Protein AF-0000000084402668 (afdb_homodimer)

Structure (mmCIF, N/CA/C/O backbone):
data_AF-0000000084402668-model_v1
#
loop_
_entity.id
_entity.type
_entity.pdbx_description
1 polymer 'Flavin-containing monooxygenase'
#
loop_
_atom_site.group_PDB
_atom_site.id
_atom_site.type_symbol
_atom_site.label_atom_id
_atom_site.label_alt_id
_atom_site.label_comp_id
_atom_site.label_asym_id
_atom_site.label_entity_id
_atom_site.label_seq_id
_atom_site.pdbx_PDB_ins_code
_atom_site.Cartn_x
_atom_site.Cartn_y
_atom_site.Cartn_z
_atom_site.occupancy
_atom_site.B_iso_or_equiv
_atom_site.auth_seq_id
_atom_site.auth_comp_id
_atom_site.auth_asym_id
_atom_site.auth_atom_id
_atom_site.pdbx_PDB_model_num
ATOM 1 N N . MET A 1 1 ? -3.324 23.438 1.253 1 20.19 1 MET A N 1
ATOM 2 C CA . MET A 1 1 ? -4.113 23.047 0.088 1 20.19 1 MET A CA 1
ATOM 3 C C . MET A 1 1 ? -3.924 24.031 -1.056 1 20.19 1 MET A C 1
ATOM 5 O O . MET A 1 1 ? -4.457 25.141 -1.017 1 20.19 1 MET A O 1
ATOM 9 N N . SER A 1 2 ? -2.857 23.906 -1.726 1 23.25 2 SER A N 1
ATOM 10 C CA . SER A 1 2 ? -2.533 24.922 -2.723 1 23.25 2 SER A CA 1
ATOM 11 C C . SER A 1 2 ? -3.557 24.922 -3.855 1 23.25 2 SER A C 1
ATOM 13 O O . SER A 1 2 ? -3.943 23.875 -4.355 1 23.25 2 SER A O 1
ATOM 15 N N . PRO A 1 3 ? -4.211 26.016 -4.164 1 27.64 3 PRO A N 1
ATOM 16 C CA . PRO A 1 3 ? -5.242 26.234 -5.18 1 27.64 3 PRO A CA 1
ATOM 17 C C . PRO A 1 3 ? -4.777 25.844 -6.586 1 27.64 3 PRO A C 1
ATOM 19 O O . PRO A 1 3 ? -3.578 25.859 -6.871 1 27.64 3 PRO A O 1
ATOM 22 N N . ILE A 1 4 ? -5.523 25.031 -7.23 1 28.19 4 ILE A N 1
ATOM 23 C CA . ILE A 1 4 ? -5.395 24.516 -8.594 1 28.19 4 ILE A CA 1
ATOM 24 C C . ILE A 1 4 ? -5.312 25.688 -9.57 1 28.19 4 ILE A C 1
ATOM 26 O O . ILE A 1 4 ? -6.062 26.656 -9.453 1 28.19 4 ILE A O 1
ATOM 30 N N . ALA A 1 5 ? -4.32 25.766 -10.391 1 30.31 5 ALA A N 1
ATOM 31 C CA . ALA A 1 5 ? -4.199 26.734 -11.477 1 30.31 5 ALA A CA 1
ATOM 32 C C . ALA A 1 5 ? -5.371 26.625 -12.445 1 30.31 5 ALA A C 1
ATOM 34 O O . ALA A 1 5 ? -5.723 25.531 -12.875 1 30.31 5 ALA A O 1
ATOM 35 N N . LEU A 1 6 ? -6.227 27.594 -12.617 1 29.48 6 LEU A N 1
ATOM 36 C CA . LEU A 1 6 ? -7.414 27.781 -13.445 1 29.48 6 LEU A CA 1
ATOM 37 C C . LEU A 1 6 ? -7.047 27.781 -14.93 1 29.48 6 LEU A C 1
ATOM 39 O O . LEU A 1 6 ? -6.195 28.562 -15.352 1 29.48 6 LEU A O 1
ATOM 43 N N . ASP A 1 7 ? -7.305 26.641 -15.625 1 26.95 7 ASP A N 1
ATOM 44 C CA . ASP A 1 7 ? -7.105 26.625 -17.062 1 26.95 7 ASP A CA 1
ATOM 45 C C . ASP A 1 7 ? -8.156 27.484 -17.781 1 26.95 7 ASP A C 1
ATOM 47 O O . ASP A 1 7 ? -9.344 27.406 -17.453 1 26.95 7 ASP A O 1
ATOM 51 N N . SER A 1 8 ? -7.879 28.5 -18.641 1 25.27 8 SER A N 1
ATOM 52 C CA . SER A 1 8 ? -8.625 29.484 -19.406 1 25.27 8 SER A CA 1
ATOM 53 C C . SER A 1 8 ? -9.508 28.828 -20.469 1 25.27 8 SER A C 1
ATOM 55 O O . SER A 1 8 ? -10.289 29.5 -21.141 1 25.27 8 SER A O 1
ATOM 57 N N . LYS A 1 9 ? -9.25 27.672 -21.078 1 28.03 9 LYS A N 1
ATOM 58 C CA . LYS A 1 9 ? -9.883 27.453 -22.375 1 28.03 9 LYS A CA 1
ATOM 59 C C . LYS A 1 9 ? -11.367 27.156 -22.219 1 28.03 9 LYS A C 1
ATOM 61 O O . LYS A 1 9 ? -12.055 26.875 -23.203 1 28.03 9 LYS A O 1
ATOM 66 N N . ILE A 1 10 ? -11.922 26.375 -21.344 1 27.86 10 ILE A N 1
ATOM 67 C CA . ILE A 1 10 ? -13.281 25.922 -21.609 1 27.86 10 ILE A CA 1
ATOM 68 C C . ILE A 1 10 ? -14.258 27.094 -21.469 1 27.86 10 ILE A C 1
ATOM 70 O O . ILE A 1 10 ? -14.383 27.672 -20.391 1 27.86 10 ILE A O 1
ATOM 74 N N . ASN A 1 11 ? -14.703 27.719 -22.594 1 25.97 11 ASN A N 1
ATOM 75 C CA . ASN A 1 11 ? -15.68 28.781 -22.812 1 25.97 11 ASN A CA 1
ATOM 76 C C . ASN A 1 11 ? -17.047 28.422 -22.25 1 25.97 11 ASN A C 1
ATOM 78 O O . ASN A 1 11 ? -18.047 29.031 -22.609 1 25.97 11 ASN A O 1
ATOM 82 N N . SER A 1 12 ? -17.5 27.109 -22.219 1 26.56 12 SER A N 1
ATOM 83 C CA . SER A 1 12 ? -18.906 27.078 -21.859 1 26.56 12 SER A CA 1
ATOM 84 C C . SER A 1 12 ? -19.172 27.875 -20.578 1 26.56 12 SER A C 1
ATOM 86 O O . SER A 1 12 ? -18.25 28.094 -19.781 1 26.56 12 SER A O 1
ATOM 88 N N . THR A 1 13 ? -20.484 28.469 -20.5 1 25.89 13 THR A N 1
ATOM 89 C CA . THR A 1 13 ? -20.891 29.359 -19.422 1 25.89 13 THR A CA 1
ATOM 90 C C . THR A 1 13 ? -20.547 28.75 -18.062 1 25.89 13 THR A C 1
ATOM 92 O O . THR A 1 13 ? -21.188 27.797 -17.625 1 25.89 13 THR A O 1
ATOM 95 N N . PRO A 1 14 ? -19.328 28.375 -17.953 1 26.61 14 PRO A N 1
ATOM 96 C CA . PRO A 1 14 ? -18.844 27.844 -16.672 1 26.61 14 PRO A CA 1
ATOM 97 C C . PRO A 1 14 ? -19.328 28.672 -15.477 1 26.61 14 PRO A C 1
ATOM 99 O O . PRO A 1 14 ? -19.312 29.891 -15.523 1 26.61 14 PRO A O 1
ATOM 102 N N . ALA A 1 15 ? -20.422 28.266 -14.82 1 26.45 15 ALA A N 1
ATOM 103 C CA . ALA A 1 15 ? -20.594 28.875 -13.5 1 26.45 15 ALA A CA 1
ATOM 104 C C . ALA A 1 15 ? -19.234 29.188 -12.867 1 26.45 15 ALA A C 1
ATOM 106 O O . ALA A 1 15 ? -18.391 28.312 -12.727 1 26.45 15 ALA A O 1
ATOM 107 N N . ASN A 1 16 ? -18.641 30.312 -13.25 1 28.14 16 ASN A N 1
ATOM 108 C CA . ASN A 1 16 ? -17.453 31.109 -12.922 1 28.14 16 ASN A CA 1
ATOM 109 C C . ASN A 1 16 ? -17.047 30.922 -11.461 1 28.14 16 ASN A C 1
ATOM 111 O O . ASN A 1 16 ? -17.484 31.672 -10.586 1 28.14 16 ASN A O 1
ATOM 115 N N . LEU A 1 17 ? -17.062 29.734 -11.07 1 26.81 17 LEU A N 1
ATOM 116 C CA . LEU A 1 17 ? -16.453 29.703 -9.742 1 26.81 17 LEU A CA 1
ATOM 117 C C . LEU A 1 17 ? -15.039 30.281 -9.773 1 26.81 17 LEU A C 1
ATOM 119 O O . LEU A 1 17 ? -14.062 29.531 -9.883 1 26.81 17 LEU A O 1
ATOM 123 N N . LYS A 1 18 ? -14.719 30.984 -10.688 1 32.12 18 LYS A N 1
ATOM 124 C CA . LYS A 1 18 ? -13.523 31.797 -10.461 1 32.12 18 LYS A CA 1
ATOM 125 C C . LYS A 1 18 ? -13.477 32.312 -9.023 1 32.12 18 LYS A C 1
ATOM 127 O O . LYS A 1 18 ? -14.352 33.094 -8.602 1 32.12 18 LYS A O 1
ATOM 132 N N . ALA A 1 19 ? -12.906 31.5 -8.234 1 35.88 19 ALA A N 1
ATOM 133 C CA . ALA A 1 19 ? -12.664 32 -6.883 1 35.88 19 ALA A CA 1
ATOM 134 C C . ALA A 1 19 ? -12.359 33.5 -6.898 1 35.88 19 ALA A C 1
ATOM 136 O O . ALA A 1 19 ? -11.359 33.938 -7.465 1 35.88 19 ALA A O 1
ATOM 137 N N . LYS A 1 20 ? -13.258 34.25 -6.832 1 41.31 20 LYS A N 1
ATOM 138 C CA . LYS A 1 20 ? -13.172 35.719 -6.699 1 41.31 20 LYS A CA 1
ATOM 139 C C . LYS A 1 20 ? -12.109 36.125 -5.68 1 41.31 20 LYS A C 1
ATOM 141 O O . LYS A 1 20 ? -12.18 35.719 -4.512 1 41.31 20 LYS A O 1
ATOM 146 N N . VAL A 1 21 ? -10.898 36.344 -6.293 1 42.22 21 VAL A N 1
ATOM 147 C CA . VAL A 1 21 ? -9.945 37.062 -5.445 1 42.22 21 VAL A CA 1
ATOM 148 C C . VAL A 1 21 ? -10.672 38.156 -4.672 1 42.22 21 VAL A C 1
ATOM 150 O O . VAL A 1 21 ? -11.375 39 -5.262 1 42.22 21 VAL A O 1
ATOM 153 N N . VAL A 1 22 ? -11.023 37.875 -3.521 1 45.41 22 VAL A N 1
ATOM 154 C CA . VAL A 1 22 ? -11.641 38.938 -2.744 1 45.41 22 VAL A CA 1
ATOM 155 C C . VAL A 1 22 ? -10.602 40 -2.408 1 45.41 22 VAL A C 1
ATOM 157 O O . VAL A 1 22 ? -9.438 39.688 -2.135 1 45.41 22 VAL A O 1
ATOM 160 N N . GLU A 1 23 ? -10.891 41.188 -2.834 1 41.41 23 GLU A N 1
ATOM 161 C CA . GLU A 1 23 ? -10.078 42.344 -2.424 1 41.41 23 GLU A CA 1
ATOM 162 C C . GLU A 1 23 ? -10.148 42.531 -0.913 1 41.41 23 GLU A C 1
ATOM 164 O O . GLU A 1 23 ? -11.234 42.625 -0.343 1 41.41 23 GLU A O 1
ATOM 169 N N . GLY A 1 24 ? -9.32 41.938 -0.236 1 43.5 24 GLY A N 1
ATOM 170 C CA . GLY A 1 24 ? -9.336 42.156 1.198 1 43.5 24 GLY A CA 1
ATOM 171 C C . GLY A 1 24 ? -8.633 43.438 1.6 1 43.5 24 GLY A C 1
ATOM 172 O O . GLY A 1 24 ? -7.578 43.781 1.055 1 43.5 24 GLY A O 1
ATOM 173 N N . HIS A 1 25 ? -9.328 44.438 2.24 1 38.72 25 HIS A N 1
ATOM 174 C CA . HIS A 1 25 ? -8.711 45.625 2.844 1 38.72 25 HIS A CA 1
ATOM 175 C C . HIS A 1 25 ? -7.727 45.219 3.939 1 38.72 25 HIS A C 1
ATOM 177 O O . HIS A 1 25 ? -8.094 44.531 4.887 1 38.72 25 HIS A O 1
ATOM 183 N N . VAL A 1 26 ? -6.598 45 3.566 1 41.78 26 VAL A N 1
ATOM 184 C CA . VAL A 1 26 ? -5.613 44.781 4.621 1 41.78 26 VAL A CA 1
ATOM 185 C C . VAL A 1 26 ? -5.211 46.125 5.25 1 41.78 26 VAL A C 1
ATOM 187 O O . VAL A 1 26 ? -4.738 47 4.555 1 41.78 26 VAL A O 1
ATOM 190 N N . GLU A 1 27 ? -5.699 46.438 6.461 1 36 27 GLU A N 1
ATOM 191 C CA . GLU A 1 27 ? -5.176 47.594 7.203 1 36 27 GLU A CA 1
ATOM 192 C C . GLU A 1 27 ? -3.713 47.375 7.586 1 36 27 GLU A C 1
ATOM 194 O O . GLU A 1 27 ? -3.379 46.406 8.266 1 36 27 GLU A O 1
ATOM 199 N N . VAL A 1 28 ? -2.82 48 6.902 1 37.91 28 VAL A N 1
ATOM 200 C CA . VAL A 1 28 ? -1.385 48 7.168 1 37.91 28 VAL A CA 1
ATOM 201 C C . VAL A 1 28 ? -1.104 48.688 8.5 1 37.91 28 VAL A C 1
ATOM 203 O O . VAL A 1 28 ? -1.37 49.875 8.648 1 37.91 28 VAL A O 1
ATOM 206 N N . GLU A 1 29 ? -1.148 48.062 9.617 1 38.22 29 GLU A N 1
ATOM 207 C CA . GLU A 1 29 ? -0.764 48.719 10.867 1 38.22 29 GLU A CA 1
ATOM 208 C C . GLU A 1 29 ? 0.702 49.156 10.836 1 38.22 29 GLU A C 1
ATOM 210 O O . GLU A 1 29 ? 1.565 48.375 10.398 1 38.22 29 GLU A O 1
ATOM 215 N N . LYS A 1 30 ? 1.146 50.375 11.102 1 38.19 30 LYS A N 1
ATOM 216 C CA . LYS A 1 30 ? 2.434 51.062 11.094 1 38.19 30 LYS A CA 1
ATOM 217 C C . LYS A 1 30 ? 3.402 50.438 12.086 1 38.19 30 LYS A C 1
ATOM 219 O O . LYS A 1 30 ? 4.586 50.781 12.109 1 38.19 30 LYS A O 1
ATOM 224 N N . GLN A 1 31 ? 3.143 50.281 13.461 1 39.34 31 GLN A N 1
ATOM 225 C CA . GLN A 1 31 ? 4.156 50.031 14.477 1 39.34 31 GLN A CA 1
ATOM 226 C C . GLN A 1 31 ? 4.578 48.562 14.484 1 39.34 31 GLN A C 1
ATOM 228 O O . GLN A 1 31 ? 3.791 47.656 14.125 1 39.34 31 GLN A O 1
ATOM 233 N N . PRO A 1 32 ? 5.984 48.281 14.867 1 42.41 32 PRO A N 1
ATOM 234 C CA . PRO A 1 32 ? 6.656 46.969 14.883 1 42.41 32 PRO A CA 1
ATOM 235 C C . PRO A 1 32 ? 5.895 45.938 15.703 1 42.41 32 PRO A C 1
ATOM 237 O O . PRO A 1 32 ? 6.176 45.75 16.891 1 42.41 32 PRO A O 1
ATOM 240 N N . LYS A 1 33 ? 4.684 45.875 15.898 1 49.72 33 LYS A N 1
ATOM 241 C CA . LYS A 1 33 ? 3.895 44.906 16.641 1 49.72 33 LYS A CA 1
ATOM 242 C C . LYS A 1 33 ? 4.195 43.469 16.172 1 49.72 33 LYS A C 1
ATOM 244 O O . LYS A 1 33 ? 4.672 43.281 15.047 1 49.72 33 LYS A O 1
ATOM 249 N N . LEU A 1 34 ? 4.16 42.562 17.172 1 59.16 34 LEU A N 1
ATOM 250 C CA . LEU A 1 34 ? 4.207 41.125 16.844 1 59.16 34 LEU A CA 1
ATOM 251 C C . LEU A 1 34 ? 3.381 40.844 15.602 1 59.16 34 LEU A C 1
ATOM 253 O O . LEU A 1 34 ? 2.33 41.438 15.391 1 59.16 34 LEU A O 1
ATOM 257 N N . PRO A 1 35 ? 4.121 40.094 14.586 1 72.88 35 PRO A N 1
ATOM 258 C CA . PRO A 1 35 ? 3.445 39.781 13.32 1 72.88 35 PRO A CA 1
ATOM 259 C C . PRO A 1 35 ? 2.01 39.281 13.523 1 72.88 35 PRO A C 1
ATOM 261 O O . PRO A 1 35 ? 1.152 39.531 12.664 1 72.88 35 PRO A O 1
ATOM 264 N N . LEU A 1 36 ? 1.834 38.625 14.773 1 85.31 36 LEU A N 1
ATOM 265 C CA . LEU A 1 36 ? 0.529 38.094 15.102 1 85.31 36 LEU A CA 1
ATOM 266 C C . LEU A 1 36 ? 0.266 38.156 16.609 1 85.31 36 LEU A C 1
ATOM 268 O O . LEU A 1 36 ? 1.148 37.875 17.406 1 85.31 36 LEU A O 1
ATOM 272 N N . ALA A 1 37 ? -0.89 38.625 16.938 1 89.62 37 ALA A N 1
ATOM 273 C CA . ALA A 1 37 ? -1.237 38.688 18.344 1 89.62 37 ALA A CA 1
ATOM 274 C C . ALA A 1 37 ? -1.243 37.312 19 1 89.62 37 ALA A C 1
ATOM 276 O O . ALA A 1 37 ? -1.625 36.312 18.359 1 89.62 37 ALA A O 1
ATOM 277 N N . ASP A 1 38 ? -0.835 37.281 20.25 1 91.69 38 ASP A N 1
ATOM 278 C CA . ASP A 1 38 ? -0.771 36.031 20.984 1 91.69 38 ASP A CA 1
ATOM 279 C C . ASP A 1 38 ? -2.145 35.375 21.062 1 91.69 38 ASP A C 1
ATOM 281 O O . ASP A 1 38 ? -2.244 34.125 21.172 1 91.69 38 ASP A O 1
ATOM 285 N N . ASN A 1 39 ? -3.15 36.125 21.047 1 93.81 39 ASN A N 1
ATOM 286 C CA . ASN A 1 39 ? -4.492 35.562 21.203 1 93.81 39 ASN A CA 1
ATOM 287 C C . ASN A 1 39 ? -5.23 35.5 19.875 1 93.81 39 ASN A C 1
ATOM 289 O O . ASN A 1 39 ? -6.449 35.312 19.844 1 93.81 39 ASN A O 1
ATOM 293 N N . TYR A 1 40 ? -4.527 35.75 18.781 1 94.06 40 TYR A N 1
ATOM 294 C CA . TYR A 1 40 ? -5.152 35.594 17.469 1 94.06 40 TYR A CA 1
ATOM 295 C C . TYR A 1 40 ? -5.641 34.156 17.297 1 94.06 40 TYR A C 1
ATOM 297 O O . TYR A 1 40 ? -4.836 33.219 17.219 1 94.06 40 TYR A O 1
ATOM 305 N N . MET A 1 41 ? -6.984 33.938 17.203 1 95.31 41 MET A N 1
ATOM 306 C CA . MET A 1 41 ? -7.652 32.656 17.047 1 95.31 41 MET A CA 1
ATOM 307 C C . MET A 1 41 ? -7.215 31.672 18.125 1 95.31 41 MET A C 1
ATOM 309 O O . MET A 1 41 ? -7.066 30.484 17.875 1 95.31 41 MET A O 1
ATOM 313 N N . TYR A 1 42 ? -6.91 32.188 19.297 1 96.56 42 TYR A N 1
ATOM 314 C CA . TYR A 1 42 ? -6.367 31.375 20.391 1 96.56 42 TYR A CA 1
ATOM 315 C C . TYR A 1 42 ? -6.938 31.812 21.734 1 96.56 42 TYR A C 1
ATOM 317 O O . TYR A 1 42 ? -6.508 32.812 22.297 1 96.56 42 TYR A O 1
ATOM 325 N N . ASP A 1 43 ? -7.797 30.969 22.344 1 96.25 43 ASP A N 1
ATOM 326 C CA . ASP A 1 43 ? -8.508 31.359 23.547 1 96.25 43 ASP A CA 1
ATOM 327 C C . ASP A 1 43 ? -7.992 30.594 24.766 1 96.25 43 ASP A C 1
ATOM 329 O O . ASP A 1 43 ? -8.43 30.844 25.891 1 96.25 43 ASP A O 1
ATOM 333 N N . PHE A 1 44 ? -7.051 29.703 24.609 1 96.19 44 PHE A N 1
ATOM 334 C CA . PHE A 1 44 ? -6.566 28.859 25.703 1 96.19 44 PHE A CA 1
ATOM 335 C C . PHE A 1 44 ? -5.926 29.703 26.797 1 96.19 44 PHE A C 1
ATOM 337 O O . PHE A 1 44 ? -5.141 30.625 26.5 1 96.19 44 PHE A O 1
ATOM 344 N N . GLN A 1 45 ? -6.234 29.344 28.109 1 89.5 45 GLN A N 1
ATOM 345 C CA . GLN A 1 45 ? -5.734 30.219 29.172 1 89.5 45 GLN A CA 1
ATOM 346 C C . GLN A 1 45 ? -5.211 29.391 30.344 1 89.5 45 GLN A C 1
ATOM 348 O O . GLN A 1 45 ? -4.918 29.938 31.406 1 89.5 45 GLN A O 1
ATOM 353 N N . TYR A 1 46 ? -4.969 28.109 30.25 1 92.69 46 TYR A N 1
ATOM 354 C CA . TYR A 1 46 ? -4.586 27.25 31.375 1 92.69 46 TYR A CA 1
ATOM 355 C C . TYR A 1 46 ? -3.102 26.922 31.312 1 92.69 46 TYR A C 1
ATOM 357 O O . TYR A 1 46 ? -2.701 25.797 31.625 1 92.69 46 TYR A O 1
ATOM 365 N N . ASN A 1 47 ? -2.316 27.797 30.906 1 90.69 47 ASN A N 1
ATOM 366 C CA . ASN A 1 47 ? -0.88 27.547 30.859 1 90.69 47 ASN A CA 1
ATOM 367 C C . ASN A 1 47 ? -0.299 27.359 32.25 1 90.69 47 ASN A C 1
ATOM 369 O O . ASN A 1 47 ? -0.674 28.062 33.188 1 90.69 47 ASN A O 1
ATOM 373 N N . HIS A 1 48 ? 0.491 26.375 32.375 1 94.12 48 HIS A N 1
ATOM 374 C CA . HIS A 1 48 ? 1.206 26.062 33.625 1 94.12 48 HIS A CA 1
ATOM 375 C C . HIS A 1 48 ? 2.59 25.484 33.312 1 94.12 48 HIS A C 1
ATOM 377 O O . HIS A 1 48 ? 2.807 24.891 32.25 1 94.12 48 HIS A O 1
ATOM 383 N N . GLU A 1 49 ? 3.484 25.688 34.188 1 95.31 49 GLU A N 1
ATOM 384 C CA . GLU A 1 49 ? 4.84 25.172 34.031 1 95.31 49 GLU A CA 1
ATOM 385 C C . GLU A 1 49 ? 4.848 23.656 33.938 1 95.31 49 GLU A C 1
ATOM 387 O O . GLU A 1 49 ? 3.998 22.984 34.531 1 95.31 49 GLU A O 1
ATOM 392 N N . LEU A 1 50 ? 5.82 23.141 33.219 1 97.69 50 LEU A N 1
ATOM 393 C CA . LEU A 1 50 ? 6 21.703 33.094 1 97.69 50 LEU A CA 1
ATOM 394 C C . LEU A 1 50 ? 6.344 21.078 34.438 1 97.69 50 LEU A C 1
ATOM 396 O O . LEU A 1 50 ? 6.922 21.75 35.312 1 97.69 50 LEU A O 1
ATOM 400 N N . PRO A 1 51 ? 5.949 19.875 34.625 1 97.75 51 PRO A N 1
ATOM 401 C CA . PRO A 1 51 ? 6.301 19.219 35.875 1 97.75 51 PRO A CA 1
ATOM 402 C C . PRO A 1 51 ? 7.754 18.75 35.906 1 97.75 51 PRO A C 1
ATOM 404 O O . PRO A 1 51 ? 8.016 17.547 35.906 1 97.75 51 PRO A O 1
ATOM 407 N N . THR A 1 52 ? 8.617 19.656 36.094 1 97.62 52 THR A N 1
ATOM 408 C CA . THR A 1 52 ? 10.047 19.375 36.094 1 97.62 52 THR A CA 1
ATOM 409 C C . THR A 1 52 ? 10.453 18.672 37.375 1 97.62 52 THR A C 1
ATOM 411 O O . THR A 1 52 ? 9.711 18.703 38.375 1 97.62 52 THR A O 1
ATOM 414 N N . ILE A 1 53 ? 11.609 18.062 37.344 1 96.44 53 ILE A N 1
ATOM 415 C CA . ILE A 1 53 ? 12.164 17.359 38.5 1 96.44 53 ILE A CA 1
ATOM 416 C C . ILE A 1 53 ? 12.273 18.328 39.688 1 96.44 53 ILE A C 1
ATOM 418 O O . ILE A 1 53 ? 11.969 17.969 40.812 1 96.44 53 ILE A O 1
ATOM 422 N N . LYS A 1 54 ? 12.695 19.531 39.406 1 95.75 54 LYS A N 1
ATOM 423 C CA . LYS A 1 54 ? 12.812 20.547 40.438 1 95.75 54 LYS A CA 1
ATOM 424 C C . LYS A 1 54 ? 11.453 20.875 41.031 1 95.75 54 LYS A C 1
ATOM 426 O O . LYS A 1 54 ? 11.32 20.938 42.25 1 95.75 54 LYS A O 1
ATOM 431 N N . SER A 1 55 ? 10.445 21.078 40.219 1 95.75 55 SER A N 1
ATOM 432 C CA . SER A 1 55 ? 9.117 21.453 40.688 1 95.75 55 SER A CA 1
ATOM 433 C C . SER A 1 55 ? 8.461 20.312 41.469 1 95.75 55 SER A C 1
ATOM 435 O O . SER A 1 55 ? 7.691 20.531 42.375 1 95.75 55 SER A O 1
ATOM 437 N N . LEU A 1 56 ? 8.781 19.062 41.094 1 95.75 56 LEU A N 1
ATOM 438 C CA . LEU A 1 56 ? 8.18 17.891 41.688 1 95.75 56 LEU A CA 1
ATOM 439 C C . LEU A 1 56 ? 8.945 17.484 42.938 1 95.75 56 LEU A C 1
ATOM 441 O O . LEU A 1 56 ? 8.422 16.766 43.812 1 95.75 56 LEU A O 1
ATOM 445 N N . GLY A 1 57 ? 10.219 17.781 43 1 93.44 57 GLY A N 1
ATOM 446 C CA . GLY A 1 57 ? 11.07 17.484 44.156 1 93.44 57 GLY A CA 1
ATOM 447 C C . GLY A 1 57 ? 11.742 16.125 44.062 1 93.44 57 GLY A C 1
ATOM 448 O O . GLY A 1 57 ? 12.453 15.719 44.969 1 93.44 57 GLY A O 1
ATOM 449 N N . GLN A 1 58 ? 11.477 15.398 42.969 1 92.56 58 GLN A N 1
ATOM 450 C CA . GLN A 1 58 ? 12.094 14.086 42.812 1 92.56 58 GLN A CA 1
ATOM 451 C C . GLN A 1 58 ? 12.188 13.68 41.344 1 92.56 58 GLN A C 1
ATOM 453 O O . GLN A 1 58 ? 11.344 14.062 40.562 1 92.56 58 GLN A O 1
ATOM 458 N N . ASP A 1 59 ? 13.273 12.867 41.094 1 93.44 59 ASP A N 1
ATOM 459 C CA . ASP A 1 59 ? 13.453 12.25 39.781 1 93.44 59 ASP A CA 1
ATOM 460 C C . ASP A 1 59 ? 13.031 10.781 39.812 1 93.44 59 ASP A C 1
ATOM 462 O O . ASP A 1 59 ? 12.844 10.195 40.875 1 93.44 59 ASP A O 1
ATOM 466 N N . ILE A 1 60 ? 12.781 10.25 38.688 1 95 60 ILE A N 1
ATOM 467 C CA . ILE A 1 60 ? 12.492 8.828 38.594 1 95 60 ILE A CA 1
ATOM 468 C C . ILE A 1 60 ? 13.773 8.023 38.781 1 95 60 ILE A C 1
ATOM 470 O O . ILE A 1 60 ? 14.797 8.312 38.188 1 95 60 ILE A O 1
ATOM 474 N N . ALA A 1 61 ? 13.648 7.039 39.594 1 90.75 61 ALA A N 1
ATOM 475 C CA . ALA A 1 61 ? 14.812 6.211 39.906 1 90.75 61 ALA A CA 1
ATOM 476 C C . ALA A 1 61 ? 15.297 5.48 38.656 1 90.75 61 ALA A C 1
ATOM 478 O O . ALA A 1 61 ? 14.484 5.039 37.812 1 90.75 61 ALA A O 1
ATOM 479 N N . GLN A 1 62 ? 16.625 5.328 38.5 1 87.5 62 GLN A N 1
ATOM 480 C CA . GLN A 1 62 ? 17.219 4.75 37.312 1 87.5 62 GLN A CA 1
ATOM 481 C C . GLN A 1 62 ? 16.984 3.244 37.25 1 87.5 62 GLN A C 1
ATOM 483 O O . GLN A 1 62 ? 16.938 2.662 36.156 1 87.5 62 GLN A O 1
ATOM 488 N N . ASP A 1 63 ? 16.797 2.578 38.312 1 90.69 63 ASP A N 1
ATOM 489 C CA . ASP A 1 63 ? 16.75 1.118 38.344 1 90.69 63 ASP A CA 1
ATOM 490 C C . ASP A 1 63 ? 15.305 0.622 38.406 1 90.69 63 ASP A C 1
ATOM 492 O O . ASP A 1 63 ? 15.062 -0.563 38.656 1 90.69 63 ASP A O 1
ATOM 496 N N . ILE A 1 64 ? 14.43 1.472 38.062 1 93.38 64 ILE A N 1
ATOM 497 C CA . ILE A 1 64 ? 13.047 1.016 38.156 1 93.38 64 ILE A CA 1
ATOM 498 C C . ILE A 1 64 ? 12.703 0.168 36.938 1 93.38 64 ILE A C 1
ATOM 500 O O . ILE A 1 64 ? 13.32 0.317 35.875 1 93.38 64 ILE A O 1
ATOM 504 N N . ASP A 1 65 ? 11.75 -0.751 37.125 1 97.12 65 ASP A N 1
ATOM 505 C CA . ASP A 1 65 ? 11.133 -1.472 36 1 97.12 65 ASP A CA 1
ATOM 506 C C . ASP A 1 65 ? 9.859 -0.773 35.531 1 97.12 65 ASP A C 1
ATOM 508 O O . ASP A 1 65 ? 8.805 -0.912 36.156 1 97.12 65 ASP A O 1
ATOM 512 N N . PRO A 1 66 ? 9.961 -0.023 34.469 1 97.69 66 PRO A N 1
ATOM 513 C CA . PRO A 1 66 ? 8.812 0.775 34.031 1 97.69 66 PRO A CA 1
ATOM 514 C C . PRO A 1 66 ? 7.555 -0.063 33.812 1 97.69 66 PRO A C 1
ATOM 516 O O . PRO A 1 66 ? 6.441 0.414 34.062 1 97.69 66 PRO A O 1
ATOM 519 N N . ILE A 1 67 ? 7.66 -1.275 33.375 1 98.25 67 ILE A N 1
ATOM 520 C CA . ILE A 1 67 ? 6.512 -2.137 33.125 1 98.25 67 ILE A CA 1
ATOM 521 C C . ILE A 1 67 ? 5.836 -2.498 34.438 1 98.25 67 ILE A C 1
ATOM 523 O O . ILE A 1 67 ? 4.609 -2.424 34.562 1 98.25 67 ILE A O 1
ATOM 527 N N . GLN A 1 68 ? 6.602 -2.871 35.406 1 97.88 68 GLN A N 1
ATOM 528 C CA . GLN A 1 68 ? 6.055 -3.234 36.688 1 97.88 68 GLN A CA 1
ATOM 529 C C . GLN A 1 68 ? 5.375 -2.039 37.344 1 97.88 68 GLN A C 1
ATOM 531 O O . GLN A 1 68 ? 4.297 -2.178 37.938 1 97.88 68 GLN A O 1
ATOM 536 N N . GLU A 1 69 ? 6.07 -0.926 37.312 1 97.88 69 GLU A N 1
ATOM 537 C CA . GLU A 1 69 ? 5.484 0.281 37.875 1 97.88 69 GLU A CA 1
ATOM 538 C C . GLU A 1 69 ? 4.176 0.646 37.188 1 97.88 69 GLU A C 1
ATOM 540 O O . GLU A 1 69 ? 3.217 1.068 37.844 1 97.88 69 GLU A O 1
ATOM 545 N N . ALA A 1 70 ? 4.184 0.496 35.844 1 98.69 70 ALA A N 1
ATOM 546 C CA . ALA A 1 70 ? 2.98 0.775 35.062 1 98.69 70 ALA A CA 1
ATOM 547 C C . ALA A 1 70 ? 1.851 -0.18 35.438 1 98.69 70 ALA A C 1
ATOM 549 O O . ALA A 1 70 ? 0.687 0.222 35.531 1 98.69 70 ALA A O 1
ATOM 550 N N . GLU A 1 71 ? 2.156 -1.438 35.656 1 98.5 71 GLU A N 1
ATOM 551 C CA . GLU A 1 71 ? 1.152 -2.426 36.062 1 98.5 71 GLU A CA 1
ATOM 552 C C . GLU A 1 71 ? 0.471 -2.043 37.375 1 98.5 71 GLU A C 1
ATOM 554 O O . GLU A 1 71 ? -0.753 -2.133 37.469 1 98.5 71 GLU A O 1
ATOM 559 N N . LYS A 1 72 ? 1.261 -1.635 38.281 1 98 72 LYS A N 1
ATOM 560 C CA . LYS A 1 72 ? 0.716 -1.215 39.562 1 98 72 LYS A CA 1
ATOM 561 C C . LYS A 1 72 ? -0.205 -0.009 39.406 1 98 72 LYS A C 1
ATOM 563 O O . LYS A 1 72 ? -1.297 0.025 39.969 1 98 72 LYS A O 1
ATOM 568 N N . PHE A 1 73 ? 0.284 0.922 38.688 1 98.5 73 PHE A N 1
ATOM 569 C CA . PHE A 1 73 ? -0.497 2.135 38.5 1 98.5 73 PHE A CA 1
ATOM 570 C C . PHE A 1 73 ? -1.8 1.821 37.75 1 98.5 73 PHE A C 1
ATOM 572 O O . PHE A 1 73 ? -2.861 2.322 38.125 1 98.5 73 PHE A O 1
ATOM 579 N N . VAL A 1 74 ? -1.761 1.041 36.688 1 98.69 74 VAL A N 1
ATOM 580 C CA . VAL A 1 74 ? -2.906 0.735 35.844 1 98.69 74 VAL A CA 1
ATOM 581 C C . VAL A 1 74 ? -3.928 -0.084 36.625 1 98.69 74 VAL A C 1
ATOM 583 O O . VAL A 1 74 ? -5.137 0.039 36.375 1 98.69 74 VAL A O 1
ATOM 586 N N . ALA A 1 75 ? -3.439 -0.91 37.562 1 98.44 75 ALA A N 1
ATOM 587 C CA . ALA A 1 75 ? -4.363 -1.647 38.406 1 98.44 75 ALA A CA 1
ATOM 588 C C . ALA A 1 75 ? -5.277 -0.695 39.188 1 98.44 75 ALA A C 1
ATOM 590 O O . ALA A 1 75 ? -6.477 -0.949 39.312 1 98.44 75 ALA A O 1
ATOM 591 N N . VAL A 1 76 ? -4.75 0.36 39.688 1 98.38 76 VAL A N 1
ATOM 592 C CA . VAL A 1 76 ? -5.523 1.354 40.406 1 98.38 76 VAL A CA 1
ATOM 593 C C . VAL A 1 76 ? -6.457 2.094 39.469 1 98.38 76 VAL A C 1
ATOM 595 O O . VAL A 1 76 ? -7.637 2.283 39.75 1 98.38 76 VAL A O 1
ATOM 598 N N . LEU A 1 77 ? -5.887 2.531 38.312 1 98.69 77 LEU A N 1
ATOM 599 C CA . LEU A 1 77 ? -6.684 3.227 37.312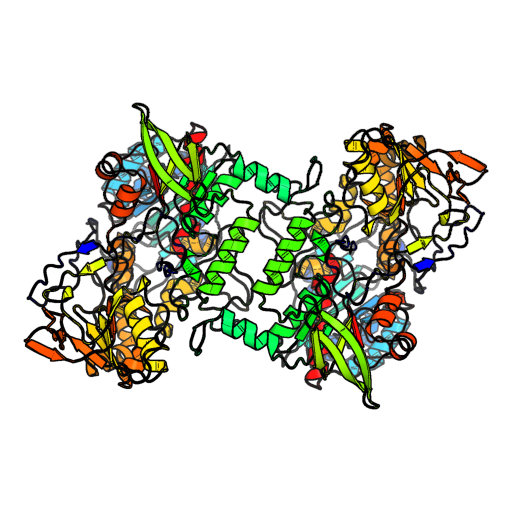 1 98.69 77 LEU A CA 1
ATOM 600 C C . LEU A 1 77 ? -7.863 2.369 36.875 1 98.69 77 LEU A C 1
ATOM 602 O O . LEU A 1 77 ? -8.984 2.867 36.719 1 98.69 77 LEU A O 1
ATOM 606 N N . SER A 1 78 ? -7.555 1.111 36.625 1 98.56 78 SER A N 1
ATOM 607 C CA . SER A 1 78 ? -8.586 0.172 36.188 1 98.56 78 SER A CA 1
ATOM 608 C C . SER A 1 78 ? -9.703 0.069 37.219 1 98.56 78 SER A C 1
ATOM 610 O O . SER A 1 78 ? -10.883 0.052 36.875 1 98.56 78 SER A O 1
ATOM 612 N N . LYS A 1 79 ? -9.352 -0.026 38.438 1 98.19 79 LYS A N 1
ATOM 613 C CA . LYS A 1 79 ? -10.32 -0.159 39.5 1 98.19 79 LYS A CA 1
ATOM 614 C C . LYS A 1 79 ? -11.227 1.062 39.594 1 98.19 79 LYS A C 1
ATOM 616 O O . LYS A 1 79 ? -12.445 0.928 39.688 1 98.19 79 LYS A O 1
ATOM 621 N N . VAL A 1 80 ? -10.672 2.273 39.562 1 98.19 80 VAL A N 1
ATOM 622 C CA . VAL A 1 80 ? -11.469 3.486 39.719 1 98.19 80 VAL A CA 1
ATOM 623 C C . VAL A 1 80 ? -12.375 3.688 38.531 1 98.19 80 VAL A C 1
ATOM 625 O O . VAL A 1 80 ? -13.508 4.152 38.656 1 98.19 80 VAL A O 1
ATOM 628 N N . LEU A 1 81 ? -11.914 3.387 37.344 1 98.44 81 LEU A N 1
ATOM 629 C CA . LEU A 1 81 ? -12.719 3.541 36.125 1 98.44 81 LEU A CA 1
ATOM 630 C C . LEU A 1 81 ? -13.852 2.52 36.094 1 98.44 81 LEU A C 1
ATOM 632 O O . LEU A 1 81 ? -14.969 2.842 35.688 1 98.44 81 LEU A O 1
ATOM 636 N N . ALA A 1 82 ? -13.523 1.276 36.469 1 98.06 82 ALA A N 1
ATOM 637 C CA . ALA A 1 82 ? -14.531 0.219 36.469 1 98.06 82 ALA A CA 1
ATOM 638 C C . ALA A 1 82 ? -15.641 0.516 37.5 1 98.06 82 ALA A C 1
ATOM 640 O O . ALA A 1 82 ? -16.812 0.185 37.25 1 98.06 82 ALA A O 1
ATOM 641 N N . ALA A 1 83 ? -15.305 1.136 38.562 1 97.5 83 ALA A N 1
ATOM 642 C CA . ALA A 1 83 ? -16.25 1.424 39.625 1 97.5 83 ALA A CA 1
ATOM 643 C C . ALA A 1 83 ? -17 2.73 39.375 1 97.5 83 ALA A C 1
ATOM 645 O O . ALA A 1 83 ? -17.984 3.025 40.031 1 97.5 83 ALA A O 1
ATOM 646 N N . GLY A 1 84 ? -16.547 3.463 38.469 1 97.62 84 GLY A N 1
ATOM 647 C CA . GLY A 1 84 ? -17.109 4.797 38.281 1 97.62 84 GLY A CA 1
ATOM 648 C C . GLY A 1 84 ? -16.781 5.73 39.438 1 97.62 84 GLY A C 1
ATOM 649 O O . GLY A 1 84 ? -17.594 6.566 39.812 1 97.62 84 GLY A O 1
ATOM 650 N N . ASP A 1 85 ? -15.656 5.566 40 1 97.88 85 ASP A N 1
ATOM 651 C CA . ASP A 1 85 ? -15.219 6.316 41.188 1 97.88 85 ASP A CA 1
ATOM 652 C C . ASP A 1 85 ? -14.594 7.652 40.781 1 97.88 85 ASP A C 1
ATOM 654 O O . ASP A 1 85 ? -13.375 7.754 40.625 1 97.88 85 ASP A O 1
ATOM 658 N N . ALA A 1 86 ? -15.406 8.664 40.781 1 98.25 86 ALA A N 1
ATOM 659 C CA . ALA A 1 86 ? -14.984 9.984 40.312 1 98.25 86 ALA A CA 1
ATOM 660 C C . ALA A 1 86 ? -13.891 10.555 41.219 1 98.25 86 ALA A C 1
ATOM 662 O O . ALA A 1 86 ? -12.922 11.141 40.719 1 98.25 86 ALA A O 1
ATOM 663 N N . ALA A 1 87 ? -14.062 10.445 42.438 1 98.12 87 ALA A N 1
ATOM 664 C CA . ALA A 1 87 ? -13.094 10.992 43.406 1 98.12 87 ALA A CA 1
ATOM 665 C C . ALA A 1 87 ? -11.75 10.281 43.281 1 98.12 87 ALA A C 1
ATOM 667 O O . ALA A 1 87 ? -10.695 10.93 43.281 1 98.12 87 ALA A O 1
ATOM 668 N N . GLY A 1 88 ? -11.867 8.992 43.281 1 98.31 88 GLY A N 1
ATOM 669 C CA . GLY A 1 88 ? -10.641 8.219 43.125 1 98.31 88 GLY A CA 1
ATOM 670 C C . GLY A 1 88 ? -9.906 8.539 41.844 1 98.31 88 GLY A C 1
ATOM 671 O O . GLY A 1 88 ? -8.672 8.617 41.812 1 98.31 88 GLY A O 1
ATOM 672 N N . PHE A 1 89 ? -10.648 8.633 40.75 1 98.62 89 PHE A N 1
ATOM 673 C CA . PHE A 1 89 ? -10.07 8.984 39.438 1 98.62 89 PHE A CA 1
ATOM 674 C C . PHE A 1 89 ? -9.375 10.336 39.5 1 98.62 89 PHE A C 1
ATOM 676 O O . PHE A 1 89 ? -8.234 10.477 39.062 1 98.62 89 PHE A O 1
ATOM 683 N N . THR A 1 90 ? -10.008 11.289 40.094 1 98.69 90 THR A N 1
ATOM 684 C CA . THR A 1 90 ? -9.484 12.641 40.219 1 98.69 90 THR A CA 1
ATOM 685 C C . THR A 1 90 ? -8.203 12.656 41.031 1 98.69 90 THR A C 1
ATOM 687 O O . THR A 1 90 ? -7.266 13.398 40.719 1 98.69 90 THR A O 1
ATOM 690 N N . ASP A 1 91 ? -8.219 11.867 42.031 1 98.19 91 ASP A N 1
ATOM 691 C CA . ASP A 1 91 ? -7.098 11.836 42.969 1 98.19 91 ASP A CA 1
ATOM 692 C C . ASP A 1 91 ? -5.832 11.312 42.281 1 98.19 91 ASP A C 1
ATOM 694 O O . ASP A 1 91 ? -4.727 11.5 42.781 1 98.19 91 ASP A O 1
ATOM 698 N N . LEU A 1 92 ? -5.918 10.688 41.188 1 98.69 92 LEU A N 1
ATOM 699 C CA . LEU A 1 92 ? -4.766 10.141 40.469 1 98.69 92 LEU A CA 1
ATOM 700 C C . LEU A 1 92 ? -4.012 11.242 39.75 1 98.69 92 LEU A C 1
ATOM 702 O O . LEU A 1 92 ? -2.881 11.031 39.281 1 98.69 92 LEU A O 1
ATOM 706 N N . PHE A 1 93 ? -4.566 12.422 39.594 1 98.75 93 PHE A N 1
ATOM 707 C CA . PHE A 1 93 ? -3.982 13.484 38.781 1 98.75 93 PHE A CA 1
ATOM 708 C C . PHE A 1 93 ? -3.15 14.43 39.625 1 98.75 93 PHE A C 1
ATOM 710 O O . PHE A 1 93 ? -3.412 14.586 40.844 1 98.75 93 PHE A O 1
ATOM 717 N N . LEU A 1 94 ? -2.156 15.062 39 1 97.62 94 LEU A N 1
ATOM 718 C CA . LEU A 1 94 ? -1.537 16.266 39.562 1 97.62 94 LEU A CA 1
ATOM 719 C C . LEU A 1 94 ? -2.564 17.391 39.719 1 97.62 94 LEU A C 1
ATOM 721 O O . LEU A 1 94 ? -3.607 17.375 39.062 1 97.62 94 LEU A O 1
ATOM 725 N N . GLU A 1 95 ? -2.199 18.359 40.562 1 96.88 95 GLU A N 1
ATOM 726 C CA . GLU A 1 95 ? -3.057 19.531 40.688 1 96.88 95 GLU A CA 1
ATOM 727 C C . GLU A 1 95 ? -3.27 20.219 39.344 1 96.88 95 GLU A C 1
ATOM 729 O O . GLU A 1 95 ? -4.367 20.703 39.062 1 96.88 95 GLU A O 1
ATOM 734 N N . HIS A 1 96 ? -2.279 20.297 38.531 1 97.56 96 HIS A N 1
ATOM 735 C CA . HIS A 1 96 ? -2.369 20.906 37.219 1 97.56 96 HIS A CA 1
ATOM 736 C C . HIS A 1 96 ? -2.326 19.828 36.125 1 97.56 96 HIS A C 1
ATOM 738 O O . HIS A 1 96 ? -1.753 20.047 35.062 1 97.56 96 HIS A O 1
ATOM 744 N N . GLY A 1 97 ? -2.828 18.641 36.438 1 98.31 97 GLY A N 1
ATOM 745 C CA . GLY A 1 97 ? -2.975 17.594 35.438 1 98.31 97 GLY A CA 1
ATOM 746 C C . GLY A 1 97 ? -4.023 17.906 34.406 1 98.31 97 GLY A C 1
ATOM 747 O O . GLY A 1 97 ? -4.777 18.875 34.531 1 98.31 97 GLY A O 1
ATOM 748 N N . VAL A 1 98 ? -4 17.109 33.281 1 98.81 98 VAL A N 1
ATOM 749 C CA . VAL A 1 98 ? -4.906 17.391 32.188 1 98.81 98 VAL A CA 1
ATOM 750 C C . VAL A 1 98 ? -5.516 16.078 31.672 1 98.81 98 VAL A C 1
ATOM 752 O O . VAL A 1 98 ? -4.801 15.102 31.453 1 98.81 98 VAL A O 1
ATOM 755 N N . TRP A 1 99 ? -6.836 16.031 31.5 1 98.88 99 TRP A N 1
ATOM 756 C CA . TRP A 1 99 ? -7.559 14.93 30.875 1 98.88 99 TRP A CA 1
ATOM 757 C C . TRP A 1 99 ? -8.172 15.359 29.547 1 98.88 99 TRP A C 1
ATOM 759 O O . TRP A 1 99 ? -9.102 16.172 29.531 1 98.88 99 TRP A O 1
ATOM 769 N N . ARG A 1 100 ? -7.609 14.891 28.469 1 98.69 100 ARG A N 1
ATOM 770 C CA . ARG A 1 100 ? -8.109 15.125 27.109 1 98.69 100 ARG A CA 1
ATOM 771 C C . ARG A 1 100 ? -8.883 13.914 26.594 1 98.69 100 ARG A C 1
ATOM 773 O O . ARG A 1 100 ? -8.414 12.781 26.703 1 98.69 100 ARG A O 1
ATOM 780 N N . ASP A 1 101 ? -10.055 14.164 26.078 1 98.62 101 ASP A N 1
ATOM 781 C CA . ASP A 1 101 ? -10.898 13.078 25.594 1 98.62 101 ASP A CA 1
ATOM 782 C C . ASP A 1 101 ? -11.406 13.359 24.188 1 98.62 101 ASP A C 1
ATOM 784 O O . ASP A 1 101 ? -11.758 14.5 23.859 1 98.62 101 ASP A O 1
ATOM 788 N N . LYS A 1 102 ? -11.32 12.367 23.359 1 98.38 102 LYS A N 1
ATOM 789 C CA . LYS A 1 102 ? -11.914 12.438 22.031 1 98.38 102 LYS A CA 1
ATOM 790 C C . LYS A 1 102 ? -12.875 11.273 21.797 1 98.38 102 LYS A C 1
ATOM 792 O O . LYS A 1 102 ? -12.492 10.242 21.234 1 98.38 102 LYS A O 1
ATOM 797 N N . LEU A 1 103 ? -14.102 11.453 22.141 1 98.06 103 LEU A N 1
ATOM 798 C CA . LEU A 1 103 ? -15.266 10.633 21.828 1 98.06 103 LEU A CA 1
ATOM 799 C C . LEU A 1 103 ? -15.305 9.391 22.703 1 98.06 103 LEU A C 1
ATOM 801 O O . LEU A 1 103 ? -16.25 8.594 22.625 1 98.06 103 LEU A O 1
ATOM 805 N N . ALA A 1 104 ? -14.359 9.164 23.578 1 98.31 104 ALA A N 1
ATOM 806 C CA . ALA A 1 104 ? -14.367 7.949 24.391 1 98.31 104 ALA A CA 1
ATOM 807 C C . ALA A 1 104 ? -15.383 8.062 25.531 1 98.31 104 ALA A C 1
ATOM 809 O O . ALA A 1 104 ? -16.156 7.141 25.766 1 98.31 104 ALA A O 1
ATOM 810 N N . PHE A 1 105 ? -15.359 9.203 26.203 1 98.19 105 PHE A N 1
ATOM 811 C CA . PHE A 1 105 ? -16.25 9.422 27.344 1 98.19 105 PHE A CA 1
ATOM 812 C C . PHE A 1 105 ? -17.219 10.555 27.062 1 98.19 105 PHE A C 1
ATOM 814 O O . PHE A 1 105 ? -18.406 10.453 27.359 1 98.19 105 PHE A O 1
ATOM 821 N N . THR A 1 106 ? -16.703 11.578 26.391 1 97.88 106 THR A N 1
ATOM 822 C CA . THR A 1 106 ? -17.438 12.828 26.281 1 97.88 106 THR A CA 1
ATOM 823 C C . THR A 1 106 ? -18.312 12.828 25.031 1 97.88 106 THR A C 1
ATOM 825 O O . THR A 1 106 ? -19.234 13.633 24.906 1 97.88 106 THR A O 1
ATOM 828 N N . TRP A 1 107 ? -17.828 11.984 23.938 1 97.56 107 TRP A N 1
ATOM 829 C CA . TRP A 1 107 ? -18.438 11.938 22.609 1 97.56 107 TRP A CA 1
ATOM 830 C C . TRP A 1 107 ? -18.344 13.297 21.938 1 97.56 107 TRP A C 1
ATOM 832 O O . TRP A 1 107 ? -19.25 13.688 21.188 1 97.56 107 TRP A O 1
ATOM 842 N N . ASP A 1 108 ? -17.312 14.023 22.328 1 97.12 108 ASP A N 1
ATOM 843 C CA . ASP A 1 108 ? -16.812 15.266 21.734 1 97.12 108 ASP A CA 1
ATOM 844 C C . ASP A 1 108 ? -15.305 15.391 21.922 1 97.12 108 ASP A C 1
ATOM 846 O O . ASP A 1 108 ? -14.656 14.477 22.438 1 97.12 108 ASP A O 1
ATOM 850 N N . TYR A 1 109 ? -14.742 16.438 21.328 1 97.88 109 TYR A N 1
ATOM 851 C CA . TYR A 1 109 ? -13.367 16.812 21.625 1 97.88 109 TYR A CA 1
ATOM 852 C C . TYR A 1 109 ? -13.305 17.766 22.812 1 97.88 109 TYR A C 1
ATOM 854 O O . TYR A 1 109 ? -13.672 18.938 22.688 1 97.88 109 TYR A O 1
ATOM 862 N N . ARG A 1 110 ? -12.859 17.203 23.984 1 97.69 110 ARG A N 1
ATOM 863 C CA . ARG A 1 110 ? -12.805 18 25.203 1 97.69 110 ARG A CA 1
ATOM 864 C C . ARG A 1 110 ? -11.469 17.812 25.922 1 97.69 110 ARG A C 1
ATOM 866 O O . ARG A 1 110 ? -10.875 16.734 25.875 1 97.69 110 ARG A O 1
ATOM 873 N N . THR A 1 111 ? -11.047 18.844 26.484 1 98.38 111 THR A N 1
ATOM 874 C CA . THR A 1 111 ? -9.875 18.781 27.359 1 98.38 111 THR A CA 1
ATOM 875 C C . THR A 1 111 ? -10.18 19.422 28.703 1 98.38 111 THR A C 1
ATOM 877 O O . THR A 1 111 ? -10.508 20.609 28.781 1 98.38 111 THR A O 1
ATOM 880 N N . PHE A 1 112 ? -10.062 18.688 29.734 1 98.62 112 PHE A N 1
ATOM 881 C CA . PHE A 1 112 ? -10.266 19.188 31.094 1 98.62 112 PHE A CA 1
ATOM 882 C C . PHE A 1 112 ? -8.938 19.531 31.75 1 98.62 112 PHE A C 1
ATOM 884 O O . PHE A 1 112 ? -8.148 18.641 32.062 1 98.62 112 PHE A O 1
ATOM 891 N N . ASN A 1 113 ? -8.727 20.844 31.984 1 98.38 113 ASN A N 1
ATOM 892 C CA . ASN A 1 113 ? -7.469 21.344 32.531 1 98.38 113 ASN A CA 1
ATOM 893 C C . ASN A 1 113 ? -7.543 21.547 34.031 1 98.38 113 ASN A C 1
ATOM 895 O O . ASN A 1 113 ? -8.383 22.297 34.531 1 98.38 113 ASN A O 1
ATOM 899 N N . PHE A 1 114 ? -6.688 20.906 34.75 1 98.06 114 PHE A N 1
ATOM 900 C CA . PHE A 1 114 ? -6.504 21.031 36.188 1 98.06 114 PHE A CA 1
ATOM 901 C C . PHE A 1 114 ? -7.555 20.219 36.938 1 98.06 114 PHE A C 1
ATOM 903 O O . PHE A 1 114 ? -8.602 19.875 36.375 1 98.06 114 PHE A O 1
ATOM 910 N N . LYS A 1 115 ? -7.227 19.906 38.094 1 97.31 115 LYS A N 1
ATOM 911 C CA . LYS A 1 115 ? -7.961 18.938 38.906 1 97.31 115 LYS A CA 1
ATOM 912 C C . LYS A 1 115 ? -9.414 19.359 39.094 1 97.31 115 LYS A C 1
ATOM 914 O O . LYS A 1 115 ? -10.312 18.516 39.156 1 97.31 115 LYS A O 1
ATOM 919 N N . GLU A 1 116 ? -9.672 20.594 39.25 1 97.12 116 GLU A N 1
ATOM 920 C CA . GLU A 1 116 ? -11.031 21.078 39.469 1 97.12 116 GLU A CA 1
ATOM 921 C C . GLU A 1 116 ? -11.945 20.703 38.312 1 97.12 116 GLU A C 1
ATOM 923 O O . GLU A 1 116 ? -13.039 20.172 38.531 1 97.12 116 GLU A O 1
ATOM 928 N N . ASN A 1 117 ? -11.523 21.031 37.094 1 98 117 ASN A N 1
ATOM 929 C CA . ASN A 1 117 ? -12.32 20.719 35.938 1 98 117 ASN A CA 1
ATOM 930 C C . ASN A 1 117 ? -12.391 19.219 35.688 1 98 117 ASN A C 1
ATOM 932 O O . ASN A 1 117 ? -13.406 18.703 35.219 1 98 117 ASN A O 1
ATOM 936 N N . ILE A 1 118 ? -11.312 18.5 36.031 1 98.69 118 ILE A N 1
ATOM 937 C CA . ILE A 1 118 ? -11.297 17.047 35.906 1 98.69 118 ILE A CA 1
ATOM 938 C C . ILE A 1 118 ? -12.312 16.438 36.875 1 98.69 118 ILE A C 1
ATOM 940 O O . ILE A 1 118 ? -13.062 15.531 36.5 1 98.69 118 ILE A O 1
ATOM 944 N N . ALA A 1 119 ? -12.32 16.938 38.062 1 98.56 119 ALA A N 1
ATOM 945 C CA . ALA A 1 119 ? -13.25 16.438 39.094 1 98.56 119 ALA A CA 1
ATOM 946 C C . ALA A 1 119 ? -14.695 16.609 38.625 1 98.56 119 ALA A C 1
ATOM 948 O O . ALA A 1 119 ? -15.516 15.703 38.812 1 98.56 119 ALA A O 1
ATOM 949 N N . ARG A 1 120 ? -15 17.734 38.094 1 98.31 120 ARG A N 1
ATOM 950 C CA . ARG A 1 120 ? -16.359 18 37.656 1 98.31 120 ARG A CA 1
ATOM 951 C C . ARG A 1 120 ? -16.766 17.062 36.531 1 98.31 120 ARG A C 1
ATOM 953 O O . ARG A 1 120 ? -17.844 16.484 36.531 1 98.31 120 ARG A O 1
ATOM 960 N N . ALA A 1 121 ? -15.914 16.938 35.562 1 98.44 121 ALA A N 1
ATOM 961 C CA . ALA A 1 121 ? -16.203 16.047 34.438 1 98.44 121 ALA A CA 1
ATOM 962 C C . ALA A 1 121 ? -16.328 14.594 34.906 1 98.44 121 ALA A C 1
ATOM 964 O O . ALA A 1 121 ? -17.219 13.875 34.469 1 98.44 121 ALA A O 1
ATOM 965 N N . ALA A 1 122 ? -15.375 14.164 35.781 1 98.44 122 ALA A N 1
ATOM 966 C CA . ALA A 1 122 ? -15.406 12.797 36.281 1 98.44 122 ALA A CA 1
ATOM 967 C C . ALA A 1 122 ? -16.719 12.516 37.031 1 98.44 122 ALA A C 1
ATOM 969 O O . ALA A 1 122 ? -17.297 11.445 36.875 1 98.44 122 ALA A O 1
ATOM 970 N N . GLN A 1 123 ? -17.125 13.445 37.781 1 98.06 123 GLN A N 1
ATOM 971 C CA . GLN A 1 123 ? -18.359 13.297 38.531 1 98.06 123 GLN A CA 1
ATOM 972 C C . GLN A 1 123 ? -19.562 13.141 37.625 1 98.06 123 GLN A C 1
ATOM 974 O O . GLN A 1 123 ? -20.5 12.406 37.938 1 98.06 123 GLN A O 1
ATOM 979 N N . ASP A 1 124 ? -19.516 13.836 36.562 1 97.81 124 ASP A N 1
ATOM 980 C CA . ASP A 1 124 ? -20.641 13.82 35.656 1 97.81 124 ASP A CA 1
ATOM 981 C C . ASP A 1 124 ? -20.609 12.57 34.75 1 97.81 124 ASP A C 1
ATOM 983 O O . ASP A 1 124 ? -21.641 12 34.438 1 97.81 124 ASP A O 1
ATOM 987 N N . LEU A 1 125 ? -19.453 12.133 34.312 1 97.88 125 LEU A N 1
ATOM 988 C CA . LEU A 1 125 ? -19.312 11.164 33.219 1 97.88 125 LEU A CA 1
ATOM 989 C C . LEU A 1 125 ? -19.141 9.75 33.75 1 97.88 125 LEU A C 1
ATOM 991 O O . LEU A 1 125 ? -19.719 8.805 33.219 1 97.88 125 LEU A O 1
ATOM 995 N N . LEU A 1 126 ? -18.391 9.492 34.812 1 97.31 126 LEU A N 1
ATOM 996 C CA . LEU A 1 126 ? -17.906 8.172 35.188 1 97.31 126 LEU A CA 1
ATOM 997 C C . LEU A 1 126 ? -19.031 7.32 35.781 1 97.31 126 LEU A C 1
ATOM 999 O O . LEU A 1 126 ? -19 6.094 35.656 1 97.31 126 LEU A O 1
ATOM 1003 N N . PRO A 1 127 ? -20.016 7.945 36.438 1 94.5 127 PRO A N 1
ATOM 1004 C CA . PRO A 1 127 ? -21.109 7.102 36.938 1 94.5 127 PRO A CA 1
ATOM 1005 C C . PRO A 1 127 ? -21.875 6.406 35.812 1 94.5 127 PRO A C 1
ATOM 1007 O O . PRO A 1 127 ? -22.375 5.293 35.969 1 94.5 127 PRO A O 1
ATOM 1010 N N . SER A 1 128 ? -21.891 7.023 34.688 1 93 128 SER A N 1
ATOM 1011 C CA . SER A 1 128 ? -22.656 6.461 33.594 1 93 128 SER A CA 1
ATOM 1012 C C . SER A 1 128 ? -21.75 5.805 32.562 1 93 128 SER A C 1
ATOM 1014 O O . SER A 1 128 ? -22.172 4.895 31.844 1 93 128 SER A O 1
ATOM 1016 N N . THR A 1 129 ? -20.609 6.262 32.406 1 95.81 129 THR A N 1
ATOM 1017 C CA . THR A 1 129 ? -19.656 5.707 31.438 1 95.81 129 THR A CA 1
ATOM 1018 C C . THR A 1 129 ? -18.422 5.145 32.156 1 95.81 129 THR A C 1
ATOM 1020 O O . THR A 1 129 ? -17.469 5.875 32.438 1 95.81 129 THR A O 1
ATOM 1023 N N . ARG A 1 130 ? -18.438 3.869 32.344 1 96.19 130 ARG A N 1
ATOM 1024 C CA . ARG A 1 130 ? -17.344 3.158 32.969 1 96.19 130 ARG A CA 1
ATOM 1025 C C . ARG A 1 130 ? -16.391 2.584 31.922 1 96.19 130 ARG A C 1
ATOM 1027 O O . ARG A 1 130 ? -16.672 2.635 30.719 1 96.19 130 ARG A O 1
ATOM 1034 N N . ALA A 1 131 ? -15.211 2.168 32.344 1 97.81 131 ALA A N 1
ATOM 1035 C CA . ALA A 1 131 ? -14.242 1.554 31.453 1 97.81 131 ALA A CA 1
ATOM 1036 C C . ALA A 1 131 ? -13.648 0.291 32.062 1 97.81 131 ALA A C 1
ATOM 1038 O O . ALA A 1 131 ? -13.422 0.23 33.281 1 97.81 131 ALA A O 1
ATOM 1039 N N . LYS A 1 132 ? -13.461 -0.736 31.234 1 98 132 LYS A N 1
ATOM 1040 C CA . LYS A 1 132 ? -12.898 -2.014 31.656 1 98 132 LYS A CA 1
ATOM 1041 C C . LYS A 1 132 ? -11.891 -2.535 30.625 1 98 132 LYS A C 1
ATOM 1043 O O . LYS A 1 132 ? -11.633 -1.876 29.609 1 98 132 LYS A O 1
ATOM 1048 N N . ASN A 1 133 ? -11.18 -3.646 30.969 1 98.12 133 ASN A N 1
ATOM 1049 C CA . ASN A 1 133 ? -10.289 -4.371 30.062 1 98.12 133 ASN A CA 1
ATOM 1050 C C . ASN A 1 133 ? -9.102 -3.51 29.641 1 98.12 133 ASN A C 1
ATOM 1052 O O . ASN A 1 133 ? -8.805 -3.412 28.438 1 98.12 133 ASN A O 1
ATOM 1056 N N . LEU A 1 134 ? -8.562 -2.793 30.609 1 98.62 134 LEU A N 1
ATOM 1057 C CA . LEU A 1 134 ? -7.363 -2.018 30.297 1 98.62 134 LEU A CA 1
ATOM 1058 C C . LEU A 1 134 ? -6.18 -2.934 30 1 98.62 134 LEU A C 1
ATOM 1060 O O . LEU A 1 134 ? -5.836 -3.791 30.812 1 98.62 134 LEU A O 1
ATOM 1064 N N . LYS A 1 135 ? -5.605 -2.852 28.859 1 98.38 135 LYS A N 1
ATOM 1065 C CA . LYS A 1 135 ? -4.465 -3.66 28.438 1 98.38 135 LYS A CA 1
ATOM 1066 C C . LYS A 1 135 ? -3.396 -2.797 27.766 1 98.38 135 LYS A C 1
ATOM 1068 O O . LYS A 1 135 ? -3.715 -1.854 27.047 1 98.38 135 LYS A O 1
ATOM 1073 N N . PHE A 1 136 ? -2.148 -3.125 28.016 1 98.56 136 PHE A N 1
ATOM 1074 C CA . PHE A 1 136 ? -1.046 -2.404 27.391 1 98.56 136 PHE A CA 1
ATOM 1075 C C . PHE A 1 136 ? -1.112 -2.521 25.875 1 98.56 136 PHE A C 1
ATOM 1077 O O . PHE A 1 136 ? -1.434 -3.586 25.344 1 98.56 136 PHE A O 1
ATOM 1084 N N . LEU A 1 137 ? -0.894 -1.489 25.203 1 98 137 LEU A N 1
ATOM 1085 C CA . LEU A 1 137 ? -0.623 -1.445 23.766 1 98 137 LEU A CA 1
ATOM 1086 C C . LEU A 1 137 ? 0.834 -1.082 23.5 1 98 137 LEU A C 1
ATOM 1088 O O . LEU A 1 137 ? 1.524 -0.575 24.391 1 98 137 LEU A O 1
ATOM 1092 N N . ALA A 1 138 ? 1.257 -1.378 22.312 1 96.06 138 ALA A N 1
ATOM 1093 C CA . ALA A 1 138 ? 2.568 -0.892 21.891 1 96.06 138 ALA A CA 1
ATOM 1094 C C . ALA A 1 138 ? 2.547 0.616 21.656 1 96.06 138 ALA A C 1
ATOM 1096 O O . ALA A 1 138 ? 1.563 1.157 21.156 1 96.06 138 ALA A O 1
ATOM 1097 N N . PRO A 1 139 ? 3.59 1.249 21.969 1 97.12 139 PRO A N 1
ATOM 1098 C CA . PRO A 1 139 ? 4.773 0.73 22.656 1 97.12 139 PRO A CA 1
ATOM 1099 C C . PRO A 1 139 ? 4.512 0.432 24.125 1 97.12 139 PRO A C 1
ATOM 1101 O O . PRO A 1 139 ? 3.631 1.042 24.734 1 97.12 139 PRO A O 1
ATOM 1104 N N . LEU A 1 140 ? 5.277 -0.4 24.656 1 98.25 140 LEU A N 1
ATOM 1105 C CA . LEU A 1 140 ? 5.168 -0.764 26.062 1 98.25 140 LEU A CA 1
ATOM 1106 C C . LEU A 1 140 ? 5.617 0.385 26.953 1 98.25 140 LEU A C 1
ATOM 1108 O O . LEU A 1 140 ? 6.32 1.293 26.5 1 98.25 140 LEU A O 1
ATOM 1112 N N . PRO A 1 141 ? 5.176 0.33 28.234 1 98.56 141 PRO A N 1
ATOM 1113 C CA . PRO A 1 141 ? 5.527 1.414 29.141 1 98.56 141 PRO A CA 1
ATOM 1114 C C . PRO A 1 141 ? 7.031 1.665 29.219 1 98.56 141 PRO A C 1
ATOM 1116 O O . PRO A 1 141 ? 7.816 0.717 29.281 1 98.56 141 PRO A O 1
ATOM 1119 N N . SER A 1 142 ? 7.383 2.863 29.188 1 98 142 SER A N 1
ATOM 1120 C CA . SER A 1 142 ? 8.789 3.246 29.219 1 98 142 SER A CA 1
ATOM 1121 C C . SER A 1 142 ? 8.969 4.641 29.812 1 98 142 SER A C 1
ATOM 1123 O O . SER A 1 142 ? 8.023 5.438 29.828 1 98 142 SER A O 1
ATOM 1125 N N . ILE A 1 143 ? 10.156 4.91 30.297 1 98.06 143 ILE A N 1
ATOM 1126 C CA . ILE A 1 143 ? 10.477 6.23 30.828 1 98.06 143 ILE A CA 1
ATOM 1127 C C . ILE A 1 143 ? 10.891 7.156 29.688 1 98.06 143 ILE A C 1
ATOM 1129 O O . ILE A 1 143 ? 11.805 6.836 28.922 1 98.06 143 ILE A O 1
ATOM 1133 N N . GLN A 1 144 ? 10.164 8.219 29.578 1 96.94 144 GLN A N 1
ATOM 1134 C CA . GLN A 1 144 ? 10.5 9.258 28.609 1 96.94 144 GLN A CA 1
ATOM 1135 C C . GLN A 1 144 ? 11.25 10.406 29.297 1 96.94 144 GLN A C 1
ATOM 1137 O O . GLN A 1 144 ? 10.891 10.82 30.406 1 96.94 144 GLN A O 1
ATOM 1142 N N . ARG A 1 145 ? 12.297 10.859 28.656 1 96.38 145 ARG A N 1
ATOM 1143 C CA . ARG A 1 145 ? 13.078 11.992 29.141 1 96.38 145 ARG A CA 1
ATOM 1144 C C . ARG A 1 145 ? 13.391 12.953 28 1 96.38 145 ARG A C 1
ATOM 1146 O O . ARG A 1 145 ? 14.539 13.062 27.562 1 96.38 145 ARG A O 1
ATOM 1153 N N . PRO A 1 146 ? 12.406 13.727 27.562 1 94.56 146 PRO A N 1
ATOM 1154 C CA . PRO A 1 146 ? 12.625 14.641 26.453 1 94.56 146 PRO A CA 1
ATOM 1155 C C . PRO A 1 146 ? 13.633 15.734 26.766 1 94.56 146 PRO A C 1
ATOM 1157 O O . PRO A 1 146 ? 14.258 16.297 25.859 1 94.56 146 PRO A O 1
ATOM 1160 N N . TYR A 1 147 ? 13.719 16.094 27.984 1 95.38 147 TYR A N 1
ATOM 1161 C CA . TYR A 1 147 ? 14.711 17.031 28.5 1 95.38 147 TYR A CA 1
ATOM 1162 C C . TYR A 1 147 ? 15.344 16.5 29.781 1 95.38 147 TYR A C 1
ATOM 1164 O O . TYR A 1 147 ? 14.766 15.641 30.453 1 95.38 147 TYR A O 1
ATOM 1172 N N . GLU A 1 148 ? 16.453 17.078 30.141 1 95.19 148 GLU A N 1
ATOM 1173 C CA . GLU A 1 148 ? 17.188 16.594 31.312 1 95.19 148 GLU A CA 1
ATOM 1174 C C . GLU A 1 148 ? 16.359 16.766 32.594 1 95.19 148 GLU A C 1
ATOM 1176 O O . GLU A 1 148 ? 16.453 15.953 33.5 1 95.19 148 GLU A O 1
ATOM 1181 N N . ASP A 1 149 ? 15.594 17.766 32.625 1 97.06 149 ASP A N 1
ATOM 1182 C CA . ASP A 1 149 ? 14.891 18.094 33.875 1 97.06 149 ASP A CA 1
ATOM 1183 C C . ASP A 1 149 ? 13.453 17.609 33.844 1 97.06 149 ASP A C 1
ATOM 1185 O O . ASP A 1 149 ? 12.656 17.938 34.719 1 97.06 149 ASP A O 1
ATOM 1189 N N . LEU A 1 150 ? 13.055 16.859 32.844 1 97.5 150 LEU A N 1
ATOM 1190 C CA . LEU A 1 150 ? 11.68 16.391 32.688 1 97.5 150 LEU A CA 1
ATOM 1191 C C . LEU A 1 150 ? 11.641 14.898 32.406 1 97.5 150 LEU A C 1
ATOM 1193 O O . LEU A 1 150 ? 12.211 14.438 31.406 1 97.5 150 LEU A O 1
ATOM 1197 N N . ALA A 1 151 ? 10.984 14.117 33.25 1 97.5 151 ALA A N 1
ATOM 1198 C CA . ALA A 1 151 ? 10.867 12.664 33.094 1 97.5 151 ALA A CA 1
ATOM 1199 C C . ALA A 1 151 ? 9.469 12.188 33.469 1 97.5 151 ALA A C 1
ATOM 1201 O O . ALA A 1 151 ? 8.859 12.68 34.406 1 97.5 151 ALA A O 1
ATOM 1202 N N . TYR A 1 152 ? 8.961 11.305 32.719 1 98.12 152 TYR A N 1
ATOM 1203 C CA . TYR A 1 152 ? 7.656 10.719 33 1 98.12 152 TYR A CA 1
ATOM 1204 C C . TYR A 1 152 ? 7.562 9.289 32.5 1 98.12 152 TYR A C 1
ATOM 1206 O O . TYR A 1 152 ? 8.328 8.891 31.625 1 98.12 152 TYR A O 1
ATOM 1214 N N . LEU A 1 153 ? 6.754 8.492 33.094 1 98.56 153 LEU A N 1
ATOM 1215 C CA . LEU A 1 153 ? 6.398 7.156 32.625 1 98.56 153 LEU A CA 1
ATOM 1216 C C . LEU A 1 153 ? 5.23 7.211 31.656 1 98.56 153 LEU A C 1
ATOM 1218 O O . LEU A 1 153 ? 4.137 7.66 32.031 1 98.56 153 LEU A O 1
ATOM 1222 N N . GLN A 1 154 ? 5.492 6.812 30.422 1 98.75 154 GLN A N 1
ATOM 1223 C CA . GLN A 1 154 ? 4.461 6.809 29.391 1 98.75 154 GLN A CA 1
ATOM 1224 C C . GLN A 1 154 ? 3.83 5.426 29.234 1 98.75 154 GLN A C 1
ATOM 1226 O O . GLN A 1 154 ? 4.539 4.426 29.109 1 98.75 154 GLN A O 1
ATOM 1231 N N . ILE A 1 155 ? 2.549 5.379 29.312 1 98.88 155 ILE A N 1
ATOM 1232 C CA . ILE A 1 155 ? 1.775 4.145 29.234 1 98.88 155 ILE A CA 1
ATOM 1233 C C . ILE A 1 155 ? 0.718 4.266 28.141 1 98.88 155 ILE A C 1
ATOM 1235 O O . ILE A 1 155 ? -0.032 5.242 28.094 1 98.88 155 ILE A O 1
ATOM 1239 N N . VAL A 1 156 ? 0.684 3.357 27.219 1 98.88 156 VAL A N 1
ATOM 1240 C CA . VAL A 1 156 ? -0.357 3.283 26.188 1 98.88 156 VAL A CA 1
ATOM 1241 C C . VAL A 1 156 ? -1.262 2.084 26.469 1 98.88 156 VAL A C 1
ATOM 1243 O O . VAL A 1 156 ? -0.779 0.964 26.656 1 98.88 156 VAL A O 1
ATOM 1246 N N . LEU A 1 157 ? -2.598 2.352 26.469 1 98.69 157 LEU A N 1
ATOM 1247 C CA . LEU A 1 157 ? -3.557 1.332 26.875 1 98.69 157 LEU A CA 1
ATOM 1248 C C . LEU A 1 157 ? -4.707 1.239 25.875 1 98.69 157 LEU A C 1
ATOM 1250 O O . LEU A 1 157 ? -5.012 2.213 25.188 1 98.69 157 LEU A O 1
ATOM 1254 N N . SER A 1 158 ? -5.227 0.094 25.812 1 98.62 158 SER A N 1
ATOM 1255 C CA . SER A 1 158 ? -6.59 -0.057 25.328 1 98.62 158 SER A CA 1
ATOM 1256 C C . SER A 1 158 ? -7.59 -0.144 26.469 1 98.62 158 SER A C 1
ATOM 1258 O O . SER A 1 158 ? -7.246 -0.592 27.562 1 98.62 158 SER A O 1
ATOM 1260 N N . LEU A 1 159 ? -8.773 0.288 26.281 1 98.62 159 LEU A N 1
ATOM 1261 C CA . LEU A 1 159 ? -9.852 0.153 27.25 1 98.62 159 LEU A CA 1
ATOM 1262 C C . LEU A 1 159 ? -11.203 0.059 26.547 1 98.62 159 LEU A C 1
ATOM 1264 O O . LEU A 1 159 ? -11.328 0.455 25.375 1 98.62 159 LEU A O 1
ATOM 1268 N N . ASP A 1 160 ? -12.203 -0.459 27.25 1 98.62 160 ASP A N 1
ATOM 1269 C CA . ASP A 1 160 ? -13.555 -0.603 26.719 1 98.62 160 ASP A CA 1
ATOM 1270 C C . ASP A 1 160 ? -14.562 0.177 27.562 1 98.62 160 ASP A C 1
ATOM 1272 O O . ASP A 1 160 ? -14.633 -0.013 28.781 1 98.62 160 ASP A O 1
ATOM 1276 N N . THR A 1 161 ? -15.219 1.045 26.906 1 98.19 161 THR A N 1
ATOM 1277 C CA . THR A 1 161 ? -16.453 1.557 27.484 1 98.19 161 THR A CA 1
ATOM 1278 C C . THR A 1 161 ? -17.641 0.688 27.078 1 98.19 161 THR A C 1
ATOM 1280 O O . THR A 1 161 ? -17.469 -0.369 26.469 1 98.19 161 THR A O 1
ATOM 1283 N N . GLU A 1 162 ? -18.844 1.131 27.453 1 96.25 162 GLU A N 1
ATOM 1284 C CA . GLU A 1 162 ? -20.016 0.342 27.109 1 96.25 162 GLU A CA 1
ATOM 1285 C C . GLU A 1 162 ? -20.234 0.309 25.594 1 96.25 162 GLU A C 1
ATOM 1287 O O . GLU A 1 162 ? -20.656 -0.71 25.047 1 96.25 162 GLU A O 1
ATOM 1292 N N . LEU A 1 163 ? -19.859 1.374 24.938 1 97.38 163 LEU A N 1
ATOM 1293 C CA . LEU A 1 163 ? -20.234 1.519 23.531 1 97.38 163 LEU A CA 1
ATOM 1294 C C . LEU A 1 163 ? -19.031 1.293 22.625 1 97.38 163 LEU A C 1
ATOM 1296 O O . LEU A 1 163 ? -19.188 0.959 21.453 1 97.38 163 LEU A O 1
ATOM 1300 N N . ALA A 1 164 ? -17.859 1.501 23.203 1 98.06 164 ALA A N 1
ATOM 1301 C CA . ALA A 1 164 ? -16.734 1.627 22.266 1 98.06 164 ALA A CA 1
ATOM 1302 C C . ALA A 1 164 ? -15.453 1.071 22.875 1 98.06 164 ALA A C 1
ATOM 1304 O O . ALA A 1 164 ? -15.312 1.003 24.094 1 98.06 164 ALA A O 1
ATOM 1305 N N . ASN A 1 165 ? -14.57 0.567 22.016 1 98.5 165 ASN A N 1
ATOM 1306 C CA . ASN A 1 165 ? -13.156 0.413 22.344 1 98.5 165 ASN A CA 1
ATOM 1307 C C . ASN A 1 165 ? -12.398 1.726 22.172 1 98.5 165 ASN A C 1
ATOM 1309 O O . ASN A 1 165 ? -12.68 2.504 21.266 1 98.5 165 ASN A O 1
ATOM 1313 N N . ALA A 1 166 ? -11.492 2.008 23.078 1 98.75 166 ALA A N 1
ATOM 1314 C CA . ALA A 1 166 ? -10.703 3.232 23.047 1 98.75 166 ALA A CA 1
ATOM 1315 C C . ALA A 1 166 ? -9.242 2.949 23.406 1 98.75 166 ALA A C 1
ATOM 1317 O O . ALA A 1 166 ? -8.914 1.859 23.875 1 98.75 166 ALA A O 1
ATOM 1318 N N . HIS A 1 167 ? -8.383 3.861 23.031 1 98.81 167 HIS A N 1
ATOM 1319 C CA . HIS A 1 167 ? -7.035 3.83 23.594 1 98.81 167 HIS A CA 1
ATOM 1320 C C . HIS A 1 167 ? -6.801 5.008 24.531 1 98.81 167 HIS A C 1
ATOM 1322 O O . HIS A 1 167 ? -7.559 5.98 24.516 1 98.81 167 HIS A O 1
ATOM 1328 N N . ALA A 1 168 ? -5.789 4.879 25.328 1 98.88 168 ALA A N 1
ATOM 1329 C CA . ALA A 1 168 ? -5.367 5.949 26.234 1 98.88 168 ALA A CA 1
ATOM 1330 C C . ALA A 1 168 ? -3.848 6.074 26.25 1 98.88 168 ALA A C 1
ATOM 1332 O O . ALA A 1 168 ? -3.135 5.066 26.25 1 98.88 168 ALA A O 1
ATOM 1333 N N . VAL A 1 169 ? -3.377 7.234 26.156 1 98.88 169 VAL A N 1
ATOM 1334 C CA . VAL A 1 169 ? -1.981 7.547 26.453 1 98.88 169 VAL A CA 1
ATOM 1335 C C . VAL A 1 169 ? -1.884 8.281 27.781 1 98.88 169 VAL A C 1
ATOM 1337 O O . VAL A 1 169 ? -2.438 9.367 27.938 1 98.88 169 VAL A O 1
ATOM 1340 N N . VAL A 1 170 ? -1.167 7.715 28.688 1 98.81 170 VAL A N 1
ATOM 1341 C CA . VAL A 1 170 ? -1.042 8.234 30.047 1 98.81 170 VAL A CA 1
ATOM 1342 C C . VAL A 1 170 ? 0.419 8.578 30.344 1 98.81 170 VAL A C 1
ATOM 1344 O O . VAL A 1 170 ? 1.298 7.719 30.219 1 98.81 170 VAL A O 1
ATOM 1347 N N . ASN A 1 171 ? 0.619 9.797 30.656 1 98.81 171 ASN A N 1
ATOM 1348 C CA . ASN A 1 171 ? 1.923 10.195 31.172 1 98.81 171 ASN A CA 1
ATOM 1349 C C . ASN A 1 171 ? 1.872 10.477 32.688 1 98.81 171 ASN A C 1
ATOM 1351 O O . ASN A 1 171 ? 1.174 11.383 33.125 1 98.81 171 ASN A O 1
ATOM 1355 N N . VAL A 1 172 ? 2.607 9.695 33.469 1 98.62 172 VAL A N 1
ATOM 1356 C CA . VAL A 1 172 ? 2.607 9.867 34.938 1 98.62 172 VAL A CA 1
ATOM 1357 C C . VAL A 1 172 ? 3.994 10.297 35.406 1 98.62 172 VAL A C 1
ATOM 1359 O O . VAL A 1 172 ? 5.008 9.852 34.875 1 98.62 172 VAL A O 1
ATOM 1362 N N . VAL A 1 173 ? 3.971 11.156 36.344 1 98.31 173 VAL A N 1
ATOM 1363 C CA . VAL A 1 173 ? 5.215 11.664 36.906 1 98.31 173 VAL A CA 1
ATOM 1364 C C . VAL A 1 173 ? 5.359 11.195 38.344 1 98.31 173 VAL A C 1
ATOM 1366 O O . VAL A 1 173 ? 4.367 10.875 39 1 98.31 173 VAL A O 1
ATOM 1369 N N . GLN A 1 174 ? 6.57 11.125 38.781 1 96.75 174 GLN A N 1
ATOM 1370 C CA . GLN A 1 174 ? 6.855 10.727 40.156 1 96.75 174 GLN A CA 1
ATOM 1371 C C . GLN A 1 174 ? 6.805 11.922 41.094 1 96.75 174 GLN A C 1
ATOM 1373 O O . GLN A 1 174 ? 7.496 12.922 40.875 1 96.75 174 GLN A O 1
ATOM 1378 N N . THR A 1 175 ? 5.922 11.836 42.062 1 96.25 175 THR A N 1
ATOM 1379 C CA . THR A 1 175 ? 5.832 12.852 43.125 1 96.25 175 THR A CA 1
ATOM 1380 C C . THR A 1 175 ? 6.133 12.25 44.5 1 96.25 175 THR A C 1
ATOM 1382 O O . THR A 1 175 ? 6.352 11.039 44.594 1 96.25 175 THR A O 1
ATOM 1385 N N . ALA A 1 176 ? 6.098 13.102 45.469 1 93.38 176 ALA A N 1
ATOM 1386 C CA . ALA A 1 176 ? 6.289 12.633 46.844 1 93.38 176 ALA A CA 1
ATOM 1387 C C . ALA A 1 176 ? 5.152 11.703 47.25 1 93.38 176 ALA A C 1
ATOM 1389 O O . ALA A 1 176 ? 5.344 10.82 48.094 1 93.38 176 ALA A O 1
ATOM 1390 N N . GLN A 1 177 ? 4.023 11.82 46.656 1 93.69 177 GLN A N 1
ATOM 1391 C CA . GLN A 1 177 ? 2.846 11.031 47 1 93.69 177 GLN A CA 1
ATOM 1392 C C . GLN A 1 177 ? 2.725 9.812 46.094 1 93.69 177 GLN A C 1
ATOM 1394 O O . GLN A 1 177 ? 1.743 9.07 46.156 1 93.69 177 GLN A O 1
ATOM 1399 N N . GLY A 1 178 ? 3.729 9.641 45.25 1 95.06 178 GLY A N 1
ATOM 1400 C CA . GLY A 1 178 ? 3.678 8.547 44.281 1 95.06 178 GLY A CA 1
ATOM 1401 C C . GLY A 1 178 ? 3.455 9 42.875 1 95.06 178 GLY A C 1
ATOM 1402 O O . GLY A 1 178 ? 3.701 10.164 42.531 1 95.06 178 GLY A O 1
ATOM 1403 N N . TRP A 1 179 ? 3.066 8.055 42.031 1 97.56 179 TRP A N 1
ATOM 1404 C CA . TRP A 1 179 ? 2.809 8.367 40.625 1 97.56 179 TRP A CA 1
ATOM 1405 C C . TRP A 1 179 ? 1.523 9.172 40.5 1 97.56 179 TRP A C 1
ATOM 1407 O O . TRP A 1 179 ? 0.487 8.812 41.062 1 97.56 179 TRP A O 1
ATOM 1417 N N . LYS A 1 180 ? 1.564 10.258 39.781 1 98.44 180 LYS A N 1
ATOM 1418 C CA . LYS A 1 180 ? 0.395 11.078 39.469 1 98.44 180 LYS A CA 1
ATOM 1419 C C . LYS A 1 180 ? 0.297 11.336 37.969 1 98.44 180 LYS A C 1
ATOM 1421 O O . LYS A 1 180 ? 1.315 11.492 37.281 1 98.44 180 LYS A O 1
ATOM 1426 N N . ILE A 1 181 ? -0.918 11.383 37.469 1 98.88 181 ILE A N 1
ATOM 1427 C CA . ILE A 1 181 ? -1.144 11.617 36.062 1 98.88 181 ILE A CA 1
ATOM 1428 C C . ILE A 1 181 ? -0.855 13.078 35.719 1 98.88 181 ILE A C 1
ATOM 1430 O O . ILE A 1 181 ? -1.469 13.984 36.281 1 98.88 181 ILE A O 1
ATOM 1434 N N . TRP A 1 182 ? 0.097 13.289 34.812 1 98.69 182 TRP A N 1
ATOM 1435 C CA . TRP A 1 182 ? 0.332 14.594 34.219 1 98.69 182 TRP A CA 1
ATOM 1436 C C . TRP A 1 182 ? -0.638 14.844 33.062 1 98.69 182 TRP A C 1
ATOM 1438 O O . TRP A 1 182 ? -1.335 15.859 33.031 1 98.69 182 TRP A O 1
ATOM 1448 N N . THR A 1 183 ? -0.713 13.883 32.156 1 98.81 183 THR A N 1
ATOM 1449 C CA . THR A 1 183 ? -1.674 13.969 31.047 1 98.81 183 THR A CA 1
ATOM 1450 C C . THR A 1 183 ? -2.32 12.617 30.781 1 98.81 183 THR A C 1
ATOM 1452 O O . THR A 1 183 ? -1.663 11.578 30.891 1 98.81 183 THR A O 1
ATOM 1455 N N . LEU A 1 184 ? -3.566 12.602 30.484 1 98.88 184 LEU A N 1
ATOM 1456 C CA . LEU A 1 184 ? -4.344 11.453 30.031 1 98.88 184 LEU A CA 1
ATOM 1457 C C . LEU A 1 184 ? -5.129 11.797 28.781 1 98.88 184 LEU A C 1
ATOM 1459 O O . LEU A 1 184 ? -5.887 12.766 28.75 1 98.88 184 LEU A O 1
ATOM 1463 N N . HIS A 1 185 ? -4.879 11.055 27.719 1 98.88 185 HIS A N 1
ATOM 1464 C CA . HIS A 1 185 ? -5.605 11.227 26.469 1 98.88 185 HIS A CA 1
ATOM 1465 C C . HIS A 1 185 ? -6.395 9.977 26.109 1 98.88 185 HIS A C 1
ATOM 1467 O O . HIS A 1 185 ? -5.809 8.93 25.828 1 98.88 185 HIS A O 1
ATOM 1473 N N . THR A 1 186 ? -7.699 10.008 26.219 1 98.88 186 THR A N 1
ATOM 1474 C CA . THR A 1 186 ? -8.586 8.914 25.859 1 98.88 186 THR A CA 1
ATOM 1475 C C . THR A 1 186 ? -9.227 9.164 24.5 1 98.88 186 THR A C 1
ATOM 1477 O O . THR A 1 186 ? -9.75 10.25 24.234 1 98.88 186 THR A O 1
ATOM 1480 N N . VAL A 1 187 ? -9.172 8.172 23.594 1 98.88 187 VAL A N 1
ATOM 1481 C CA . VAL A 1 187 ? -9.617 8.367 22.219 1 98.88 187 VAL A CA 1
ATOM 1482 C C . VAL A 1 187 ? -10.383 7.137 21.734 1 98.88 187 VAL A C 1
ATOM 1484 O O . VAL A 1 187 ? -9.914 6.008 21.906 1 98.88 187 VAL A O 1
ATOM 1487 N N . ILE A 1 188 ? -11.484 7.305 21.109 1 98.75 188 ILE A N 1
ATOM 1488 C CA . ILE A 1 188 ? -12.273 6.211 20.562 1 98.75 188 ILE A CA 1
ATOM 1489 C C . ILE A 1 188 ? -11.484 5.512 19.469 1 98.75 188 ILE A C 1
ATOM 1491 O O . ILE A 1 188 ? -10.773 6.16 18.688 1 98.75 188 ILE A O 1
ATOM 1495 N N . GLU A 1 189 ? -11.664 4.195 19.328 1 98.38 189 GLU A N 1
ATOM 1496 C CA . GLU A 1 189 ? -10.984 3.43 18.281 1 98.38 189 GLU A CA 1
ATOM 1497 C C . GLU A 1 189 ? -11.984 2.666 17.422 1 98.38 189 GLU A C 1
ATOM 1499 O O . GLU A 1 189 ? -11.734 2.422 16.234 1 98.38 189 GLU A O 1
ATOM 1504 N N . SER A 1 190 ? -13.086 2.248 18.016 1 98.31 190 SER A N 1
ATOM 1505 C CA . SER A 1 190 ? -14.109 1.485 17.312 1 98.31 190 SER A CA 1
ATOM 1506 C C . SER A 1 190 ? -15.414 1.448 18.094 1 98.31 190 SER A C 1
ATOM 1508 O O . SER A 1 190 ? -15.438 1.759 19.281 1 98.31 190 SER A O 1
ATOM 1510 N N . LEU A 1 191 ? -16.484 1.177 17.422 1 98.56 191 LEU A N 1
ATOM 1511 C CA . LEU A 1 191 ? -17.766 0.885 18.047 1 98.56 191 LEU A CA 1
ATOM 1512 C C . LEU A 1 191 ? -17.969 -0.619 18.203 1 98.56 191 LEU A C 1
ATOM 1514 O O . LEU A 1 191 ? -17.781 -1.378 17.25 1 98.56 191 LEU A O 1
ATOM 1518 N N . HIS A 1 192 ? -18.328 -1.071 19.453 1 97.88 192 HIS A N 1
ATOM 1519 C CA . HIS A 1 192 ? -18.438 -2.5 19.719 1 97.88 192 HIS A CA 1
ATOM 1520 C C . HIS A 1 192 ? -19.422 -3.16 18.766 1 97.88 192 HIS A C 1
ATOM 1522 O O . HIS A 1 192 ? -19.141 -4.215 18.203 1 97.88 192 HIS A O 1
ATOM 1528 N N . ASP A 1 193 ? -20.531 -2.537 18.484 1 98.06 193 ASP A N 1
ATOM 1529 C CA . ASP A 1 193 ? -21.625 -3.178 17.766 1 98.06 193 ASP A CA 1
ATOM 1530 C C . ASP A 1 193 ? -21.531 -2.898 16.266 1 98.06 193 ASP A C 1
ATOM 1532 O O . ASP A 1 193 ? -22.266 -3.48 15.469 1 98.06 193 ASP A O 1
ATOM 1536 N N . PHE A 1 194 ? -20.672 -2.068 15.875 1 98.19 194 PHE A N 1
ATOM 1537 C CA . PHE A 1 194 ? -20.578 -1.673 14.477 1 98.19 194 PHE A CA 1
ATOM 1538 C C . PHE A 1 194 ? -19.125 -1.684 14.008 1 98.19 194 PHE A C 1
ATOM 1540 O O . PHE A 1 194 ? -18.578 -0.644 13.633 1 98.19 194 PHE A O 1
ATOM 1547 N N . PRO A 1 195 ? -18.5 -2.85 13.992 1 96.44 195 PRO A N 1
ATOM 1548 C CA . PRO A 1 195 ? -17.125 -2.943 13.492 1 96.44 195 PRO A CA 1
ATOM 1549 C C . PRO A 1 195 ? -17.016 -2.646 12 1 96.44 195 PRO A C 1
ATOM 1551 O O . PRO A 1 195 ? -18.031 -2.596 11.305 1 96.44 195 PRO A O 1
ATOM 1554 N N . GLU A 1 196 ? -15.844 -2.395 11.523 1 96.62 196 GLU A N 1
ATOM 1555 C CA . GLU A 1 196 ? -15.625 -2.234 10.086 1 96.62 196 GLU A CA 1
ATOM 1556 C C . GLU A 1 196 ? -16.047 -3.484 9.32 1 96.62 196 GLU A C 1
ATOM 1558 O O . GLU A 1 196 ? -15.914 -4.602 9.82 1 96.62 196 GLU A O 1
ATOM 1563 N N . LEU A 1 197 ? -16.484 -3.256 8.18 1 96.56 197 LEU A N 1
ATOM 1564 C CA . LEU A 1 197 ? -16.906 -4.348 7.305 1 96.56 197 LEU A CA 1
ATOM 1565 C C . LEU A 1 197 ? -15.695 -5.137 6.809 1 96.56 197 LEU A C 1
ATOM 1567 O O . LEU A 1 197 ? -14.625 -4.566 6.602 1 96.56 197 LEU A O 1
ATOM 1571 N N . PRO A 1 198 ? -15.836 -6.453 6.652 1 94.62 198 PRO A N 1
ATOM 1572 C CA . PRO A 1 198 ? -14.773 -7.23 6.016 1 94.62 198 PRO A CA 1
ATOM 1573 C C . PRO A 1 198 ? -14.609 -6.895 4.531 1 94.62 198 PRO A C 1
ATOM 1575 O O . PRO A 1 198 ? -15.484 -6.262 3.938 1 94.62 198 PRO A O 1
ATOM 1578 N N . PRO A 1 199 ? -13.508 -7.301 3.957 1 95.31 199 PRO A N 1
ATOM 1579 C CA . PRO A 1 199 ? -13.344 -7.09 2.516 1 95.31 199 PRO A CA 1
ATOM 1580 C C . PRO A 1 199 ? -14.453 -7.75 1.698 1 95.31 199 PRO A C 1
ATOM 1582 O O . PRO A 1 199 ? -15.008 -8.773 2.113 1 95.31 199 PRO A O 1
ATOM 1585 N N . ALA A 1 200 ? -14.641 -7.172 0.542 1 95.19 200 ALA A N 1
ATOM 1586 C CA . ALA A 1 200 ? -15.609 -7.777 -0.374 1 95.19 200 ALA A CA 1
ATOM 1587 C C . ALA A 1 200 ? -15.102 -9.125 -0.884 1 95.19 200 ALA A C 1
ATOM 1589 O O . ALA A 1 200 ? -13.891 -9.352 -0.968 1 95.19 200 ALA A O 1
ATOM 1590 N N . ASP A 1 201 ? -16.031 -10.031 -1.14 1 95.44 201 ASP A N 1
ATOM 1591 C CA . ASP A 1 201 ? -15.688 -11.328 -1.719 1 95.44 201 ASP A CA 1
ATOM 1592 C C . ASP A 1 201 ? -14.914 -11.164 -3.023 1 95.44 201 ASP A C 1
ATOM 1594 O O . ASP A 1 201 ? -13.781 -11.641 -3.145 1 95.44 201 ASP A O 1
ATOM 1598 N N . GLY A 1 202 ? -15.492 -10.414 -4.055 1 93.31 202 GLY A N 1
ATOM 1599 C CA . GLY A 1 202 ? -14.789 -10.039 -5.27 1 93.31 202 GLY A CA 1
ATOM 1600 C C . GLY A 1 202 ? -15.148 -10.906 -6.461 1 93.31 202 GLY A C 1
ATOM 1601 O O . GLY A 1 202 ? -14.828 -10.57 -7.602 1 93.31 202 GLY A O 1
ATOM 1602 N N . HIS A 1 203 ? -15.836 -12.094 -6.199 1 93.19 203 HIS A N 1
ATOM 1603 C CA . HIS A 1 203 ? -16.281 -12.898 -7.332 1 93.19 203 HIS A CA 1
ATOM 1604 C C . HIS A 1 203 ? -17.266 -12.125 -8.203 1 93.19 203 HIS A C 1
ATOM 1606 O O . HIS A 1 203 ? -18.172 -11.469 -7.691 1 93.19 203 HIS A O 1
ATOM 1612 N N . MET A 1 204 ? -17.062 -12.188 -9.477 1 89.25 204 MET A N 1
ATOM 1613 C CA . MET A 1 204 ? -17.969 -11.539 -10.43 1 89.25 204 MET A CA 1
ATOM 1614 C C . MET A 1 204 ? -19.203 -12.383 -10.672 1 89.25 204 MET A C 1
ATOM 1616 O O . MET A 1 204 ? -19.188 -13.312 -11.484 1 89.25 204 MET A O 1
ATOM 1620 N N . THR A 1 205 ? -20.25 -12.039 -10 1 85.12 205 THR A N 1
ATOM 1621 C CA . THR A 1 205 ? -21.484 -12.797 -10.125 1 85.12 205 THR A CA 1
ATOM 1622 C C . THR A 1 205 ? -22.609 -11.922 -10.68 1 85.12 205 THR A C 1
ATOM 1624 O O . THR A 1 205 ? -23.734 -12.383 -10.859 1 85.12 205 THR A O 1
ATOM 1627 N N . GLY A 1 206 ? -22.172 -10.719 -10.984 1 85.56 206 GLY A N 1
ATOM 1628 C CA . GLY A 1 206 ? -23.172 -9.789 -11.492 1 85.56 206 GLY A CA 1
ATOM 1629 C C . GLY A 1 206 ? -23.406 -9.922 -12.984 1 85.56 206 GLY A C 1
ATOM 1630 O O . GLY A 1 206 ? -22.75 -10.734 -13.648 1 85.56 206 GLY A O 1
ATOM 1631 N N . SER A 1 207 ? -24.328 -9.086 -13.508 1 89 207 SER A N 1
ATOM 1632 C CA . SER A 1 207 ? -24.766 -9.195 -14.891 1 89 207 SER A CA 1
ATOM 1633 C C . SER A 1 207 ? -23.875 -8.367 -15.82 1 89 207 SER A C 1
ATOM 1635 O O . SER A 1 207 ? -23.922 -8.523 -17.031 1 89 207 SER A O 1
ATOM 1637 N N . ILE A 1 208 ? -23.078 -7.488 -15.211 1 90.25 208 ILE A N 1
ATOM 1638 C CA . ILE A 1 208 ? -22.203 -6.637 -16.016 1 90.25 208 ILE A CA 1
ATOM 1639 C C . ILE A 1 208 ? -20.812 -6.594 -15.391 1 90.25 208 ILE A C 1
ATOM 1641 O O . ILE A 1 208 ? -20.594 -7.148 -14.312 1 90.25 208 ILE A O 1
ATOM 1645 N N . SER A 1 209 ? -19.922 -5.988 -16.109 1 91 209 SER A N 1
ATOM 1646 C CA . SER A 1 209 ? -18.531 -5.965 -15.664 1 91 209 SER A CA 1
ATOM 1647 C C . SER A 1 209 ? -18.375 -5.16 -14.375 1 91 209 SER A C 1
ATOM 1649 O O . SER A 1 209 ? -19.25 -4.391 -14.008 1 91 209 SER A O 1
ATOM 1651 N N . TRP A 1 210 ? -17.328 -5.371 -13.703 1 93.31 210 TRP A N 1
ATOM 1652 C CA . TRP A 1 210 ? -17.016 -4.68 -12.461 1 93.31 210 TRP A CA 1
ATOM 1653 C C . TRP A 1 210 ? -17 -3.168 -12.664 1 93.31 210 TRP A C 1
ATOM 1655 O O . TRP A 1 210 ? -17.594 -2.42 -11.883 1 93.31 210 TRP A O 1
ATOM 1665 N N . GLU A 1 211 ? -16.391 -2.656 -13.711 1 92.81 211 GLU A N 1
ATOM 1666 C CA . GLU A 1 211 ? -16.281 -1.229 -13.992 1 92.81 211 GLU A CA 1
ATOM 1667 C C . GLU A 1 211 ? -17.641 -0.608 -14.281 1 92.81 211 GLU A C 1
ATOM 1669 O O . GLU A 1 211 ? -17.922 0.514 -13.852 1 92.81 211 GLU A O 1
ATOM 1674 N N . LYS A 1 212 ? -18.406 -1.37 -15.031 1 93.5 212 LYS A N 1
ATOM 1675 C CA . LYS A 1 212 ? -19.734 -0.859 -15.367 1 93.5 212 LYS A CA 1
ATOM 1676 C C . LYS A 1 212 ? -20.641 -0.819 -14.133 1 93.5 212 LYS A C 1
ATOM 1678 O O . LYS A 1 212 ? -21.422 0.121 -13.953 1 93.5 212 LYS A O 1
ATOM 1683 N N . GLN A 1 213 ? -20.547 -1.84 -13.383 1 94 213 GLN A N 1
ATOM 1684 C CA . GLN A 1 213 ? -21.312 -1.848 -12.148 1 94 213 GLN A CA 1
ATOM 1685 C C . GLN A 1 213 ? -20.906 -0.706 -11.227 1 94 213 GLN A C 1
ATOM 1687 O O . GLN A 1 213 ? -21.75 -0.046 -10.625 1 94 213 GLN A O 1
ATOM 1692 N N . ARG A 1 214 ? -19.641 -0.441 -11.078 1 94.38 214 ARG A N 1
ATOM 1693 C CA . ARG A 1 214 ? -19.141 0.656 -10.258 1 94.38 214 ARG A CA 1
ATOM 1694 C C . ARG A 1 214 ? -19.672 1.997 -10.75 1 94.38 214 ARG A C 1
ATOM 1696 O O . ARG A 1 214 ? -20.062 2.844 -9.953 1 94.38 214 ARG A O 1
ATOM 1703 N N . ALA A 1 215 ? -19.594 2.203 -12.016 1 95 215 ALA A N 1
ATOM 1704 C CA . ALA A 1 215 ? -20.094 3.443 -12.609 1 95 215 ALA A CA 1
ATOM 1705 C C . ALA A 1 215 ? -21.578 3.637 -12.305 1 95 215 ALA A C 1
ATOM 1707 O O . ALA A 1 215 ? -22.016 4.746 -11.992 1 95 215 ALA A O 1
ATOM 1708 N N . LYS A 1 216 ? -22.328 2.58 -12.43 1 95.81 216 LYS A N 1
ATOM 1709 C CA . LYS A 1 216 ? -23.766 2.623 -12.141 1 95.81 216 LYS A CA 1
ATOM 1710 C C . LYS A 1 216 ? -24.016 2.941 -10.664 1 95.81 216 LYS A C 1
ATOM 1712 O O . LYS A 1 216 ? -24.875 3.775 -10.344 1 95.81 216 LYS A O 1
ATOM 1717 N N . ASP A 1 217 ? -23.266 2.283 -9.82 1 95.12 217 ASP A N 1
ATOM 1718 C CA . ASP A 1 217 ? -23.406 2.504 -8.383 1 95.12 217 ASP A CA 1
ATOM 1719 C C . ASP A 1 217 ? -23.109 3.957 -8.016 1 95.12 217 ASP A C 1
ATOM 1721 O O . ASP A 1 217 ? -23.812 4.555 -7.199 1 95.12 217 ASP A O 1
ATOM 1725 N N . ASP A 1 218 ? -22.094 4.523 -8.555 1 96.06 218 ASP A N 1
ATOM 1726 C CA . ASP A 1 218 ? -21.703 5.902 -8.289 1 96.06 218 ASP A CA 1
ATOM 1727 C C . ASP A 1 218 ? -22.781 6.875 -8.766 1 96.06 218 ASP A C 1
ATOM 1729 O O . ASP A 1 218 ? -23.094 7.855 -8.086 1 96.06 218 ASP A O 1
ATOM 1733 N N . ASP A 1 219 ? -23.281 6.562 -9.852 1 95.62 219 ASP A N 1
ATOM 1734 C CA . ASP A 1 219 ? -24.266 7.461 -10.461 1 95.62 219 ASP A CA 1
ATOM 1735 C C . ASP A 1 219 ? -25.578 7.449 -9.68 1 95.62 219 ASP A C 1
ATOM 1737 O O . ASP A 1 219 ? -26.219 8.492 -9.516 1 95.62 219 ASP A O 1
ATOM 1741 N N . GLU A 1 220 ? -25.984 6.301 -9.156 1 96.25 220 GLU A N 1
ATOM 1742 C CA . GLU A 1 220 ? -27.312 6.129 -8.578 1 96.25 220 GLU A CA 1
ATOM 1743 C C . GLU A 1 220 ? -27.25 6.184 -7.051 1 96.25 220 GLU A C 1
ATOM 1745 O O . GLU A 1 220 ? -28.25 5.898 -6.379 1 96.25 220 GLU A O 1
ATOM 1750 N N . ILE A 1 221 ? -26.188 6.605 -6.555 1 96.62 221 ILE A N 1
ATOM 1751 C CA . ILE A 1 221 ? -25.984 6.543 -5.109 1 96.62 221 ILE A CA 1
ATOM 1752 C C . ILE A 1 221 ? -27 7.461 -4.414 1 96.62 221 ILE A C 1
ATOM 1754 O O . ILE A 1 221 ? -27.281 8.555 -4.898 1 96.62 221 ILE A O 1
ATOM 1758 N N . GLN A 1 222 ? -27.609 7.016 -3.332 1 97.25 222 GLN A N 1
ATOM 1759 C CA . GLN A 1 222 ? -28.359 7.789 -2.344 1 97.25 222 GLN A CA 1
ATOM 1760 C C . GLN A 1 222 ? -27.578 7.891 -1.03 1 97.25 222 GLN A C 1
ATOM 1762 O O . GLN A 1 222 ? -27.766 7.07 -0.131 1 97.25 222 GLN A O 1
ATOM 1767 N N . PRO A 1 223 ? -26.797 8.922 -0.95 1 98.31 223 PRO A N 1
ATOM 1768 C CA . PRO A 1 223 ? -25.828 8.961 0.148 1 98.31 223 PRO A CA 1
ATOM 1769 C C . PRO A 1 223 ? -26.469 9.359 1.48 1 98.31 223 PRO A C 1
ATOM 1771 O O . PRO A 1 223 ? -27.375 10.195 1.514 1 98.31 223 PRO A O 1
ATOM 1774 N N . GLU A 1 224 ? -25.938 8.75 2.549 1 98.5 224 GLU A N 1
ATOM 1775 C CA . GLU A 1 224 ? -26.234 9.188 3.908 1 98.5 224 GLU A CA 1
ATOM 1776 C C . GLU A 1 224 ? -25.391 10.398 4.301 1 98.5 224 GLU A C 1
ATOM 1778 O O . GLU A 1 224 ? -25.797 11.195 5.145 1 98.5 224 GLU A O 1
ATOM 1783 N N . VAL A 1 225 ? -24.234 10.508 3.723 1 98.81 225 VAL A N 1
ATOM 1784 C CA . VAL A 1 225 ? -23.312 11.617 3.971 1 98.81 225 VAL A CA 1
ATOM 1785 C C . VAL A 1 225 ? -22.844 12.203 2.643 1 98.81 225 VAL A C 1
ATOM 1787 O O . VAL A 1 225 ? -22.391 11.477 1.759 1 98.81 225 VAL A O 1
ATOM 1790 N N . VAL A 1 226 ? -22.984 13.477 2.453 1 98.88 226 VAL A N 1
ATOM 1791 C CA . VAL A 1 226 ? -22.375 14.188 1.33 1 98.88 226 VAL A CA 1
ATOM 1792 C C . VAL A 1 226 ? -21.125 14.93 1.798 1 98.88 226 VAL A C 1
ATOM 1794 O O . VAL A 1 226 ? -21.188 15.695 2.76 1 98.88 226 VAL A O 1
ATOM 1797 N N . ILE A 1 227 ? -20.062 14.672 1.192 1 98.88 227 ILE A N 1
ATOM 1798 C CA . ILE A 1 227 ? -18.797 15.32 1.477 1 98.88 227 ILE A CA 1
ATOM 1799 C C . ILE A 1 227 ? -18.438 16.281 0.349 1 98.88 227 ILE A C 1
ATOM 1801 O O . ILE A 1 227 ? -18.297 15.883 -0.805 1 98.88 227 ILE A O 1
ATOM 1805 N N . VAL A 1 228 ? -18.297 17.531 0.668 1 98.56 228 VAL A N 1
ATOM 1806 C CA . VAL A 1 228 ? -17.938 18.531 -0.322 1 98.56 228 VAL A CA 1
ATOM 1807 C C . VAL A 1 228 ? -16.406 18.688 -0.346 1 98.56 228 VAL A C 1
ATOM 1809 O O . VAL A 1 228 ? -15.82 19.203 0.605 1 98.56 228 VAL A O 1
ATOM 1812 N N . GLY A 1 229 ? -15.805 18.266 -1.442 1 98 229 GLY A N 1
ATOM 1813 C CA . GLY A 1 229 ? -14.359 18.297 -1.581 1 98 229 GLY A CA 1
ATOM 1814 C C . GLY A 1 229 ? -13.719 16.922 -1.605 1 98 229 GLY A C 1
ATOM 1815 O O . GLY A 1 229 ? -13.898 16.141 -0.678 1 98 229 GLY A O 1
ATOM 1816 N N . GLY A 1 230 ? -12.984 16.688 -2.648 1 98.19 230 GLY A N 1
ATOM 1817 C CA . GLY A 1 230 ? -12.312 15.414 -2.834 1 98.19 230 GLY A CA 1
ATOM 1818 C C . GLY A 1 230 ? -10.812 15.492 -2.625 1 98.19 230 GLY A C 1
ATOM 1819 O O . GLY A 1 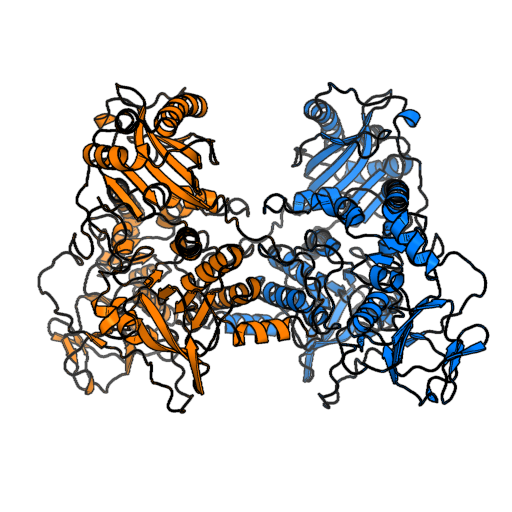230 ? -10.047 14.812 -3.314 1 98.19 230 GLY A O 1
ATOM 1820 N N . GLY A 1 231 ? -10.328 16.406 -1.741 1 97.62 231 GLY A N 1
ATOM 1821 C CA . GLY A 1 231 ? -8.945 16.391 -1.293 1 97.62 231 GLY A CA 1
ATOM 1822 C C . GLY A 1 231 ? -8.656 15.297 -0.289 1 97.62 231 GLY A C 1
ATOM 1823 O O . GLY A 1 231 ? -9.445 14.367 -0.129 1 97.62 231 GLY A O 1
ATOM 1824 N N . GLN A 1 232 ? -7.535 15.344 0.386 1 97.69 232 GLN A N 1
ATOM 1825 C CA . GLN A 1 232 ? -7.086 14.281 1.282 1 97.69 232 GLN A CA 1
ATOM 1826 C C . GLN A 1 232 ? -8.117 14.023 2.379 1 97.69 232 GLN A C 1
ATOM 1828 O O . GLN A 1 232 ? -8.367 12.867 2.73 1 97.69 232 GLN A O 1
ATOM 1833 N N . ASN A 1 233 ? -8.703 15.055 2.932 1 98.38 233 ASN A N 1
ATOM 1834 C CA . ASN A 1 233 ? -9.648 14.898 4.035 1 98.38 233 ASN A CA 1
ATOM 1835 C C . ASN A 1 233 ? -10.945 14.242 3.576 1 98.38 233 ASN A C 1
ATOM 1837 O O . ASN A 1 233 ? -11.453 13.328 4.234 1 98.38 233 ASN A O 1
ATOM 1841 N N . GLY A 1 234 ? -11.477 14.734 2.455 1 98.75 234 GLY A N 1
ATOM 1842 C CA . GLY A 1 234 ? -12.68 14.117 1.917 1 98.75 234 GLY A CA 1
ATOM 1843 C C . GLY A 1 234 ? -12.492 12.648 1.559 1 98.75 234 GLY A C 1
ATOM 1844 O O . GLY A 1 234 ? -13.344 11.82 1.869 1 98.75 234 GLY A O 1
ATOM 1845 N N . LEU A 1 235 ? -11.398 12.359 0.944 1 98.81 235 LEU A N 1
ATOM 1846 C CA . LEU A 1 235 ? -11.109 11 0.524 1 98.81 235 LEU A CA 1
ATOM 1847 C C . LEU A 1 235 ? -11 10.07 1.729 1 98.81 235 LEU A C 1
ATOM 1849 O O . LEU A 1 235 ? -11.609 9 1.751 1 98.81 235 LEU A O 1
ATOM 1853 N N . ALA A 1 236 ? -10.234 10.461 2.725 1 98.81 236 ALA A N 1
ATOM 1854 C CA . ALA A 1 236 ? -10.023 9.633 3.904 1 98.81 236 ALA A CA 1
ATOM 1855 C C . ALA A 1 236 ? -11.328 9.391 4.652 1 98.81 236 ALA A C 1
ATOM 1857 O O . ALA A 1 236 ? -11.609 8.266 5.078 1 98.81 236 ALA A O 1
ATOM 1858 N N . LEU A 1 237 ? -12.102 10.422 4.801 1 98.88 237 LEU A N 1
ATOM 1859 C CA . LEU A 1 237 ? -13.367 10.273 5.516 1 98.88 237 LEU A CA 1
ATOM 1860 C C . LEU A 1 237 ? -14.312 9.344 4.762 1 98.88 237 LEU A C 1
ATOM 1862 O O . LEU A 1 237 ? -14.961 8.492 5.367 1 98.88 237 LEU A O 1
ATOM 1866 N N . ALA A 1 238 ? -14.359 9.547 3.463 1 98.88 238 ALA A N 1
ATOM 1867 C CA . ALA A 1 238 ? -15.227 8.695 2.646 1 98.88 238 ALA A CA 1
ATOM 1868 C C . ALA A 1 238 ? -14.836 7.227 2.787 1 98.88 238 ALA A C 1
ATOM 1870 O O . ALA A 1 238 ? -15.703 6.352 2.889 1 98.88 238 ALA A O 1
ATOM 1871 N N . ALA A 1 239 ? -13.602 6.941 2.777 1 98.88 239 ALA A N 1
ATOM 1872 C CA . ALA A 1 239 ? -13.133 5.566 2.912 1 98.88 239 ALA A CA 1
ATOM 1873 C C . ALA A 1 239 ? -13.516 4.984 4.27 1 98.88 239 ALA A C 1
ATOM 1875 O O . ALA A 1 239 ? -14.023 3.861 4.348 1 98.88 239 ALA A O 1
ATOM 1876 N N . ARG A 1 240 ? -13.25 5.793 5.344 1 98.75 240 ARG A N 1
ATOM 1877 C CA . ARG A 1 240 ? -13.617 5.348 6.684 1 98.75 240 ARG A CA 1
ATOM 1878 C C . ARG A 1 240 ? -15.109 5.035 6.766 1 98.75 240 ARG A C 1
ATOM 1880 O O . ARG A 1 240 ? -15.5 3.996 7.301 1 98.75 240 ARG A O 1
ATOM 1887 N N . LEU A 1 241 ? -15.883 5.91 6.266 1 98.88 241 LEU A N 1
ATOM 1888 C CA . LEU A 1 241 ? -17.328 5.734 6.305 1 98.88 241 LEU A CA 1
ATOM 1889 C C . LEU A 1 241 ? -17.75 4.5 5.508 1 98.88 241 LEU A C 1
ATOM 1891 O O . LEU A 1 241 ? -18.578 3.711 5.965 1 98.88 241 LEU A O 1
ATOM 1895 N N . LYS A 1 242 ? -17.172 4.34 4.348 1 98.56 242 LYS A N 1
ATOM 1896 C CA . LYS A 1 242 ? -17.484 3.191 3.508 1 98.56 242 LYS A CA 1
ATOM 1897 C C . LYS A 1 242 ? -17.266 1.882 4.262 1 98.56 242 LYS A C 1
ATOM 1899 O O . LYS A 1 242 ? -18.125 1.003 4.258 1 98.56 242 LYS A O 1
ATOM 1904 N N . PHE A 1 243 ? -16.219 1.759 4.918 1 98 243 PHE A N 1
ATOM 1905 C CA . PHE A 1 243 ? -15.875 0.487 5.539 1 98 243 PHE A CA 1
ATOM 1906 C C . PHE A 1 243 ? -16.609 0.315 6.867 1 98 243 PHE A C 1
ATOM 1908 O O . PHE A 1 243 ? -16.578 -0.766 7.457 1 98 243 PHE A O 1
ATOM 1915 N N . LEU A 1 244 ? -17.281 1.349 7.285 1 98.62 244 LEU A N 1
ATOM 1916 C CA . LEU A 1 244 ? -18.203 1.239 8.406 1 98.62 244 LEU A CA 1
ATOM 1917 C C . LEU A 1 244 ? -19.625 0.975 7.906 1 98.62 244 LEU A C 1
ATOM 1919 O O . LEU A 1 244 ? -20.562 0.938 8.703 1 98.62 244 LEU A O 1
ATOM 1923 N N . GLY A 1 245 ? -19.797 0.894 6.594 1 98.31 245 GLY A N 1
ATOM 1924 C CA . GLY A 1 245 ? -21.078 0.575 6.008 1 98.31 245 GLY A CA 1
ATOM 1925 C C . GLY A 1 245 ? -21.953 1.798 5.773 1 98.31 245 GLY A C 1
ATOM 1926 O O . GLY A 1 245 ? -23.172 1.682 5.629 1 98.31 245 GLY A O 1
ATOM 1927 N N . VAL A 1 246 ? -21.359 3.01 5.766 1 98.75 246 VAL A N 1
ATOM 1928 C CA . VAL A 1 246 ? -22.094 4.254 5.551 1 98.75 246 VAL A CA 1
ATOM 1929 C C . VAL A 1 246 ? -21.922 4.715 4.105 1 98.75 246 VAL A C 1
ATOM 1931 O O . VAL A 1 246 ? -20.781 4.859 3.629 1 98.75 246 VAL A O 1
ATOM 1934 N N . LYS A 1 247 ? -22.969 4.977 3.385 1 98.38 247 LYS A N 1
ATOM 1935 C CA . LYS A 1 247 ? -22.891 5.469 2.012 1 98.38 247 LYS A CA 1
ATOM 1936 C C . LYS A 1 247 ? -22.531 6.953 1.977 1 98.38 247 LYS A C 1
ATOM 1938 O O . LYS A 1 247 ? -23.312 7.793 2.436 1 98.38 247 LYS A O 1
ATOM 1943 N N . ALA A 1 248 ? -21.391 7.227 1.426 1 98.81 248 ALA A N 1
ATOM 1944 C CA . ALA A 1 248 ? -20.938 8.609 1.312 1 98.81 248 ALA A CA 1
ATOM 1945 C C . ALA A 1 248 ? -20.641 8.969 -0.142 1 98.81 248 ALA A C 1
ATOM 1947 O O . ALA A 1 248 ? -20.156 8.141 -0.911 1 98.81 248 ALA A O 1
ATOM 1948 N N . LEU A 1 249 ? -20.938 10.18 -0.513 1 98.88 249 LEU A N 1
ATOM 1949 C CA . LEU A 1 249 ? -20.656 10.727 -1.835 1 98.88 249 LEU A CA 1
ATOM 1950 C C . LEU A 1 249 ? -19.75 11.953 -1.734 1 98.88 249 LEU A C 1
ATOM 1952 O O . LEU A 1 249 ? -20.047 12.891 -0.994 1 98.88 249 LEU A O 1
ATOM 1956 N N . ILE A 1 250 ? -18.672 11.922 -2.436 1 98.88 250 ILE A N 1
ATOM 1957 C CA . ILE A 1 250 ? -17.828 13.094 -2.574 1 98.88 250 ILE A CA 1
ATOM 1958 C C . ILE A 1 250 ? -18.266 13.914 -3.787 1 98.88 250 ILE A C 1
ATOM 1960 O O . ILE A 1 250 ? -18.422 13.375 -4.883 1 98.88 250 ILE A O 1
ATOM 1964 N N . VAL A 1 251 ? -18.484 15.133 -3.602 1 98.69 251 VAL A N 1
ATOM 1965 C CA . VAL A 1 251 ? -18.734 16.078 -4.684 1 98.69 251 VAL A CA 1
ATOM 1966 C C . VAL A 1 251 ? -17.531 17 -4.852 1 98.69 251 VAL A C 1
ATOM 1968 O O . VAL A 1 251 ? -17.156 17.719 -3.926 1 98.69 251 VAL A O 1
ATOM 1971 N N . ASP A 1 252 ? -16.922 16.938 -5.992 1 98.06 252 ASP A N 1
ATOM 1972 C CA . ASP A 1 252 ? -15.734 17.734 -6.238 1 98.06 252 ASP A CA 1
ATOM 1973 C C . ASP A 1 252 ? -15.836 18.484 -7.559 1 98.06 252 ASP A C 1
ATOM 1975 O O . ASP A 1 252 ? -16.312 17.938 -8.555 1 98.06 252 ASP A O 1
ATOM 1979 N N . ARG A 1 253 ? -15.359 19.672 -7.559 1 95.94 253 ARG A N 1
ATOM 1980 C CA . ARG A 1 253 ? -15.461 20.531 -8.742 1 95.94 253 ARG A CA 1
ATOM 1981 C C . ARG A 1 253 ? -14.391 20.156 -9.766 1 95.94 253 ARG A C 1
ATOM 1983 O O . ARG A 1 253 ? -14.539 20.453 -10.953 1 95.94 253 ARG A O 1
ATOM 1990 N N . GLY A 1 254 ? -13.352 19.547 -9.305 1 96.5 254 GLY A N 1
ATOM 1991 C CA . GLY A 1 254 ? -12.289 19.156 -10.219 1 96.5 254 GLY A CA 1
ATOM 1992 C C . GLY A 1 254 ? -12.719 18.078 -11.195 1 96.5 254 GLY A C 1
ATOM 1993 O O . GLY A 1 254 ? -13.594 17.266 -10.883 1 96.5 254 GLY A O 1
ATOM 1994 N N . ALA A 1 255 ? -12.023 18.062 -12.352 1 97.31 255 ALA A N 1
ATOM 1995 C CA . ALA A 1 255 ? -12.32 17.062 -13.367 1 97.31 255 ALA A CA 1
ATOM 1996 C C . ALA A 1 255 ? -11.883 15.672 -12.906 1 97.31 255 ALA A C 1
ATOM 1998 O O . ALA A 1 255 ? -12.492 14.664 -13.273 1 97.31 255 ALA A O 1
ATOM 1999 N N . GLU A 1 256 ? -10.828 15.664 -12.148 1 97 256 GLU A N 1
ATOM 2000 C CA . GLU A 1 256 ? -10.297 14.414 -11.602 1 97 256 GLU A CA 1
ATOM 2001 C C . GLU A 1 256 ? -9.844 14.594 -10.156 1 97 256 GLU A C 1
ATOM 2003 O O . GLU A 1 256 ? -9.359 15.656 -9.781 1 97 256 GLU A O 1
ATOM 2008 N N . ILE A 1 257 ? -10.016 13.516 -9.383 1 98.12 257 ILE A N 1
ATOM 2009 C CA . ILE A 1 257 ? -9.422 13.5 -8.047 1 98.12 257 ILE A CA 1
ATOM 2010 C C . ILE A 1 257 ? -7.914 13.703 -8.148 1 98.12 257 ILE A C 1
ATOM 2012 O O . ILE A 1 257 ? -7.258 13.133 -9.016 1 98.12 257 ILE A O 1
ATOM 2016 N N . GLY A 1 258 ? -7.371 14.508 -7.281 1 97.25 258 GLY A N 1
ATOM 2017 C CA . GLY A 1 258 ? -5.941 14.773 -7.27 1 97.25 258 GLY A CA 1
ATOM 2018 C C . GLY A 1 258 ? -5.582 16.125 -7.844 1 97.25 258 GLY A C 1
ATOM 2019 O O . GLY A 1 258 ? -4.477 16.641 -7.617 1 97.25 258 GLY A O 1
ATOM 2020 N N . GLU A 1 259 ? -6.5 16.812 -8.484 1 95.5 259 GLU A N 1
ATOM 2021 C CA . GLU A 1 259 ? -6.223 18.094 -9.141 1 95.5 259 GLU A CA 1
ATOM 2022 C C . GLU A 1 259 ? -5.859 19.172 -8.125 1 95.5 259 GLU A C 1
ATOM 2024 O O . GLU A 1 259 ? -5.145 20.125 -8.453 1 95.5 259 GLU A O 1
ATOM 2029 N N . VAL A 1 260 ? -6.309 19 -6.949 1 93.38 260 VAL A N 1
ATOM 2030 C CA . VAL A 1 260 ? -5.965 19.953 -5.898 1 93.38 260 VAL A CA 1
ATOM 2031 C C . VAL A 1 260 ? -4.453 19.984 -5.711 1 93.38 260 VAL A C 1
ATOM 2033 O O . VAL A 1 260 ? -3.906 20.984 -5.223 1 93.38 260 VAL A O 1
ATOM 2036 N N . TRP A 1 261 ? -3.734 18.984 -6.184 1 95.12 261 TRP A N 1
ATOM 2037 C CA . TRP A 1 261 ? -2.279 18.922 -6.105 1 95.12 261 TRP A CA 1
ATOM 2038 C C . TRP A 1 261 ? -1.654 19.109 -7.484 1 95.12 261 TRP A C 1
ATOM 2040 O O . TRP A 1 261 ? -0.713 19.891 -7.648 1 95.12 261 TRP A O 1
ATOM 2050 N N . THR A 1 262 ? -2.207 18.5 -8.5 1 94.06 262 THR A N 1
ATOM 2051 C CA . THR A 1 262 ? -1.569 18.484 -9.812 1 94.06 262 THR A CA 1
ATOM 2052 C C . THR A 1 262 ? -1.664 19.844 -10.477 1 94.06 262 THR A C 1
ATOM 2054 O O . THR A 1 262 ? -0.875 20.172 -11.367 1 94.06 262 THR A O 1
ATOM 2057 N N . LYS A 1 263 ? -2.588 20.672 -10 1 92 263 LYS A N 1
ATOM 2058 C CA . LYS A 1 263 ? -2.766 21.984 -10.617 1 92 263 LYS A CA 1
ATOM 2059 C C . LYS A 1 263 ? -2.025 23.062 -9.828 1 92 263 LYS A C 1
ATOM 2061 O O . LYS A 1 263 ? -2.104 24.25 -10.172 1 92 263 LYS A O 1
ATOM 2066 N N . ARG A 1 264 ? -1.339 22.688 -8.828 1 93.19 264 ARG A N 1
ATOM 2067 C CA . ARG A 1 264 ? -0.451 23.625 -8.148 1 93.19 264 ARG A CA 1
ATOM 2068 C C . ARG A 1 264 ? 0.799 23.891 -8.977 1 93.19 264 ARG A C 1
ATOM 2070 O O . ARG A 1 264 ? 0.978 23.312 -10.047 1 93.19 264 ARG A O 1
ATOM 2077 N N . TYR A 1 265 ? 1.587 24.906 -8.508 1 93.06 265 TYR A N 1
ATOM 2078 C CA . TYR A 1 265 ? 2.76 25.297 -9.289 1 93.06 265 TYR A CA 1
ATOM 2079 C C . TYR A 1 265 ? 3.697 24.109 -9.477 1 93.06 265 TYR A C 1
ATOM 2081 O O . TYR A 1 265 ? 3.842 23.266 -8.57 1 93.06 265 TYR A O 1
ATOM 2089 N N . GLU A 1 266 ? 4.289 23.938 -10.602 1 91 266 GLU A N 1
ATOM 2090 C CA . GLU A 1 266 ? 4.926 22.719 -11.102 1 91 266 GLU A CA 1
ATOM 2091 C C . GLU A 1 266 ? 6.148 22.359 -10.266 1 91 266 GLU A C 1
ATOM 2093 O O . GLU A 1 266 ? 6.594 21.203 -10.281 1 91 266 GLU A O 1
ATOM 2098 N N . TYR A 1 267 ? 6.691 23.297 -9.539 1 91.69 267 TYR A N 1
ATOM 2099 C CA . TYR A 1 267 ? 7.914 23.062 -8.781 1 91.69 267 TYR A CA 1
ATOM 2100 C C . TYR A 1 267 ? 7.598 22.75 -7.32 1 91.69 267 TYR A C 1
ATOM 2102 O O . TYR A 1 267 ? 8.492 22.75 -6.469 1 91.69 267 TYR A O 1
ATOM 2110 N N . LEU A 1 268 ? 6.363 22.469 -7.039 1 94.81 268 LEU A N 1
ATOM 2111 C CA . LEU A 1 268 ? 5.949 22.203 -5.664 1 94.81 268 LEU A CA 1
ATOM 2112 C C . LEU A 1 268 ? 6.254 20.766 -5.27 1 94.81 268 LEU A C 1
ATOM 2114 O O . LEU A 1 268 ? 5.957 19.828 -6.023 1 94.81 268 LEU A O 1
ATOM 2118 N N . SER A 1 269 ? 6.914 20.531 -4.168 1 95.94 269 SER A N 1
ATOM 2119 C CA . SER A 1 269 ? 7.035 19.297 -3.414 1 95.94 269 SER A CA 1
ATOM 2120 C C . SER A 1 269 ? 6.582 19.469 -1.969 1 95.94 269 SER A C 1
ATOM 2122 O O . SER A 1 269 ? 6.535 20.594 -1.467 1 95.94 269 SER A O 1
ATOM 2124 N N . LEU A 1 270 ? 6.254 18.422 -1.353 1 95.25 270 LEU A N 1
ATOM 2125 C CA . LEU A 1 270 ? 6.023 18.516 0.084 1 95.25 270 LEU A CA 1
ATOM 2126 C C . LEU A 1 270 ? 7.25 19.094 0.791 1 95.25 270 LEU A C 1
ATOM 2128 O O . LEU A 1 270 ? 8.383 18.75 0.457 1 95.25 270 LEU A O 1
ATOM 2132 N N . HIS A 1 271 ? 6.977 19.953 1.772 1 93 271 HIS A N 1
ATOM 2133 C CA . HIS A 1 271 ? 8.078 20.609 2.469 1 93 271 HIS A CA 1
ATOM 2134 C C . HIS A 1 271 ? 8.625 19.719 3.588 1 93 271 HIS A C 1
ATOM 2136 O O . HIS A 1 271 ? 9.727 19.969 4.086 1 93 271 HIS A O 1
ATOM 2142 N N . PHE A 1 272 ? 7.867 18.75 4.066 1 94.31 272 PHE A N 1
ATOM 2143 C CA . PHE A 1 272 ? 8.297 17.719 5 1 94.31 272 PHE A CA 1
ATOM 2144 C C . PHE A 1 272 ? 8.258 16.344 4.34 1 94.31 272 PHE A C 1
ATOM 2146 O O . PHE A 1 272 ? 7.52 16.141 3.371 1 94.31 272 PHE A O 1
ATOM 2153 N N . PRO A 1 273 ? 9.102 15.422 4.945 1 96.56 273 PRO A N 1
ATOM 2154 C CA . PRO A 1 273 ? 8.969 14.047 4.461 1 96.56 273 PRO A CA 1
ATOM 2155 C C . PRO A 1 273 ? 7.539 13.523 4.555 1 96.56 273 PRO A C 1
ATOM 2157 O O . PRO A 1 273 ? 6.812 13.867 5.492 1 96.56 273 PRO A O 1
ATOM 2160 N N . HIS A 1 274 ? 7.152 12.688 3.615 1 97.56 274 HIS A N 1
ATOM 2161 C CA . HIS A 1 274 ? 5.801 12.148 3.529 1 97.56 274 HIS A CA 1
ATOM 2162 C C . HIS A 1 274 ? 5.508 11.195 4.684 1 97.56 274 HIS A C 1
ATOM 2164 O O . HIS A 1 274 ? 4.398 10.672 4.801 1 97.56 274 HIS A O 1
ATOM 2170 N N . TRP A 1 275 ? 6.367 10.969 5.602 1 97.69 275 TRP A N 1
ATOM 2171 C CA . TRP A 1 275 ? 6.379 9.859 6.555 1 97.69 275 TRP A CA 1
ATOM 2172 C C . TRP A 1 275 ? 5.113 9.859 7.402 1 97.69 275 TRP A C 1
ATOM 2174 O O . TRP A 1 275 ? 4.613 8.797 7.785 1 97.69 275 TRP A O 1
ATOM 2184 N N . ALA A 1 276 ? 4.578 10.992 7.652 1 97.75 276 ALA A N 1
ATOM 2185 C CA . ALA A 1 276 ? 3.4 11.086 8.508 1 97.75 276 ALA A CA 1
ATOM 2186 C C . ALA A 1 276 ? 2.127 11.219 7.68 1 97.75 276 ALA A C 1
ATOM 2188 O O . ALA A 1 276 ? 1.024 11.297 8.227 1 97.75 276 ALA A O 1
ATOM 2189 N N . ASP A 1 277 ? 2.201 11.156 6.34 1 98 277 ASP A N 1
ATOM 2190 C CA . ASP A 1 277 ? 1.116 11.609 5.477 1 98 277 ASP A CA 1
ATOM 2191 C C . ASP A 1 277 ? 0.383 10.43 4.848 1 98 277 ASP A C 1
ATOM 2193 O O . ASP A 1 277 ? -0.449 10.617 3.955 1 98 277 ASP A O 1
ATOM 2197 N N . HIS A 1 278 ? 0.631 9.234 5.289 1 98 278 HIS A N 1
ATOM 2198 C CA . HIS A 1 278 ? -0.028 8.07 4.711 1 98 278 HIS A CA 1
ATOM 2199 C C . HIS A 1 278 ? -1.543 8.164 4.863 1 98 278 HIS A C 1
ATOM 2201 O O . HIS A 1 278 ? -2.043 8.555 5.918 1 98 278 HIS A O 1
ATOM 2207 N N . PHE A 1 279 ? -2.281 7.793 3.777 1 98.19 279 PHE A N 1
ATOM 2208 C CA . PHE A 1 279 ? -3.732 7.711 3.883 1 98.19 279 PHE A CA 1
ATOM 2209 C C . PHE A 1 279 ? -4.152 6.406 4.551 1 98.19 279 PHE A C 1
ATOM 2211 O O . PHE A 1 279 ? -3.418 5.418 4.512 1 98.19 279 PHE A O 1
ATOM 2218 N N . PRO A 1 280 ? -5.355 6.422 5.168 1 97.81 280 PRO A N 1
ATOM 2219 C CA . PRO A 1 280 ? -5.84 5.172 5.762 1 97.81 280 PRO A CA 1
ATOM 2220 C C . PRO A 1 280 ? -6 4.055 4.738 1 97.81 280 PRO A C 1
ATOM 2222 O O . PRO A 1 280 ? -6.41 4.305 3.602 1 97.81 280 PRO A O 1
ATOM 2225 N N . TYR A 1 281 ? -5.641 2.803 5.07 1 97.25 281 TYR A N 1
ATOM 2226 C CA . TYR A 1 281 ? -5.934 1.562 4.363 1 97.25 281 TYR A CA 1
ATOM 2227 C C . TYR A 1 281 ? -5.043 1.409 3.137 1 97.25 281 TYR A C 1
ATOM 2229 O O . TYR A 1 281 ? -4.98 0.335 2.535 1 97.25 281 TYR A O 1
ATOM 2237 N N . PHE A 1 282 ? -4.383 2.439 2.664 1 97.31 282 PHE A N 1
ATOM 2238 C CA . PHE A 1 282 ? -3.553 2.389 1.466 1 97.31 282 PHE A CA 1
ATOM 2239 C C . PHE A 1 282 ? -2.361 3.33 1.592 1 97.31 282 PHE A C 1
ATOM 2241 O O . PHE A 1 282 ? -2.33 4.391 0.961 1 97.31 282 PHE A O 1
ATOM 2248 N N . PRO A 1 283 ? -1.317 2.996 2.336 1 97 283 PRO A N 1
ATOM 2249 C CA . PRO A 1 283 ? -0.134 3.84 2.516 1 97 283 PRO A CA 1
ATOM 2250 C C . PRO A 1 283 ? 0.667 4.016 1.228 1 97 283 PRO A C 1
ATOM 2252 O O . PRO A 1 283 ? 0.464 3.271 0.263 1 97 283 PRO A O 1
ATOM 2255 N N . TYR A 1 284 ? 1.532 5.02 1.256 1 97.69 284 TYR A N 1
ATOM 2256 C CA . TYR A 1 284 ? 2.461 5.203 0.146 1 97.69 284 TYR A CA 1
ATOM 2257 C C . TYR A 1 284 ? 3.32 3.963 -0.056 1 97.69 284 TYR A C 1
ATOM 2259 O O . TYR A 1 284 ? 3.631 3.252 0.903 1 97.69 284 TYR A O 1
ATOM 2267 N N . PRO A 1 285 ? 3.711 3.668 -1.265 1 96.62 285 PRO A N 1
ATOM 2268 C CA . PRO A 1 285 ? 4.605 2.541 -1.535 1 96.62 285 PRO A CA 1
ATOM 2269 C C . PRO A 1 285 ? 6.008 2.752 -0.965 1 96.62 285 PRO A C 1
ATOM 2271 O O . PRO A 1 285 ? 6.375 3.875 -0.615 1 96.62 285 PRO A O 1
ATOM 2274 N N . ASP A 1 286 ? 6.734 1.634 -0.902 1 95.75 286 ASP A N 1
ATOM 2275 C CA . ASP A 1 286 ? 8.164 1.726 -0.611 1 95.75 286 ASP A CA 1
ATOM 2276 C C . ASP A 1 286 ? 8.898 2.5 -1.702 1 95.75 286 ASP A C 1
ATOM 2278 O O . ASP A 1 286 ? 8.469 2.514 -2.857 1 95.75 286 ASP A O 1
ATOM 2282 N N . HIS A 1 287 ? 9.93 3.227 -1.304 1 96.25 287 HIS A N 1
ATOM 2283 C CA . HIS A 1 287 ? 10.789 3.984 -2.205 1 96.25 287 HIS A CA 1
ATOM 2284 C C . HIS A 1 287 ? 10.078 5.227 -2.734 1 96.25 287 HIS A C 1
ATOM 2286 O O . HIS A 1 287 ? 10.531 5.832 -3.711 1 96.25 287 HIS A O 1
ATOM 2292 N N . TRP A 1 288 ? 8.906 5.543 -2.133 1 97.19 288 TRP A N 1
ATOM 2293 C CA . TRP A 1 288 ? 8.234 6.797 -2.447 1 97.19 288 TRP A CA 1
ATOM 2294 C C . TRP A 1 288 ? 9.141 7.988 -2.162 1 97.19 288 TRP A C 1
ATOM 2296 O O . TRP A 1 288 ? 9.852 8.008 -1.155 1 97.19 288 TRP A O 1
ATOM 2306 N N . PRO A 1 289 ? 9.133 8.984 -3.004 1 97.25 289 PRO A N 1
ATOM 2307 C CA . PRO A 1 289 ? 10.023 10.125 -2.762 1 97.25 289 PRO A CA 1
ATOM 2308 C C . PRO A 1 289 ? 9.789 10.781 -1.403 1 97.25 289 PRO A C 1
ATOM 2310 O O . PRO A 1 289 ? 8.633 10.953 -0.989 1 97.25 289 PRO A O 1
ATOM 2313 N N . THR A 1 290 ? 10.875 11.109 -0.72 1 96.69 290 THR A N 1
ATOM 2314 C CA . THR A 1 290 ? 10.805 11.625 0.642 1 96.69 290 THR A CA 1
ATOM 2315 C C . THR A 1 290 ? 9.992 12.914 0.689 1 96.69 290 THR A C 1
ATOM 2317 O O . THR A 1 290 ? 9.031 13.016 1.456 1 96.69 290 THR A O 1
ATOM 2320 N N . TYR A 1 291 ? 10.383 13.867 -0.142 1 97.38 291 TYR A N 1
ATOM 2321 C CA . TYR A 1 291 ? 9.625 15.094 -0.359 1 97.38 291 TYR A CA 1
ATOM 2322 C C . TYR A 1 291 ? 8.797 15.008 -1.636 1 97.38 291 TYR A C 1
ATOM 2324 O O . TYR A 1 291 ? 9.273 15.352 -2.719 1 97.38 291 TYR A O 1
ATOM 2332 N N . THR A 1 292 ? 7.594 14.586 -1.576 1 97.56 292 THR A N 1
ATOM 2333 C CA . THR A 1 292 ? 6.738 14.125 -2.664 1 97.56 292 THR A CA 1
ATOM 2334 C C . THR A 1 292 ? 6.406 15.273 -3.613 1 97.56 292 THR A C 1
ATOM 2336 O O . THR A 1 292 ? 5.832 16.281 -3.197 1 97.56 292 THR A O 1
ATOM 2339 N N . PRO A 1 293 ? 6.648 15.133 -4.863 1 97.19 293 PRO A N 1
ATOM 2340 C CA . PRO A 1 293 ? 6.176 16.125 -5.832 1 97.19 293 PRO A CA 1
ATOM 2341 C C . PRO A 1 293 ? 4.652 16.234 -5.863 1 97.19 293 PRO A C 1
ATOM 2343 O O . PRO A 1 293 ? 3.949 15.234 -5.754 1 97.19 293 PRO A O 1
ATOM 2346 N N . ALA A 1 294 ? 4.211 17.422 -6.051 1 96.44 294 ALA A N 1
ATOM 2347 C CA . ALA A 1 294 ? 2.773 17.688 -6.027 1 96.44 294 ALA A CA 1
ATOM 2348 C C . ALA A 1 294 ? 2.045 16.828 -7.059 1 96.44 294 ALA A C 1
ATOM 2350 O O . ALA A 1 294 ? 0.965 16.297 -6.781 1 96.44 294 ALA A O 1
ATOM 2351 N N . GLN A 1 295 ? 2.586 16.688 -8.258 1 95.94 295 GLN A N 1
ATOM 2352 C CA . GLN A 1 295 ? 1.96 15.898 -9.305 1 95.94 295 GLN A CA 1
ATOM 2353 C C . GLN A 1 295 ? 1.822 14.438 -8.891 1 95.94 295 GLN A C 1
ATOM 2355 O O . GLN A 1 295 ? 0.785 13.82 -9.125 1 95.94 295 GLN A O 1
ATOM 2360 N N . LYS A 1 296 ? 2.844 13.93 -8.312 1 97.19 296 LYS A N 1
ATOM 2361 C CA . LYS A 1 296 ? 2.811 12.539 -7.859 1 97.19 296 LYS A CA 1
ATOM 2362 C C . LYS A 1 296 ? 1.812 12.352 -6.719 1 97.19 296 LYS A C 1
ATOM 2364 O O . LYS A 1 296 ? 1.147 11.32 -6.633 1 97.19 296 LYS A O 1
ATOM 2369 N N . GLN A 1 297 ? 1.729 13.328 -5.82 1 97.75 297 GLN A N 1
ATOM 2370 C CA . GLN A 1 297 ? 0.729 13.297 -4.762 1 97.75 297 GLN A CA 1
ATOM 2371 C C . GLN A 1 297 ? -0.682 13.227 -5.336 1 97.75 297 GLN A C 1
ATOM 2373 O O . GLN A 1 297 ? -1.534 12.5 -4.816 1 97.75 297 GLN A O 1
ATOM 2378 N N . GLY A 1 298 ? -0.902 14.031 -6.359 1 97.88 298 GLY A N 1
ATOM 2379 C CA . GLY A 1 298 ? -2.203 14 -7.008 1 97.88 298 GLY A CA 1
ATOM 2380 C C . GLY A 1 298 ? -2.539 12.641 -7.602 1 97.88 298 GLY A C 1
ATOM 2381 O O . GLY A 1 298 ? -3.668 12.164 -7.477 1 97.88 298 GLY A O 1
ATOM 2382 N N . LEU A 1 299 ? -1.604 12 -8.25 1 97.75 299 LEU A N 1
ATOM 2383 C CA . LEU A 1 299 ? -1.807 10.664 -8.797 1 97.75 299 LEU A CA 1
ATOM 2384 C C . LEU A 1 299 ? -2.15 9.672 -7.699 1 97.75 299 LEU A C 1
ATOM 2386 O O . LEU A 1 299 ? -3.057 8.852 -7.855 1 97.75 299 LEU A O 1
ATOM 2390 N N . TYR A 1 300 ? -1.402 9.727 -6.633 1 98.38 300 TYR A N 1
ATOM 2391 C CA . TYR A 1 300 ? -1.678 8.852 -5.496 1 98.38 300 TYR A CA 1
ATOM 2392 C C . TYR A 1 300 ? -3.121 9 -5.031 1 98.38 300 TYR A C 1
ATOM 2394 O O . TYR A 1 300 ? -3.789 8.008 -4.734 1 98.38 300 TYR A O 1
ATOM 2402 N N . MET A 1 301 ? -3.596 10.219 -4.91 1 98.62 301 MET A N 1
ATOM 2403 C CA . MET A 1 301 ? -4.969 10.469 -4.484 1 98.62 301 MET A CA 1
ATOM 2404 C C . MET A 1 301 ? -5.965 9.867 -5.473 1 98.62 301 MET A C 1
ATOM 2406 O O . MET A 1 301 ? -7.008 9.352 -5.07 1 98.62 301 MET A O 1
ATOM 2410 N N . GLN A 1 302 ? -5.641 9.992 -6.719 1 98.19 302 GLN A N 1
ATOM 2411 C CA . GLN A 1 302 ? -6.48 9.375 -7.742 1 98.19 302 GLN A CA 1
ATOM 2412 C C . GLN A 1 302 ? -6.539 7.859 -7.566 1 98.19 302 GLN A C 1
ATOM 2414 O O . GLN A 1 302 ? -7.617 7.266 -7.625 1 98.19 302 GLN A O 1
ATOM 2419 N N . TRP A 1 303 ? -5.367 7.207 -7.41 1 98.31 303 TRP A N 1
ATOM 2420 C CA . TRP A 1 303 ? -5.316 5.766 -7.164 1 98.31 303 TRP A CA 1
ATOM 2421 C C . TRP A 1 303 ? -6.113 5.398 -5.918 1 98.31 303 TRP A C 1
ATOM 2423 O O . TRP A 1 303 ? -6.832 4.395 -5.91 1 98.31 303 TRP A O 1
ATOM 2433 N N . TYR A 1 304 ? -5.945 6.215 -4.891 1 98.62 304 TYR A N 1
ATOM 2434 C CA . TYR A 1 304 ? -6.602 5.953 -3.613 1 98.62 304 TYR A CA 1
ATOM 2435 C C . TYR A 1 304 ? -8.117 5.891 -3.779 1 98.62 304 TYR A C 1
ATOM 2437 O O . TYR A 1 304 ? -8.758 4.953 -3.299 1 98.62 304 TYR A O 1
ATOM 2445 N N . ALA A 1 305 ? -8.68 6.91 -4.43 1 98.62 305 ALA A N 1
ATOM 2446 C CA . ALA A 1 305 ? -10.125 6.957 -4.645 1 98.62 305 ALA A CA 1
ATOM 2447 C C . ALA A 1 305 ? -10.609 5.715 -5.387 1 98.62 305 ALA A C 1
ATOM 2449 O O . ALA A 1 305 ? -11.641 5.145 -5.043 1 98.62 305 ALA A O 1
ATOM 2450 N N . SER A 1 306 ? -9.867 5.336 -6.371 1 97.75 306 SER A N 1
ATOM 2451 C CA . SER A 1 306 ? -10.203 4.152 -7.152 1 97.75 306 SER A CA 1
ATOM 2452 C C . SER A 1 306 ? -10.055 2.881 -6.32 1 97.75 306 SER A C 1
ATOM 2454 O O . SER A 1 306 ? -10.953 2.033 -6.309 1 97.75 306 SER A O 1
ATOM 2456 N N . ALA A 1 307 ? -8.977 2.738 -5.629 1 97.94 307 ALA A N 1
ATOM 2457 C CA . ALA A 1 307 ? -8.664 1.555 -4.832 1 97.94 307 ALA A CA 1
ATOM 2458 C C . ALA A 1 307 ? -9.727 1.315 -3.766 1 97.94 307 ALA A C 1
ATOM 2460 O O . ALA A 1 307 ? -10.133 0.174 -3.525 1 97.94 307 ALA A O 1
ATOM 2461 N N . MET A 1 308 ? -10.125 2.387 -3.121 1 98.19 308 MET A N 1
ATOM 2462 C CA . MET A 1 308 ? -11.125 2.285 -2.061 1 98.19 308 MET A CA 1
ATOM 2463 C C . MET A 1 308 ? -12.531 2.242 -2.641 1 98.19 308 MET A C 1
ATOM 2465 O O . MET A 1 308 ? -13.508 2.102 -1.902 1 98.19 308 MET A O 1
ATOM 2469 N N . GLU A 1 309 ? -12.648 2.428 -3.969 1 97.69 309 GLU A N 1
ATOM 2470 C CA . GLU A 1 309 ? -13.93 2.416 -4.664 1 97.69 309 GLU A CA 1
ATOM 2471 C C . GLU A 1 309 ? -14.875 3.469 -4.094 1 97.69 309 GLU A C 1
ATOM 2473 O O . GLU A 1 309 ? -16.031 3.17 -3.787 1 97.69 309 GLU A O 1
ATOM 2478 N N . LEU A 1 310 ? -14.383 4.648 -3.961 1 98.56 310 LEU A N 1
ATOM 2479 C CA . LEU A 1 310 ? -15.172 5.734 -3.393 1 98.56 310 LEU A CA 1
ATOM 2480 C C . LEU A 1 310 ? -16.125 6.316 -4.43 1 98.56 310 LEU A C 1
ATOM 2482 O O . LEU A 1 310 ? -15.781 6.438 -5.605 1 98.56 310 LEU A O 1
ATOM 2486 N N . ALA A 1 311 ? -17.297 6.633 -4.02 1 98.62 311 ALA A N 1
ATOM 2487 C CA . ALA A 1 311 ? -18.234 7.328 -4.891 1 98.62 311 ALA A CA 1
ATOM 2488 C C . ALA A 1 311 ? -17.875 8.805 -5.02 1 98.62 311 ALA A C 1
ATOM 2490 O O . ALA A 1 311 ? -17.938 9.555 -4.039 1 98.62 311 ALA A O 1
ATOM 2491 N N . VAL A 1 312 ? -17.562 9.219 -6.184 1 98.5 312 VAL A N 1
ATOM 2492 C CA . VAL A 1 312 ? -17.141 10.586 -6.441 1 98.5 312 VAL A CA 1
ATOM 2493 C C . VAL A 1 312 ? -17.875 11.133 -7.664 1 98.5 312 VAL A C 1
ATOM 2495 O O . VAL A 1 312 ? -17.891 10.5 -8.719 1 98.5 312 VAL A O 1
ATOM 2498 N N . TRP A 1 313 ? -18.547 12.188 -7.504 1 98.56 313 TRP A N 1
ATOM 2499 C CA . TRP A 1 313 ? -18.984 12.984 -8.641 1 98.56 313 TRP A CA 1
ATOM 2500 C C . TRP A 1 313 ? -18.016 14.117 -8.938 1 98.56 313 TRP A C 1
ATOM 2502 O O . TRP A 1 313 ? -18.047 15.156 -8.281 1 98.56 313 TRP A O 1
ATOM 2512 N N . ASN A 1 314 ? -17.141 13.891 -9.938 1 97.75 314 ASN A N 1
ATOM 2513 C CA . ASN A 1 314 ? -16.219 14.914 -10.406 1 97.75 314 ASN A CA 1
ATOM 2514 C C . ASN A 1 314 ? -16.922 15.945 -11.273 1 97.75 314 ASN A C 1
ATOM 2516 O O . ASN A 1 314 ? -18.078 15.766 -11.641 1 97.75 314 ASN A O 1
ATOM 2520 N N . SER A 1 315 ? -16.188 17.078 -11.484 1 97.94 315 SER A N 1
ATOM 2521 C CA . SER A 1 315 ? -16.75 18.156 -12.297 1 97.94 315 SER A CA 1
ATOM 2522 C C . SER A 1 315 ? -18.156 18.531 -11.836 1 97.94 315 SER A C 1
ATOM 2524 O O . SER A 1 315 ? -19.062 18.719 -12.648 1 97.94 315 SER A O 1
ATOM 2526 N N . SER A 1 316 ? -18.344 18.5 -10.57 1 98.06 316 SER A N 1
ATOM 2527 C CA . SER A 1 316 ? -19.656 18.719 -9.953 1 98.06 316 SER A CA 1
ATOM 2528 C C . SER A 1 316 ? -19.562 19.734 -8.82 1 98.06 316 SER A C 1
ATOM 2530 O O . SER A 1 316 ? -18.547 19.828 -8.141 1 98.06 316 SER A O 1
ATOM 2532 N N . SER A 1 317 ? -20.672 20.5 -8.617 1 97.44 317 SER A N 1
ATOM 2533 C CA . SER A 1 317 ? -20.688 21.531 -7.59 1 97.44 317 SER A CA 1
ATOM 2534 C C . SER A 1 317 ? -22 21.516 -6.824 1 97.44 317 SER A C 1
ATOM 2536 O O . SER A 1 317 ? -23.078 21.328 -7.414 1 97.44 317 SER A O 1
ATOM 2538 N N . VAL A 1 318 ? -21.891 21.703 -5.559 1 97.69 318 VAL A N 1
ATOM 2539 C CA . VAL A 1 318 ? -23.078 22.016 -4.785 1 97.69 318 VAL A CA 1
ATOM 2540 C C . VAL A 1 318 ? -23.562 23.438 -5.113 1 97.69 318 VAL A C 1
ATOM 2542 O O . VAL A 1 318 ? -22.797 24.391 -4.984 1 97.69 318 VAL A O 1
ATOM 2545 N N . VAL A 1 319 ? -24.828 23.547 -5.465 1 96.31 319 VAL A N 1
ATOM 2546 C CA . VAL A 1 319 ? -25.297 24.859 -5.926 1 96.31 319 VAL A CA 1
ATOM 2547 C C . VAL A 1 319 ? -26.422 25.359 -5.004 1 96.31 319 VAL A C 1
ATOM 2549 O O . VAL A 1 319 ? -26.891 26.484 -5.152 1 96.31 319 VAL A O 1
ATOM 2552 N N . GLY A 1 320 ? -26.766 24.531 -4.047 1 94.5 320 GLY A N 1
ATOM 2553 C CA . GLY A 1 320 ? -27.766 24.922 -3.072 1 94.5 320 GLY A CA 1
ATOM 2554 C C . GLY A 1 320 ? -27.906 23.922 -1.934 1 94.5 320 GLY A C 1
ATOM 2555 O O . GLY A 1 320 ? -27.703 22.734 -2.121 1 94.5 320 GLY A O 1
ATOM 2556 N N . ALA A 1 321 ? -28.297 24.484 -0.789 1 96.75 321 ALA A N 1
ATOM 2557 C CA . ALA A 1 321 ? -28.531 23.641 0.379 1 96.75 321 ALA A CA 1
ATOM 2558 C C . ALA A 1 321 ? -29.516 24.281 1.34 1 96.75 321 ALA A C 1
ATOM 2560 O O . ALA A 1 321 ? -29.5 25.5 1.534 1 96.75 321 ALA A O 1
ATOM 2561 N N . GLU A 1 322 ? -30.375 23.469 1.86 1 96.06 322 GLU A N 1
ATOM 2562 C CA . GLU A 1 322 ? -31.328 23.906 2.873 1 96.06 322 GLU A CA 1
ATOM 2563 C C . GLU A 1 322 ? -31.594 22.812 3.906 1 96.06 322 GLU A C 1
ATOM 2565 O O . GLU A 1 322 ? -31.328 21.641 3.654 1 96.06 322 GLU A O 1
ATOM 2570 N N . GLN A 1 323 ? -31.984 23.281 5.043 1 94.94 323 GLN A N 1
ATOM 2571 C CA . GLN A 1 323 ? -32.438 22.359 6.094 1 94.94 323 GLN A CA 1
ATOM 2572 C C . GLN A 1 323 ? -33.875 22.625 6.488 1 94.94 323 GLN A C 1
ATOM 2574 O O . GLN A 1 323 ? -34.344 23.781 6.461 1 94.94 323 GLN A O 1
ATOM 2579 N N . ASP A 1 324 ? -34.5 21.531 6.84 1 92.69 324 ASP A N 1
ATOM 2580 C CA . ASP A 1 324 ? -35.812 21.719 7.441 1 92.69 324 ASP A CA 1
ATOM 2581 C C . ASP A 1 324 ? -35.688 21.938 8.945 1 92.69 324 ASP A C 1
ATOM 2583 O O . ASP A 1 324 ? -34.594 22.016 9.484 1 92.69 324 ASP A O 1
ATOM 2587 N N . SER A 1 325 ? -36.781 22.047 9.57 1 90.75 325 SER A N 1
ATOM 2588 C CA . SER A 1 325 ? -36.812 22.391 10.992 1 90.75 325 SER A CA 1
ATOM 2589 C C . SER A 1 325 ? -36.25 21.25 11.844 1 90.75 325 SER A C 1
ATOM 2591 O O . SER A 1 325 ? -35.812 21.484 12.969 1 90.75 325 SER A O 1
ATOM 2593 N N . ALA A 1 326 ? -36.188 20.109 11.242 1 89 326 ALA A N 1
ATOM 2594 C CA . ALA A 1 326 ? -35.656 18.953 11.969 1 89 326 ALA A CA 1
ATOM 2595 C C . ALA A 1 326 ? -34.188 18.734 11.68 1 89 326 ALA A C 1
ATOM 2597 O O . ALA A 1 326 ? -33.562 17.812 12.211 1 89 326 ALA A O 1
ATOM 2598 N N . GLY A 1 327 ? -33.625 19.562 10.836 1 89 327 GLY A N 1
ATOM 2599 C CA . GLY A 1 327 ? -32.188 19.469 10.547 1 89 327 GLY A CA 1
ATOM 2600 C C . GLY A 1 327 ? -31.891 18.562 9.375 1 89 327 GLY A C 1
ATOM 2601 O O . GLY A 1 327 ? -30.734 18.234 9.133 1 89 327 GLY A O 1
ATOM 2602 N N . ASN A 1 328 ? -32.938 18.203 8.68 1 92.75 328 ASN A N 1
ATOM 2603 C CA . ASN A 1 328 ? -32.719 17.359 7.504 1 92.75 328 ASN A CA 1
ATOM 2604 C C . ASN A 1 328 ? -32.25 18.172 6.309 1 92.75 328 ASN A C 1
ATOM 2606 O O . ASN A 1 328 ? -32.75 19.266 6.059 1 92.75 328 ASN A O 1
ATOM 2610 N N . TRP A 1 329 ? -31.375 17.578 5.59 1 97.81 329 TRP A N 1
ATOM 2611 C CA . TRP A 1 329 ? -30.719 18.297 4.504 1 97.81 329 TRP A CA 1
ATOM 2612 C C . TRP A 1 329 ? -31.438 18.062 3.18 1 97.81 329 TRP A C 1
ATOM 2614 O O . TRP A 1 329 ? -31.906 16.953 2.916 1 97.81 329 TRP A O 1
ATOM 2624 N N . LYS A 1 330 ? -31.531 19.047 2.42 1 97.88 330 LYS A N 1
ATOM 2625 C CA . LYS A 1 330 ? -31.719 19 0.973 1 97.88 330 LYS A CA 1
ATOM 2626 C C . LYS A 1 330 ? -30.562 19.703 0.247 1 97.88 330 LYS A C 1
ATOM 2628 O O . LYS A 1 330 ? -30.344 20.891 0.438 1 97.88 330 LYS A O 1
ATOM 2633 N N . VAL A 1 331 ? -29.812 18.953 -0.549 1 98.19 331 VAL A N 1
ATOM 2634 C CA . VAL A 1 331 ? -28.641 19.469 -1.221 1 98.19 331 VAL A CA 1
ATOM 2635 C C . VAL A 1 331 ? -28.812 19.359 -2.734 1 98.19 331 VAL A C 1
ATOM 2637 O O . VAL A 1 331 ? -29.141 18.297 -3.254 1 98.19 331 VAL A O 1
ATOM 2640 N N . GLN A 1 332 ? -28.594 20.438 -3.393 1 98.06 332 GLN A N 1
ATOM 2641 C CA . GLN A 1 332 ? -28.641 20.453 -4.852 1 98.06 332 GLN A CA 1
ATOM 2642 C C . GLN A 1 332 ? -27.25 20.438 -5.449 1 98.06 332 GLN A C 1
ATOM 2644 O O . GLN A 1 332 ? -26.391 21.25 -5.082 1 98.06 332 GLN A O 1
ATOM 2649 N N . VAL A 1 333 ? -27.016 19.484 -6.359 1 98.38 333 VAL A N 1
ATOM 2650 C CA . VAL A 1 333 ? -25.703 19.328 -6.996 1 98.38 333 VAL A CA 1
ATOM 2651 C C . VAL A 1 333 ? -25.859 19.453 -8.508 1 98.38 333 VAL A C 1
ATOM 2653 O O . VAL A 1 333 ? -26.734 18.828 -9.109 1 98.38 333 VAL A O 1
ATOM 2656 N N . ASN A 1 334 ? -25.062 20.344 -9.109 1 98.25 334 ASN A N 1
ATOM 2657 C CA . ASN A 1 334 ? -24.891 20.359 -10.562 1 98.25 334 ASN A CA 1
ATOM 2658 C C . ASN A 1 334 ? -23.812 19.375 -11.016 1 98.25 334 ASN A C 1
ATOM 2660 O O . ASN A 1 334 ? -22.641 19.719 -11.039 1 98.25 334 ASN A O 1
ATOM 2664 N N . LYS A 1 335 ? -24.266 18.203 -11.375 1 97.12 335 LYS A N 1
ATOM 2665 C CA . LYS A 1 335 ? -23.344 17.141 -11.766 1 97.12 335 LYS A CA 1
ATOM 2666 C C . LYS A 1 335 ? -22.859 17.328 -13.203 1 97.12 335 LYS A C 1
ATOM 2668 O O . LYS A 1 335 ? -23.672 17.469 -14.125 1 97.12 335 LYS A O 1
ATOM 2673 N N . ASN A 1 336 ? -21.578 17.312 -13.367 1 94.75 336 ASN A N 1
ATOM 2674 C CA . ASN A 1 336 ? -20.922 17.453 -14.664 1 94.75 336 ASN A CA 1
ATOM 2675 C C . ASN A 1 336 ? -21.328 18.75 -15.359 1 94.75 336 ASN A C 1
ATOM 2677 O O . ASN A 1 336 ? -21.281 18.844 -16.594 1 94.75 336 ASN A O 1
ATOM 2681 N N . GLY A 1 337 ? -21.906 19.719 -14.711 1 92.44 337 GLY A N 1
ATOM 2682 C CA . GLY A 1 337 ? -22.234 21.031 -15.242 1 92.44 337 GLY A CA 1
ATOM 2683 C C . GLY A 1 337 ? -23.578 21.062 -15.961 1 92.44 337 GLY A C 1
ATOM 2684 O O . GLY A 1 337 ? -24 22.125 -16.422 1 92.44 337 GLY A O 1
ATOM 2685 N N . ASN A 1 338 ? -24.281 19.922 -16.062 1 93.31 338 ASN A N 1
ATOM 2686 C CA . ASN A 1 338 ? -25.5 19.938 -16.875 1 93.31 338 ASN A CA 1
ATOM 2687 C C . ASN A 1 338 ? -26.562 19 -16.328 1 93.31 338 ASN A C 1
ATOM 2689 O O . ASN A 1 338 ? -27.531 18.688 -17.016 1 93.31 338 ASN A O 1
ATOM 2693 N N . ASP A 1 339 ? -26.391 18.422 -15.227 1 95.75 339 ASP A N 1
ATOM 2694 C CA . ASP A 1 339 ? -27.312 17.469 -14.609 1 95.75 339 ASP A CA 1
ATOM 2695 C C . ASP A 1 339 ? -27.594 17.859 -13.156 1 95.75 339 ASP A C 1
ATOM 2697 O O . ASP A 1 339 ? -26.875 17.438 -12.25 1 95.75 339 ASP A O 1
ATOM 2701 N N . LEU A 1 340 ? -28.703 18.609 -12.945 1 97.12 340 LEU A N 1
ATOM 2702 C CA . LEU A 1 340 ? -29.062 19.047 -11.602 1 97.12 340 LEU A CA 1
ATOM 2703 C C . LEU A 1 340 ? -29.703 17.906 -10.805 1 97.12 340 LEU A C 1
ATOM 2705 O O . LEU A 1 340 ? -30.703 17.328 -11.234 1 97.12 340 LEU A O 1
ATOM 2709 N N . ARG A 1 341 ? -29.094 17.531 -9.688 1 97.56 341 ARG A N 1
ATOM 2710 C CA . ARG A 1 341 ? -29.562 16.453 -8.828 1 97.56 341 ARG A CA 1
ATOM 2711 C C . ARG A 1 341 ? -29.859 16.953 -7.422 1 97.56 341 ARG A C 1
ATOM 2713 O O . ARG A 1 341 ? -29.172 17.844 -6.91 1 97.56 341 ARG A O 1
ATOM 2720 N N . THR A 1 342 ? -30.922 16.453 -6.844 1 97.69 342 THR A N 1
ATOM 2721 C CA . THR A 1 342 ? -31.25 16.75 -5.457 1 97.69 342 THR A CA 1
ATOM 2722 C C . THR A 1 342 ? -30.969 15.547 -4.562 1 97.69 342 THR A C 1
ATOM 2724 O O . THR A 1 342 ? -31.453 14.445 -4.82 1 97.69 342 THR A O 1
ATOM 2727 N N . LEU A 1 343 ? -30.219 15.773 -3.545 1 98.12 343 LEU A N 1
ATOM 2728 C CA . LEU A 1 343 ? -29.875 14.75 -2.564 1 98.12 343 LEU A CA 1
ATOM 2729 C C . LEU A 1 343 ? -30.469 15.078 -1.201 1 98.12 343 LEU A C 1
ATOM 2731 O O . LEU A 1 343 ? -30.719 16.25 -0.895 1 98.12 343 LEU A O 1
ATOM 2735 N N . THR A 1 344 ? -30.734 14.039 -0.384 1 98.06 344 THR A N 1
ATOM 2736 C CA . THR A 1 344 ? -31.266 14.219 0.963 1 98.06 344 THR A CA 1
ATOM 2737 C C . THR A 1 344 ? -30.438 13.453 1.982 1 98.06 344 THR A C 1
ATOM 2739 O O . THR A 1 344 ? -30.953 12.578 2.682 1 98.06 344 THR A O 1
ATOM 2742 N N . PRO A 1 345 ? -29.219 13.812 2.121 1 98.19 345 PRO A N 1
ATOM 2743 C CA . PRO A 1 345 ? -28.359 13.117 3.08 1 98.19 345 PRO A CA 1
ATOM 2744 C C . PRO A 1 345 ? -28.719 13.422 4.531 1 98.19 345 PRO A C 1
ATOM 2746 O O . PRO A 1 345 ? -29.391 14.43 4.805 1 98.19 345 PRO A O 1
ATOM 2749 N N . LYS A 1 346 ? -28.281 12.562 5.418 1 97.38 346 LYS A N 1
ATOM 2750 C CA . LYS A 1 346 ? -28.422 12.812 6.848 1 97.38 346 LYS A CA 1
ATOM 2751 C C . LYS A 1 346 ? -27.391 13.844 7.32 1 97.38 346 LYS A C 1
ATOM 2753 O O . LYS A 1 346 ? -27.672 14.648 8.203 1 97.38 346 LYS A O 1
ATOM 2758 N N . HIS A 1 347 ? -26.219 13.781 6.809 1 98.44 347 HIS A N 1
ATOM 2759 C CA . HIS A 1 347 ? -25.125 14.664 7.207 1 98.44 347 HIS A CA 1
ATOM 2760 C C . HIS A 1 347 ? -24.438 15.266 5.992 1 98.44 347 HIS A C 1
ATOM 2762 O O . HIS A 1 347 ? -24.391 14.648 4.922 1 98.44 347 HIS A O 1
ATOM 2768 N N . VAL A 1 348 ? -23.922 16.453 6.152 1 98.69 348 VAL A N 1
ATOM 2769 C CA . VAL A 1 348 ? -23.062 17.125 5.176 1 98.69 348 VAL A CA 1
ATOM 2770 C C . VAL A 1 348 ? -21.719 17.453 5.805 1 98.69 348 VAL A C 1
ATOM 2772 O O . VAL A 1 348 ? -21.656 17.875 6.965 1 98.69 348 VAL A O 1
ATOM 2775 N N . VAL A 1 349 ? -20.625 17.188 5.125 1 98.75 349 VAL A N 1
ATOM 2776 C CA . VAL A 1 349 ? -19.281 17.484 5.605 1 98.75 349 VAL A CA 1
ATOM 2777 C C . VAL A 1 349 ? -18.578 18.422 4.629 1 98.75 349 VAL A C 1
ATOM 2779 O O . VAL A 1 349 ? -18.5 18.141 3.434 1 98.75 349 VAL A O 1
ATOM 2782 N N . MET A 1 350 ? -18.125 19.531 5.137 1 98.06 350 MET A N 1
ATOM 2783 C CA . MET A 1 350 ? -17.266 20.438 4.359 1 98.06 350 MET A CA 1
ATOM 2784 C C . MET A 1 350 ? -15.805 20.016 4.465 1 98.06 350 MET A C 1
ATOM 2786 O O . MET A 1 350 ? -15.203 20.109 5.539 1 98.06 350 MET A O 1
ATOM 2790 N N . ALA A 1 351 ? -15.234 19.531 3.432 1 97.88 351 ALA A N 1
ATOM 2791 C CA . ALA A 1 351 ? -13.828 19.172 3.342 1 97.88 351 ALA A CA 1
ATOM 2792 C C . ALA A 1 351 ? -13.117 19.984 2.266 1 97.88 351 ALA A C 1
ATOM 2794 O O . ALA A 1 351 ? -12.43 19.422 1.41 1 97.88 351 ALA A O 1
ATOM 2795 N N . THR A 1 352 ? -13.211 21.281 2.271 1 93.38 352 THR A N 1
ATOM 2796 C CA . THR A 1 352 ? -12.781 22.188 1.206 1 93.38 352 THR A CA 1
ATOM 2797 C C . THR A 1 352 ? -11.516 22.938 1.611 1 93.38 352 THR A C 1
ATOM 2799 O O . THR A 1 352 ? -11.273 24.047 1.142 1 93.38 352 THR A O 1
ATOM 2802 N N . SER A 1 353 ? -10.789 22.453 2.531 1 88.69 353 SER A N 1
ATOM 2803 C CA . SER A 1 353 ? -9.508 23.031 2.934 1 88.69 353 SER A CA 1
ATOM 2804 C C . SER A 1 353 ? -9.703 24.125 3.971 1 88.69 353 SER A C 1
ATOM 2806 O O . SER A 1 353 ? -10.812 24.625 4.16 1 88.69 353 SER A O 1
ATOM 2808 N N . LEU A 1 354 ? -8.648 24.469 4.562 1 86.56 354 LEU A N 1
ATOM 2809 C CA . LEU A 1 354 ? -8.594 25.594 5.492 1 86.56 354 LEU A CA 1
ATOM 2810 C C . LEU A 1 354 ? -8.57 26.922 4.734 1 86.56 354 LEU A C 1
ATOM 2812 O O . LEU A 1 354 ? -8.906 27.969 5.297 1 86.56 354 LEU A O 1
ATOM 2816 N N . CYS A 1 355 ? -8.141 26.781 3.545 1 78.62 355 CYS A N 1
ATOM 2817 C CA . CYS A 1 355 ? -8.031 27.984 2.727 1 78.62 355 CYS A CA 1
ATOM 2818 C C . CYS A 1 355 ? -9.383 28.359 2.129 1 78.62 355 CYS A C 1
ATOM 2820 O O . CYS A 1 355 ? -9.992 27.562 1.413 1 78.62 355 CYS A O 1
ATOM 2822 N N . GLY A 1 356 ? -9.766 29.516 2.453 1 78.25 356 GLY A N 1
ATOM 2823 C CA . GLY A 1 356 ? -10.969 30.031 1.815 1 78.25 356 GLY A CA 1
ATOM 2824 C C . GLY A 1 356 ? -10.766 30.391 0.355 1 78.25 356 GLY A C 1
ATOM 2825 O O . GLY A 1 356 ? -10.43 29.516 -0.459 1 78.25 356 GLY A O 1
ATOM 2826 N N . VAL A 1 357 ? -10.805 31.641 0.074 1 80.62 357 VAL A N 1
ATOM 2827 C CA . VAL A 1 357 ? -10.617 32.125 -1.29 1 80.62 357 VAL A CA 1
ATOM 2828 C C . VAL A 1 357 ? -9.32 32.938 -1.384 1 80.62 357 VAL A C 1
ATOM 2830 O O . VAL A 1 357 ? -8.93 33.594 -0.43 1 80.62 357 VAL A O 1
ATOM 2833 N N . PRO A 1 358 ? -8.664 32.812 -2.561 1 86.81 358 PRO A N 1
ATOM 2834 C CA . PRO A 1 358 ? -7.441 33.594 -2.717 1 86.81 358 PRO A CA 1
ATOM 2835 C C . PRO A 1 358 ? -7.668 35.094 -2.49 1 86.81 358 PRO A C 1
ATOM 2837 O O . PRO A 1 358 ? -8.695 35.625 -2.908 1 86.81 358 PRO A O 1
ATOM 2840 N N . THR A 1 359 ? -6.637 35.719 -1.867 1 86.12 359 THR A N 1
ATOM 2841 C CA . THR A 1 359 ? -6.809 37.125 -1.512 1 86.12 359 THR A CA 1
ATOM 2842 C C . THR A 1 359 ? -5.684 37.969 -2.098 1 86.12 359 THR A C 1
ATOM 2844 O O . THR A 1 359 ? -4.504 37.656 -1.917 1 86.12 359 THR A O 1
ATOM 2847 N N . ILE A 1 360 ? -6.055 38.969 -2.879 1 87.94 360 ILE A N 1
ATOM 2848 C CA . ILE A 1 360 ? -5.141 40.031 -3.303 1 87.94 360 ILE A CA 1
ATOM 2849 C C . ILE A 1 360 ? -5.508 41.344 -2.611 1 87.94 360 ILE A C 1
ATOM 2851 O O . ILE A 1 360 ? -6.672 41.75 -2.604 1 87.94 360 ILE A O 1
ATOM 2855 N N . PRO A 1 361 ? -4.527 42 -2.062 1 89.19 361 PRO A N 1
ATOM 2856 C CA . PRO A 1 361 ? -4.852 43.25 -1.397 1 89.19 361 PRO A CA 1
ATOM 2857 C C . PRO A 1 361 ? -5.301 44.344 -2.375 1 89.19 361 PRO A C 1
ATOM 2859 O O . PRO A 1 361 ? -4.879 44.344 -3.533 1 89.19 361 PRO A O 1
ATOM 2862 N N . VAL A 1 362 ? -6.145 45.188 -1.864 1 89.62 362 VAL A N 1
ATOM 2863 C CA . VAL A 1 362 ? -6.531 46.344 -2.639 1 89.62 362 VAL A CA 1
ATOM 2864 C C . VAL A 1 362 ? -5.441 47.406 -2.545 1 89.62 362 VAL A C 1
ATOM 2866 O O . VAL A 1 362 ? -5.18 47.938 -1.465 1 89.62 362 VAL A O 1
ATOM 2869 N N . ILE A 1 363 ? -4.855 47.688 -3.617 1 93.88 363 ILE A N 1
ATOM 2870 C CA . ILE A 1 363 ? -3.746 48.656 -3.637 1 93.88 363 ILE A CA 1
ATOM 2871 C C . ILE A 1 363 ? -4.055 49.781 -4.605 1 93.88 363 ILE A C 1
ATOM 2873 O O . ILE A 1 363 ? -4.375 49.531 -5.773 1 93.88 363 ILE A O 1
ATOM 2877 N N . PRO A 1 364 ? -3.91 50.969 -4.199 1 94.06 364 PRO A N 1
ATOM 2878 C CA . PRO A 1 364 ? -4.18 52.094 -5.086 1 94.06 364 PRO A CA 1
ATOM 2879 C C . PRO A 1 364 ? -3.338 52.062 -6.359 1 94.06 364 PRO A C 1
ATOM 2881 O O . PRO A 1 364 ? -2.133 51.781 -6.301 1 94.06 364 PRO A O 1
ATOM 2884 N N . GLY A 1 365 ? -4.02 52.219 -7.488 1 94.19 365 GLY A N 1
ATOM 2885 C CA . GLY A 1 365 ? -3.332 52.375 -8.758 1 94.19 365 GLY A CA 1
ATOM 2886 C C . GLY A 1 365 ? -3.055 51.062 -9.461 1 94.19 365 GLY A C 1
ATOM 2887 O O . GLY A 1 365 ? -2.52 51.031 -10.57 1 94.19 365 GLY A O 1
ATOM 2888 N N . ILE A 1 366 ? -3.42 49.969 -8.875 1 92.25 366 ILE A N 1
ATOM 2889 C CA . ILE A 1 366 ? -3.041 48.688 -9.414 1 92.25 366 ILE A CA 1
ATOM 2890 C C . ILE A 1 366 ? -3.707 48.469 -10.773 1 92.25 366 ILE A C 1
ATOM 2892 O O . ILE A 1 366 ? -3.127 47.844 -11.672 1 92.25 366 ILE A O 1
ATOM 2896 N N . SER A 1 367 ? -4.898 48.969 -11.039 1 90.62 367 SER A N 1
ATOM 2897 C CA . SER A 1 367 ? -5.645 48.781 -12.281 1 90.62 367 SER A CA 1
ATOM 2898 C C . SER A 1 367 ? -5.004 49.594 -13.422 1 90.62 367 SER A C 1
ATOM 2900 O O . SER A 1 367 ? -5.203 49.25 -14.594 1 90.62 367 SER A O 1
ATOM 2902 N N . ASP A 1 368 ? -4.219 50.594 -13.117 1 91.19 368 ASP A N 1
ATOM 2903 C CA . ASP A 1 368 ? -3.623 51.469 -14.117 1 91.19 368 ASP A CA 1
ATOM 2904 C C . ASP A 1 368 ? -2.186 51.031 -14.422 1 91.19 368 ASP A C 1
ATOM 2906 O O . ASP A 1 368 ? -1.547 51.594 -15.312 1 91.19 368 ASP A O 1
ATOM 2910 N N . TRP A 1 369 ? -1.722 50.125 -13.641 1 92.38 369 TRP A N 1
ATOM 2911 C CA . TRP A 1 369 ? -0.34 49.688 -13.812 1 92.38 369 TRP A CA 1
ATOM 2912 C C . TRP A 1 369 ? -0.173 48.906 -15.117 1 92.38 369 TRP A C 1
ATOM 2914 O O . TRP A 1 369 ? -0.889 47.938 -15.367 1 92.38 369 TRP A O 1
ATOM 2924 N N . LYS A 1 370 ? 0.77 49.281 -16.062 1 93.38 370 LYS A N 1
ATOM 2925 C CA . LYS A 1 370 ? 0.884 48.688 -17.391 1 93.38 370 LYS A CA 1
ATOM 2926 C C . LYS A 1 370 ? 2.277 48.125 -17.625 1 93.38 370 LYS A C 1
ATOM 2928 O O . LYS A 1 370 ? 2.512 47.438 -18.625 1 93.38 370 LYS A O 1
ATOM 2933 N N . ALA A 1 371 ? 3.139 48.344 -16.734 1 92.25 371 ALA A N 1
ATOM 2934 C CA . ALA A 1 371 ? 4.543 48 -16.938 1 92.25 371 ALA A CA 1
ATOM 2935 C C . ALA A 1 371 ? 4.746 46.5 -16.844 1 92.25 371 ALA A C 1
ATOM 2937 O O . ALA A 1 371 ? 5.746 45.969 -17.328 1 92.25 371 ALA A O 1
ATOM 2938 N N . GLY A 1 372 ? 3.855 45.781 -16.203 1 95.19 372 GLY A N 1
ATOM 2939 C CA . GLY A 1 372 ? 3.965 44.344 -16.016 1 95.19 372 GLY A CA 1
ATOM 2940 C C . GLY A 1 372 ? 2.625 43.656 -15.766 1 95.19 372 GLY A C 1
ATOM 2941 O O . GLY A 1 372 ? 1.584 44.188 -16.188 1 95.19 372 GLY A O 1
ATOM 2942 N N . ILE A 1 373 ? 2.721 42.406 -15.305 1 95.38 373 ILE A N 1
ATOM 2943 C CA . ILE A 1 373 ? 1.508 41.688 -14.945 1 95.38 373 ILE A CA 1
ATOM 2944 C C . ILE A 1 373 ? 1.578 41.25 -13.484 1 95.38 373 ILE A C 1
ATOM 2946 O O . ILE A 1 373 ? 2.666 41.156 -12.914 1 95.38 373 ILE A O 1
ATOM 2950 N N . TYR A 1 374 ? 0.438 41.156 -12.844 1 95.19 374 TYR A N 1
ATOM 2951 C CA . TYR A 1 374 ? 0.373 40.625 -11.484 1 95.19 374 TYR A CA 1
ATOM 2952 C C . TYR A 1 374 ? -0.588 39.438 -11.406 1 95.19 374 TYR A C 1
ATOM 2954 O O . TYR A 1 374 ? -1.522 39.344 -12.203 1 95.19 374 TYR A O 1
ATOM 2962 N N . ARG A 1 375 ? -0.328 38.5 -10.516 1 95 375 ARG A N 1
ATOM 2963 C CA . ARG A 1 375 ? -1.217 37.375 -10.273 1 95 375 ARG A CA 1
ATOM 2964 C C . ARG A 1 375 ? -1.043 36.844 -8.859 1 95 375 ARG A C 1
ATOM 2966 O O . ARG A 1 375 ? -0.02 37.094 -8.219 1 95 375 ARG A O 1
ATOM 2973 N N . HIS A 1 376 ? -2.111 36.281 -8.344 1 94.94 376 HIS A N 1
ATOM 2974 C CA . HIS A 1 376 ? -2 35.5 -7.102 1 94.94 376 HIS A CA 1
ATOM 2975 C C . HIS A 1 376 ? -1.168 34.25 -7.305 1 94.94 376 HIS A C 1
ATOM 2977 O O . HIS A 1 376 ? -1.14 33.688 -8.406 1 94.94 376 HIS A O 1
ATOM 2983 N N . SER A 1 377 ? -0.564 33.812 -6.262 1 94.12 377 SER A N 1
ATOM 2984 C CA . SER A 1 377 ? 0.328 32.656 -6.344 1 94.12 377 SER A CA 1
ATOM 2985 C C . SER A 1 377 ? -0.401 31.438 -6.879 1 94.12 377 SER A C 1
ATOM 2987 O O . SER A 1 377 ? 0.202 30.594 -7.543 1 94.12 377 SER A O 1
ATOM 2989 N N . THR A 1 378 ? -1.708 31.297 -6.668 1 91.38 378 THR A N 1
ATOM 2990 C CA . THR A 1 378 ? -2.482 30.156 -7.141 1 91.38 378 THR A CA 1
ATOM 2991 C C . THR A 1 378 ? -2.564 30.156 -8.664 1 91.38 378 THR A C 1
ATOM 2993 O O . THR A 1 378 ? -2.852 29.125 -9.273 1 91.38 378 THR A O 1
ATOM 2996 N N . ALA A 1 379 ? -2.248 31.297 -9.266 1 93.31 379 ALA A N 1
ATOM 2997 C CA . ALA A 1 379 ? -2.334 31.422 -10.719 1 93.31 379 ALA A CA 1
ATOM 2998 C C . ALA A 1 379 ? -0.947 31.422 -11.359 1 93.31 379 ALA A C 1
ATOM 3000 O O . ALA A 1 379 ? -0.806 31.672 -12.555 1 93.31 379 ALA A O 1
ATOM 3001 N N . HIS A 1 380 ? 0.028 31.203 -10.57 1 94.69 380 HIS A N 1
ATOM 3002 C CA . HIS A 1 380 ? 1.398 31.156 -11.07 1 94.69 380 HIS A CA 1
ATOM 3003 C C . HIS A 1 380 ? 1.917 29.719 -11.141 1 94.69 380 HIS A C 1
ATOM 3005 O O . HIS A 1 380 ? 2.252 29.125 -10.117 1 94.69 380 HIS A O 1
ATOM 3011 N N . ASP A 1 381 ? 2.113 29.25 -12.281 1 92.94 381 ASP A N 1
ATOM 3012 C CA . ASP A 1 381 ? 2.496 27.859 -12.477 1 92.94 381 ASP A CA 1
ATOM 3013 C C . ASP A 1 381 ? 4.016 27.703 -12.445 1 92.94 381 ASP A C 1
ATOM 3015 O O . ASP A 1 381 ? 4.531 26.75 -11.852 1 92.94 381 ASP A O 1
ATOM 3019 N N . SER A 1 382 ? 4.715 28.594 -13.164 1 93.56 382 SER A N 1
ATOM 3020 C CA . SER A 1 382 ? 6.172 28.562 -13.242 1 93.56 382 SER A CA 1
ATOM 3021 C C . SER A 1 382 ? 6.727 29.922 -13.664 1 93.56 382 SER A C 1
ATOM 3023 O O . SER A 1 382 ? 6 30.75 -14.203 1 93.56 382 SER A O 1
ATOM 3025 N N . SER A 1 383 ? 7.992 30.078 -13.438 1 95.06 383 SER A N 1
ATOM 3026 C CA . SER A 1 383 ? 8.625 31.344 -13.758 1 95.06 383 SER A CA 1
ATOM 3027 C C . SER A 1 383 ? 9.406 31.266 -15.07 1 95.06 383 SER A C 1
ATOM 3029 O O . SER A 1 383 ? 10.148 32.188 -15.414 1 95.06 383 SER A O 1
ATOM 3031 N N . ARG A 1 384 ? 9.242 30.281 -15.781 1 93.94 384 ARG A N 1
ATOM 3032 C CA . ARG A 1 384 ? 10.047 30 -16.969 1 93.94 384 ARG A CA 1
ATOM 3033 C C . ARG A 1 384 ? 9.977 31.141 -17.969 1 93.94 384 ARG A C 1
ATOM 3035 O O . ARG A 1 384 ? 10.969 31.453 -18.641 1 93.94 384 ARG A O 1
ATOM 3042 N N . ASP A 1 385 ? 8.891 31.797 -18.094 1 94.19 385 ASP A N 1
ATOM 3043 C CA . ASP A 1 385 ? 8.664 32.812 -19.125 1 94.19 385 ASP A CA 1
ATOM 3044 C C . ASP A 1 385 ? 9.242 34.156 -18.703 1 94.19 385 ASP A C 1
ATOM 3046 O O . ASP A 1 385 ? 9.195 35.125 -19.453 1 94.19 385 ASP A O 1
ATOM 3050 N N . PHE A 1 386 ? 9.867 34.219 -17.562 1 96.94 386 PHE A N 1
ATOM 3051 C CA . PHE A 1 386 ? 10.289 35.5 -17.031 1 96.94 386 PHE A CA 1
ATOM 3052 C C . PHE A 1 386 ? 11.812 35.562 -16.906 1 96.94 386 PHE A C 1
ATOM 3054 O O . PHE A 1 386 ? 12.344 36.438 -16.203 1 96.94 386 PHE A O 1
ATOM 3061 N N . VAL A 1 387 ? 12.484 34.656 -17.5 1 96.69 387 VAL A N 1
ATOM 3062 C CA . VAL A 1 387 ? 13.945 34.719 -17.562 1 96.69 387 VAL A CA 1
ATOM 3063 C C . VAL A 1 387 ? 14.383 36.031 -18.203 1 96.69 387 VAL A C 1
ATOM 3065 O O . VAL A 1 387 ? 13.859 36.438 -19.25 1 96.69 387 VAL A O 1
ATOM 3068 N N . GLY A 1 388 ? 15.289 36.719 -17.578 1 97.31 388 GLY A N 1
ATOM 3069 C CA . GLY A 1 388 ? 15.766 38 -18.062 1 97.31 388 GLY A CA 1
ATOM 3070 C C . GLY A 1 388 ? 14.922 39.188 -17.609 1 97.31 388 GLY A C 1
ATOM 3071 O O . GLY A 1 388 ? 15.195 40.312 -17.969 1 97.31 388 GLY A O 1
ATOM 3072 N N . LYS A 1 389 ? 13.93 38.875 -16.781 1 97.5 389 LYS A N 1
ATOM 3073 C CA . LYS A 1 389 ? 13.008 39.906 -16.312 1 97.5 389 LYS A CA 1
ATOM 3074 C C . LYS A 1 389 ? 13.133 40.094 -14.805 1 97.5 389 LYS A C 1
ATOM 3076 O O . LYS A 1 389 ? 13.953 39.438 -14.156 1 97.5 389 LYS A O 1
ATOM 3081 N N . LYS A 1 390 ? 12.367 41.125 -14.305 1 98.19 390 LYS A N 1
ATOM 3082 C CA . LYS A 1 390 ? 12.359 41.438 -12.875 1 98.19 390 LYS A CA 1
ATOM 3083 C C . LYS A 1 390 ? 11.039 41 -12.234 1 98.19 390 LYS A C 1
ATOM 3085 O O . LYS A 1 390 ? 9.969 41.375 -12.711 1 98.19 390 LYS A O 1
ATOM 3090 N N . VAL A 1 391 ? 11.172 40.219 -11.133 1 98.56 391 VAL A N 1
ATOM 3091 C CA . VAL A 1 391 ? 9.977 39.688 -10.508 1 98.56 391 VAL A CA 1
ATOM 3092 C C . VAL A 1 391 ? 9.914 40.125 -9.039 1 98.56 391 VAL A C 1
ATOM 3094 O O . VAL A 1 391 ? 10.93 40.125 -8.344 1 98.56 391 VAL A O 1
ATOM 3097 N N . LEU A 1 392 ? 8.727 40.562 -8.562 1 98.62 392 LEU A N 1
ATOM 3098 C CA . LEU A 1 392 ? 8.438 40.812 -7.16 1 98.62 392 LEU A CA 1
ATOM 3099 C C . LEU A 1 392 ? 7.508 39.75 -6.586 1 98.62 392 LEU A C 1
ATOM 3101 O O . LEU A 1 392 ? 6.449 39.5 -7.156 1 98.62 392 LEU A O 1
ATOM 3105 N N . VAL A 1 393 ? 7.922 39.125 -5.578 1 98.62 393 VAL A N 1
ATOM 3106 C CA . VAL A 1 393 ? 7.078 38.219 -4.84 1 98.62 393 VAL A CA 1
ATOM 3107 C C . VAL A 1 393 ? 6.648 38.844 -3.516 1 98.62 393 VAL A C 1
ATOM 3109 O O . VAL A 1 393 ? 7.496 39.219 -2.697 1 98.62 393 VAL A O 1
ATOM 3112 N N . VAL A 1 394 ? 5.312 38.938 -3.293 1 97.75 394 VAL A N 1
ATOM 3113 C CA . VAL A 1 394 ? 4.773 39.594 -2.105 1 97.75 394 VAL A CA 1
ATOM 3114 C C . VAL A 1 394 ? 4.293 38.531 -1.108 1 97.75 394 VAL A C 1
ATOM 3116 O O . VAL A 1 394 ? 3.301 37.844 -1.356 1 97.75 394 VAL A O 1
ATOM 3119 N N . 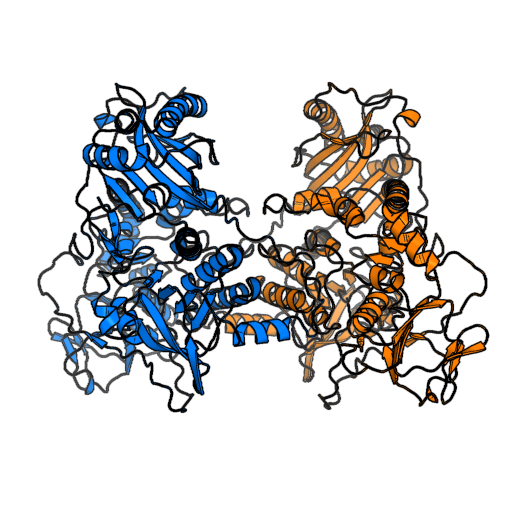GLY A 1 395 ? 4.961 38.469 0.029 1 94.88 395 GLY A N 1
ATOM 3120 C CA . GLY A 1 395 ? 4.613 37.5 1.053 1 94.88 395 GLY A CA 1
ATOM 3121 C C . GLY A 1 395 ? 5.727 36.5 1.33 1 94.88 395 GLY A C 1
ATOM 3122 O O . GLY A 1 395 ? 6.43 36.062 0.412 1 94.88 395 GLY A O 1
ATOM 3123 N N . THR A 1 396 ? 5.816 36.156 2.635 1 92.81 396 THR A N 1
ATOM 3124 C CA . THR A 1 396 ? 6.941 35.312 3.039 1 92.81 396 THR A CA 1
ATOM 3125 C C . THR A 1 396 ? 6.457 34.094 3.805 1 92.81 396 THR A C 1
ATOM 3127 O O . THR A 1 396 ? 6.883 33.844 4.938 1 92.81 396 THR A O 1
ATOM 3130 N N . SER A 1 397 ? 5.703 33.281 3.248 1 93.19 397 SER A N 1
ATOM 3131 C CA . SER A 1 397 ? 5.395 31.906 3.666 1 93.19 397 SER A CA 1
ATOM 3132 C C . SER A 1 397 ? 5.77 30.906 2.582 1 93.19 397 SER A C 1
ATOM 3134 O O . SER A 1 397 ? 6.582 31.203 1.705 1 93.19 397 SER A O 1
ATOM 3136 N N . SER A 1 398 ? 5.227 29.797 2.547 1 93.06 398 SER A N 1
ATOM 3137 C CA . SER A 1 398 ? 5.672 28.703 1.687 1 93.06 398 SER A CA 1
ATOM 3138 C C . SER A 1 398 ? 5.578 29.094 0.213 1 93.06 398 SER A C 1
ATOM 3140 O O . SER A 1 398 ? 6.539 28.922 -0.54 1 93.06 398 SER A O 1
ATOM 3142 N N . SER A 1 399 ? 4.43 29.578 -0.241 1 94.31 399 SER A N 1
ATOM 3143 C CA . SER A 1 399 ? 4.25 29.891 -1.653 1 94.31 399 SER A CA 1
ATOM 3144 C C . SER A 1 399 ? 5.184 31.016 -2.094 1 94.31 399 SER A C 1
ATOM 3146 O O . SER A 1 399 ? 5.676 31.016 -3.223 1 94.31 399 SER A O 1
ATOM 3148 N N . GLY A 1 400 ? 5.387 32 -1.194 1 96.81 400 GLY A N 1
ATOM 3149 C CA . GLY A 1 400 ? 6.297 33.094 -1.512 1 96.81 400 GLY A CA 1
ATOM 3150 C C . GLY A 1 400 ? 7.73 32.625 -1.688 1 96.81 400 GLY A C 1
ATOM 3151 O O . GLY A 1 400 ? 8.359 32.938 -2.709 1 96.81 400 GLY A O 1
ATOM 3152 N N . PHE A 1 401 ? 8.156 31.891 -0.725 1 97.31 401 PHE A N 1
ATOM 3153 C CA . PHE A 1 401 ? 9.523 31.391 -0.771 1 97.31 401 PHE A CA 1
ATOM 3154 C C . PHE A 1 401 ? 9.727 30.469 -1.966 1 97.31 401 PHE A C 1
ATOM 3156 O O . PHE A 1 401 ? 10.75 30.531 -2.645 1 97.31 401 PHE A O 1
ATOM 3163 N N . ASP A 1 402 ? 8.797 29.625 -2.229 1 96.12 402 ASP A N 1
ATOM 3164 C CA . ASP A 1 402 ? 8.906 28.688 -3.334 1 96.12 402 ASP A CA 1
ATOM 3165 C C . ASP A 1 402 ? 8.961 29.406 -4.676 1 96.12 402 ASP A C 1
ATOM 3167 O O . ASP A 1 402 ? 9.727 29.031 -5.566 1 96.12 402 ASP A O 1
ATOM 3171 N N . THR A 1 403 ? 8.117 30.406 -4.797 1 97.06 403 THR A N 1
ATOM 3172 C CA . THR A 1 403 ? 8.102 31.188 -6.027 1 97.06 403 THR A CA 1
ATOM 3173 C C . THR A 1 403 ? 9.438 31.906 -6.23 1 97.06 403 THR A C 1
ATOM 3175 O O . THR A 1 403 ? 10 31.875 -7.328 1 97.06 403 THR A O 1
ATOM 3178 N N . ALA A 1 404 ? 9.898 32.5 -5.18 1 98 404 ALA A N 1
ATOM 3179 C CA . ALA A 1 404 ? 11.203 33.156 -5.254 1 98 404 ALA A CA 1
ATOM 3180 C C . ALA A 1 404 ? 12.305 32.156 -5.586 1 98 404 ALA A C 1
ATOM 3182 O O . ALA A 1 404 ? 13.219 32.469 -6.359 1 98 404 ALA A O 1
ATOM 3183 N N . TYR A 1 405 ? 12.25 31 -4.992 1 96.94 405 TYR A N 1
ATOM 3184 C CA . TYR A 1 405 ? 13.227 29.953 -5.246 1 96.94 405 TYR A CA 1
ATOM 3185 C C . TYR A 1 405 ? 13.203 29.531 -6.711 1 96.94 405 TYR A C 1
ATOM 3187 O O . TYR A 1 405 ? 14.258 29.375 -7.332 1 96.94 405 TYR A O 1
ATOM 3195 N N . ASP A 1 406 ? 12 29.328 -7.262 1 96.62 406 ASP A N 1
ATOM 3196 C CA . ASP A 1 406 ? 11.867 28.969 -8.672 1 96.62 406 ASP A CA 1
ATOM 3197 C C . ASP A 1 406 ? 12.492 30.031 -9.57 1 96.62 406 ASP A C 1
ATOM 3199 O O . ASP A 1 406 ? 13.164 29.703 -10.547 1 96.62 406 ASP A O 1
ATOM 3203 N N . CYS A 1 407 ? 12.352 31.281 -9.242 1 97.31 407 CYS A N 1
ATOM 3204 C CA . CYS A 1 407 ? 12.945 32.375 -9.984 1 97.31 407 CYS A CA 1
ATOM 3205 C C . CYS A 1 407 ? 14.469 32.344 -9.891 1 97.31 407 CYS A C 1
ATOM 3207 O O . CYS A 1 407 ? 15.156 32.406 -10.906 1 97.31 407 CYS A O 1
ATOM 3209 N N . ALA A 1 408 ? 14.93 32.219 -8.742 1 97 408 ALA A N 1
ATOM 3210 C CA . ALA A 1 408 ? 16.375 32.25 -8.5 1 97 408 ALA A CA 1
ATOM 3211 C C . ALA A 1 408 ? 17.094 31.125 -9.242 1 97 408 ALA A C 1
ATOM 3213 O O . ALA A 1 408 ? 18.156 31.344 -9.82 1 97 408 ALA A O 1
ATOM 3214 N N . ARG A 1 409 ? 16.562 29.984 -9.219 1 94.31 409 ARG A N 1
ATOM 3215 C CA . ARG A 1 409 ? 17.188 28.828 -9.867 1 94.31 409 ARG A CA 1
ATOM 3216 C C . ARG A 1 409 ? 17.281 29.031 -11.375 1 94.31 409 ARG A C 1
ATOM 3218 O O . ARG A 1 409 ? 18.109 28.422 -12.039 1 94.31 409 ARG A O 1
ATOM 3225 N N . ARG A 1 410 ? 16.453 29.953 -11.852 1 95.44 410 ARG A N 1
ATOM 3226 C CA . ARG A 1 410 ? 16.406 30.219 -13.281 1 95.44 410 ARG A CA 1
ATOM 3227 C C . ARG A 1 410 ? 17.234 31.453 -13.625 1 95.44 410 ARG A C 1
ATOM 3229 O O . ARG A 1 410 ? 17.297 31.859 -14.781 1 95.44 410 ARG A O 1
ATOM 3236 N N . GLY A 1 411 ? 17.812 32.031 -12.664 1 96 411 GLY A N 1
ATOM 3237 C CA . GLY A 1 411 ? 18.625 33.219 -12.875 1 96 411 GLY A CA 1
ATOM 3238 C C . GLY A 1 411 ? 17.797 34.5 -13.031 1 96 411 GLY A C 1
ATOM 3239 O O . GLY A 1 411 ? 18.281 35.5 -13.547 1 96 411 GLY A O 1
ATOM 3240 N N . ILE A 1 412 ? 16.578 34.438 -12.641 1 97.94 412 ILE A N 1
ATOM 3241 C CA . ILE A 1 412 ? 15.68 35.594 -12.711 1 97.94 412 ILE A CA 1
ATOM 3242 C C . ILE A 1 412 ? 15.992 36.562 -11.57 1 97.94 412 ILE A C 1
ATOM 3244 O O . ILE A 1 412 ? 16.25 36.125 -10.445 1 97.94 412 ILE A O 1
ATOM 3248 N N . ASP A 1 413 ? 15.961 37.875 -11.906 1 98.5 413 ASP A N 1
ATOM 3249 C CA . ASP A 1 413 ? 16.094 38.906 -10.883 1 98.5 413 ASP A CA 1
ATOM 3250 C C . ASP A 1 413 ? 14.836 39 -10.023 1 98.5 413 ASP A C 1
ATOM 3252 O O . ASP A 1 413 ? 13.859 39.656 -10.398 1 98.5 413 ASP A O 1
ATOM 3256 N N . VAL A 1 414 ? 14.867 38.375 -8.82 1 98.75 414 VAL A N 1
ATOM 3257 C CA . VAL A 1 414 ? 13.672 38.281 -8 1 98.75 414 VAL A CA 1
ATOM 3258 C C . VAL A 1 414 ? 13.883 38.969 -6.664 1 98.75 414 VAL A C 1
ATOM 3260 O O . VAL A 1 414 ? 14.969 38.906 -6.082 1 98.75 414 VAL A O 1
ATOM 3263 N N . THR A 1 415 ? 12.867 39.688 -6.207 1 98.69 415 THR A N 1
ATOM 3264 C CA . THR A 1 415 ? 12.82 40.344 -4.902 1 98.69 415 THR A CA 1
ATOM 3265 C C . THR A 1 415 ? 11.656 39.812 -4.074 1 98.69 415 THR A C 1
ATOM 3267 O O . THR A 1 415 ? 10.523 39.75 -4.551 1 98.69 415 THR A O 1
ATOM 3270 N N . LEU A 1 416 ? 11.961 39.406 -2.9 1 98.44 416 LEU A N 1
ATOM 3271 C CA . LEU A 1 416 ? 10.961 39 -1.919 1 98.44 416 LEU A CA 1
ATOM 3272 C C . LEU A 1 416 ? 10.602 40.156 -1.004 1 98.44 416 LEU A C 1
ATOM 3274 O O . LEU A 1 416 ? 11.469 40.75 -0.349 1 98.44 416 LEU A O 1
ATOM 3278 N N . LEU A 1 417 ? 9.32 40.5 -1.016 1 98 417 LEU A N 1
ATOM 3279 C CA . LEU A 1 417 ? 8.844 41.594 -0.172 1 98 417 LEU A CA 1
ATOM 3280 C C . LEU A 1 417 ? 8.258 41.062 1.131 1 98 417 LEU A C 1
ATOM 3282 O O . LEU A 1 417 ? 7.293 40.312 1.113 1 98 417 LEU A O 1
ATOM 3286 N N . GLN A 1 418 ? 8.844 41.406 2.219 1 96.5 418 GLN A N 1
ATOM 3287 C CA . GLN A 1 418 ? 8.43 40.938 3.539 1 96.5 418 GLN A CA 1
ATOM 3288 C C . GLN A 1 418 ? 7.824 42.094 4.355 1 96.5 418 GLN A C 1
ATOM 3290 O O . GLN A 1 418 ? 8.438 43.156 4.5 1 96.5 418 GLN A O 1
ATOM 3295 N N . ARG A 1 419 ? 6.688 41.844 4.824 1 92.94 419 ARG A N 1
ATOM 3296 C CA . ARG A 1 419 ? 6.047 42.844 5.676 1 92.94 419 ARG A CA 1
ATOM 3297 C C . ARG A 1 419 ? 6.301 42.562 7.148 1 92.94 419 ARG A C 1
ATOM 3299 O O . ARG A 1 419 ? 6.609 43.469 7.922 1 92.94 419 ARG A O 1
ATOM 3306 N N . SER A 1 420 ? 6.094 41.281 7.57 1 92 420 SER A N 1
ATOM 3307 C CA . SER A 1 420 ? 6.281 40.844 8.945 1 92 420 SER A CA 1
ATOM 3308 C C . SER A 1 420 ? 7.266 39.688 9.031 1 92 420 SER A C 1
ATOM 3310 O O . SER A 1 420 ? 7.445 38.969 8.055 1 92 420 SER A O 1
ATOM 3312 N N . PRO A 1 421 ? 7.883 39.562 10.195 1 95 421 PRO A N 1
ATOM 3313 C CA . PRO A 1 421 ? 8.852 38.469 10.344 1 95 421 PRO A CA 1
ATOM 3314 C C . PRO A 1 421 ? 8.234 37.094 10.086 1 95 421 PRO A C 1
ATOM 3316 O O . PRO A 1 421 ? 7.043 36.906 10.328 1 95 421 PRO A O 1
ATOM 3319 N N . THR A 1 422 ? 9.062 36.188 9.648 1 96.06 422 THR A N 1
ATOM 3320 C CA . THR A 1 422 ? 8.664 34.812 9.328 1 96.06 422 THR A CA 1
ATOM 3321 C C . THR A 1 422 ? 9.383 33.812 10.227 1 96.06 422 THR A C 1
ATOM 3323 O O . THR A 1 422 ? 10.562 34 10.539 1 96.06 422 THR A O 1
ATOM 3326 N N . TYR A 1 423 ? 8.68 32.781 10.711 1 96.94 423 TYR A N 1
ATOM 3327 C CA . TYR A 1 423 ? 9.352 31.703 11.398 1 96.94 423 TYR A CA 1
ATOM 3328 C C . TYR A 1 423 ? 10.047 30.781 10.406 1 96.94 423 TYR A C 1
ATOM 3330 O O . TYR A 1 423 ? 9.398 30.203 9.531 1 96.94 423 TYR A O 1
ATOM 3338 N N . ILE A 1 424 ? 11.344 30.641 10.531 1 97.56 424 ILE A N 1
ATOM 3339 C CA . ILE A 1 424 ? 12.141 29.828 9.617 1 97.56 424 ILE A CA 1
ATOM 3340 C C . ILE A 1 424 ? 12.758 28.656 10.383 1 97.56 424 ILE A C 1
ATOM 3342 O O . ILE A 1 424 ? 13.273 28.828 11.492 1 97.56 424 ILE A O 1
ATOM 3346 N N . MET A 1 425 ? 12.688 27.5 9.844 1 95.25 425 MET A N 1
ATOM 3347 C CA . MET A 1 425 ? 13.375 26.359 10.414 1 95.25 425 MET A CA 1
ATOM 3348 C C . MET A 1 425 ? 14.016 25.5 9.328 1 95.25 425 MET A C 1
ATOM 3350 O O . MET A 1 425 ? 13.477 25.391 8.227 1 95.25 425 MET A O 1
ATOM 3354 N N . SER A 1 426 ? 15.227 24.906 9.688 1 96.88 426 SER A N 1
ATOM 3355 C CA . SER A 1 426 ? 15.891 23.984 8.781 1 96.88 426 SER A CA 1
ATOM 3356 C C . SER A 1 426 ? 15.242 22.609 8.812 1 96.88 426 SER A C 1
ATOM 3358 O O . SER A 1 426 ? 14.68 22.203 9.836 1 96.88 426 SER A O 1
ATOM 3360 N N . LEU A 1 427 ? 15.32 21.922 7.672 1 96.56 427 LEU A N 1
ATOM 3361 C CA . LEU A 1 427 ? 14.836 20.547 7.633 1 96.56 427 LEU A CA 1
ATOM 3362 C C . LEU A 1 427 ? 15.734 19.641 8.469 1 96.56 427 LEU A C 1
ATOM 3364 O O . LEU A 1 427 ? 15.242 18.719 9.125 1 96.56 427 LEU A O 1
ATOM 3368 N N . THR A 1 428 ? 17 19.891 8.531 1 96.5 428 THR A N 1
ATOM 3369 C CA . THR A 1 428 ? 18 19.094 9.234 1 96.5 428 THR A CA 1
ATOM 3370 C C . THR A 1 428 ? 17.625 18.938 10.711 1 96.5 428 THR A C 1
ATOM 3372 O O . THR A 1 428 ? 17.719 17.859 11.273 1 96.5 428 THR A O 1
ATOM 3375 N N . HIS A 1 429 ? 17.219 20.047 11.281 1 97.06 429 HIS A N 1
ATOM 3376 C CA . HIS A 1 429 ? 17.031 20.016 12.727 1 97.06 429 HIS A CA 1
ATOM 3377 C C . HIS A 1 429 ? 15.555 19.797 13.086 1 97.06 429 HIS A C 1
ATOM 3379 O O . HIS A 1 429 ? 15.25 19.188 14.109 1 97.06 429 HIS A O 1
ATOM 3385 N N . SER A 1 430 ? 14.703 20.312 12.273 1 96.88 430 SER A N 1
ATOM 3386 C CA . SER A 1 430 ? 13.289 20.281 12.633 1 96.88 430 SER A CA 1
ATOM 3387 C C . SER A 1 430 ? 12.656 18.938 12.32 1 96.88 430 SER A C 1
ATOM 3389 O O . SER A 1 430 ? 11.797 18.453 13.062 1 96.88 430 SER A O 1
ATOM 3391 N N . VAL A 1 431 ? 13.047 18.25 11.219 1 96.31 431 VAL A N 1
ATOM 3392 C CA . VAL A 1 431 ? 12.391 17.031 10.75 1 96.31 431 VAL A CA 1
ATOM 3393 C C . VAL A 1 431 ? 12.5 15.938 11.812 1 96.31 431 VAL A C 1
ATOM 3395 O O . VAL A 1 431 ? 11.484 15.375 12.242 1 96.31 431 VAL A O 1
ATOM 3398 N N . PRO A 1 432 ? 13.703 15.609 12.336 1 95.38 432 PRO A N 1
ATOM 3399 C CA . PRO A 1 432 ? 13.797 14.562 13.359 1 95.38 432 PRO A CA 1
ATOM 3400 C C . PRO A 1 432 ? 12.992 14.898 14.609 1 95.38 432 PRO A C 1
ATOM 3402 O O . PRO A 1 432 ? 12.477 13.992 15.273 1 95.38 432 PRO A O 1
ATOM 3405 N N . ARG A 1 433 ? 12.836 16.125 14.883 1 94.38 433 ARG A N 1
ATOM 3406 C CA . ARG A 1 433 ? 12.172 16.562 16.109 1 94.38 433 ARG A CA 1
ATOM 3407 C C . ARG A 1 433 ? 10.656 16.562 15.938 1 94.38 433 ARG A C 1
ATOM 3409 O O . ARG A 1 433 ? 9.914 16.25 16.875 1 94.38 433 ARG A O 1
ATOM 3416 N N . ALA A 1 434 ? 10.234 16.922 14.734 1 94.31 434 ALA A N 1
ATOM 3417 C CA . ALA A 1 434 ? 8.805 17.094 14.5 1 94.31 434 ALA A CA 1
ATOM 3418 C C . ALA A 1 434 ? 8.148 15.766 14.141 1 94.31 434 ALA A C 1
ATOM 3420 O O . ALA A 1 434 ? 7.055 15.453 14.617 1 94.31 434 ALA A O 1
ATOM 3421 N N . ILE A 1 435 ? 8.891 14.945 13.281 1 96.12 435 ILE A N 1
ATOM 3422 C CA . ILE A 1 435 ? 8.195 13.766 12.766 1 96.12 435 ILE A CA 1
ATOM 3423 C C . ILE A 1 435 ? 9.156 12.578 12.727 1 96.12 435 ILE A C 1
ATOM 3425 O O . ILE A 1 435 ? 8.992 11.656 11.93 1 96.12 435 ILE A O 1
ATOM 3429 N N . GLY A 1 436 ? 10.188 12.609 13.562 1 95.81 436 GLY A N 1
ATOM 3430 C CA . GLY A 1 436 ? 11.164 11.531 13.594 1 95.81 436 GLY A CA 1
ATOM 3431 C C . GLY A 1 436 ? 10.562 10.188 13.938 1 95.81 436 GLY A C 1
ATOM 3432 O O . GLY A 1 436 ? 11.07 9.141 13.516 1 95.81 436 GLY A O 1
ATOM 3433 N N . GLY A 1 437 ? 9.461 10.18 14.68 1 95.69 437 GLY A N 1
ATOM 3434 C CA . GLY A 1 437 ? 8.797 8.945 15.055 1 95.69 437 GLY A CA 1
ATOM 3435 C C . GLY A 1 437 ? 8.203 8.203 13.867 1 95.69 437 GLY A C 1
ATOM 3436 O O . GLY A 1 437 ? 8.039 6.98 13.914 1 95.69 437 GLY A O 1
ATOM 3437 N N . TYR A 1 438 ? 7.926 8.922 12.781 1 97.44 438 TYR A N 1
ATOM 3438 C CA . TYR A 1 438 ? 7.309 8.336 11.594 1 97.44 438 TYR A CA 1
ATOM 3439 C C . TYR A 1 438 ? 8.375 7.879 10.602 1 97.44 438 TYR A C 1
ATOM 3441 O O . TYR A 1 438 ? 8.055 7.219 9.609 1 97.44 438 TYR A O 1
ATOM 3449 N N . GLU A 1 439 ? 9.641 8.227 10.789 1 96.88 439 GLU A N 1
ATOM 3450 C CA . GLU A 1 439 ? 10.703 7.922 9.836 1 96.88 439 GLU A CA 1
ATOM 3451 C C . GLU A 1 439 ? 10.906 6.414 9.703 1 96.88 439 GLU A C 1
ATOM 3453 O O . GLU A 1 439 ? 11.094 5.719 10.703 1 96.88 439 GLU A O 1
ATOM 3458 N N . PRO A 1 440 ? 10.852 5.906 8.461 1 95.19 440 PRO A N 1
ATOM 3459 C CA . PRO A 1 440 ? 11.219 4.5 8.297 1 95.19 440 PRO A CA 1
ATOM 3460 C C . PRO A 1 440 ? 12.656 4.211 8.719 1 95.19 440 PRO A C 1
ATOM 3462 O O . PRO A 1 440 ? 13.555 5.031 8.477 1 95.19 440 PRO A O 1
ATOM 3465 N N . LYS A 1 441 ? 12.781 3.16 9.391 1 91.25 441 LYS A N 1
ATOM 3466 C CA . LYS A 1 441 ? 14.109 2.701 9.781 1 91.25 441 LYS A CA 1
ATOM 3467 C C . LYS A 1 441 ? 14.508 1.449 9.008 1 91.25 441 LYS A C 1
ATOM 3469 O O . LYS A 1 441 ? 13.805 0.439 9.039 1 91.25 441 LYS A O 1
ATOM 3474 N N . ASP A 1 442 ? 15.586 1.476 8.297 1 84.5 442 ASP A N 1
ATOM 3475 C CA . ASP A 1 442 ? 16.078 0.377 7.477 1 84.5 442 ASP A CA 1
ATOM 3476 C C . ASP A 1 442 ? 15.008 -0.112 6.508 1 84.5 442 ASP A C 1
ATOM 3478 O O . ASP A 1 442 ? 14.773 -1.316 6.391 1 84.5 442 ASP A O 1
ATOM 3482 N N . GLY A 1 443 ? 14.297 0.896 6.047 1 82.56 443 GLY A N 1
ATOM 3483 C CA . GLY A 1 443 ? 13.312 0.598 5.016 1 82.56 443 GLY A CA 1
ATOM 3484 C C . GLY A 1 443 ? 11.984 0.125 5.578 1 82.56 443 GLY A C 1
ATOM 3485 O O . GLY A 1 443 ? 11.055 -0.161 4.824 1 82.56 443 GLY A O 1
ATOM 3486 N N . VAL A 1 444 ? 11.898 0.082 6.859 1 88.94 444 VAL A N 1
ATOM 3487 C CA . VAL A 1 444 ? 10.672 -0.427 7.473 1 88.94 444 VAL A CA 1
ATOM 3488 C C . VAL A 1 444 ? 9.891 0.724 8.102 1 88.94 444 VAL A C 1
ATOM 3490 O O . VAL A 1 444 ? 10.406 1.416 8.984 1 88.94 444 VAL A O 1
ATOM 3493 N N . ARG A 1 445 ? 8.758 0.938 7.617 1 93.75 445 ARG A N 1
ATOM 3494 C CA . ARG A 1 445 ? 7.863 1.953 8.172 1 93.75 445 ARG A CA 1
ATOM 3495 C C . ARG A 1 445 ? 7.367 1.555 9.555 1 93.75 445 ARG A C 1
ATOM 3497 O O . ARG A 1 445 ? 7.023 0.394 9.789 1 93.75 445 ARG A O 1
ATOM 3504 N N . PRO A 1 446 ? 7.352 2.467 10.453 1 95.81 446 PRO A N 1
ATOM 3505 C CA . PRO A 1 446 ? 6.77 2.143 11.758 1 95.81 446 PRO A CA 1
ATOM 3506 C C . PRO A 1 446 ? 5.254 1.955 11.703 1 95.81 446 PRO A C 1
ATOM 3508 O O . PRO A 1 446 ? 4.629 2.268 10.688 1 95.81 446 PRO A O 1
ATOM 3511 N N . ASN A 1 447 ? 4.715 1.317 12.773 1 95.19 447 ASN A N 1
ATOM 3512 C CA . ASN A 1 447 ? 3.262 1.234 12.867 1 95.19 447 ASN A CA 1
ATOM 3513 C C . ASN A 1 447 ? 2.627 2.619 12.953 1 95.19 447 ASN A C 1
ATOM 3515 O O . ASN A 1 447 ? 2.848 3.346 13.922 1 95.19 447 ASN A O 1
ATOM 3519 N N . LEU A 1 448 ? 1.869 2.979 12.031 1 96.31 448 LEU A N 1
ATOM 3520 C CA . LEU A 1 448 ? 1.335 4.328 11.891 1 96.31 448 LEU A CA 1
ATOM 3521 C C . LEU A 1 448 ? 0.323 4.629 12.992 1 96.31 448 LEU A C 1
ATOM 3523 O O . LEU A 1 448 ? 0.258 5.754 13.492 1 96.31 448 LEU A O 1
ATOM 3527 N N . ASP A 1 449 ? -0.463 3.641 13.359 1 95.81 449 ASP A N 1
ATOM 3528 C CA . ASP A 1 449 ? -1.443 3.84 14.422 1 95.81 449 ASP A CA 1
ATOM 3529 C C . ASP A 1 449 ? -0.757 4.129 15.758 1 95.81 449 ASP A C 1
ATOM 3531 O O . ASP A 1 449 ? -1.224 4.965 16.531 1 95.81 449 ASP A O 1
ATOM 3535 N N . GLU A 1 450 ? 0.337 3.428 15.992 1 97.44 450 GLU A N 1
ATOM 3536 C CA . GLU A 1 450 ? 1.104 3.658 17.203 1 97.44 450 GLU A CA 1
ATOM 3537 C C . GLU A 1 450 ? 1.678 5.074 17.234 1 97.44 450 GLU A C 1
ATOM 3539 O O . GLU A 1 450 ? 1.593 5.762 18.266 1 97.44 450 GLU A O 1
ATOM 3544 N N . GLN A 1 451 ? 2.186 5.449 16.094 1 97.81 451 GLN A N 1
ATOM 3545 C CA . GLN A 1 451 ? 2.771 6.781 16.016 1 97.81 451 GLN A CA 1
ATOM 3546 C C . GLN A 1 451 ? 1.699 7.859 16.156 1 97.81 451 GLN A C 1
ATOM 3548 O O . GLN A 1 451 ? 1.924 8.891 16.797 1 97.81 451 GLN A O 1
ATOM 3553 N N . ASP A 1 452 ? 0.542 7.641 15.57 1 98 452 ASP A N 1
ATOM 3554 C CA . ASP A 1 452 ? -0.56 8.594 15.688 1 98 452 ASP A CA 1
ATOM 3555 C C . ASP A 1 452 ? -1.007 8.75 17.141 1 98 452 ASP A C 1
ATOM 3557 O O . ASP A 1 452 ? -1.263 9.859 17.594 1 98 452 ASP A O 1
ATOM 3561 N N . ARG A 1 453 ? -1.095 7.625 17.875 1 98.12 453 ARG A N 1
ATOM 3562 C CA . ARG A 1 453 ? -1.506 7.672 19.281 1 98.12 453 ARG A CA 1
ATOM 3563 C C . ARG A 1 453 ? -0.585 8.578 20.094 1 98.12 453 ARG A C 1
ATOM 3565 O O . ARG A 1 453 ? -1.05 9.359 20.922 1 98.12 453 ARG A O 1
ATOM 3572 N N . LEU A 1 454 ? 0.623 8.492 19.781 1 98.06 454 LEU A N 1
ATOM 3573 C CA . LEU A 1 454 ? 1.605 9.258 20.547 1 98.06 454 LEU A CA 1
ATOM 3574 C C . LEU A 1 454 ? 1.632 10.711 20.094 1 98.06 454 LEU A C 1
ATOM 3576 O O . LEU A 1 454 ? 1.636 11.625 20.922 1 98.06 454 LEU A O 1
ATOM 3580 N N . THR A 1 455 ? 1.57 10.93 18.812 1 97.25 455 THR A N 1
ATOM 3581 C CA . THR A 1 455 ? 1.746 12.258 18.234 1 97.25 455 THR A CA 1
ATOM 3582 C C . THR A 1 455 ? 0.591 13.172 18.625 1 97.25 455 THR A C 1
ATOM 3584 O O . THR A 1 455 ? 0.79 14.367 18.844 1 97.25 455 THR A O 1
ATOM 3587 N N . PHE A 1 456 ? -0.561 12.648 18.734 1 97.56 456 PHE A N 1
ATOM 3588 C CA . PHE A 1 456 ? -1.734 13.484 18.953 1 97.56 456 PHE A CA 1
ATOM 3589 C C . PHE A 1 456 ? -2.164 13.453 20.406 1 97.56 456 PHE A C 1
ATOM 3591 O O . PHE A 1 456 ? -3.209 14.008 20.766 1 97.56 456 PHE A O 1
ATOM 3598 N N . ALA A 1 457 ? -1.335 12.953 21.297 1 98.25 457 ALA A N 1
ATOM 3599 C CA . ALA A 1 457 ? -1.765 12.68 22.672 1 98.25 457 ALA A CA 1
ATOM 3600 C C . ALA A 1 457 ? -1.558 13.898 23.562 1 98.25 457 ALA A C 1
ATOM 3602 O O . ALA A 1 457 ? -2.264 14.07 24.562 1 98.25 457 ALA A O 1
ATOM 3603 N N . MET A 1 458 ? -0.653 14.766 23.297 1 97.69 458 MET A N 1
ATOM 3604 C CA . MET A 1 458 ? -0.277 15.852 24.203 1 97.69 458 MET A CA 1
ATOM 3605 C C . MET A 1 458 ? -1.29 16.984 24.141 1 97.69 458 MET A C 1
ATOM 3607 O O . MET A 1 458 ? -1.53 17.547 23.062 1 97.69 458 MET A O 1
ATOM 3611 N N . PRO A 1 459 ? -1.86 17.344 25.297 1 98.12 459 PRO A N 1
ATOM 3612 C CA . PRO A 1 459 ? -2.811 18.453 25.297 1 98.12 459 PRO A CA 1
ATOM 3613 C C . PRO A 1 459 ? -2.143 19.797 25.016 1 98.12 459 PRO A C 1
ATOM 3615 O O . PRO A 1 459 ? -0.929 19.938 25.172 1 98.12 459 PRO A O 1
ATOM 3618 N N . THR A 1 460 ? -2.943 20.766 24.688 1 97.88 460 THR A N 1
ATOM 3619 C CA . THR A 1 460 ? -2.488 22.078 24.25 1 97.88 460 THR A CA 1
ATOM 3620 C C . THR A 1 460 ? -1.6 22.734 25.297 1 97.88 460 THR A C 1
ATOM 3622 O O . THR A 1 460 ? -0.536 23.266 24.984 1 97.88 460 THR A O 1
ATOM 3625 N N . GLY A 1 461 ? -2.008 22.75 26.562 1 97.19 461 GLY A N 1
ATOM 3626 C CA . GLY A 1 461 ? -1.246 23.391 27.609 1 97.19 461 GLY A CA 1
ATOM 3627 C C . GLY A 1 461 ? 0.181 22.875 27.719 1 97.19 461 GLY A C 1
ATOM 3628 O O . GLY A 1 461 ? 1.128 23.625 27.453 1 97.19 461 GLY A O 1
ATOM 3629 N N . PRO A 1 462 ? 0.314 21.609 28.094 1 97.38 462 PRO A N 1
ATOM 3630 C CA . PRO A 1 462 ? 1.646 21 28.109 1 97.38 462 PRO A CA 1
ATOM 3631 C C . PRO A 1 462 ? 2.383 21.141 26.781 1 97.38 462 PRO A C 1
ATOM 3633 O O . PRO A 1 462 ? 3.596 21.359 26.766 1 97.38 462 PRO A O 1
ATOM 3636 N N . ALA A 1 463 ? 1.702 21.062 25.719 1 97.25 463 ALA A N 1
ATOM 3637 C CA . ALA A 1 463 ? 2.314 21.109 24.391 1 97.25 463 ALA A CA 1
ATOM 3638 C C . ALA A 1 463 ? 2.896 22.5 24.125 1 97.25 463 ALA A C 1
ATOM 3640 O O . ALA A 1 463 ? 3.922 22.625 23.438 1 97.25 463 ALA A O 1
ATOM 3641 N N . GLU A 1 464 ? 2.209 23.484 24.516 1 96.88 464 GLU A N 1
ATOM 3642 C CA . GLU A 1 464 ? 2.705 24.844 24.328 1 96.88 464 GLU A CA 1
ATOM 3643 C C . GLU A 1 464 ? 4.047 25.047 25.016 1 96.88 464 GLU A C 1
ATOM 3645 O O . GLU A 1 464 ? 4.977 25.609 24.438 1 96.88 464 GLU A O 1
ATOM 3650 N N . GLU A 1 465 ? 4.105 24.578 26.266 1 96.75 465 GLU A N 1
ATOM 3651 C CA . GLU A 1 465 ? 5.348 24.734 27.016 1 96.75 465 GLU A CA 1
ATOM 3652 C C . GLU A 1 465 ? 6.473 23.906 26.391 1 96.75 465 GLU A C 1
ATOM 3654 O O . GLU A 1 465 ? 7.613 24.375 26.312 1 96.75 465 GLU A O 1
ATOM 3659 N N . LEU A 1 466 ? 6.172 22.781 26.047 1 97.06 466 LEU A N 1
ATOM 3660 C CA . LEU A 1 466 ? 7.152 21.953 25.328 1 97.06 466 LEU A CA 1
ATOM 3661 C C . LEU A 1 466 ? 7.543 22.609 24.016 1 97.06 466 LEU A C 1
ATOM 3663 O O . LEU A 1 466 ? 8.711 22.562 23.609 1 97.06 466 LEU A O 1
ATOM 3667 N N . GLY A 1 467 ? 6.535 23.188 23.344 1 96.5 467 GLY A N 1
ATOM 3668 C CA . GLY A 1 467 ? 6.773 23.875 22.094 1 96.5 467 GLY A CA 1
ATOM 3669 C C . GLY A 1 467 ? 7.703 25.062 22.234 1 96.5 467 GLY A C 1
ATOM 3670 O O . GLY A 1 467 ? 8.539 25.312 21.359 1 96.5 467 GLY A O 1
ATOM 3671 N N . ARG A 1 468 ? 7.59 25.828 23.266 1 96.81 468 ARG A N 1
ATOM 3672 C CA . ARG A 1 468 ? 8.477 26.969 23.531 1 96.81 468 ARG A CA 1
ATOM 3673 C C . ARG A 1 468 ? 9.922 26.5 23.703 1 96.81 468 ARG A C 1
ATOM 3675 O O . ARG A 1 468 ? 10.844 27.109 23.172 1 96.81 468 ARG A O 1
ATOM 3682 N N . ARG A 1 469 ? 10.062 25.422 24.422 1 96.94 469 ARG A N 1
ATOM 3683 C CA . ARG A 1 469 ? 11.398 24.859 24.609 1 96.94 469 ARG A CA 1
ATOM 3684 C C . ARG A 1 469 ? 12 24.406 23.297 1 96.94 469 ARG A C 1
ATOM 3686 O O . ARG A 1 469 ? 13.156 24.688 23 1 96.94 469 ARG A O 1
ATOM 3693 N N . ASN A 1 470 ? 11.219 23.703 22.594 1 96.94 470 ASN A N 1
ATOM 3694 C CA . ASN A 1 470 ? 11.703 23.188 21.312 1 96.94 470 ASN A CA 1
ATOM 3695 C C . ASN A 1 470 ? 12.055 24.328 20.344 1 96.94 470 ASN A C 1
ATOM 3697 O O . ASN A 1 470 ? 13.031 24.234 19.609 1 96.94 470 ASN A O 1
ATOM 3701 N N . ALA A 1 471 ? 11.203 25.328 20.312 1 97.06 471 ALA A N 1
ATOM 3702 C CA . ALA A 1 471 ? 11.469 26.484 19.453 1 97.06 471 ALA A CA 1
ATOM 3703 C C . ALA A 1 471 ? 12.805 27.125 19.812 1 97.06 471 ALA A C 1
ATOM 3705 O O . ALA A 1 471 ? 13.539 27.562 18.922 1 97.06 471 ALA A O 1
ATOM 3706 N N . GLU A 1 472 ? 13.07 27.219 21.031 1 97.06 472 GLU A N 1
ATOM 3707 C CA . GLU A 1 472 ? 14.344 27.766 21.484 1 97.06 472 GLU A CA 1
ATOM 3708 C C . GLU A 1 472 ? 15.508 26.875 21.047 1 97.06 472 GLU A C 1
ATOM 3710 O O . GLU A 1 472 ? 16.531 27.375 20.562 1 97.06 472 GLU A O 1
ATOM 3715 N N . VAL A 1 473 ? 15.344 25.625 21.25 1 97.19 473 VAL A N 1
ATOM 3716 C CA . VAL A 1 473 ? 16.359 24.672 20.828 1 97.19 473 VAL A CA 1
ATOM 3717 C C . VAL A 1 473 ? 16.625 24.812 19.328 1 97.19 473 VAL A C 1
ATOM 3719 O O . VAL A 1 473 ? 17.781 24.891 18.906 1 97.19 473 VAL A O 1
ATOM 3722 N N . LEU A 1 474 ? 15.625 24.906 18.547 1 97.44 474 LEU A N 1
ATOM 3723 C CA . LEU A 1 474 ? 15.75 25 17.109 1 97.44 474 LEU A CA 1
ATOM 3724 C C . LEU A 1 474 ? 16.391 26.312 16.688 1 97.44 474 LEU A C 1
ATOM 3726 O O . LEU A 1 474 ? 17.188 26.359 15.75 1 97.44 474 LEU A O 1
ATOM 3730 N N . GLU A 1 475 ? 15.984 27.359 17.344 1 97.12 475 GLU A N 1
ATOM 3731 C CA . GLU A 1 475 ? 16.594 28.656 17.062 1 97.12 475 GLU A CA 1
ATOM 3732 C C . GLU A 1 475 ? 18.094 28.625 17.281 1 97.12 475 GLU A C 1
ATOM 3734 O O . GLU A 1 475 ? 18.859 29.203 16.5 1 97.12 475 GLU A O 1
ATOM 3739 N N . ASN A 1 476 ? 18.484 27.953 18.344 1 97.75 476 ASN A N 1
ATOM 3740 C CA . ASN A 1 476 ? 19.906 27.828 18.656 1 97.75 476 ASN A CA 1
ATOM 3741 C C . ASN A 1 476 ? 20.625 26.969 17.625 1 97.75 476 ASN A C 1
ATOM 3743 O O . ASN A 1 476 ? 21.719 27.312 17.156 1 97.75 476 ASN A O 1
ATOM 3747 N N . LEU A 1 477 ? 20.047 25.891 17.328 1 97.75 477 LEU A N 1
ATOM 3748 C CA . LEU A 1 477 ? 20.641 24.969 16.359 1 97.75 477 LEU A CA 1
ATOM 3749 C C . LEU A 1 477 ? 20.75 25.625 14.984 1 97.75 477 LEU A C 1
ATOM 3751 O O . LEU A 1 477 ? 21.672 25.328 14.227 1 97.75 477 LEU A O 1
ATOM 3755 N N . ASP A 1 478 ? 19.797 26.531 14.656 1 97.88 478 ASP A N 1
ATOM 3756 C CA . ASP A 1 478 ? 19.734 27.172 13.344 1 97.88 478 ASP A CA 1
ATOM 3757 C C . ASP A 1 478 ? 20.297 28.594 13.398 1 97.88 478 ASP A C 1
ATOM 3759 O O . ASP A 1 478 ? 20.031 29.406 12.516 1 97.88 478 ASP A O 1
ATOM 3763 N N . SER A 1 479 ? 21.062 28.891 14.367 1 97.69 479 SER A N 1
ATOM 3764 C CA . SER A 1 479 ? 21.531 30.266 14.586 1 97.69 479 SER A CA 1
ATOM 3765 C C . SER A 1 479 ? 22.328 30.781 13.391 1 97.69 479 SER A C 1
ATOM 3767 O O . SER A 1 479 ? 22.172 31.938 12.992 1 97.69 479 SER A O 1
ATOM 3769 N N . ASP A 1 480 ? 23.188 29.906 12.805 1 97.69 480 ASP A N 1
ATOM 3770 C CA . ASP A 1 480 ? 23.969 30.344 11.656 1 97.69 480 ASP A CA 1
ATOM 3771 C C . ASP A 1 480 ? 23.078 30.672 10.469 1 97.69 480 ASP A C 1
ATOM 3773 O O . ASP A 1 480 ? 23.281 31.688 9.789 1 97.69 480 ASP A O 1
ATOM 3777 N N . LEU A 1 481 ? 22.125 29.844 10.25 1 98.06 481 LEU A N 1
ATOM 3778 C CA . LEU A 1 481 ? 21.156 30.062 9.172 1 98.06 481 LEU A CA 1
ATOM 3779 C C . LEU A 1 481 ? 20.391 31.359 9.391 1 98.06 481 LEU A C 1
ATOM 3781 O O . LEU A 1 481 ? 20.297 32.188 8.477 1 98.06 481 LEU A O 1
ATOM 3785 N N . LEU A 1 482 ? 19.891 31.609 10.57 1 98.19 482 LEU A N 1
ATOM 3786 C CA . LEU A 1 482 ? 19.078 32.781 10.891 1 98.19 482 LEU A CA 1
ATOM 3787 C C . LEU A 1 482 ? 19.906 34.062 10.812 1 98.19 482 LEU A C 1
ATOM 3789 O O . LEU A 1 482 ? 19.438 35.062 10.266 1 98.19 482 LEU A O 1
ATOM 3793 N N . ASN A 1 483 ? 21.125 33.969 11.297 1 98.06 483 ASN A N 1
ATOM 3794 C CA . ASN A 1 483 ? 21.984 35.125 11.242 1 98.06 483 ASN A CA 1
ATOM 3795 C C . ASN A 1 483 ? 22.328 35.5 9.797 1 98.06 483 ASN A C 1
ATOM 3797 O O . ASN A 1 483 ? 22.375 36.688 9.445 1 98.06 483 ASN A O 1
ATOM 3801 N N . ALA A 1 484 ? 22.578 34.5 9.078 1 98.44 484 ALA A N 1
ATOM 3802 C CA . ALA A 1 484 ? 22.891 34.75 7.672 1 98.44 484 ALA A CA 1
ATOM 3803 C C . ALA A 1 484 ? 21.703 35.375 6.957 1 98.44 484 ALA A C 1
ATOM 3805 O O . ALA A 1 484 ? 21.891 36.25 6.094 1 98.44 484 ALA A O 1
ATOM 3806 N N . LEU A 1 485 ? 20.531 34.969 7.246 1 98.56 485 LEU A N 1
ATOM 3807 C CA . LEU A 1 485 ? 19.328 35.562 6.66 1 98.56 485 LEU A CA 1
ATOM 3808 C C . LEU A 1 485 ? 19.156 37 7.121 1 98.56 485 LEU A C 1
ATOM 3810 O O . LEU A 1 485 ? 18.781 37.875 6.324 1 98.56 485 LEU A O 1
ATOM 3814 N N . HIS A 1 486 ? 19.453 37.25 8.375 1 97.94 486 HIS A N 1
ATOM 3815 C CA . HIS A 1 486 ? 19.375 38.594 8.922 1 97.94 486 HIS A CA 1
ATOM 3816 C C . HIS A 1 486 ? 20.344 39.531 8.203 1 97.94 486 HIS A C 1
ATOM 3818 O O . HIS A 1 486 ? 20.016 40.688 7.914 1 97.94 486 HIS A O 1
ATOM 3824 N N . ASP A 1 487 ? 21.438 39 7.918 1 98.06 487 ASP A N 1
ATOM 3825 C CA . ASP A 1 487 ? 22.469 39.781 7.219 1 98.06 487 ASP A CA 1
ATOM 3826 C C . ASP A 1 487 ? 21.969 40.219 5.844 1 98.06 487 ASP A C 1
ATOM 3828 O O . ASP A 1 487 ? 22.438 41.219 5.305 1 98.06 487 ASP A O 1
ATOM 3832 N N . LYS A 1 488 ? 21.047 39.469 5.324 1 98.12 488 LYS A N 1
ATOM 3833 C CA . LYS A 1 488 ? 20.531 39.781 3.994 1 98.12 488 LYS A CA 1
ATOM 3834 C C . LYS A 1 488 ? 19.203 40.531 4.074 1 98.12 488 LYS A C 1
ATOM 3836 O O . LYS A 1 488 ? 18.562 40.781 3.055 1 98.12 488 LYS A O 1
ATOM 3841 N N . GLY A 1 489 ? 18.781 40.812 5.262 1 97.25 489 GLY A N 1
ATOM 3842 C CA . GLY A 1 489 ? 17.641 41.719 5.434 1 97.25 489 GLY A CA 1
ATOM 3843 C C . GLY A 1 489 ? 16.359 40.969 5.77 1 97.25 489 GLY A C 1
ATOM 3844 O O . GLY A 1 489 ? 15.336 41.594 6.031 1 97.25 489 GLY A O 1
ATOM 3845 N N . LEU A 1 490 ? 16.312 39.656 5.781 1 97.88 490 LEU A N 1
ATOM 3846 C CA . LEU A 1 490 ? 15.109 38.906 6.145 1 97.88 490 LEU A CA 1
ATOM 3847 C C . LEU A 1 490 ? 14.914 38.906 7.656 1 97.88 490 LEU A C 1
ATOM 3849 O O . LEU A 1 490 ? 15.844 38.594 8.406 1 97.88 490 LEU A O 1
ATOM 3853 N N . LYS A 1 491 ? 13.742 39.219 8.094 1 96.81 491 LYS A N 1
ATOM 3854 C CA . LYS A 1 491 ? 13.414 39.219 9.523 1 96.81 491 LYS A CA 1
ATOM 3855 C C . LYS A 1 491 ? 12.742 37.906 9.914 1 96.81 491 LYS A C 1
ATOM 3857 O O . LYS A 1 491 ? 11.906 37.375 9.172 1 96.81 491 LYS A O 1
ATOM 3862 N N . THR A 1 492 ? 13.195 37.406 11.008 1 96.81 492 THR A N 1
ATOM 3863 C CA . THR A 1 492 ? 12.625 36.156 11.516 1 96.81 492 THR A CA 1
ATOM 3864 C C . THR A 1 492 ? 12.148 36.312 12.953 1 96.81 492 THR A C 1
ATOM 3866 O O . THR A 1 492 ? 12.43 37.344 13.594 1 96.81 492 THR A O 1
ATOM 3869 N N . TRP A 1 493 ? 11.297 35.438 13.469 1 95.19 493 TRP A N 1
ATOM 3870 C CA . TRP A 1 493 ? 10.828 35.406 14.852 1 95.19 493 TRP A CA 1
ATOM 3871 C C . TRP A 1 493 ? 10.539 33.969 15.289 1 95.19 493 TRP A C 1
ATOM 3873 O O . TRP A 1 493 ? 10.711 33.031 14.508 1 95.19 493 TRP A O 1
ATOM 3883 N N . ARG A 1 494 ? 10.125 33.781 16.531 1 95.38 494 ARG A N 1
ATOM 3884 C CA . ARG A 1 494 ? 9.953 32.438 17.078 1 95.38 494 ARG A CA 1
ATOM 3885 C C . ARG A 1 494 ? 8.5 32 16.969 1 95.38 494 ARG A C 1
ATOM 3887 O O . ARG A 1 494 ? 8.086 31.047 17.641 1 95.38 494 ARG A O 1
ATOM 3894 N N . GLY A 1 495 ? 7.699 32.688 16.219 1 94.88 495 GLY A N 1
ATOM 3895 C CA . GLY A 1 495 ? 6.32 32.281 16.016 1 94.88 495 GLY A CA 1
ATOM 3896 C C . GLY A 1 495 ? 5.383 32.781 17.094 1 94.88 495 GLY A C 1
ATOM 3897 O O . GLY A 1 495 ? 5.828 33.312 18.109 1 94.88 495 GLY A O 1
ATOM 3898 N N . GLN A 1 496 ? 4.102 32.531 16.859 1 94.94 496 GLN A N 1
ATOM 3899 C CA . GLN A 1 496 ? 3.066 32.938 17.812 1 94.94 496 GLN A CA 1
ATOM 3900 C C . GLN A 1 496 ? 3.268 32.25 19.156 1 94.94 496 GLN A C 1
ATOM 3902 O O . GLN A 1 496 ? 3.447 31.031 19.219 1 94.94 496 GLN A O 1
ATOM 3907 N N . ARG A 1 497 ? 3.361 33.094 20.266 1 94.75 497 ARG A N 1
ATOM 3908 C CA . ARG A 1 497 ? 3.52 32.656 21.641 1 94.75 497 ARG A CA 1
ATOM 3909 C C . ARG A 1 497 ? 4.852 31.938 21.844 1 94.75 497 ARG A C 1
ATOM 3911 O O . ARG A 1 497 ? 5.023 31.203 22.812 1 94.75 497 ARG A O 1
ATOM 3918 N N . GLY A 1 498 ? 5.707 32.062 20.875 1 95.62 498 GLY A N 1
ATOM 3919 C CA . GLY A 1 498 ? 7.059 31.531 20.969 1 95.62 498 GLY A CA 1
ATOM 3920 C C . GLY A 1 498 ? 7.133 30.031 20.781 1 95.62 498 GLY A C 1
ATOM 3921 O O . GLY A 1 498 ? 8.055 29.375 21.281 1 95.62 498 GLY A O 1
ATOM 3922 N N . THR A 1 499 ? 6.234 29.453 20.109 1 96.38 499 THR A N 1
ATOM 3923 C CA . THR A 1 499 ? 6.148 28 20.031 1 96.38 499 THR A CA 1
ATOM 3924 C C . THR A 1 499 ? 6.559 27.5 18.656 1 96.38 499 THR A C 1
ATOM 3926 O O . THR A 1 499 ? 6.199 26.391 18.25 1 96.38 499 THR A O 1
ATOM 3929 N N . GLY A 1 500 ? 7.25 28.359 17.922 1 94.81 500 GLY A N 1
ATOM 3930 C CA . GLY A 1 500 ? 7.605 27.969 16.578 1 94.81 500 GLY A CA 1
ATOM 3931 C C . GLY A 1 500 ? 6.398 27.781 15.672 1 94.81 500 GLY A C 1
ATOM 3932 O O . GLY A 1 500 ? 5.547 28.656 15.562 1 94.81 500 GLY A O 1
ATOM 3933 N N . ASN A 1 501 ? 6.32 26.609 15.078 1 93.81 501 ASN A N 1
ATOM 3934 C CA . ASN A 1 501 ? 5.223 26.328 14.164 1 93.81 501 ASN A CA 1
ATOM 3935 C C . ASN A 1 501 ? 4.023 25.734 14.898 1 93.81 501 ASN A C 1
ATOM 3937 O O . ASN A 1 501 ? 2.959 25.547 14.305 1 93.81 501 ASN A O 1
ATOM 3941 N N . GLY A 1 502 ? 4.09 25.469 16.141 1 94.31 502 GLY A N 1
ATOM 3942 C CA . GLY A 1 502 ? 3.018 24.828 16.875 1 94.31 502 GLY A CA 1
ATOM 3943 C C . GLY A 1 502 ? 1.731 25.641 16.891 1 94.31 502 GLY A C 1
ATOM 3944 O O . GLY A 1 502 ? 0.737 25.234 16.281 1 94.31 502 GLY A O 1
ATOM 3945 N N . THR A 1 503 ? 1.802 26.844 17.5 1 95.38 503 THR A N 1
ATOM 3946 C CA . THR A 1 503 ? 0.611 27.688 17.594 1 95.38 503 THR A CA 1
ATOM 3947 C C . THR A 1 503 ? 0.236 28.266 16.234 1 95.38 503 THR A C 1
ATOM 3949 O O . THR A 1 503 ? -0.947 28.391 15.914 1 95.38 503 THR A O 1
ATOM 3952 N N . LEU A 1 504 ? 1.185 28.531 15.422 1 94.56 504 LEU A N 1
ATOM 3953 C CA . LEU A 1 504 ? 0.917 29.047 14.086 1 94.56 504 LEU A CA 1
ATOM 3954 C C . LEU A 1 504 ? 0.109 28.047 13.273 1 94.56 504 LEU A C 1
ATOM 3956 O O . LEU A 1 504 ? -0.788 28.438 12.516 1 94.56 504 LEU A O 1
ATOM 3960 N N . GLY A 1 505 ? 0.438 26.781 13.422 1 93.06 505 GLY A N 1
ATOM 3961 C CA . GLY A 1 505 ? -0.275 25.734 12.695 1 93.06 505 GLY A CA 1
ATOM 3962 C C . GLY A 1 505 ? -1.716 25.578 13.141 1 93.06 505 GLY A C 1
ATOM 3963 O O . GLY A 1 505 ? -2.58 25.203 12.352 1 93.06 505 GLY A O 1
ATOM 3964 N N . GLN A 1 506 ? -1.994 25.953 14.336 1 95.12 506 GLN A N 1
ATOM 3965 C CA . GLN A 1 506 ? -3.318 25.766 14.922 1 95.12 506 GLN A CA 1
ATOM 3966 C C . GLN A 1 506 ? -4.191 27 14.711 1 95.12 506 GLN A C 1
ATOM 3968 O O . GLN A 1 506 ? -5.398 26.969 14.953 1 95.12 506 GLN A O 1
ATOM 3973 N N . THR A 1 507 ? -3.551 28.109 14.25 1 94.06 507 THR A N 1
ATOM 3974 C CA . THR A 1 507 ? -4.27 29.375 14.133 1 94.06 507 THR A CA 1
ATOM 3975 C C . THR A 1 507 ? -4.176 29.922 12.711 1 94.06 507 THR A C 1
ATOM 3977 O O . THR A 1 507 ? -4.91 29.484 11.82 1 94.06 507 THR A O 1
ATOM 3980 N N . ARG A 1 508 ? -3.127 30.594 12.438 1 88.88 508 ARG A N 1
ATOM 3981 C CA . ARG A 1 508 ? -2.955 31.25 11.148 1 88.88 508 ARG A CA 1
ATOM 3982 C C . ARG A 1 508 ? -2.719 30.219 10.039 1 88.88 508 ARG A C 1
ATOM 3984 O O . ARG A 1 508 ? -3.111 30.438 8.891 1 88.88 508 ARG A O 1
ATOM 3991 N N . ASN A 1 509 ? -2.109 29.156 10.359 1 87.19 509 ASN A N 1
ATOM 3992 C CA . ASN A 1 509 ? -1.699 28.156 9.375 1 87.19 509 ASN A CA 1
ATOM 3993 C C . ASN A 1 509 ? -0.862 28.781 8.258 1 87.19 509 ASN A C 1
ATOM 3995 O O . ASN A 1 509 ? -1.167 28.609 7.082 1 87.19 509 ASN A O 1
ATOM 3999 N N . GLY A 1 510 ? 0.066 29.562 8.656 1 88.06 510 GLY A N 1
ATOM 4000 C CA . GLY A 1 510 ? 1.001 30.312 7.832 1 88.06 510 GLY A CA 1
ATOM 4001 C C . GLY A 1 510 ? 1.98 31.141 8.641 1 88.06 510 GLY A C 1
ATOM 4002 O O . GLY A 1 510 ? 1.979 31.094 9.867 1 88.06 510 GLY A O 1
ATOM 4003 N N . GLY A 1 511 ? 2.834 31.781 7.914 1 91 511 GLY A N 1
ATOM 4004 C CA . GLY A 1 511 ? 3.812 32.625 8.578 1 91 511 GLY A CA 1
ATOM 4005 C C . GLY A 1 511 ? 5.094 31.891 8.93 1 91 511 GLY A C 1
ATOM 4006 O O . GLY A 1 511 ? 5.887 32.375 9.742 1 91 511 GLY A O 1
ATOM 4007 N N . PHE A 1 512 ? 5.23 30.781 8.367 1 94.31 512 PHE A N 1
ATOM 4008 C CA . PHE A 1 512 ? 6.438 29.984 8.578 1 94.31 512 PHE A CA 1
ATOM 4009 C C . PHE A 1 512 ? 6.93 29.391 7.273 1 94.31 512 PHE A C 1
ATOM 4011 O O . PHE A 1 512 ? 6.195 29.359 6.281 1 94.31 512 PHE A O 1
ATOM 4018 N N . TYR A 1 513 ? 8.109 28.969 7.266 1 95.94 513 TYR A N 1
ATOM 4019 C CA . TYR A 1 513 ? 8.727 28.312 6.109 1 95.94 513 TYR A CA 1
ATOM 4020 C C . TYR A 1 513 ? 9.719 27.25 6.543 1 95.94 513 TYR A C 1
ATOM 4022 O O . TYR A 1 513 ? 10.641 27.531 7.309 1 95.94 513 TYR A O 1
ATOM 4030 N N . PHE A 1 514 ? 9.5 26.047 6.129 1 94.12 514 PHE A N 1
ATOM 4031 C CA . PHE A 1 514 ? 10.5 25 6.191 1 94.12 514 PHE A CA 1
ATOM 4032 C C . PHE A 1 514 ? 11.484 25.109 5.035 1 94.12 514 PHE A C 1
ATOM 4034 O O . PHE A 1 514 ? 11.102 24.984 3.869 1 94.12 514 PHE A O 1
ATOM 4041 N N . ASP A 1 515 ? 12.68 25.281 5.324 1 93.88 515 ASP A N 1
ATOM 4042 C CA . ASP A 1 515 ? 13.625 25.656 4.273 1 93.88 515 ASP A CA 1
ATOM 4043 C C . ASP A 1 515 ? 13.781 24.531 3.258 1 93.88 515 ASP A C 1
ATOM 4045 O O . ASP A 1 515 ? 14.492 23.547 3.512 1 93.88 515 ASP A O 1
ATOM 4049 N N . ALA A 1 516 ? 13.25 24.75 2.145 1 91.75 516 ALA A N 1
ATOM 4050 C CA . ALA A 1 516 ? 13.352 23.828 1.026 1 91.75 516 ALA A CA 1
ATOM 4051 C C . ALA A 1 516 ? 14.25 24.375 -0.071 1 91.75 516 ALA A C 1
ATOM 4053 O O . ALA A 1 516 ? 14.016 24.141 -1.258 1 91.75 516 ALA A O 1
ATOM 4054 N N . GLY A 1 517 ? 15.18 25.219 0.317 1 92.88 517 GLY A N 1
ATOM 4055 C CA . GLY A 1 517 ? 16.172 25.656 -0.652 1 92.88 517 GLY A CA 1
ATOM 4056 C C . GLY A 1 517 ? 16.203 27.172 -0.827 1 92.88 517 GLY A C 1
ATOM 4057 O O . GLY A 1 517 ? 17.219 27.734 -1.228 1 92.88 517 GLY A O 1
ATOM 4058 N N . ALA A 1 518 ? 15.117 27.875 -0.519 1 96.75 518 ALA A N 1
ATOM 4059 C CA . ALA A 1 518 ? 15.016 29.312 -0.762 1 96.75 518 ALA A CA 1
ATOM 4060 C C . ALA A 1 518 ? 15.977 30.094 0.136 1 96.75 518 ALA A C 1
ATOM 4062 O O . ALA A 1 518 ? 16.516 31.125 -0.268 1 96.75 518 ALA A O 1
ATOM 4063 N N . CYS A 1 519 ? 16.188 29.656 1.342 1 97.81 519 CYS A N 1
ATOM 4064 C CA . CYS A 1 519 ? 17.047 30.375 2.289 1 97.81 519 CYS A CA 1
ATOM 4065 C C . CYS A 1 519 ? 18.484 30.453 1.785 1 97.81 519 CYS A C 1
ATOM 4067 O O . CYS A 1 519 ? 19.125 31.484 1.908 1 97.81 519 CYS A O 1
ATOM 4069 N N . GLU A 1 520 ? 18.953 29.375 1.243 1 97.06 520 GLU A N 1
ATOM 4070 C CA . GLU A 1 520 ? 20.297 29.375 0.676 1 97.06 520 GLU A CA 1
ATOM 4071 C C . GLU A 1 520 ? 20.422 30.406 -0.443 1 97.06 520 GLU A C 1
ATOM 4073 O O . GLU A 1 520 ? 21.453 31.062 -0.574 1 97.06 520 GLU A O 1
ATOM 4078 N N . GLN A 1 521 ? 19.375 30.562 -1.243 1 97.75 521 GLN A N 1
ATOM 4079 C CA . GLN A 1 521 ? 19.391 31.516 -2.352 1 97.75 521 GLN A CA 1
ATOM 4080 C C . GLN A 1 521 ? 19.359 32.938 -1.846 1 97.75 521 GLN A C 1
ATOM 4082 O O . GLN A 1 521 ? 19.906 33.844 -2.479 1 97.75 521 GLN A O 1
ATOM 4087 N N . ILE A 1 522 ? 18.703 33.188 -0.743 1 98.62 522 ILE A N 1
ATOM 4088 C CA . ILE A 1 522 ? 18.719 34.5 -0.107 1 98.62 522 ILE A CA 1
ATOM 4089 C C . ILE A 1 522 ? 20.141 34.812 0.385 1 98.62 522 ILE A C 1
ATOM 4091 O O . ILE A 1 522 ? 20.688 35.875 0.091 1 98.62 522 ILE A O 1
ATOM 4095 N N . ILE A 1 523 ? 20.75 33.906 1.024 1 98.38 523 ILE A N 1
ATOM 4096 C CA . ILE A 1 523 ? 22.062 34.062 1.638 1 98.38 523 ILE A CA 1
ATOM 4097 C C . ILE A 1 523 ? 23.109 34.312 0.555 1 98.38 523 ILE A C 1
ATOM 4099 O O . ILE A 1 523 ? 24.016 35.125 0.74 1 98.38 523 ILE A O 1
ATOM 4103 N N . ASN A 1 524 ? 22.922 33.719 -0.568 1 97.69 524 ASN A N 1
ATOM 4104 C CA . ASN A 1 524 ? 23.875 33.875 -1.661 1 97.69 524 ASN A CA 1
ATOM 4105 C C . ASN A 1 524 ? 23.562 35.094 -2.512 1 97.69 524 ASN A C 1
ATOM 4107 O O . ASN A 1 524 ? 24.266 35.375 -3.48 1 97.69 524 ASN A O 1
ATOM 4111 N N . GLY A 1 525 ? 22.484 35.719 -2.234 1 97.81 525 GLY A N 1
ATOM 4112 C CA . GLY A 1 525 ? 22.172 36.969 -2.869 1 97.81 525 GLY A CA 1
ATOM 4113 C C . GLY A 1 525 ? 21.359 36.844 -4.141 1 97.81 525 GLY A C 1
ATOM 4114 O O . GLY A 1 525 ? 21.078 37.812 -4.82 1 97.81 525 GLY A O 1
ATOM 4115 N N . LYS A 1 526 ? 20.938 35.656 -4.422 1 98.19 526 LYS A N 1
ATOM 4116 C CA . LYS A 1 526 ? 20.172 35.406 -5.641 1 98.19 526 LYS A CA 1
ATOM 4117 C C . LYS A 1 526 ? 18.703 35.812 -5.461 1 98.19 526 LYS A C 1
ATOM 4119 O O . LYS A 1 526 ? 18.016 36.125 -6.438 1 98.19 526 LYS A O 1
ATOM 4124 N N . ILE A 1 527 ? 18.203 35.75 -4.305 1 98.69 527 ILE A N 1
ATOM 4125 C CA . ILE A 1 527 ? 16.922 36.344 -3.932 1 98.69 527 ILE A CA 1
ATOM 4126 C C . ILE A 1 527 ? 17.141 37.594 -3.098 1 98.69 527 ILE A C 1
ATOM 4128 O O . ILE A 1 527 ? 17.734 37.562 -2.02 1 98.69 527 ILE A O 1
ATOM 4132 N N . LYS A 1 528 ? 16.734 38.656 -3.619 1 98.56 528 LYS A N 1
ATOM 4133 C CA . LYS A 1 528 ? 16.797 39.906 -2.859 1 98.56 528 LYS A CA 1
ATOM 4134 C C . LYS A 1 528 ? 15.633 40.031 -1.878 1 98.56 528 LYS A C 1
ATOM 4136 O O . LYS A 1 528 ? 14.547 39.5 -2.145 1 98.56 528 LYS A O 1
ATOM 4141 N N . VAL A 1 529 ? 15.898 40.719 -0.736 1 98.38 529 VAL A N 1
ATOM 4142 C CA . VAL A 1 529 ? 14.852 40.906 0.268 1 98.38 529 VAL A CA 1
ATOM 4143 C C . VAL A 1 529 ? 14.609 42.375 0.483 1 98.38 529 VAL A C 1
ATOM 4145 O O . VAL A 1 529 ? 15.547 43.156 0.649 1 98.38 529 VAL A O 1
ATOM 4148 N N . GLU A 1 530 ? 13.398 42.75 0.386 1 97 530 GLU A N 1
ATOM 4149 C CA . GLU A 1 530 ? 12.969 44.094 0.715 1 97 530 GLU A CA 1
ATOM 4150 C C . GLU A 1 530 ? 11.938 44.094 1.838 1 97 530 GLU A C 1
ATOM 4152 O O . GLU A 1 530 ? 11.086 43.188 1.903 1 97 530 GLU A O 1
ATOM 4157 N N . GLN A 1 531 ? 12.023 45.094 2.678 1 95.88 531 GLN A N 1
ATOM 4158 C CA . GLN A 1 531 ? 11.078 45.219 3.783 1 95.88 531 GLN A CA 1
ATOM 4159 C C . GLN A 1 531 ? 9.945 46.188 3.438 1 95.88 531 GLN A C 1
ATOM 4161 O O . GLN A 1 531 ? 10.172 47.188 2.752 1 95.88 531 GLN A O 1
ATOM 4166 N N . GLY A 1 532 ? 8.789 45.812 3.914 1 94.94 532 GLY A N 1
ATOM 4167 C CA . GLY A 1 532 ? 7.672 46.719 3.771 1 94.94 532 GLY A CA 1
ATOM 4168 C C . GLY A 1 532 ? 6.523 46.156 2.961 1 94.94 532 GLY A C 1
ATOM 4169 O O . GLY A 1 532 ? 6.23 44.938 3.051 1 94.94 532 GLY A O 1
ATOM 4170 N N . TYR A 1 533 ? 5.715 47.031 2.352 1 95 533 TYR A N 1
ATOM 4171 C CA . TYR A 1 533 ? 4.543 46.688 1.556 1 95 533 TYR A CA 1
ATOM 4172 C C . TYR A 1 533 ? 4.41 47.625 0.35 1 95 533 TYR A C 1
ATOM 4174 O O . TYR A 1 533 ? 5.145 48.594 0.231 1 95 533 TYR A O 1
ATOM 4182 N N . ILE A 1 534 ? 3.568 47.219 -0.562 1 96.62 534 ILE A N 1
ATOM 4183 C CA . ILE A 1 534 ? 3.287 48.062 -1.71 1 96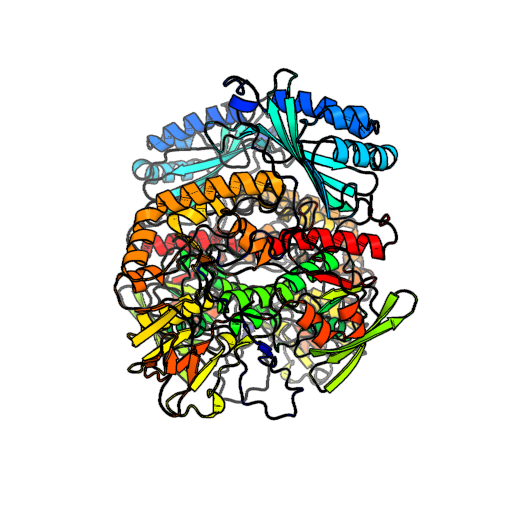.62 534 ILE A CA 1
ATOM 4184 C C . ILE A 1 534 ? 2.299 49.156 -1.308 1 96.62 534 ILE A C 1
ATOM 4186 O O . ILE A 1 534 ? 1.165 48.875 -0.921 1 96.62 534 ILE A O 1
ATOM 4190 N N . GLU A 1 535 ? 2.686 50.312 -1.499 1 95.62 535 GLU A N 1
ATOM 4191 C CA . GLU A 1 535 ? 1.83 51.438 -1.15 1 95.62 535 GLU A CA 1
ATOM 4192 C C . GLU A 1 535 ? 0.879 51.812 -2.293 1 95.62 535 GLU A C 1
ATOM 4194 O O . GLU A 1 535 ? -0.284 52.125 -2.059 1 95.62 535 GLU A O 1
ATOM 4199 N N . SER A 1 536 ? 1.45 51.812 -3.459 1 95.69 536 SER A N 1
ATOM 4200 C CA . SER A 1 536 ? 0.663 52.156 -4.633 1 95.69 536 SER A CA 1
ATOM 4201 C C . SER A 1 536 ? 1.383 51.781 -5.922 1 95.69 536 SER A C 1
ATOM 4203 O O . SER A 1 536 ? 2.541 51.375 -5.891 1 95.69 536 SER A O 1
ATOM 4205 N N . PHE A 1 537 ? 0.571 51.938 -6.965 1 95.94 537 PHE A N 1
ATOM 4206 C CA . PHE A 1 537 ? 1.118 51.75 -8.305 1 95.94 537 PHE A CA 1
ATOM 4207 C C . PHE A 1 537 ? 1.01 53.031 -9.109 1 95.94 537 PHE A C 1
ATOM 4209 O O . PHE A 1 537 ? 0.056 53.812 -8.938 1 95.94 537 PHE A O 1
ATOM 4216 N N . THR A 1 538 ? 2.035 53.281 -9.875 1 95 538 THR A N 1
ATOM 4217 C CA . THR A 1 538 ? 1.89 54.188 -10.992 1 95 538 THR A CA 1
ATOM 4218 C C . THR A 1 538 ? 1.76 53.438 -12.312 1 95 538 THR A C 1
ATOM 4220 O O . THR A 1 538 ? 1.69 52.219 -12.328 1 95 538 THR A O 1
ATOM 4223 N N . GLU A 1 539 ? 1.679 54.25 -13.375 1 93.62 539 GLU A N 1
ATOM 4224 C CA . GLU A 1 539 ? 1.558 53.594 -14.672 1 93.62 539 GLU A CA 1
ATOM 4225 C C . GLU A 1 539 ? 2.754 52.688 -14.953 1 93.62 539 GLU A C 1
ATOM 4227 O O . GLU A 1 539 ? 2.611 51.625 -15.586 1 93.62 539 GLU A O 1
ATOM 4232 N N . ASN A 1 540 ? 3.875 53.125 -14.383 1 93.44 540 ASN A N 1
ATOM 4233 C CA . ASN A 1 540 ? 5.082 52.406 -14.797 1 93.44 540 ASN A CA 1
ATOM 4234 C C . ASN A 1 540 ? 5.84 51.875 -13.594 1 93.44 540 ASN A C 1
ATOM 4236 O O . ASN A 1 540 ? 6.746 51.031 -13.758 1 93.44 540 ASN A O 1
ATOM 4240 N N . ASP A 1 541 ? 5.406 52.281 -12.367 1 94.88 541 ASP A N 1
ATOM 4241 C CA . ASP A 1 541 ? 6.23 51.906 -11.219 1 94.88 541 ASP A CA 1
ATOM 4242 C C . ASP A 1 541 ? 5.387 51.281 -10.117 1 94.88 541 ASP A C 1
ATOM 4244 O O . ASP A 1 541 ? 4.18 51.5 -10.047 1 94.88 541 ASP A O 1
ATOM 4248 N N . VAL A 1 542 ? 6.074 50.438 -9.344 1 97.31 542 VAL A N 1
ATOM 4249 C CA . VAL A 1 542 ? 5.574 49.969 -8.062 1 97.31 542 VAL A CA 1
ATOM 4250 C C . VAL A 1 542 ? 6.164 50.812 -6.934 1 97.31 542 VAL A C 1
ATOM 4252 O O . VAL A 1 542 ? 7.383 50.969 -6.836 1 97.31 542 VAL A O 1
ATOM 4255 N N . VAL A 1 543 ? 5.324 51.375 -6.145 1 97.31 543 VAL A N 1
ATOM 4256 C CA . VAL A 1 543 ? 5.789 52.219 -5.047 1 97.31 543 VAL A CA 1
ATOM 4257 C C . VAL A 1 543 ? 5.727 51.438 -3.736 1 97.31 543 VAL A C 1
ATOM 4259 O O . VAL A 1 543 ? 4.637 51.156 -3.227 1 97.31 543 VAL A O 1
ATOM 4262 N N . LEU A 1 544 ? 6.855 51.156 -3.201 1 96.94 544 LEU A N 1
ATOM 4263 C CA . LEU A 1 544 ? 6.941 50.469 -1.919 1 96.94 544 LEU A CA 1
ATOM 4264 C C . LEU A 1 544 ? 6.871 51.438 -0.762 1 96.94 544 LEU A C 1
ATOM 4266 O O . LEU A 1 544 ? 7 52.656 -0.965 1 96.94 544 LEU A O 1
ATOM 4270 N N . SER A 1 545 ? 6.59 50.938 0.405 1 95.06 545 SER A N 1
ATOM 4271 C CA . SER A 1 545 ? 6.496 51.75 1.604 1 95.06 545 SER A CA 1
ATOM 4272 C C . SER A 1 545 ? 7.711 52.688 1.744 1 95.06 545 SER A C 1
ATOM 4274 O O . SER A 1 545 ? 8.836 52.281 1.436 1 95.06 545 SER A O 1
ATOM 4276 N N . GLY A 1 546 ? 7.492 53.906 2.15 1 93.5 546 GLY A N 1
ATOM 4277 C CA . GLY A 1 546 ? 8.531 54.906 2.244 1 93.5 546 GLY A CA 1
ATOM 4278 C C . GLY A 1 546 ? 8.75 55.656 0.943 1 93.5 546 GLY A C 1
ATOM 4279 O O . GLY A 1 546 ? 9.688 56.438 0.827 1 93.5 546 GLY A O 1
ATOM 4280 N N . GLY A 1 547 ? 8.016 55.312 -0.061 1 93.06 547 GLY A N 1
ATOM 4281 C CA . GLY A 1 547 ? 8.062 56.031 -1.324 1 93.06 547 GLY A CA 1
ATOM 4282 C C . GLY A 1 547 ? 9.109 55.5 -2.281 1 93.06 547 GLY A C 1
ATOM 4283 O O . GLY A 1 547 ? 9.492 56.188 -3.236 1 93.06 547 GLY A O 1
ATOM 4284 N N . ARG A 1 548 ? 9.562 54.312 -2.098 1 95.25 548 ARG A N 1
ATOM 4285 C CA . ARG A 1 548 ? 10.594 53.719 -2.938 1 95.25 548 ARG A CA 1
ATOM 4286 C C . ARG A 1 548 ? 10.008 53.219 -4.254 1 95.25 548 ARG A C 1
ATOM 4288 O O . ARG A 1 548 ? 9.258 52.25 -4.277 1 95.25 548 ARG A O 1
ATOM 4295 N N . LYS A 1 549 ? 10.375 53.875 -5.355 1 96.25 549 LYS A N 1
ATOM 4296 C CA . LYS A 1 549 ? 9.875 53.5 -6.676 1 96.25 549 LYS A CA 1
ATOM 4297 C C . LYS A 1 549 ? 10.75 52.406 -7.309 1 96.25 549 LYS A C 1
ATOM 4299 O O . LYS A 1 549 ? 11.977 52.531 -7.316 1 96.25 549 LYS A O 1
ATOM 4304 N N . LYS A 1 550 ? 10.109 51.406 -7.727 1 96.62 550 LYS A N 1
ATOM 4305 C CA . LYS A 1 550 ? 10.789 50.25 -8.352 1 96.62 550 LYS A CA 1
ATOM 4306 C C . LYS A 1 550 ? 10.062 49.812 -9.609 1 96.62 550 LYS A C 1
ATOM 4308 O O . LYS A 1 550 ? 8.867 50.062 -9.773 1 96.62 550 LYS A O 1
ATOM 4313 N N . HIS A 1 551 ? 10.828 49.094 -10.508 1 96.44 551 HIS A N 1
ATOM 4314 C CA . HIS A 1 551 ? 10.258 48.531 -11.719 1 96.44 551 HIS A CA 1
ATOM 4315 C C . HIS A 1 551 ? 10.289 47 -11.672 1 96.44 551 HIS A C 1
ATOM 4317 O O . HIS A 1 551 ? 11.328 46.406 -11.398 1 96.44 551 HIS A O 1
ATOM 4323 N N . TYR A 1 552 ? 9.141 46.406 -11.953 1 97.56 552 TYR A N 1
ATOM 4324 C CA . TYR A 1 552 ? 9.016 44.938 -12.039 1 97.56 552 TYR A CA 1
ATOM 4325 C C . TYR A 1 552 ? 8.203 44.531 -13.266 1 97.56 552 TYR A C 1
ATOM 4327 O O . TYR A 1 552 ? 7.344 45.281 -13.727 1 97.56 552 TYR A O 1
ATOM 4335 N N . ASP A 1 553 ? 8.5 43.312 -13.766 1 97.31 553 ASP A N 1
ATOM 4336 C CA . ASP A 1 553 ? 7.773 42.781 -14.914 1 97.31 553 ASP A CA 1
ATOM 4337 C C . ASP A 1 553 ? 6.648 41.844 -14.453 1 97.31 553 ASP A C 1
ATOM 4339 O O . ASP A 1 553 ? 5.691 41.625 -15.195 1 97.31 553 ASP A O 1
ATOM 4343 N N . LEU A 1 554 ? 6.801 41.281 -13.328 1 97.75 554 LEU A N 1
ATOM 4344 C CA . LEU A 1 554 ? 5.832 40.375 -12.719 1 97.75 554 LEU A CA 1
ATOM 4345 C C . LEU A 1 554 ? 5.754 40.594 -11.211 1 97.75 554 LEU A C 1
ATOM 4347 O O . LEU A 1 554 ? 6.785 40.75 -10.547 1 97.75 554 LEU A O 1
ATOM 4351 N N . ILE A 1 555 ? 4.523 40.656 -10.734 1 97.94 555 ILE A N 1
ATOM 4352 C CA . ILE A 1 555 ? 4.277 40.625 -9.297 1 97.94 555 ILE A CA 1
ATOM 4353 C C . ILE A 1 555 ? 3.441 39.406 -8.938 1 97.94 555 ILE A C 1
ATOM 4355 O O . ILE A 1 555 ? 2.34 39.219 -9.461 1 97.94 555 ILE A O 1
ATOM 4359 N N . VAL A 1 556 ? 3.99 38.5 -8.148 1 97.88 556 VAL A N 1
ATOM 4360 C CA . VAL A 1 556 ? 3.238 37.375 -7.633 1 97.88 556 VAL A CA 1
ATOM 4361 C C . VAL A 1 556 ? 2.811 37.625 -6.191 1 97.88 556 VAL A C 1
ATOM 4363 O O . VAL A 1 556 ? 3.656 37.75 -5.301 1 97.88 556 VAL A O 1
ATOM 4366 N N . PHE A 1 557 ? 1.515 37.719 -5.988 1 96.75 557 PHE A N 1
ATOM 4367 C CA . PHE A 1 557 ? 0.962 37.906 -4.656 1 96.75 557 PHE A CA 1
ATOM 4368 C C . PHE A 1 557 ? 0.793 36.594 -3.93 1 96.75 557 PHE A C 1
ATOM 4370 O O . PHE A 1 557 ? -0.176 35.875 -4.168 1 96.75 557 PHE A O 1
ATOM 4377 N N . ALA A 1 558 ? 1.719 36.281 -3.07 1 95.88 558 ALA A N 1
ATOM 4378 C CA . ALA A 1 558 ? 1.608 35.188 -2.135 1 95.88 558 ALA A CA 1
ATOM 4379 C C . ALA A 1 558 ? 1.021 35.625 -0.803 1 95.88 558 ALA A C 1
ATOM 4381 O O . ALA A 1 558 ? 1.63 35.438 0.252 1 95.88 558 ALA A O 1
ATOM 4382 N N . THR A 1 559 ? -0.207 36.125 -0.907 1 91.38 559 THR A N 1
ATOM 4383 C CA . THR A 1 559 ? -0.797 36.875 0.204 1 91.38 559 THR A CA 1
ATOM 4384 C C . THR A 1 559 ? -1.924 36.062 0.849 1 91.38 559 THR A C 1
ATOM 4386 O O . THR A 1 559 ? -2.752 36.625 1.573 1 91.38 559 THR A O 1
ATOM 4389 N N . GLY A 1 560 ? -1.952 34.812 0.567 1 88.81 560 GLY A N 1
ATOM 4390 C CA . GLY A 1 560 ? -2.768 33.906 1.33 1 88.81 560 GLY A CA 1
ATOM 4391 C C . GLY A 1 560 ? -4.215 33.875 0.879 1 88.81 560 GLY A C 1
ATOM 4392 O O . GLY A 1 560 ? -4.504 34 -0.31 1 88.81 560 GLY A O 1
ATOM 4393 N N . PHE A 1 561 ? -5.121 33.344 1.802 1 87.69 561 PHE A N 1
ATOM 4394 C CA . PHE A 1 561 ? -6.531 33.062 1.549 1 87.69 561 PHE A CA 1
ATOM 4395 C C . PHE A 1 561 ? -7.402 33.625 2.666 1 87.69 561 PHE A C 1
ATOM 4397 O O . PHE A 1 561 ? -6.91 33.906 3.762 1 87.69 561 PHE A O 1
ATOM 4404 N N . SER A 1 562 ? -8.672 33.781 2.291 1 86.69 562 SER A N 1
ATOM 4405 C CA . SER A 1 562 ? -9.633 34.094 3.336 1 86.69 562 SER A CA 1
ATOM 4406 C C . SER A 1 562 ? -9.93 32.875 4.215 1 86.69 562 SER A C 1
ATOM 4408 O O . SER A 1 562 ? -9.336 31.828 4.039 1 86.69 562 SER A O 1
ATOM 4410 N N . ASN A 1 563 ? -10.852 33.094 5.133 1 86.12 563 ASN A N 1
ATOM 4411 C CA . ASN A 1 563 ? -11.156 32.031 6.094 1 86.12 563 ASN A CA 1
ATOM 4412 C C . ASN A 1 563 ? -12.062 30.953 5.48 1 86.12 563 ASN A C 1
ATOM 4414 O O . ASN A 1 563 ? -12.766 31.219 4.504 1 86.12 563 ASN A O 1
ATOM 4418 N N . THR A 1 564 ? -12.094 29.844 6.102 1 90.81 564 THR A N 1
ATOM 4419 C CA . THR A 1 564 ? -12.844 28.672 5.668 1 90.81 564 THR A CA 1
ATOM 4420 C C . THR A 1 564 ? -14.336 28.984 5.598 1 90.81 564 THR A C 1
ATOM 4422 O O . THR A 1 564 ? -15.055 28.422 4.773 1 90.81 564 THR A O 1
ATOM 4425 N N . ILE A 1 565 ? -14.797 29.891 6.375 1 93.5 565 ILE A N 1
ATOM 4426 C CA . ILE A 1 565 ? -16.219 30.219 6.445 1 93.5 565 ILE A CA 1
ATOM 4427 C C . ILE A 1 565 ? -16.688 30.75 5.09 1 93.5 565 ILE A C 1
ATOM 4429 O O . ILE A 1 565 ? -17.859 30.578 4.723 1 93.5 565 ILE A O 1
ATOM 4433 N N . ASP A 1 566 ? -15.789 31.344 4.375 1 92.19 566 ASP A N 1
ATOM 4434 C CA . ASP A 1 566 ? -16.156 31.859 3.059 1 92.19 566 ASP A CA 1
ATOM 4435 C C . ASP A 1 566 ? -16.422 30.719 2.076 1 92.19 566 ASP A C 1
ATOM 4437 O O . ASP A 1 566 ? -17.266 30.844 1.188 1 92.19 566 ASP A O 1
ATOM 4441 N N . SER A 1 567 ? -15.734 29.672 2.275 1 91.75 567 SER A N 1
ATOM 4442 C CA . SER A 1 567 ? -16.031 28.484 1.479 1 91.75 567 SER A CA 1
ATOM 4443 C C . SER A 1 567 ? -17.422 27.938 1.805 1 91.75 567 SER A C 1
ATOM 4445 O O . SER A 1 567 ? -18.156 27.547 0.905 1 91.75 567 SER A O 1
ATOM 4447 N N . VAL A 1 568 ? -17.766 27.875 3.043 1 95.12 568 VAL A N 1
ATOM 4448 C CA . VAL A 1 568 ? -19.094 27.406 3.473 1 95.12 568 VAL A CA 1
ATOM 4449 C C . VAL A 1 568 ? -20.172 28.312 2.891 1 95.12 568 VAL A C 1
ATOM 4451 O O . VAL A 1 568 ? -21.156 27.828 2.344 1 95.12 568 VAL A O 1
ATOM 4454 N N . ARG A 1 569 ? -19.891 29.594 2.969 1 94.75 569 ARG A N 1
ATOM 4455 C CA . ARG A 1 569 ? -20.859 30.578 2.473 1 94.75 569 ARG A CA 1
ATOM 4456 C C . ARG A 1 569 ? -21.062 30.422 0.971 1 94.75 569 ARG A C 1
ATOM 4458 O O . ARG A 1 569 ? -22.203 30.406 0.5 1 94.75 569 ARG A O 1
ATOM 4465 N N . ASN A 1 570 ? -20 30.266 0.314 1 92.06 570 ASN A N 1
ATOM 4466 C CA . ASN A 1 570 ? -20.047 30.156 -1.14 1 92.06 570 ASN A CA 1
ATOM 4467 C C . ASN A 1 570 ? -20.734 28.859 -1.575 1 92.06 570 ASN A C 1
ATOM 4469 O O . ASN A 1 570 ? -21.328 28.797 -2.648 1 92.06 570 ASN A O 1
ATOM 4473 N N . THR A 1 571 ? -20.703 27.859 -0.743 1 94.75 571 THR A N 1
ATOM 4474 C CA . THR A 1 571 ? -21.156 26.531 -1.13 1 94.75 571 THR A CA 1
ATOM 4475 C C . THR A 1 571 ? -22.578 26.281 -0.619 1 94.75 571 THR A C 1
ATOM 4477 O O . THR A 1 571 ? -23.422 25.734 -1.342 1 94.75 571 THR A O 1
ATOM 4480 N N . LEU A 1 572 ? -22.844 26.703 0.641 1 96.5 572 LEU A N 1
ATOM 4481 C CA . LEU A 1 572 ? -24.094 26.312 1.286 1 96.5 572 LEU A CA 1
ATOM 4482 C C . LEU A 1 572 ? -25 27.516 1.482 1 96.5 572 LEU A C 1
ATOM 4484 O O . LEU A 1 572 ? -26.172 27.359 1.825 1 96.5 572 LEU A O 1
ATOM 4488 N N . GLY A 1 573 ? -24.469 28.703 1.334 1 95.5 573 GLY A N 1
ATOM 4489 C CA . GLY A 1 573 ? -25.266 29.906 1.441 1 95.5 573 GLY A CA 1
ATOM 4490 C C . GLY A 1 573 ? -25.031 30.672 2.73 1 95.5 573 GLY A C 1
ATOM 4491 O O . GLY A 1 573 ? -24.469 30.125 3.684 1 95.5 573 GLY A O 1
ATOM 4492 N N . ASP A 1 574 ? -25.5 31.875 2.754 1 95.5 574 ASP A N 1
ATOM 4493 C CA . ASP A 1 574 ? -25.281 32.781 3.861 1 95.5 574 ASP A CA 1
ATOM 4494 C C . ASP A 1 574 ? -25.984 32.312 5.125 1 95.5 574 ASP A C 1
ATOM 4496 O O . ASP A 1 574 ? -25.422 32.406 6.223 1 95.5 574 ASP A O 1
ATOM 4500 N N . ASP A 1 575 ? -27.156 31.844 4.965 1 94.56 575 ASP A N 1
ATOM 4501 C CA . ASP A 1 575 ? -27.969 31.438 6.117 1 94.56 575 ASP A CA 1
ATOM 4502 C C . ASP A 1 575 ? -27.266 30.344 6.922 1 94.56 575 ASP A C 1
ATOM 4504 O O . ASP A 1 575 ? -27.219 30.422 8.156 1 94.56 575 ASP A O 1
ATOM 4508 N N . ILE A 1 576 ? -26.766 29.422 6.23 1 96.12 576 ILE A N 1
ATOM 4509 C CA . ILE A 1 576 ? -26.078 28.312 6.875 1 96.12 576 ILE A CA 1
ATOM 4510 C C . ILE A 1 576 ? -24.734 28.797 7.449 1 96.12 576 ILE A C 1
ATOM 4512 O O . ILE A 1 576 ? -24.422 28.516 8.609 1 96.12 576 ILE A O 1
ATOM 4516 N N . ALA A 1 577 ? -23.984 29.547 6.703 1 96.31 577 ALA A N 1
ATOM 4517 C CA . ALA A 1 577 ? -22.672 30.047 7.125 1 96.31 577 ALA A CA 1
ATOM 4518 C C . ALA A 1 577 ? -22.781 30.906 8.383 1 96.31 577 ALA A C 1
ATOM 4520 O O . ALA A 1 577 ? -21.922 30.844 9.258 1 96.31 577 ALA A O 1
ATOM 4521 N N . ASP A 1 578 ? -23.812 31.656 8.477 1 96.25 578 ASP A N 1
ATOM 4522 C CA . ASP A 1 578 ? -23.984 32.594 9.586 1 96.25 578 ASP A CA 1
ATOM 4523 C C . ASP A 1 578 ? -24.25 31.844 10.891 1 96.25 578 ASP A C 1
ATOM 4525 O O . ASP A 1 578 ? -24.078 32.375 11.977 1 96.25 578 ASP A O 1
ATOM 4529 N N . GLN A 1 579 ? -24.641 30.625 10.789 1 95.69 579 GLN A N 1
ATOM 4530 C CA . GLN A 1 579 ? -24.953 29.828 11.969 1 95.69 579 GLN A CA 1
ATOM 4531 C C . GLN A 1 579 ? -23.719 29.062 12.438 1 95.69 579 GLN A C 1
ATOM 4533 O O . GLN A 1 579 ? -23.688 28.547 13.562 1 95.69 579 GLN A O 1
ATOM 4538 N N . CYS A 1 580 ? -22.766 29 11.641 1 96.06 580 CYS A N 1
ATOM 4539 C CA . CYS A 1 580 ? -21.562 28.25 11.977 1 96.06 580 CYS A CA 1
ATOM 4540 C C . CYS A 1 580 ? -20.75 28.969 13.047 1 96.06 580 CYS A C 1
ATOM 4542 O O . CYS A 1 580 ? -20.656 30.203 13.039 1 96.06 580 CYS A O 1
ATOM 4544 N N . GLY A 1 581 ? -20.188 28.203 13.945 1 94.06 581 GLY A N 1
ATOM 4545 C CA . GLY A 1 581 ? -19.188 28.781 14.844 1 94.06 581 GLY A CA 1
ATOM 4546 C C . GLY A 1 581 ? -17.859 29.047 14.164 1 94.06 581 GLY A C 1
ATOM 4547 O O . GLY A 1 581 ? -17.672 28.703 12.992 1 94.06 581 GLY A O 1
ATOM 4548 N N . PRO A 1 582 ? -16.953 29.672 14.953 1 93.5 582 PRO A N 1
ATOM 4549 C CA . PRO A 1 582 ? -15.617 29.875 14.398 1 93.5 582 PRO A CA 1
ATOM 4550 C C . PRO A 1 582 ? -14.938 28.578 13.984 1 93.5 582 PRO A C 1
ATOM 4552 O O . PRO A 1 582 ? -15.023 27.578 14.711 1 93.5 582 PRO A O 1
ATOM 4555 N N . ILE A 1 583 ? -14.383 28.641 12.844 1 94.06 583 ILE A N 1
ATOM 4556 C CA . ILE A 1 583 ? -13.727 27.453 12.312 1 94.06 583 ILE A CA 1
ATOM 4557 C C . ILE A 1 583 ? -12.219 27.547 12.523 1 94.06 583 ILE A C 1
ATOM 4559 O O . ILE A 1 583 ? -11.617 28.594 12.242 1 94.06 583 ILE A O 1
ATOM 4563 N N . TRP A 1 584 ? -11.625 26.5 12.992 1 94.25 584 TRP A N 1
ATOM 4564 C CA . TRP A 1 584 ? -10.195 26.422 13.266 1 94.25 584 TRP A CA 1
ATOM 4565 C C . TRP A 1 584 ? -9.812 27.344 14.414 1 94.25 584 TRP A C 1
ATOM 4567 O O . TRP A 1 584 ? -10.672 28.016 14.992 1 94.25 584 TRP A O 1
ATOM 4577 N N . GLY A 1 585 ? -8.57 27.281 14.852 1 95.62 585 GLY A N 1
ATOM 4578 C CA . GLY A 1 585 ? -8.203 27.984 16.078 1 95.62 585 GLY A CA 1
ATOM 4579 C C . GLY A 1 585 ? -8.406 27.141 17.328 1 95.62 585 GLY A C 1
ATOM 4580 O O . GLY A 1 585 ? -8.961 26.031 17.25 1 95.62 585 GLY A O 1
ATOM 4581 N N . ILE A 1 586 ? -8.023 27.703 18.453 1 97.31 586 ILE A N 1
ATOM 4582 C CA . ILE A 1 586 ? -8.023 26.938 19.703 1 97.31 586 ILE A CA 1
ATOM 4583 C C . ILE A 1 586 ? -9.016 27.562 20.688 1 97.31 586 ILE A C 1
ATOM 4585 O O . ILE A 1 586 ? -8.992 28.781 20.922 1 97.31 586 ILE A O 1
ATOM 4589 N N . ASP A 1 587 ? -9.867 26.75 21.219 1 96.69 587 ASP A N 1
ATOM 4590 C CA . ASP A 1 587 ? -10.867 27.234 22.156 1 96.69 587 ASP A CA 1
ATOM 4591 C C . ASP A 1 587 ? -10.297 27.312 23.578 1 96.69 587 ASP A C 1
ATOM 4593 O O . ASP A 1 587 ? -9.094 27.141 23.781 1 96.69 587 ASP A O 1
ATOM 4597 N N . GLU A 1 588 ? -11.102 27.578 24.484 1 96.12 588 GLU A N 1
ATOM 4598 C CA . GLU A 1 588 ? -10.688 27.844 25.859 1 96.12 588 GLU A CA 1
ATOM 4599 C C . GLU A 1 588 ? -10.086 26.594 26.5 1 96.12 588 GLU A C 1
ATOM 4601 O O . GLU A 1 588 ? -9.203 26.688 27.359 1 96.12 588 GLU A O 1
ATOM 4606 N N . GLU A 1 589 ? -10.531 25.406 26.062 1 96.81 589 GLU A N 1
ATOM 4607 C CA . GLU A 1 589 ? -10.055 24.156 26.656 1 96.81 589 GLU A CA 1
ATOM 4608 C C . GLU A 1 589 ? -8.82 23.625 25.938 1 96.81 589 GLU A C 1
ATOM 4610 O O . GLU A 1 589 ? -8.141 22.734 26.438 1 96.81 589 GLU A O 1
ATOM 4615 N N . GLY A 1 590 ? -8.555 24.219 24.812 1 97.44 590 GLY A N 1
ATOM 4616 C CA . GLY A 1 590 ? -7.363 23.797 24.078 1 97.44 590 GLY A CA 1
ATOM 4617 C C . GLY A 1 590 ? -7.664 22.891 22.906 1 97.44 590 GLY A C 1
ATOM 4618 O O . GLY A 1 590 ? -6.77 22.219 22.391 1 97.44 590 GLY A O 1
ATOM 4619 N N . GLU A 1 591 ? -8.859 22.781 22.5 1 97.38 591 GLU A N 1
ATOM 4620 C CA . GLU A 1 591 ? -9.242 21.984 21.344 1 97.38 591 GLU A CA 1
ATOM 4621 C C . GLU A 1 591 ? -9.57 22.875 20.141 1 97.38 591 GLU A C 1
ATOM 4623 O O . GLU A 1 591 ? -9.867 24.062 20.312 1 97.38 591 GLU A O 1
ATOM 4628 N N . PHE A 1 592 ? -9.461 22.375 18.891 1 96.69 592 PHE A N 1
ATOM 4629 C CA . PHE A 1 592 ? -9.859 23.125 17.703 1 96.69 592 PHE A CA 1
ATOM 4630 C C . PHE A 1 592 ? -11.328 23.531 17.781 1 96.69 592 PHE A C 1
ATOM 4632 O O . PHE A 1 592 ? -12.164 22.75 18.25 1 96.69 592 PHE A O 1
ATOM 4639 N N . ARG A 1 593 ? -11.484 24.672 17.156 1 94.19 593 ARG A N 1
ATOM 4640 C CA . ARG A 1 593 ? -12.859 25.156 17.109 1 94.19 593 ARG A CA 1
ATOM 4641 C C . ARG A 1 593 ? -13.641 24.469 15.992 1 94.19 593 ARG A C 1
ATOM 4643 O O . ARG A 1 593 ? -13.156 24.359 14.867 1 94.19 593 ARG A O 1
ATOM 4650 N N . SER A 1 594 ? -14.789 24.016 16.078 1 94.19 594 SER A N 1
ATOM 4651 C CA . SER A 1 594 ? -15.82 23.438 15.211 1 94.19 594 SER A CA 1
ATOM 4652 C C . SER A 1 594 ? -15.242 22.359 14.312 1 94.19 594 SER A C 1
ATOM 4654 O O . SER A 1 594 ? -15.984 21.562 13.719 1 94.19 594 SER A O 1
ATOM 4656 N N . ALA A 1 595 ? -13.852 22.344 13.969 1 95.62 595 ALA A N 1
ATOM 4657 C CA . ALA A 1 595 ? -13.273 21.266 13.18 1 95.62 595 ALA A CA 1
ATOM 4658 C C . ALA A 1 595 ? -13.484 19.906 13.852 1 95.62 595 ALA A C 1
ATOM 4660 O O . ALA A 1 595 ? -13.188 19.75 15.039 1 95.62 595 ALA A O 1
ATOM 4661 N N . TYR A 1 596 ? -14.047 18.969 13.195 1 96.5 596 TYR A N 1
ATOM 4662 C CA . TYR A 1 596 ? -14.25 17.578 13.578 1 96.5 596 TYR A CA 1
ATOM 4663 C C . TYR A 1 596 ? -15.383 17.453 14.594 1 96.5 596 TYR A C 1
ATOM 4665 O O . TYR A 1 596 ? -15.672 16.359 15.078 1 96.5 596 TYR A O 1
ATOM 4673 N N . LYS A 1 597 ? -15.914 18.594 15.008 1 94.88 597 LYS A N 1
ATOM 4674 C CA . LYS A 1 597 ? -16.984 18.625 16 1 94.88 597 LYS A CA 1
ATOM 4675 C C . LYS A 1 597 ? -18.219 19.328 15.453 1 94.88 597 LYS A C 1
ATOM 4677 O O . LYS A 1 597 ? -18.266 19.688 14.273 1 94.88 597 LYS A O 1
ATOM 4682 N N . GLU A 1 598 ? -19.188 19.438 16.312 1 95.06 598 GLU A N 1
ATOM 4683 C CA . GLU A 1 598 ? -20.391 20.141 15.891 1 95.06 598 GLU A CA 1
ATOM 4684 C C . GLU A 1 598 ? -20.078 21.562 15.477 1 95.06 598 GLU A C 1
ATOM 4686 O O . GLU A 1 598 ? -19.312 22.266 16.141 1 95.06 598 GLU A O 1
ATOM 4691 N N . SER A 1 599 ? -20.672 22.047 14.422 1 96 599 SER A N 1
ATOM 4692 C CA . SER A 1 599 ? -20.297 23.297 13.781 1 96 599 SER A CA 1
ATOM 4693 C C . SER A 1 599 ? -21.203 24.438 14.234 1 96 599 SER A C 1
ATOM 4695 O O . SER A 1 599 ? -20.938 25.609 13.945 1 96 599 SER A O 1
ATOM 4697 N N . GLY A 1 600 ? -22.203 24.156 14.914 1 94.88 600 GLY A N 1
ATOM 4698 C CA . GLY A 1 600 ? -23.266 25.109 15.18 1 94.88 600 GLY A CA 1
ATOM 4699 C C . GLY A 1 600 ? -24.484 24.906 14.32 1 94.88 600 GLY A C 1
ATOM 4700 O O . GLY A 1 600 ? -25.578 25.359 14.656 1 94.88 600 GLY A O 1
ATOM 4701 N N . VAL A 1 601 ? -24.328 24.281 13.242 1 96.44 601 VAL A N 1
ATOM 4702 C CA . VAL A 1 601 ? -25.406 23.875 12.352 1 96.44 601 VAL A CA 1
ATOM 4703 C C . VAL A 1 601 ? -25.672 22.375 12.516 1 96.44 601 VAL A C 1
ATOM 4705 O O . VAL A 1 601 ? -24.766 21.562 12.328 1 96.44 601 VAL A O 1
ATOM 4708 N N . PRO A 1 602 ? -26.938 21.984 12.812 1 95.94 602 PRO A N 1
ATOM 4709 C CA . PRO A 1 602 ? -27.203 20.562 12.984 1 95.94 602 PRO A CA 1
ATOM 4710 C C . PRO A 1 602 ? -26.781 19.734 11.781 1 95.94 602 PRO A C 1
ATOM 4712 O O . PRO A 1 602 ? -27.078 20.094 10.641 1 95.94 602 PRO A O 1
ATOM 4715 N N . ASN A 1 603 ? -25.969 18.672 12.055 1 97.25 603 ASN A N 1
ATOM 4716 C CA . ASN A 1 603 ? -25.609 17.656 11.07 1 97.25 603 ASN A CA 1
ATOM 4717 C C . ASN A 1 603 ? -24.672 18.203 10.008 1 97.25 603 ASN A C 1
ATOM 4719 O O . ASN A 1 603 ? -24.516 17.625 8.938 1 97.25 603 ASN A O 1
ATOM 4723 N N . LEU A 1 604 ? -24.094 19.406 10.227 1 97.94 604 LEU A N 1
ATOM 4724 C CA . LEU A 1 604 ? -23.016 19.938 9.406 1 97.94 604 LEU A CA 1
ATOM 4725 C C . LEU A 1 604 ? -21.672 19.766 10.102 1 97.94 604 LEU A C 1
ATOM 4727 O O . LEU A 1 604 ? -21.516 20.156 11.266 1 97.94 604 LEU A O 1
ATOM 4731 N N . TRP A 1 605 ? -20.75 19.234 9.406 1 98.25 605 TRP A N 1
ATOM 4732 C CA . TRP A 1 605 ? -19.422 18.969 9.961 1 98.25 605 TRP A CA 1
ATOM 4733 C C . TRP A 1 605 ? -18.344 19.625 9.109 1 98.25 605 TRP A C 1
ATOM 4735 O O . TRP A 1 605 ? -18.5 19.766 7.895 1 98.25 605 TRP A O 1
ATOM 4745 N N . ILE A 1 606 ? -17.297 20.031 9.781 1 98 606 ILE A N 1
ATOM 4746 C CA . ILE A 1 606 ? -16.141 20.625 9.117 1 98 606 ILE A CA 1
ATOM 4747 C C . ILE A 1 606 ? -14.93 19.719 9.273 1 98 606 ILE A C 1
ATOM 4749 O O . ILE A 1 606 ? -14.469 19.469 10.391 1 98 606 ILE A O 1
ATOM 4753 N N . PHE A 1 607 ? -14.414 19.203 8.211 1 98.06 607 PHE A N 1
ATOM 4754 C CA . PHE A 1 607 ? -13.219 18.359 8.227 1 98.06 607 PHE A CA 1
ATOM 4755 C C . PHE A 1 607 ? -12.094 19.016 7.434 1 98.06 607 PHE A C 1
ATOM 4757 O O . PHE A 1 607 ? -12.055 18.922 6.203 1 98.06 607 PHE A O 1
ATOM 4764 N N . VAL A 1 608 ? -11.148 19.609 8.148 1 95.69 608 VAL A N 1
ATOM 4765 C CA . VAL A 1 608 ? -10.055 20.359 7.555 1 95.69 608 VAL A CA 1
ATOM 4766 C C . VAL A 1 608 ? -8.758 20.062 8.297 1 95.69 608 VAL A C 1
ATOM 4768 O O . VAL A 1 608 ? -8.742 19.25 9.227 1 95.69 608 VAL A O 1
ATOM 4771 N N . GLY A 1 609 ? -7.664 20.594 7.777 1 92.38 609 GLY A N 1
ATOM 4772 C CA . GLY A 1 609 ? -6.352 20.375 8.359 1 92.38 609 GLY A CA 1
ATOM 4773 C C . GLY A 1 609 ? -5.344 19.828 7.371 1 92.38 609 GLY A C 1
ATOM 4774 O O . GLY A 1 609 ? -5.699 19.469 6.246 1 92.38 609 GLY A O 1
ATOM 4775 N N . TYR A 1 610 ? -4.09 19.766 7.859 1 92.12 610 TYR A N 1
ATOM 4776 C CA . TYR A 1 610 ? -3.023 19.359 6.945 1 92.12 610 TYR A CA 1
ATOM 4777 C C . TYR A 1 610 ? -2.844 17.844 6.957 1 92.12 610 TYR A C 1
ATOM 4779 O O . TYR A 1 610 ? -3.535 17.141 7.688 1 92.12 610 TYR A O 1
ATOM 4787 N N . LEU A 1 611 ? -2.049 17.281 6.145 1 94.56 611 LEU A N 1
ATOM 4788 C CA . LEU A 1 611 ? -1.962 15.875 5.762 1 94.56 611 LEU A CA 1
ATOM 4789 C C . LEU A 1 611 ? -1.806 14.984 6.988 1 94.56 611 LEU A C 1
ATOM 4791 O O . LEU A 1 611 ? -2.523 13.992 7.137 1 94.56 611 LEU A O 1
ATOM 4795 N N . PRO A 1 612 ? -0.989 15.352 7.98 1 92.88 612 PRO A N 1
ATOM 4796 C CA . PRO A 1 612 ? -0.805 14.453 9.125 1 92.88 612 PRO A CA 1
ATOM 4797 C C . PRO A 1 612 ? -2.062 14.32 9.977 1 92.88 612 PRO A C 1
ATOM 4799 O O . PRO A 1 612 ? -2.199 13.359 10.734 1 92.88 612 PRO A O 1
ATOM 4802 N N . TYR A 1 613 ? -2.994 15.297 9.867 1 96.56 613 TYR A N 1
ATOM 4803 C CA . TYR A 1 613 ? -4.219 15.281 10.664 1 96.56 613 TYR A CA 1
ATOM 4804 C C . TYR A 1 613 ? -5.254 14.352 10.047 1 96.56 613 TYR A C 1
ATOM 4806 O O . TYR A 1 613 ? -6.211 13.945 10.711 1 96.56 613 TYR A O 1
ATOM 4814 N N . THR A 1 614 ? -5.09 14.062 8.797 1 97.81 614 THR A N 1
ATOM 4815 C CA . THR A 1 614 ? -6.129 13.43 8 1 97.81 614 THR A CA 1
ATOM 4816 C C . THR A 1 614 ? -6.438 12.031 8.531 1 97.81 614 THR A C 1
ATOM 4818 O O . THR A 1 614 ? -7.598 11.703 8.797 1 97.81 614 THR A O 1
ATOM 4821 N N . ARG A 1 615 ? -5.387 11.219 8.734 1 97.88 615 ARG A N 1
ATOM 4822 C CA . ARG A 1 615 ? -5.582 9.82 9.117 1 97.88 615 ARG A CA 1
ATOM 4823 C C . ARG A 1 615 ? -6.207 9.719 10.508 1 97.88 615 ARG A C 1
ATOM 4825 O O . ARG A 1 615 ? -7.184 8.992 10.703 1 97.88 615 ARG A O 1
ATOM 4832 N N . PHE A 1 616 ? -5.723 10.469 11.43 1 98 616 PHE A N 1
ATOM 4833 C CA . PHE A 1 616 ? -6.164 10.398 12.82 1 98 616 PHE A CA 1
ATOM 4834 C C . PHE A 1 616 ? -7.602 10.883 12.961 1 98 616 PHE A C 1
ATOM 4836 O O . PHE A 1 616 ? -8.445 10.188 13.531 1 98 616 PHE A O 1
ATOM 4843 N N . HIS A 1 617 ? -7.938 12.008 12.391 1 98.5 617 HIS A N 1
ATOM 4844 C CA . HIS A 1 617 ? -9.227 12.641 12.656 1 98.5 617 HIS A CA 1
ATOM 4845 C C . HIS A 1 617 ? -10.312 12.062 11.766 1 98.5 617 HIS A C 1
ATOM 4847 O O . HIS A 1 617 ? -11.5 12.117 12.102 1 98.5 617 HIS A O 1
ATOM 4853 N N . SER A 1 618 ? -10 11.555 10.602 1 98.69 618 SER A N 1
ATOM 4854 C CA . SER A 1 618 ? -11.023 10.922 9.773 1 98.69 618 SER A CA 1
ATOM 4855 C C . SER A 1 618 ? -11.648 9.727 10.484 1 98.69 618 SER A C 1
ATOM 4857 O O . SER A 1 618 ? -12.859 9.5 10.367 1 98.69 618 SER A O 1
ATOM 4859 N N . LYS A 1 619 ? -10.859 8.969 11.211 1 98.5 619 LYS A N 1
ATOM 4860 C CA . LYS A 1 619 ? -11.383 7.824 11.945 1 98.5 619 LYS A CA 1
ATOM 4861 C C . LYS A 1 619 ? -12.375 8.266 13.023 1 98.5 619 LYS A C 1
ATOM 4863 O O . LYS A 1 619 ? -13.445 7.672 13.172 1 98.5 619 LYS A O 1
ATOM 4868 N N . ARG A 1 620 ? -12.031 9.273 13.734 1 98.5 620 ARG A N 1
ATOM 4869 C CA . ARG A 1 620 ? -12.875 9.742 14.828 1 98.5 620 ARG A CA 1
ATOM 4870 C C . ARG A 1 620 ? -14.188 10.312 14.312 1 98.5 620 ARG A C 1
ATOM 4872 O O . ARG A 1 620 ? -15.258 10 14.844 1 98.5 620 ARG A O 1
ATOM 4879 N N . LEU A 1 621 ? -14.039 11.156 13.266 1 98.69 621 LEU A N 1
ATOM 4880 C CA . LEU A 1 621 ? -15.273 11.742 12.742 1 98.69 621 LEU A CA 1
ATOM 4881 C C . LEU A 1 621 ? -16.156 10.664 12.125 1 98.69 621 LEU A C 1
ATOM 4883 O O . LEU A 1 621 ? -17.391 10.703 12.281 1 98.69 621 LEU A O 1
ATOM 4887 N N . ALA A 1 622 ? -15.586 9.727 11.453 1 98.88 622 ALA A N 1
ATOM 4888 C CA . ALA A 1 622 ? -16.359 8.641 10.867 1 98.88 622 ALA A CA 1
ATOM 4889 C C . ALA A 1 622 ? -17.109 7.855 11.945 1 98.88 622 ALA A C 1
ATOM 4891 O O . ALA A 1 622 ? -18.281 7.5 11.766 1 98.88 622 ALA A O 1
ATOM 4892 N N . LEU A 1 623 ? -16.453 7.559 13.055 1 98.81 623 LEU A N 1
ATOM 4893 C CA . LEU A 1 623 ? -17.078 6.816 14.141 1 98.81 623 LEU A CA 1
ATOM 4894 C C . LEU A 1 623 ? -18.219 7.621 14.766 1 98.81 623 LEU A C 1
ATOM 4896 O O . LEU A 1 623 ? -19.25 7.062 15.117 1 98.81 623 LEU A O 1
ATOM 4900 N N . ARG A 1 624 ? -17.984 8.922 14.883 1 98.56 624 ARG A N 1
ATOM 4901 C CA . ARG A 1 624 ? -19.047 9.789 15.383 1 98.56 624 ARG A CA 1
ATOM 4902 C C . ARG A 1 624 ? -20.25 9.766 14.461 1 98.56 624 ARG A C 1
ATOM 4904 O O . ARG A 1 624 ? -21.391 9.609 14.922 1 98.56 624 ARG A O 1
ATOM 4911 N N . LEU A 1 625 ? -20.016 9.938 13.195 1 98.62 625 LEU A N 1
ATOM 4912 C CA . LEU A 1 625 ? -21.094 9.938 12.211 1 98.62 625 LEU A CA 1
ATOM 4913 C C . LEU A 1 625 ? -21.812 8.594 12.203 1 98.62 625 LEU A C 1
ATOM 4915 O O . LEU A 1 625 ? -23.047 8.539 12.141 1 98.62 625 LEU A O 1
ATOM 4919 N N . LYS A 1 626 ? -21.047 7.48 12.281 1 98.81 626 LYS A N 1
ATOM 4920 C CA . LYS A 1 626 ? -21.641 6.152 12.312 1 98.81 626 LYS A CA 1
ATOM 4921 C C . LYS A 1 626 ? -22.547 5.988 13.531 1 98.81 626 LYS A C 1
ATOM 4923 O O . LYS A 1 626 ? -23.672 5.469 13.422 1 98.81 626 LYS A O 1
ATOM 4928 N N . ALA A 1 627 ? -22.094 6.441 14.68 1 98.56 627 ALA A N 1
ATOM 4929 C CA . ALA A 1 627 ? -22.891 6.352 15.906 1 98.56 627 ALA A CA 1
ATOM 4930 C C . ALA A 1 627 ? -24.188 7.148 15.773 1 98.56 627 ALA A C 1
ATOM 4932 O O . ALA A 1 627 ? -25.234 6.703 16.234 1 98.56 627 ALA A O 1
ATOM 4933 N N . LEU A 1 628 ? -24.141 8.312 15.164 1 97.88 628 LEU A N 1
ATOM 4934 C CA . LEU A 1 628 ? -25.312 9.156 14.961 1 97.88 628 LEU A CA 1
ATOM 4935 C C . LEU A 1 628 ? -26.297 8.492 14.008 1 97.88 628 LEU A C 1
ATOM 4937 O O . LEU A 1 628 ? -27.5 8.461 14.273 1 97.88 628 LEU A O 1
ATOM 4941 N N . ILE A 1 629 ? -25.766 7.957 12.945 1 97.88 629 ILE A N 1
ATOM 4942 C CA . ILE A 1 629 ? -26.594 7.344 11.914 1 97.88 629 ILE A CA 1
ATOM 4943 C C . ILE A 1 629 ? -27.297 6.113 12.477 1 97.88 629 ILE A C 1
ATOM 4945 O O . ILE A 1 629 ? -28.469 5.859 12.156 1 97.88 629 ILE A O 1
ATOM 4949 N N . GLU A 1 630 ? -26.578 5.398 13.391 1 98 630 GLU A N 1
ATOM 4950 C CA . GLU A 1 630 ? -27.156 4.184 13.977 1 98 630 GLU A CA 1
ATOM 4951 C C . GLU A 1 630 ? -28.031 4.512 15.18 1 98 630 GLU A C 1
ATOM 4953 O O . GLU A 1 630 ? -28.719 3.631 15.711 1 98 630 GLU A O 1
ATOM 4958 N N . GLY A 1 631 ? -28.016 5.742 15.648 1 97.06 631 GLY A N 1
ATOM 4959 C CA . GLY A 1 631 ? -28.875 6.184 16.75 1 97.06 631 GLY A CA 1
ATOM 4960 C C . GLY A 1 631 ? -28.344 5.777 18.109 1 97.06 631 GLY A C 1
ATOM 4961 O O . GLY A 1 631 ? -29.094 5.68 19.062 1 97.06 631 GLY A O 1
ATOM 4962 N N . VAL A 1 632 ? -27 5.555 18.188 1 96.94 632 VAL A N 1
ATOM 4963 C CA . VAL A 1 632 ? -26.453 5.066 19.453 1 96.94 632 VAL A CA 1
ATOM 4964 C C . VAL A 1 632 ? -25.578 6.141 20.078 1 96.94 632 VAL A C 1
ATOM 4966 O O . VAL A 1 632 ? -25.109 5.98 21.219 1 96.94 632 VAL A O 1
ATOM 4969 N N . SER A 1 633 ? -25.328 7.23 19.391 1 95.56 633 SER A N 1
ATOM 4970 C CA . SER A 1 633 ? -24.453 8.289 19.906 1 95.56 633 SER A CA 1
ATOM 4971 C C . SER A 1 633 ? -25.078 8.992 21.109 1 95.56 633 SER A C 1
ATOM 4973 O O . SER A 1 633 ? -26.203 9.516 21.016 1 95.56 633 SER A O 1
ATOM 4975 N N . PRO A 1 634 ? -24.375 9.031 22.219 1 94.94 634 PRO A N 1
ATOM 4976 C CA . PRO A 1 634 ? -24.859 9.898 23.281 1 94.94 634 PRO A CA 1
ATOM 4977 C C . PRO A 1 634 ? -24.781 11.383 22.922 1 94.94 634 PRO A C 1
ATOM 4979 O O . PRO A 1 634 ? -24.078 11.75 21.984 1 94.94 634 PRO A O 1
ATOM 4982 N N . THR A 1 635 ? -25.531 12.133 23.719 1 94.38 635 THR A N 1
ATOM 4983 C CA . THR A 1 635 ? -25.344 13.578 23.625 1 94.38 635 THR A CA 1
ATOM 4984 C C . THR A 1 635 ? -23.969 13.984 24.125 1 94.38 635 THR A C 1
ATOM 4986 O O . THR A 1 635 ? -23.5 13.5 25.156 1 94.38 635 THR A O 1
ATOM 4989 N N . PRO A 1 636 ? -23.297 14.828 23.344 1 96.12 636 PRO A N 1
ATOM 4990 C CA . PRO A 1 636 ? -21.969 15.266 23.797 1 96.12 636 PRO A CA 1
ATOM 4991 C C . PRO A 1 636 ? -22 15.938 25.156 1 96.12 636 PRO A C 1
ATOM 4993 O O . PRO A 1 636 ? -22.938 16.688 25.469 1 96.12 636 PRO A O 1
ATOM 4996 N N . TYR A 1 637 ? -20.984 15.68 25.938 1 95.81 637 TYR A N 1
ATOM 4997 C CA . TYR A 1 637 ? -20.859 16.297 27.25 1 95.81 637 TYR A CA 1
ATOM 4998 C C . TYR A 1 637 ? -20.594 17.797 27.125 1 95.81 637 TYR A C 1
ATOM 5000 O O . TYR A 1 637 ? -19.641 18.219 26.453 1 95.81 637 TYR A O 1
ATOM 5008 N N . SER A 1 638 ? -21.438 18.703 27.703 1 87.75 638 SER A N 1
ATOM 5009 C CA . SER A 1 638 ? -21.375 20.141 27.484 1 87.75 638 SER A CA 1
ATOM 5010 C C . SER A 1 638 ? -20.969 20.891 28.75 1 87.75 638 SER A C 1
ATOM 5012 O O . SER A 1 638 ? -20.75 22.109 28.719 1 87.75 638 SER A O 1
ATOM 5014 N N . ALA A 1 639 ? -20.828 20.25 29.797 1 82.44 639 ALA A N 1
ATOM 5015 C CA . ALA A 1 639 ? -20.516 20.984 31.016 1 82.44 639 ALA A CA 1
ATOM 5016 C C . ALA A 1 639 ? -19.016 21.281 31.125 1 82.44 639 ALA A C 1
ATOM 5018 O O . ALA A 1 639 ? -18.188 20.531 30.609 1 82.44 639 ALA A O 1
ATOM 5019 N N . MET B 1 1 ? -2.496 -15.891 -17.688 1 19.7 1 MET B N 1
ATOM 5020 C CA . MET B 1 1 ? -2.477 -14.594 -18.359 1 19.7 1 MET B CA 1
ATOM 5021 C C . MET B 1 1 ? -3.527 -14.539 -19.469 1 19.7 1 MET B C 1
ATOM 5023 O O . MET B 1 1 ? -3.361 -15.148 -20.516 1 19.7 1 MET B O 1
ATOM 5027 N N . SER B 1 2 ? -4.715 -14.297 -19.109 1 22.56 2 SER B N 1
ATOM 5028 C CA . SER B 1 2 ? -5.82 -14.398 -20.047 1 22.56 2 SER B CA 1
ATOM 5029 C C . SER B 1 2 ? -5.707 -13.344 -21.141 1 22.56 2 SER B C 1
ATOM 5031 O O . SER B 1 2 ? -5.434 -12.172 -20.859 1 22.56 2 SER B O 1
ATOM 5033 N N . PRO B 1 3 ? -5.629 -13.68 -22.406 1 26.17 3 PRO B N 1
ATOM 5034 C CA . PRO B 1 3 ? -5.488 -12.836 -23.594 1 26.17 3 PRO B CA 1
ATOM 5035 C C . PRO B 1 3 ? -6.578 -11.773 -23.688 1 26.17 3 PRO B C 1
ATOM 5037 O O . PRO B 1 3 ? -7.676 -11.953 -23.156 1 26.17 3 PRO B O 1
ATOM 5040 N N . ILE B 1 4 ? -6.195 -10.555 -23.812 1 27.48 4 ILE B N 1
ATOM 5041 C CA . ILE B 1 4 ? -6.977 -9.336 -24.016 1 27.48 4 ILE B CA 1
ATOM 5042 C C . ILE B 1 4 ? -7.895 -9.508 -25.219 1 27.48 4 ILE B C 1
ATOM 5044 O O . ILE B 1 4 ? -7.484 -10.055 -26.25 1 27.48 4 ILE B O 1
ATOM 5048 N N . ALA B 1 5 ? -9.156 -9.312 -25.094 1 28.17 5 ALA B N 1
ATOM 5049 C CA . ALA B 1 5 ? -10.125 -9.297 -26.188 1 28.17 5 ALA B CA 1
ATOM 5050 C C . ALA B 1 5 ? -9.773 -8.242 -27.219 1 28.17 5 ALA B C 1
ATOM 5052 O O . ALA B 1 5 ? -9.492 -7.094 -26.875 1 28.17 5 ALA B O 1
ATOM 5053 N N . LEU B 1 6 ? -9.375 -8.594 -28.375 1 29.05 6 LEU B N 1
ATOM 5054 C CA . LEU B 1 6 ? -8.992 -7.809 -29.547 1 29.05 6 LEU B CA 1
ATOM 5055 C C . LEU B 1 6 ? -10.164 -6.98 -30.062 1 29.05 6 LEU B C 1
ATOM 5057 O O . LEU B 1 6 ? -11.234 -7.52 -30.328 1 29.05 6 LEU B O 1
ATOM 5061 N N . ASP B 1 7 ? -10.164 -5.688 -29.719 1 26.48 7 ASP B N 1
ATOM 5062 C CA . ASP B 1 7 ? -11.156 -4.805 -30.328 1 26.48 7 ASP B CA 1
ATOM 5063 C C . ASP B 1 7 ? -10.898 -4.641 -31.828 1 26.48 7 ASP B C 1
ATOM 5065 O O . ASP B 1 7 ? -9.758 -4.477 -32.25 1 26.48 7 ASP B O 1
ATOM 5069 N N . SER B 1 8 ? -11.82 -4.887 -32.812 1 25.09 8 SER B N 1
ATOM 5070 C CA . SER B 1 8 ? -11.891 -4.895 -34.281 1 25.09 8 SER B CA 1
ATOM 5071 C C . SER B 1 8 ? -11.594 -3.514 -34.844 1 25.09 8 SER B C 1
ATOM 5073 O O . SER B 1 8 ? -11.508 -3.348 -36.062 1 25.09 8 SER B O 1
ATOM 5075 N N . LYS B 1 9 ? -11.875 -2.363 -34.219 1 28.02 9 LYS B N 1
ATOM 5076 C CA . LYS B 1 9 ? -12.039 -1.203 -35.094 1 28.02 9 LYS B CA 1
ATOM 5077 C C . LYS B 1 9 ? -10.695 -0.718 -35.625 1 28.02 9 LYS B C 1
ATOM 5079 O O . LYS B 1 9 ? -10.617 0.329 -36.281 1 28.02 9 LYS B O 1
ATOM 5084 N N . ILE B 1 10 ? -9.562 -0.661 -34.969 1 28.06 10 ILE B N 1
ATOM 5085 C CA . ILE B 1 10 ? -8.5 0.147 -35.562 1 28.06 10 ILE B CA 1
ATOM 5086 C C . ILE B 1 10 ? -7.98 -0.532 -36.844 1 28.06 10 ILE B C 1
ATOM 5088 O O . ILE B 1 10 ? -7.449 -1.643 -36.781 1 28.06 10 ILE B O 1
ATOM 5092 N N . ASN B 1 11 ? -8.406 -0.108 -38.094 1 25.88 11 ASN B N 1
ATOM 5093 C CA . ASN B 1 11 ? -8.055 -0.46 -39.438 1 25.88 11 ASN B CA 1
ATOM 5094 C C . ASN B 1 11 ? -6.566 -0.271 -39.719 1 25.88 11 ASN B C 1
ATOM 5096 O O . ASN B 1 11 ? -6.133 -0.258 -40.875 1 25.88 11 ASN B O 1
ATOM 5100 N N . SER B 1 12 ? -5.828 0.736 -39.125 1 26.34 12 SER B N 1
ATOM 5101 C CA . SER B 1 12 ? -4.512 0.819 -39.781 1 26.34 12 SER B CA 1
ATOM 5102 C C . SER B 1 12 ? -3.803 -0.53 -39.75 1 26.34 12 SER B C 1
ATOM 5104 O O . SER B 1 12 ? -4.121 -1.392 -38.906 1 26.34 12 SER B O 1
ATOM 5106 N N . THR B 1 13 ? -2.92 -0.789 -40.875 1 26.2 13 THR B N 1
ATOM 5107 C CA . THR B 1 13 ? -2.26 -2.066 -41.125 1 26.2 13 THR B CA 1
ATOM 5108 C C . THR B 1 13 ? -1.55 -2.562 -39.875 1 26.2 13 THR B C 1
ATOM 5110 O O . THR B 1 13 ? -0.48 -2.061 -39.5 1 26.2 13 THR B O 1
ATOM 5113 N N . PRO B 1 14 ? -2.205 -2.406 -38.781 1 26.47 14 PRO B N 1
ATOM 5114 C CA . PRO B 1 14 ? -1.562 -2.896 -37.562 1 26.47 14 PRO B CA 1
ATOM 5115 C C . PRO B 1 14 ? -0.938 -4.281 -37.75 1 26.47 14 PRO B C 1
ATOM 5117 O O . PRO B 1 14 ? -1.491 -5.125 -38.438 1 26.47 14 PRO B O 1
ATOM 5120 N N . ALA B 1 15 ? 0.425 -4.367 -37.781 1 26.66 15 ALA B N 1
ATOM 5121 C CA . ALA B 1 15 ? 1.044 -5.688 -37.688 1 26.66 15 ALA B CA 1
ATOM 5122 C C . ALA B 1 15 ? 0.197 -6.617 -36.812 1 26.66 15 ALA B C 1
ATOM 5124 O O . ALA B 1 15 ? -0.103 -6.305 -35.656 1 26.66 15 ALA B O 1
ATOM 5125 N N . ASN B 1 16 ? -0.835 -7.246 -37.406 1 28.44 16 ASN B N 1
ATOM 5126 C CA . ASN B 1 16 ? -1.789 -8.305 -37.062 1 28.44 16 ASN B CA 1
ATOM 5127 C C . ASN B 1 16 ? -1.21 -9.289 -36.062 1 28.44 16 ASN B C 1
ATOM 5129 O O . ASN B 1 16 ? -0.646 -10.312 -36.438 1 28.44 16 ASN B O 1
ATOM 5133 N N . LEU B 1 17 ? -0.582 -8.75 -35.125 1 26.77 17 LEU B N 1
ATOM 5134 C CA . LEU B 1 17 ? -0.207 -9.766 -34.156 1 26.77 17 LEU B CA 1
ATOM 5135 C C . LEU B 1 17 ? -1.439 -10.477 -33.594 1 26.77 17 LEU B C 1
ATOM 5137 O O . LEU B 1 17 ? -1.889 -10.18 -32.5 1 26.77 17 LEU B O 1
ATOM 5141 N N . LYS B 1 18 ? -2.461 -10.359 -34.219 1 32.81 18 LYS B N 1
ATOM 5142 C CA . LYS B 1 18 ? -3.443 -11.367 -33.844 1 32.81 18 LYS B CA 1
ATOM 5143 C C . LYS B 1 18 ? -2.781 -12.734 -33.656 1 32.81 18 LYS B C 1
ATOM 5145 O O . LYS B 1 18 ? -2.195 -13.281 -34.594 1 32.81 18 LYS B O 1
ATOM 5150 N N . ALA B 1 19 ? -2.443 -12.945 -32.469 1 35.44 19 ALA B N 1
ATOM 5151 C CA . ALA B 1 19 ? -1.921 -14.266 -32.156 1 35.44 19 ALA B CA 1
ATOM 5152 C C . ALA B 1 19 ? -2.592 -15.344 -33 1 35.44 19 ALA B C 1
ATOM 5154 O O . ALA B 1 19 ? -3.809 -15.523 -32.938 1 35.44 19 ALA B O 1
ATOM 5155 N N . LYS B 1 20 ? -2.09 -15.625 -34.062 1 41.12 20 LYS B N 1
ATOM 5156 C CA . LYS B 1 20 ? -2.504 -16.719 -34.938 1 41.12 20 LYS B CA 1
ATOM 5157 C C . LYS B 1 20 ? -2.84 -17.969 -34.125 1 41.12 20 LYS B C 1
ATOM 5159 O O . LYS B 1 20 ? -1.993 -18.5 -33.406 1 41.12 20 LYS B O 1
ATOM 5164 N N . VAL B 1 21 ? -4.207 -18.062 -33.875 1 41.75 21 VAL B N 1
ATOM 5165 C CA . VAL B 1 21 ? -4.637 -19.375 -33.406 1 41.75 21 VAL B CA 1
ATOM 5166 C C . VAL B 1 21 ? -3.928 -20.453 -34.219 1 41.75 21 VAL B C 1
ATOM 5168 O O . VAL B 1 21 ? -3.947 -20.438 -35.438 1 41.75 21 VAL B O 1
ATOM 5171 N N . VAL B 1 22 ? -2.904 -20.922 -33.688 1 45.41 22 VAL B N 1
ATOM 5172 C CA . VAL B 1 22 ? -2.266 -22.031 -34.406 1 45.41 22 VAL B CA 1
ATOM 5173 C C . VAL B 1 22 ? -3.162 -23.266 -34.344 1 45.41 22 VAL B C 1
ATOM 5175 O O . VAL B 1 22 ? -3.834 -23.516 -33.344 1 45.41 22 VAL B O 1
ATOM 5178 N N . GLU B 1 23 ? -3.504 -23.734 -35.5 1 41.34 23 GLU B N 1
ATOM 5179 C CA . GLU B 1 23 ? -4.215 -25 -35.625 1 41.34 23 GLU B CA 1
ATOM 5180 C C . GLU B 1 23 ? -3.357 -26.156 -35.125 1 41.34 23 GLU B C 1
ATOM 5182 O O . GLU B 1 23 ? -2.217 -26.328 -35.562 1 41.34 23 GLU B O 1
ATOM 5187 N N . GLY B 1 24 ? -3.457 -26.438 -33.906 1 43.16 24 GLY B N 1
ATOM 5188 C CA . GLY B 1 24 ? -2.689 -27.578 -33.438 1 43.16 24 GLY B CA 1
ATOM 5189 C C . GLY B 1 24 ? -3.363 -28.906 -33.688 1 43.16 24 GLY B C 1
ATOM 5190 O O . GLY B 1 24 ? -4.582 -29.031 -33.531 1 43.16 24 GLY B O 1
ATOM 5191 N N . HIS B 1 25 ? -2.725 -29.844 -34.438 1 38.53 25 HIS B N 1
ATOM 5192 C CA . HIS B 1 25 ? -3.176 -31.219 -34.594 1 38.53 25 HIS B CA 1
ATOM 5193 C C . HIS B 1 25 ? -3.201 -31.953 -33.25 1 38.53 25 HIS B C 1
ATOM 5195 O O . HIS B 1 25 ? -2.193 -31.984 -32.562 1 38.53 25 HIS B O 1
ATOM 5201 N N . VAL B 1 26 ? -4.258 -31.891 -32.656 1 41.25 26 VAL B N 1
ATOM 5202 C CA . VAL B 1 26 ? -4.348 -32.688 -31.438 1 41.25 26 VAL B CA 1
ATOM 5203 C C . VAL B 1 26 ? -4.605 -34.156 -31.781 1 41.25 26 VAL B C 1
ATOM 5205 O O . VAL B 1 26 ? -5.578 -34.469 -32.469 1 41.25 26 VAL B O 1
ATOM 5208 N N . GLU B 1 27 ? -3.605 -35.062 -31.703 1 35.59 27 GLU B N 1
ATOM 5209 C CA . GLU B 1 27 ? -3.85 -36.5 -31.797 1 35.59 27 GLU B CA 1
ATOM 5210 C C . GLU B 1 27 ? -4.695 -37 -30.625 1 35.59 27 GLU B C 1
ATOM 5212 O O . GLU B 1 27 ? -4.316 -36.812 -29.469 1 35.59 27 GLU B O 1
ATOM 5217 N N . VAL B 1 28 ? -5.926 -37.25 -30.859 1 37.38 28 VAL B N 1
ATOM 5218 C CA . VAL B 1 28 ? -6.875 -37.812 -29.906 1 37.38 28 VAL B CA 1
ATOM 5219 C C . VAL B 1 28 ? -6.488 -39.25 -29.578 1 37.38 28 VAL B C 1
ATOM 5221 O O . VAL B 1 28 ? -6.496 -40.125 -30.453 1 37.38 28 VAL B O 1
ATOM 5224 N N . GLU B 1 29 ? -5.656 -39.531 -28.656 1 37.78 29 GLU B N 1
ATOM 5225 C CA . GLU B 1 29 ? -5.395 -40.938 -28.281 1 37.78 29 GLU B CA 1
ATOM 5226 C C . GLU B 1 29 ? -6.652 -41.594 -27.734 1 37.78 29 GLU B C 1
ATOM 5228 O O . GLU B 1 29 ? -7.379 -41 -26.922 1 37.78 29 GLU B O 1
ATOM 5233 N N . LYS B 1 30 ? -7.172 -42.781 -28.172 1 38 30 LYS B N 1
ATOM 5234 C CA . LYS B 1 30 ? -8.352 -43.594 -27.891 1 38 30 LYS B CA 1
ATOM 5235 C C . LYS B 1 30 ? -8.352 -44.062 -26.438 1 38 30 LYS B C 1
ATOM 5237 O O . LYS B 1 30 ? -9.336 -44.656 -25.969 1 38 30 LYS B O 1
ATOM 5242 N N . GLN B 1 31 ? -7.328 -44.812 -25.859 1 39.09 31 GLN B N 1
ATOM 5243 C CA . GLN B 1 31 ? -7.461 -45.562 -24.625 1 39.09 31 GLN B CA 1
ATOM 5244 C C . GLN B 1 31 ? -7.41 -44.656 -23.406 1 39.09 31 GLN B C 1
ATOM 5246 O O . GLN B 1 31 ? -6.781 -43.594 -23.453 1 39.09 31 GLN B O 1
ATOM 5251 N N . PRO B 1 32 ? -8.219 -45.094 -22.25 1 42.06 32 PRO B N 1
ATOM 5252 C CA . PRO B 1 32 ? -8.406 -44.375 -21 1 42.06 32 PRO B CA 1
ATOM 5253 C C . PRO B 1 32 ? -7.086 -43.938 -20.359 1 42.06 32 PRO B C 1
ATOM 5255 O O . PRO B 1 32 ? -6.52 -44.688 -19.547 1 42.06 32 PRO B O 1
ATOM 5258 N N . LYS B 1 33 ? -6.02 -43.719 -20.922 1 49.22 33 LYS B N 1
ATOM 5259 C CA . LYS B 1 33 ? -4.727 -43.312 -20.391 1 49.22 33 LYS B CA 1
ATOM 5260 C C . LYS B 1 33 ? -4.867 -42.062 -19.5 1 49.22 33 LYS B C 1
ATOM 5262 O O . LYS B 1 33 ? -5.832 -41.312 -19.625 1 49.22 33 LYS B O 1
ATOM 5267 N N . LEU B 1 34 ? -4.062 -42.062 -18.422 1 59.09 34 LEU B N 1
ATOM 5268 C CA . LEU B 1 34 ? -3.91 -40.875 -17.609 1 59.09 34 LEU B CA 1
ATOM 5269 C C . LEU B 1 34 ? -3.896 -39.625 -18.484 1 59.09 34 LEU B C 1
ATOM 5271 O O . LEU B 1 34 ? -3.355 -39.625 -19.594 1 59.09 34 LEU B O 1
ATOM 5275 N N . PRO B 1 35 ? -4.867 -38.594 -18.062 1 72.69 35 PRO B N 1
ATOM 5276 C CA . PRO B 1 35 ? -4.977 -37.375 -18.844 1 72.69 35 PRO B CA 1
ATOM 5277 C C . PRO B 1 35 ? -3.619 -36.812 -19.25 1 72.69 35 PRO B C 1
ATOM 5279 O O . PRO B 1 35 ? -3.5 -36.156 -20.297 1 72.69 35 PRO B O 1
ATOM 5282 N N . LEU B 1 36 ? -2.604 -37.125 -18.312 1 85.62 36 LEU B N 1
ATOM 5283 C CA . LEU B 1 36 ? -1.249 -36.625 -18.531 1 85.62 36 LEU B CA 1
ATOM 5284 C C . LEU B 1 36 ? -0.214 -37.656 -18.047 1 85.62 36 LEU B C 1
ATOM 5286 O O . LEU B 1 36 ? -0.364 -38.219 -16.969 1 85.62 36 LEU B O 1
ATOM 5290 N N . ALA B 1 37 ? 0.758 -37.875 -18.844 1 89.62 37 ALA B N 1
ATOM 5291 C CA . ALA B 1 37 ? 1.818 -38.781 -18.438 1 89.62 37 ALA B CA 1
ATOM 5292 C C . ALA B 1 37 ? 2.551 -38.25 -17.203 1 89.62 37 ALA B C 1
ATOM 5294 O O . ALA B 1 37 ? 2.742 -37.062 -17.062 1 89.62 37 ALA B O 1
ATOM 5295 N N . ASP B 1 38 ? 2.955 -39.188 -16.359 1 91.62 38 ASP B N 1
ATOM 5296 C CA . ASP B 1 38 ? 3.652 -38.844 -15.125 1 91.62 38 ASP B CA 1
ATOM 5297 C C . ASP B 1 38 ? 4.938 -38.062 -15.43 1 91.62 38 ASP B C 1
ATOM 5299 O O . ASP B 1 38 ? 5.387 -37.25 -14.617 1 91.62 38 ASP B O 1
ATOM 5303 N N . ASN B 1 39 ? 5.508 -38.312 -16.531 1 93.81 39 ASN B N 1
ATOM 5304 C CA . ASN B 1 39 ? 6.789 -37.688 -16.859 1 93.81 39 ASN B CA 1
ATOM 5305 C C . ASN B 1 39 ? 6.629 -36.531 -17.844 1 93.81 39 ASN B C 1
ATOM 5307 O O . ASN B 1 39 ? 7.609 -36.094 -18.422 1 93.81 39 ASN B O 1
ATOM 5311 N N . TYR B 1 40 ? 5.375 -36.188 -18.125 1 93.94 40 TYR B N 1
ATOM 5312 C CA . TYR B 1 40 ? 5.164 -35 -18.969 1 93.94 40 TYR B CA 1
ATOM 5313 C C . TYR B 1 40 ? 5.816 -33.781 -18.375 1 93.94 40 TYR B C 1
ATOM 5315 O O . TYR B 1 40 ? 5.398 -33.281 -17.312 1 93.94 40 TYR B O 1
ATOM 5323 N N . MET B 1 41 ? 6.871 -33.219 -19.047 1 95.25 41 MET B N 1
ATOM 5324 C CA . MET B 1 41 ? 7.641 -32.031 -18.641 1 95.25 41 MET B CA 1
ATOM 5325 C C . MET B 1 41 ? 8.172 -32.219 -17.219 1 95.25 41 MET B C 1
ATOM 5327 O O . MET B 1 41 ? 8.227 -31.25 -16.453 1 95.25 41 MET B O 1
ATOM 5331 N N . TYR B 1 42 ? 8.469 -33.438 -16.844 1 96.56 42 TYR B N 1
ATOM 5332 C CA . TYR B 1 42 ? 8.875 -33.75 -15.477 1 96.56 42 TYR B CA 1
ATOM 5333 C C . TYR B 1 42 ? 9.977 -34.812 -15.469 1 96.56 42 TYR B C 1
ATOM 5335 O O . TYR B 1 42 ? 9.703 -36 -15.641 1 96.56 42 TYR B O 1
ATOM 5343 N N . ASP B 1 43 ? 11.211 -34.406 -15.109 1 96.25 43 ASP B N 1
ATOM 5344 C CA . ASP B 1 43 ? 12.352 -35.312 -15.219 1 96.25 43 ASP B CA 1
ATOM 5345 C C . ASP B 1 43 ? 12.852 -35.75 -13.836 1 96.25 43 ASP B C 1
ATOM 5347 O O . ASP B 1 43 ? 13.789 -36.531 -13.734 1 96.25 43 ASP B O 1
ATOM 5351 N N . PHE B 1 44 ? 12.266 -35.281 -12.766 1 96.19 44 PHE B N 1
ATOM 5352 C CA . PHE B 1 44 ? 12.734 -35.562 -11.414 1 96.19 44 PHE B CA 1
ATOM 5353 C C . PHE B 1 44 ? 12.672 -37.031 -11.109 1 96.19 44 PHE B C 1
ATOM 5355 O O . PHE B 1 44 ? 11.68 -37.719 -11.406 1 96.19 44 PHE B O 1
ATOM 5362 N N . GLN B 1 45 ? 13.758 -37.562 -10.422 1 89.25 45 GLN B N 1
ATOM 5363 C CA . GLN B 1 45 ? 13.797 -39 -10.242 1 89.25 45 GLN B CA 1
ATOM 5364 C C . GLN B 1 45 ? 14.258 -39.375 -8.836 1 89.25 45 GLN B C 1
ATOM 5366 O O . GLN B 1 45 ? 14.523 -40.562 -8.547 1 89.25 45 GLN B O 1
ATOM 5371 N N . TYR B 1 46 ? 14.297 -38.5 -7.859 1 92.81 46 TYR B N 1
ATOM 5372 C CA . TYR B 1 46 ? 14.852 -38.781 -6.535 1 92.81 46 TYR B CA 1
ATOM 5373 C C . TYR B 1 46 ? 13.75 -38.906 -5.492 1 92.81 46 TYR B C 1
ATOM 5375 O O . TYR B 1 46 ? 13.891 -38.406 -4.367 1 92.81 46 TYR B O 1
ATOM 5383 N N . ASN B 1 47 ? 12.688 -39.469 -5.844 1 90.5 47 ASN B N 1
ATOM 5384 C CA . ASN B 1 47 ? 11.602 -39.625 -4.879 1 90.5 47 ASN B CA 1
ATOM 5385 C C . ASN B 1 47 ? 12 -40.594 -3.76 1 90.5 47 ASN B C 1
ATOM 5387 O O . ASN B 1 47 ? 12.641 -41.625 -4.008 1 90.5 47 ASN B O 1
ATOM 5391 N N . HIS B 1 48 ? 11.719 -40.219 -2.582 1 94.12 48 HIS B N 1
ATOM 5392 C CA . HIS B 1 48 ? 11.945 -41 -1.379 1 94.12 48 HIS B CA 1
ATOM 5393 C C . HIS B 1 48 ? 10.844 -40.781 -0.35 1 94.12 48 HIS B C 1
ATOM 5395 O O . HIS B 1 48 ? 10.227 -39.719 -0.318 1 94.12 48 HIS B O 1
ATOM 5401 N N . GLU B 1 49 ? 10.594 -41.719 0.443 1 95.31 49 GLU B N 1
ATOM 5402 C CA . GLU B 1 49 ? 9.57 -41.594 1.479 1 95.31 49 GLU B CA 1
ATOM 5403 C C . GLU B 1 49 ? 9.914 -40.5 2.469 1 95.31 49 GLU B C 1
ATOM 5405 O O . GLU B 1 49 ? 11.094 -40.219 2.709 1 95.31 49 GLU B O 1
ATOM 5410 N N . LEU B 1 50 ? 8.883 -39.906 3.039 1 97.69 50 LEU B N 1
ATOM 5411 C CA . LEU B 1 50 ? 9.055 -38.906 4.062 1 97.69 50 LEU B CA 1
ATOM 5412 C C . LEU B 1 50 ? 9.727 -39.469 5.305 1 97.69 50 LEU B C 1
ATOM 5414 O O . LEU B 1 50 ? 9.586 -40.656 5.59 1 97.69 50 LEU B O 1
ATOM 5418 N N . PRO B 1 51 ? 10.461 -38.656 5.984 1 97.81 51 PRO B N 1
ATOM 5419 C CA . PRO B 1 51 ? 11.078 -39.156 7.223 1 97.81 51 PRO B CA 1
ATOM 5420 C C . PRO B 1 51 ? 10.086 -39.219 8.383 1 97.81 51 PRO B C 1
ATOM 5422 O O . PRO B 1 51 ? 10.195 -38.469 9.344 1 97.81 51 PRO B O 1
ATOM 5425 N N . THR B 1 52 ? 9.273 -40.188 8.336 1 97.62 52 THR B N 1
ATOM 5426 C CA . THR B 1 52 ? 8.234 -40.375 9.352 1 97.62 52 THR B CA 1
ATOM 5427 C C . THR B 1 52 ? 8.844 -40.875 10.664 1 97.62 52 THR B C 1
ATOM 5429 O O . THR B 1 52 ? 9.977 -41.375 10.68 1 97.62 52 THR B O 1
ATOM 5432 N N . ILE B 1 53 ? 8.078 -40.719 11.719 1 96.38 53 ILE B N 1
ATOM 5433 C CA . ILE B 1 53 ? 8.484 -41.156 13.047 1 96.38 53 ILE B CA 1
ATOM 5434 C C . ILE B 1 53 ? 8.82 -42.656 13.016 1 96.38 53 ILE B C 1
ATOM 5436 O O . ILE B 1 53 ? 9.805 -43.094 13.617 1 96.38 53 ILE B O 1
ATOM 5440 N N . LYS B 1 54 ? 8.023 -43.406 12.305 1 95.75 54 LYS B N 1
ATOM 5441 C CA . LYS B 1 54 ? 8.25 -44.844 12.172 1 95.75 54 LYS B CA 1
ATOM 5442 C C . LYS B 1 54 ? 9.578 -45.125 11.469 1 95.75 54 LYS B C 1
ATOM 5444 O O . LYS B 1 54 ? 10.367 -45.969 11.93 1 95.75 54 LYS B O 1
ATOM 5449 N N . SER B 1 55 ? 9.836 -44.438 10.367 1 95.75 55 SER B N 1
ATOM 5450 C CA . SER B 1 55 ? 11.047 -44.688 9.586 1 95.75 55 SER B CA 1
ATOM 5451 C C . SER B 1 55 ? 12.289 -44.219 10.344 1 95.75 55 SER B C 1
ATOM 5453 O O . SER B 1 55 ? 13.359 -44.812 10.188 1 95.75 55 SER B O 1
ATOM 5455 N N . LEU B 1 56 ? 12.156 -43.188 11.18 1 95.75 56 LEU B N 1
ATOM 5456 C CA . LEU B 1 56 ? 13.289 -42.625 11.922 1 95.75 56 LEU B CA 1
ATOM 5457 C C . LEU B 1 56 ? 13.508 -43.406 13.227 1 95.75 56 LEU B C 1
ATOM 5459 O O . LEU B 1 56 ? 14.602 -43.344 13.805 1 95.75 56 LEU B O 1
ATOM 5463 N N . GLY B 1 57 ? 12.477 -44 13.773 1 93.44 57 GLY B N 1
ATOM 5464 C CA . GLY B 1 57 ? 12.547 -44.781 14.992 1 93.44 57 GLY B CA 1
ATOM 5465 C C . GLY B 1 57 ? 12.32 -43.969 16.25 1 93.44 57 GLY B C 1
ATOM 5466 O O . GLY B 1 57 ? 12.398 -44.469 17.359 1 93.44 57 GLY B O 1
ATOM 5467 N N . GLN B 1 58 ? 12.094 -42.656 16.078 1 92.56 58 GLN B N 1
ATOM 5468 C CA . GLN B 1 58 ? 11.859 -41.812 17.25 1 92.56 58 GLN B CA 1
ATOM 5469 C C . GLN B 1 58 ? 11.062 -40.562 16.891 1 92.56 58 GLN B C 1
ATOM 5471 O O . GLN B 1 58 ? 11.164 -40.062 15.766 1 92.56 58 GLN B O 1
ATOM 5476 N N . ASP B 1 59 ? 10.289 -40.094 17.922 1 93.44 59 ASP B N 1
ATOM 5477 C CA . ASP B 1 59 ? 9.562 -38.844 17.828 1 93.44 59 ASP B CA 1
ATOM 5478 C C . ASP B 1 59 ? 10.281 -37.719 18.594 1 93.44 59 ASP B C 1
ATOM 5480 O O . ASP B 1 59 ? 11.188 -38 19.375 1 93.44 59 ASP B O 1
ATOM 5484 N N . ILE B 1 60 ? 9.969 -36.531 18.281 1 94.94 60 ILE B N 1
ATOM 5485 C CA . ILE B 1 60 ? 10.508 -35.406 19.016 1 94.94 60 ILE B CA 1
ATOM 5486 C C . ILE B 1 60 ? 9.844 -35.344 20.391 1 94.94 60 ILE B C 1
ATOM 5488 O O . ILE B 1 60 ? 8.617 -35.375 20.5 1 94.94 60 ILE B O 1
ATOM 5492 N N . ALA B 1 61 ? 10.664 -35.188 21.375 1 90.69 61 ALA B N 1
ATOM 5493 C CA . ALA B 1 61 ? 10.141 -35.094 22.734 1 90.69 61 ALA B CA 1
ATOM 5494 C C . ALA B 1 61 ? 9.242 -33.875 22.906 1 90.69 61 ALA B C 1
ATOM 5496 O O . ALA B 1 61 ? 9.523 -32.812 22.359 1 90.69 61 ALA B O 1
ATOM 5497 N N . GLN B 1 62 ? 8.148 -34.031 23.719 1 87.31 62 GLN B N 1
ATOM 5498 C CA . GLN B 1 62 ? 7.156 -32.969 23.891 1 87.31 62 GLN B CA 1
ATOM 5499 C C . GLN B 1 62 ? 7.703 -31.828 24.734 1 87.31 62 GLN B C 1
ATOM 5501 O O . GLN B 1 62 ? 7.273 -30.672 24.594 1 87.31 62 GLN B O 1
ATOM 5506 N N . ASP B 1 63 ? 8.641 -32.031 25.594 1 90.5 63 ASP B N 1
ATOM 5507 C CA . ASP B 1 63 ? 9.078 -31.016 26.562 1 90.5 63 ASP B CA 1
ATOM 5508 C C . ASP B 1 63 ? 10.367 -30.344 26.094 1 90.5 63 ASP B C 1
ATOM 5510 O O . ASP B 1 63 ? 11 -29.625 26.875 1 90.5 63 ASP B O 1
ATOM 5514 N N . ILE B 1 64 ? 10.609 -30.469 24.859 1 93.25 64 ILE B N 1
ATOM 5515 C CA . ILE B 1 64 ? 11.859 -29.859 24.422 1 93.25 64 ILE B CA 1
ATOM 5516 C C . ILE B 1 64 ? 11.648 -28.359 24.219 1 93.25 64 ILE B C 1
ATOM 5518 O O . ILE B 1 64 ? 10.531 -27.906 23.953 1 93.25 64 ILE B O 1
ATOM 5522 N N . ASP B 1 65 ? 12.75 -27.594 24.375 1 97.06 65 ASP B N 1
ATOM 5523 C CA . ASP B 1 65 ? 12.781 -26.188 23.984 1 97.06 65 ASP B CA 1
ATOM 5524 C C . ASP B 1 65 ? 13.328 -26.031 22.562 1 97.06 65 ASP B C 1
ATOM 5526 O O . ASP B 1 65 ? 14.539 -26.078 22.359 1 97.06 65 ASP B O 1
ATOM 5530 N N . PRO B 1 66 ? 12.43 -25.859 21.609 1 97.69 66 PRO B N 1
ATOM 5531 C CA . PRO B 1 66 ? 12.867 -25.812 20.219 1 97.69 66 PRO B CA 1
ATOM 5532 C C . PRO B 1 66 ? 13.953 -24.766 19.969 1 97.69 66 PRO B C 1
ATOM 5534 O O . PRO B 1 66 ? 14.828 -24.969 19.125 1 97.69 66 PRO B O 1
ATOM 5537 N N . ILE B 1 67 ? 13.93 -23.656 20.641 1 98.19 67 ILE B N 1
ATOM 5538 C CA . ILE B 1 67 ? 14.898 -22.578 20.438 1 98.19 67 ILE B CA 1
ATOM 5539 C C . ILE B 1 67 ? 16.281 -23.047 20.922 1 98.19 67 ILE B C 1
ATOM 5541 O O . ILE B 1 67 ? 17.281 -22.859 20.234 1 98.19 67 ILE B O 1
ATOM 5545 N N . GLN B 1 68 ? 16.328 -23.625 22.062 1 97.81 68 GLN B N 1
ATOM 5546 C CA . GLN B 1 68 ? 17.594 -24.109 22.594 1 97.81 68 GLN B CA 1
ATOM 5547 C C . GLN B 1 68 ? 18.188 -25.203 21.719 1 97.81 68 GLN B C 1
ATOM 5549 O O . GLN B 1 68 ? 19.391 -25.219 21.469 1 97.81 68 GLN B O 1
ATOM 5554 N N . GLU B 1 69 ? 17.328 -26.141 21.344 1 97.88 69 GLU B N 1
ATOM 5555 C CA . GLU B 1 69 ? 17.797 -27.203 20.469 1 97.88 69 GLU B CA 1
ATOM 5556 C C . GLU B 1 69 ? 18.328 -26.641 19.141 1 97.88 69 GLU B C 1
ATOM 5558 O O . GLU B 1 69 ? 19.328 -27.125 18.609 1 97.88 69 GLU B O 1
ATOM 5563 N N . ALA B 1 70 ? 17.594 -25.641 18.609 1 98.69 70 ALA B N 1
ATOM 5564 C CA . ALA B 1 70 ? 18.016 -24.984 17.375 1 98.69 70 ALA B CA 1
ATOM 5565 C C . ALA B 1 70 ? 19.359 -24.281 17.547 1 98.69 70 ALA B C 1
ATOM 5567 O O . ALA B 1 70 ? 20.188 -24.312 16.656 1 98.69 70 ALA B O 1
ATOM 5568 N N . GLU B 1 71 ? 19.578 -23.656 18.672 1 98.5 71 GLU B N 1
ATOM 5569 C CA . GLU B 1 71 ? 20.828 -22.969 18.953 1 98.5 71 GLU B CA 1
ATOM 5570 C C . GLU B 1 71 ? 22.016 -23.938 18.922 1 98.5 71 GLU B C 1
ATOM 5572 O O . GLU B 1 71 ? 23.047 -23.625 18.328 1 98.5 71 GLU B O 1
ATOM 5577 N N . LYS B 1 72 ? 21.812 -25.047 19.531 1 97.94 72 LYS B N 1
ATOM 5578 C CA . LYS B 1 72 ? 22.859 -26.062 19.531 1 97.94 72 LYS B CA 1
ATOM 5579 C C . LYS B 1 72 ? 23.172 -26.547 18.125 1 97.94 72 LYS B C 1
ATOM 5581 O O . LYS B 1 72 ? 24.328 -26.656 17.75 1 97.94 72 LYS B O 1
ATOM 5586 N N . PHE B 1 73 ? 22.141 -26.828 17.438 1 98.5 73 PHE B N 1
ATOM 5587 C CA . PHE B 1 73 ? 22.312 -27.328 16.078 1 98.5 73 PHE B CA 1
ATOM 5588 C C . PHE B 1 73 ? 23 -26.281 15.203 1 98.5 73 PHE B C 1
ATOM 5590 O O . PHE B 1 73 ? 23.906 -26.594 14.438 1 98.5 73 PHE B O 1
ATOM 5597 N N . VAL B 1 74 ? 22.547 -25.016 15.242 1 98.69 74 VAL B N 1
ATOM 5598 C CA . VAL B 1 74 ? 23.031 -23.938 14.398 1 98.69 74 VAL B CA 1
ATOM 5599 C C . VAL B 1 74 ? 24.484 -23.625 14.734 1 98.69 74 VAL B C 1
ATOM 5601 O O . VAL B 1 74 ? 25.266 -23.25 13.859 1 98.69 74 VAL B O 1
ATOM 5604 N N . ALA B 1 75 ? 24.859 -23.828 16.016 1 98.44 75 ALA B N 1
ATOM 5605 C CA . ALA B 1 75 ? 26.266 -23.656 16.391 1 98.44 75 ALA B CA 1
ATOM 5606 C C . ALA B 1 75 ? 27.172 -24.594 15.578 1 98.44 75 ALA B C 1
ATOM 5608 O O . ALA B 1 75 ? 28.234 -24.188 15.125 1 98.44 75 ALA B O 1
ATOM 5609 N N . VAL B 1 76 ? 26.75 -25.797 15.398 1 98.38 76 VAL B N 1
ATOM 5610 C CA . VAL B 1 76 ? 27.516 -26.766 14.625 1 98.38 76 VAL B CA 1
ATOM 5611 C C . VAL B 1 76 ? 27.5 -26.391 13.148 1 98.38 76 VAL B C 1
ATOM 5613 O O . VAL B 1 76 ? 28.547 -26.422 12.484 1 98.38 76 VAL B O 1
ATOM 5616 N N . LEU B 1 77 ? 26.297 -26.078 12.656 1 98.69 77 LEU B N 1
ATOM 5617 C CA . LEU B 1 77 ? 26.172 -25.672 11.266 1 98.69 77 LEU B CA 1
ATOM 5618 C C . LEU B 1 77 ? 27.047 -24.469 10.953 1 98.69 77 LEU B C 1
ATOM 5620 O O . LEU B 1 77 ? 27.719 -24.422 9.922 1 98.69 77 LEU B O 1
ATOM 5624 N N . SER B 1 78 ? 27 -23.516 11.867 1 98.56 78 SER B N 1
ATOM 5625 C CA . SER B 1 78 ? 27.812 -22.297 11.711 1 98.56 78 SER B CA 1
ATOM 5626 C C . SER B 1 78 ? 29.297 -22.625 11.625 1 98.56 78 SER B C 1
ATOM 5628 O O . SER B 1 78 ? 30.016 -22.078 10.797 1 98.56 78 SER B O 1
ATOM 5630 N N . LYS B 1 79 ? 29.719 -23.469 12.453 1 98.19 79 LYS B N 1
ATOM 5631 C CA . LYS B 1 79 ? 31.125 -23.859 12.5 1 98.19 79 LYS B CA 1
ATOM 5632 C C . LYS B 1 79 ? 31.562 -24.516 11.195 1 98.19 79 LYS B C 1
ATOM 5634 O O . LYS B 1 79 ? 32.625 -24.172 10.633 1 98.19 79 LYS B O 1
ATOM 5639 N N . VAL B 1 80 ? 30.812 -25.469 10.68 1 98.12 80 VAL B N 1
ATOM 5640 C CA . VAL B 1 80 ? 31.203 -26.219 9.484 1 98.12 80 VAL B CA 1
ATOM 5641 C C . VAL B 1 80 ? 31.172 -25.312 8.266 1 98.12 80 VAL B C 1
ATOM 5643 O O . VAL B 1 80 ? 32 -25.422 7.367 1 98.12 80 VAL B O 1
ATOM 5646 N N . LEU B 1 81 ? 30.203 -24.422 8.18 1 98.44 81 LEU B N 1
ATOM 5647 C CA . LEU B 1 81 ? 30.109 -23.5 7.051 1 98.44 81 LEU B CA 1
ATOM 5648 C C . LEU B 1 81 ? 31.234 -22.469 7.078 1 98.44 81 LEU B C 1
ATOM 5650 O O . LEU B 1 81 ? 31.797 -22.141 6.035 1 98.44 81 LEU B O 1
ATOM 5654 N N . ALA B 1 82 ? 31.531 -21.969 8.289 1 98.06 82 ALA B N 1
ATOM 5655 C CA . ALA B 1 82 ? 32.594 -20.969 8.43 1 98.06 82 ALA B CA 1
ATOM 5656 C C . ALA B 1 82 ? 33.938 -21.562 8.07 1 98.06 82 ALA B C 1
ATOM 5658 O O . ALA B 1 82 ? 34.812 -20.875 7.52 1 98.06 82 ALA B O 1
ATOM 5659 N N . ALA B 1 83 ? 34.125 -22.797 8.328 1 97.44 83 ALA B N 1
ATOM 5660 C CA . ALA B 1 83 ? 35.406 -23.469 8.102 1 97.44 83 ALA B CA 1
ATOM 5661 C C . ALA B 1 83 ? 35.5 -24 6.676 1 97.44 83 ALA B C 1
ATOM 5663 O O . ALA B 1 83 ? 36.594 -24.391 6.223 1 97.44 83 ALA B O 1
ATOM 5664 N N . GLY B 1 84 ? 34.438 -24 6.004 1 97.56 84 GLY B N 1
ATOM 5665 C CA . GLY B 1 84 ? 34.438 -24.656 4.707 1 97.56 84 GLY B CA 1
ATOM 5666 C C . GLY B 1 84 ? 34.594 -26.172 4.801 1 97.56 84 GLY B C 1
ATOM 5667 O O . GLY B 1 84 ? 35.219 -26.781 3.943 1 97.56 84 GLY B O 1
ATOM 5668 N N . ASP B 1 85 ? 34.094 -26.734 5.824 1 97.88 85 ASP B N 1
ATOM 5669 C CA . ASP B 1 85 ? 34.219 -28.156 6.117 1 97.88 85 ASP B CA 1
ATOM 5670 C C . ASP B 1 85 ? 33.156 -28.969 5.383 1 97.88 85 ASP B C 1
ATOM 5672 O O . ASP B 1 85 ? 32.094 -29.266 5.945 1 97.88 85 ASP B O 1
ATOM 5676 N N . ALA B 1 86 ? 33.531 -29.469 4.234 1 98.25 86 ALA B N 1
ATOM 5677 C CA . ALA B 1 86 ? 32.594 -30.172 3.373 1 98.25 86 ALA B CA 1
ATOM 5678 C C . ALA B 1 86 ? 32.094 -31.453 4.031 1 98.25 86 ALA B C 1
ATOM 5680 O O . ALA B 1 86 ? 30.906 -31.781 3.961 1 98.25 86 ALA B O 1
ATOM 5681 N N . ALA B 1 87 ? 32.969 -32.156 4.59 1 98.12 87 ALA B N 1
ATOM 5682 C CA . ALA B 1 87 ? 32.594 -33.438 5.219 1 98.12 87 ALA B CA 1
ATOM 5683 C C . ALA B 1 87 ? 31.672 -33.219 6.41 1 98.12 87 ALA B C 1
ATOM 5685 O O . ALA B 1 87 ? 30.688 -33.938 6.57 1 98.12 87 ALA B O 1
ATOM 5686 N N . GLY B 1 88 ? 32.094 -32.312 7.215 1 98.31 88 GLY B N 1
ATOM 5687 C CA . GLY B 1 88 ? 31.25 -31.984 8.359 1 98.31 88 GLY B CA 1
ATOM 5688 C C . GLY B 1 88 ? 29.859 -31.516 7.961 1 98.31 88 GLY B C 1
ATOM 5689 O O . GLY B 1 88 ? 28.875 -31.891 8.602 1 98.31 88 GLY B O 1
ATOM 5690 N N . PHE B 1 89 ? 29.797 -30.656 6.965 1 98.56 89 PHE B N 1
ATOM 5691 C CA . PHE B 1 89 ? 28.516 -30.172 6.453 1 98.56 89 PHE B CA 1
ATOM 5692 C C . PHE B 1 89 ? 27.656 -31.344 5.969 1 98.56 89 PHE B C 1
ATOM 5694 O O . PHE B 1 89 ? 26.484 -31.438 6.316 1 98.56 89 PHE B O 1
ATOM 5701 N N . THR B 1 90 ? 28.25 -32.219 5.234 1 98.69 90 THR B N 1
ATOM 5702 C CA . THR B 1 90 ? 27.547 -33.375 4.676 1 98.69 90 THR B CA 1
ATOM 5703 C C . THR B 1 90 ? 27.016 -34.281 5.785 1 98.69 90 THR B C 1
ATOM 5705 O O . THR B 1 90 ? 25.922 -34.844 5.676 1 98.69 90 THR B O 1
ATOM 5708 N N . ASP B 1 91 ? 27.797 -34.406 6.773 1 98.19 91 ASP B N 1
ATOM 5709 C CA . ASP B 1 91 ? 27.469 -35.312 7.871 1 98.19 91 ASP B CA 1
ATOM 5710 C C . ASP B 1 91 ? 26.219 -34.812 8.625 1 98.19 91 ASP B C 1
ATOM 5712 O O . ASP B 1 91 ? 25.609 -35.562 9.375 1 98.19 91 ASP B O 1
ATOM 5716 N N . LEU B 1 92 ? 25.828 -33.625 8.484 1 98.69 92 LEU B N 1
ATOM 5717 C CA . LEU B 1 92 ? 24.672 -33.062 9.18 1 98.69 92 LEU B CA 1
ATOM 5718 C C . LEU B 1 92 ? 23.375 -33.531 8.523 1 98.69 92 LEU B C 1
ATOM 5720 O O . LEU B 1 92 ? 22.297 -33.375 9.094 1 98.69 92 LEU B O 1
ATOM 5724 N N . PHE B 1 93 ? 23.406 -34.094 7.34 1 98.75 93 PHE B N 1
ATOM 5725 C CA . PHE B 1 93 ? 22.219 -34.438 6.574 1 98.75 93 PHE B CA 1
ATOM 5726 C C . PHE B 1 93 ? 21.812 -35.906 6.812 1 98.75 93 PHE B C 1
ATOM 5728 O O . PHE B 1 93 ? 22.656 -36.719 7.117 1 98.75 93 PHE B O 1
ATOM 5735 N N . LEU B 1 94 ? 20.516 -36.156 6.656 1 97.69 94 LEU B N 1
ATOM 5736 C CA . LEU B 1 94 ? 20.031 -37.531 6.445 1 97.69 94 LEU B CA 1
ATOM 5737 C C . LEU B 1 94 ? 20.625 -38.125 5.184 1 97.69 94 LEU B C 1
ATOM 5739 O O . LEU B 1 94 ? 21.062 -37.406 4.289 1 97.69 94 LEU B O 1
ATOM 5743 N N . GLU B 1 95 ? 20.578 -39.469 5.133 1 96.88 95 GLU B N 1
ATOM 5744 C CA . GLU B 1 95 ? 21.016 -40.156 3.91 1 96.88 95 GLU B CA 1
ATOM 5745 C C . GLU B 1 95 ? 20.234 -39.656 2.697 1 96.88 95 GLU B C 1
ATOM 5747 O O . GLU B 1 95 ? 20.797 -39.5 1.608 1 96.88 95 GLU B O 1
ATOM 5752 N N . HIS B 1 96 ? 18.984 -39.438 2.834 1 97.62 96 HIS B N 1
ATOM 5753 C CA . HIS B 1 96 ? 18.141 -38.906 1.756 1 97.62 96 HIS B CA 1
ATOM 5754 C C . HIS B 1 96 ? 17.766 -37.469 1.992 1 97.62 96 HIS B C 1
ATOM 5756 O O . HIS B 1 96 ? 16.656 -37.031 1.663 1 97.62 96 HIS B O 1
ATOM 5762 N N . GLY B 1 97 ? 18.641 -36.719 2.666 1 98.31 97 GLY B N 1
ATOM 5763 C CA . GLY B 1 97 ? 18.453 -35.281 2.82 1 98.31 97 GLY B CA 1
ATOM 5764 C C . GLY B 1 97 ? 18.594 -34.531 1.515 1 98.31 97 GLY B C 1
ATOM 5765 O O . GLY B 1 97 ? 19 -35.094 0.5 1 98.31 97 GLY B O 1
ATOM 5766 N N . VAL B 1 98 ? 18.156 -33.219 1.546 1 98.81 98 VAL B N 1
ATOM 5767 C CA . VAL B 1 98 ? 18.156 -32.438 0.324 1 98.81 98 VAL B CA 1
ATOM 5768 C C . VAL B 1 98 ? 18.672 -31.031 0.62 1 98.81 98 VAL B C 1
ATOM 5770 O O . VAL B 1 98 ? 18.25 -30.406 1.589 1 98.81 98 VAL B O 1
ATOM 5773 N N . TRP B 1 99 ? 19.625 -30.531 -0.185 1 98.88 99 TRP B N 1
ATOM 5774 C CA . TRP B 1 99 ? 20.125 -29.156 -0.145 1 98.88 99 TRP B CA 1
ATOM 5775 C C . TRP B 1 99 ? 19.734 -28.406 -1.41 1 98.88 99 TRP B C 1
ATOM 5777 O O . TRP B 1 99 ? 20.219 -28.703 -2.498 1 98.88 99 TRP B O 1
ATOM 5787 N N . ARG B 1 100 ? 18.781 -27.5 -1.275 1 98.69 100 ARG B N 1
ATOM 5788 C CA . ARG B 1 100 ? 18.344 -26.609 -2.35 1 98.69 100 ARG B CA 1
ATOM 5789 C C . ARG B 1 100 ? 18.969 -25.234 -2.223 1 98.69 100 ARG B C 1
ATOM 5791 O O . ARG B 1 100 ? 18.969 -24.641 -1.144 1 98.69 100 ARG B O 1
ATOM 5798 N N . ASP B 1 101 ? 19.516 -24.75 -3.309 1 98.62 101 ASP B N 1
ATOM 5799 C CA . ASP B 1 101 ? 20.188 -23.453 -3.281 1 98.62 101 ASP B CA 1
ATOM 5800 C C . ASP B 1 101 ? 19.703 -22.562 -4.426 1 98.62 101 ASP B C 1
ATOM 5802 O O . ASP B 1 101 ? 19.5 -23.031 -5.543 1 98.62 101 ASP B O 1
ATOM 5806 N N . LYS B 1 102 ? 19.422 -21.344 -4.094 1 98.38 102 LYS B N 1
ATOM 5807 C CA . LYS B 1 102 ? 19.109 -20.328 -5.102 1 98.38 102 LYS B CA 1
ATOM 5808 C C . LYS B 1 102 ? 20.031 -19.125 -4.973 1 98.38 102 LYS B C 1
ATOM 5810 O O . LYS B 1 102 ? 19.688 -18.141 -4.312 1 98.38 102 LYS B O 1
ATOM 5815 N N . LEU B 1 103 ? 21.125 -19.156 -5.641 1 98.06 103 LEU B N 1
ATOM 5816 C CA . LEU B 1 103 ? 22.078 -18.078 -5.898 1 98.06 103 LEU B CA 1
ATOM 5817 C C . LEU B 1 103 ? 22.938 -17.812 -4.672 1 98.06 103 LEU B C 1
ATOM 5819 O O . LEU B 1 103 ? 23.828 -16.953 -4.707 1 98.06 103 LEU B O 1
ATOM 5823 N N . ALA B 1 104 ? 22.75 -18.484 -3.57 1 98.25 104 ALA B N 1
ATOM 5824 C CA . ALA B 1 104 ? 23.531 -18.188 -2.377 1 98.25 104 ALA B CA 1
ATOM 5825 C C . ALA B 1 104 ? 24.938 -18.766 -2.496 1 98.25 104 ALA B C 1
ATOM 5827 O O . ALA B 1 104 ? 25.922 -18.078 -2.215 1 98.25 104 ALA B O 1
ATOM 5828 N N . PHE B 1 105 ? 25.016 -20.016 -2.934 1 98.19 105 PHE B N 1
ATOM 5829 C CA . PHE B 1 105 ? 26.312 -20.703 -3.057 1 98.19 105 PHE B CA 1
ATOM 5830 C C . PHE B 1 105 ? 26.609 -21.031 -4.512 1 98.19 105 PHE B C 1
ATOM 5832 O O . PHE B 1 105 ? 27.734 -20.859 -4.977 1 98.19 105 PHE B O 1
ATOM 5839 N N . THR B 1 106 ? 25.547 -21.438 -5.211 1 97.88 106 THR B N 1
ATOM 5840 C CA . THR B 1 106 ? 25.734 -22.031 -6.531 1 97.88 106 THR B CA 1
ATOM 5841 C C . THR B 1 106 ? 25.688 -20.953 -7.617 1 97.88 106 THR B C 1
ATOM 5843 O O . THR B 1 106 ? 26.141 -21.188 -8.742 1 97.88 106 THR B O 1
ATOM 5846 N N . TRP B 1 107 ? 24.922 -19.766 -7.277 1 97.56 107 TRP B N 1
ATOM 5847 C CA . TRP B 1 107 ? 24.641 -18.688 -8.219 1 97.56 107 TRP B CA 1
ATOM 5848 C C . TRP B 1 107 ? 23.828 -19.188 -9.406 1 97.56 107 TRP B C 1
ATOM 5850 O O . TRP B 1 107 ? 24 -18.703 -10.531 1 97.56 107 TRP B O 1
ATOM 5860 N N . ASP B 1 108 ? 23.062 -20.219 -9.125 1 97.12 108 ASP B N 1
ATOM 5861 C CA . ASP B 1 108 ? 22.016 -20.812 -9.953 1 97.12 108 ASP B CA 1
ATOM 5862 C C . ASP B 1 108 ? 20.906 -21.406 -9.086 1 97.12 108 ASP B C 1
ATOM 5864 O O . ASP B 1 108 ? 20.938 -21.312 -7.859 1 97.12 108 ASP B O 1
ATOM 5868 N N . TYR B 1 109 ? 19.844 -21.875 -9.75 1 97.88 109 TYR B N 1
ATOM 5869 C CA . TYR B 1 109 ? 18.859 -22.703 -9.07 1 97.88 109 TYR B CA 1
ATOM 5870 C C . TYR B 1 109 ? 19.219 -24.172 -9.125 1 97.88 109 TYR B C 1
ATOM 5872 O O . TYR B 1 109 ? 19.125 -24.797 -10.188 1 97.88 109 TYR B O 1
ATOM 5880 N N . ARG B 1 110 ? 19.703 -24.688 -7.941 1 97.69 110 ARG B N 1
ATOM 5881 C CA . ARG B 1 110 ? 20.156 -26.078 -7.879 1 97.69 110 ARG B CA 1
ATOM 5882 C C . ARG B 1 110 ? 19.578 -26.781 -6.656 1 97.69 110 ARG B C 1
ATOM 5884 O O . ARG B 1 110 ? 19.375 -26.156 -5.613 1 97.69 110 ARG B O 1
ATOM 5891 N N . THR B 1 111 ? 19.281 -27.984 -6.84 1 98.38 111 THR B N 1
ATOM 5892 C CA . THR B 1 111 ? 18.891 -28.828 -5.719 1 98.38 111 THR B CA 1
ATOM 5893 C C . THR B 1 111 ? 19.734 -30.109 -5.691 1 98.38 111 THR B C 1
ATOM 5895 O O . THR B 1 111 ? 19.719 -30.891 -6.645 1 98.38 111 THR B O 1
ATOM 5898 N N . PHE B 1 112 ? 20.422 -30.328 -4.656 1 98.62 112 PHE B N 1
ATOM 5899 C CA . PHE B 1 112 ? 21.219 -31.531 -4.469 1 98.62 112 PHE B CA 1
ATOM 5900 C C . PHE B 1 112 ? 20.469 -32.562 -3.633 1 98.62 112 PHE B C 1
ATOM 5902 O O . PHE B 1 112 ? 20.281 -32.375 -2.43 1 98.62 112 PHE B O 1
ATOM 5909 N N . ASN B 1 113 ? 20.094 -33.688 -4.285 1 98.38 113 ASN B N 1
ATOM 5910 C CA . ASN B 1 113 ? 19.297 -34.719 -3.658 1 98.38 113 ASN B CA 1
ATOM 5911 C C . ASN B 1 113 ? 20.172 -35.875 -3.127 1 98.38 113 ASN B C 1
ATOM 5913 O O . ASN B 1 113 ? 20.906 -36.5 -3.889 1 98.38 113 ASN B O 1
ATOM 5917 N N . PHE B 1 114 ? 20.078 -36.125 -1.863 1 98.06 114 PHE B N 1
ATOM 5918 C CA . PHE B 1 114 ? 20.734 -37.25 -1.171 1 98.06 114 PHE B CA 1
ATOM 5919 C C . PHE B 1 114 ? 22.188 -36.906 -0.872 1 98.06 114 PHE B C 1
ATOM 5921 O O . PHE B 1 114 ? 22.766 -36.031 -1.504 1 98.06 114 PHE B O 1
ATOM 5928 N N . LYS B 1 115 ? 22.688 -37.562 0.071 1 97.31 115 LYS B N 1
ATOM 5929 C CA . LYS B 1 115 ? 23.984 -37.25 0.683 1 97.31 115 LYS B CA 1
ATOM 5930 C C . LYS B 1 115 ? 25.094 -37.281 -0.35 1 97.31 115 LYS B C 1
ATOM 5932 O O . LYS B 1 115 ? 26.047 -36.5 -0.273 1 97.31 115 LYS B O 1
ATOM 5937 N N . GLU B 1 116 ? 25.047 -38.156 -1.255 1 97.12 116 GLU B N 1
ATOM 5938 C CA . GLU B 1 116 ? 26.109 -38.281 -2.26 1 97.12 116 GLU B CA 1
ATOM 5939 C C . GLU B 1 116 ? 26.266 -37 -3.068 1 97.12 116 GLU B C 1
ATOM 5941 O O . GLU B 1 116 ? 27.375 -36.5 -3.229 1 97.12 116 GLU B O 1
ATOM 5946 N N . ASN B 1 117 ? 25.156 -36.531 -3.615 1 98 117 ASN B N 1
ATOM 5947 C CA . ASN B 1 117 ? 25.188 -35.312 -4.41 1 98 117 ASN B CA 1
ATOM 5948 C C . ASN B 1 117 ? 25.5 -34.094 -3.549 1 98 117 ASN B C 1
ATOM 5950 O O . ASN B 1 117 ? 26.141 -33.156 -4.008 1 98 117 ASN B O 1
ATOM 5954 N N . ILE B 1 118 ? 25.047 -34.125 -2.275 1 98.69 118 ILE B N 1
ATOM 5955 C CA . ILE B 1 118 ? 25.344 -33.031 -1.344 1 98.69 118 ILE B CA 1
ATOM 5956 C C . ILE B 1 118 ? 26.844 -33 -1.059 1 98.69 118 ILE B C 1
ATOM 5958 O O . ILE B 1 118 ? 27.453 -31.922 -1.06 1 98.69 118 ILE B O 1
ATOM 5962 N N . ALA B 1 119 ? 27.406 -34.125 -0.856 1 98.56 119 ALA B N 1
ATOM 5963 C CA . ALA B 1 119 ? 28.828 -34.219 -0.569 1 98.56 119 ALA B CA 1
ATOM 5964 C C . ALA B 1 119 ? 29.656 -33.688 -1.722 1 98.56 119 ALA B C 1
ATOM 5966 O O . ALA B 1 119 ? 30.625 -32.938 -1.501 1 98.56 119 ALA B O 1
ATOM 5967 N N . ARG B 1 120 ? 29.297 -34 -2.9 1 98.31 120 ARG B N 1
ATOM 5968 C CA . ARG B 1 120 ? 30.016 -33.531 -4.078 1 98.31 120 ARG B CA 1
ATOM 5969 C C . ARG B 1 120 ? 29.938 -32.031 -4.195 1 98.31 120 ARG B C 1
ATOM 5971 O O . ARG B 1 120 ? 30.953 -31.359 -4.414 1 98.31 120 ARG B O 1
ATOM 5978 N N . ALA B 1 121 ? 28.766 -31.516 -4.074 1 98.44 121 ALA B N 1
ATOM 5979 C CA . ALA B 1 121 ? 28.578 -30.062 -4.164 1 98.44 121 ALA B CA 1
ATOM 5980 C C . ALA B 1 121 ? 29.328 -29.344 -3.049 1 98.44 121 ALA B C 1
ATOM 5982 O O . ALA B 1 121 ? 29.953 -28.312 -3.281 1 98.44 121 ALA B O 1
ATOM 5983 N N . ALA B 1 122 ? 29.203 -29.875 -1.802 1 98.44 122 ALA B N 1
ATOM 5984 C CA . ALA B 1 122 ? 29.875 -29.281 -0.657 1 98.44 122 ALA B CA 1
ATOM 5985 C C . ALA B 1 122 ? 31.375 -29.234 -0.866 1 98.44 122 ALA B C 1
ATOM 5987 O O . ALA B 1 122 ? 32.031 -28.234 -0.553 1 98.44 122 ALA B O 1
ATOM 5988 N N . GLN B 1 123 ? 31.891 -30.281 -1.37 1 98.06 123 GLN B N 1
ATOM 5989 C CA . GLN B 1 123 ? 33.344 -30.359 -1.622 1 98.06 123 GLN B CA 1
ATOM 5990 C C . GLN B 1 123 ? 33.781 -29.312 -2.637 1 98.06 123 GLN B C 1
ATOM 5992 O O . GLN B 1 123 ? 34.875 -28.766 -2.533 1 98.06 123 GLN B O 1
ATOM 5997 N N . ASP B 1 124 ? 32.969 -29.109 -3.562 1 97.75 124 ASP B N 1
ATOM 5998 C CA . ASP B 1 124 ? 33.312 -28.172 -4.633 1 97.75 124 ASP B CA 1
ATOM 5999 C C . ASP B 1 124 ? 33.094 -26.734 -4.184 1 97.75 124 ASP B C 1
ATOM 6001 O O . ASP B 1 124 ? 33.875 -25.844 -4.547 1 97.75 124 ASP B O 1
ATOM 6005 N N . LEU B 1 125 ? 32.062 -26.422 -3.434 1 97.88 125 LEU B N 1
ATOM 6006 C CA . LEU B 1 125 ? 31.578 -25.062 -3.217 1 97.88 125 LEU B CA 1
ATOM 6007 C C . LEU B 1 125 ? 32.125 -24.484 -1.917 1 97.88 125 LEU B C 1
ATOM 6009 O O . LEU B 1 125 ? 32.531 -23.328 -1.862 1 97.88 125 LEU B O 1
ATOM 6013 N N . LEU B 1 126 ? 32.219 -25.219 -0.823 1 97.31 126 LEU B N 1
ATOM 6014 C CA . LEU B 1 126 ? 32.406 -24.688 0.525 1 97.31 126 LEU B CA 1
ATOM 6015 C C . LEU B 1 126 ? 33.844 -24.203 0.727 1 97.31 126 LEU B C 1
ATOM 6017 O O . LEU B 1 126 ? 34.062 -23.281 1.512 1 97.31 126 LEU B O 1
ATOM 6021 N N . PRO B 1 127 ? 34.812 -24.812 0.042 1 94.31 127 PRO B N 1
ATOM 6022 C CA . PRO B 1 127 ? 36.156 -24.266 0.214 1 94.31 127 PRO B CA 1
ATOM 6023 C C . PRO B 1 127 ? 36.312 -22.828 -0.278 1 94.31 127 PRO B C 1
ATOM 6025 O O . PRO B 1 127 ? 37.094 -22.062 0.27 1 94.31 127 PRO B O 1
ATOM 6028 N N . SER B 1 128 ? 35.531 -22.516 -1.215 1 92.75 128 SER B N 1
ATOM 6029 C CA . SER B 1 128 ? 35.625 -21.188 -1.792 1 92.75 128 SER B CA 1
ATOM 6030 C C . SER B 1 128 ? 34.531 -20.266 -1.311 1 92.75 128 SER B C 1
ATOM 6032 O O . SER B 1 128 ? 34.688 -19.047 -1.27 1 92.75 128 SER B O 1
ATOM 6034 N N . THR B 1 129 ? 33.406 -20.781 -1.045 1 95.62 129 THR B N 1
ATOM 6035 C CA . THR B 1 129 ? 32.25 -20.016 -0.577 1 95.62 129 THR B CA 1
ATOM 6036 C C . THR B 1 129 ? 31.859 -20.422 0.837 1 95.62 129 THR B C 1
ATOM 6038 O O . THR B 1 129 ? 31.078 -21.359 1.017 1 95.62 129 THR B O 1
ATOM 6041 N N . ARG B 1 130 ? 32.312 -19.656 1.78 1 96.06 130 ARG B N 1
ATOM 6042 C CA . ARG B 1 130 ? 32 -19.891 3.188 1 96.06 130 ARG B CA 1
ATOM 6043 C C . ARG B 1 130 ? 30.812 -19.031 3.627 1 96.06 130 ARG B C 1
ATOM 6045 O O . ARG B 1 130 ? 30.344 -18.188 2.873 1 96.06 130 ARG B O 1
ATOM 6052 N N . ALA B 1 131 ? 30.25 -19.359 4.773 1 97.75 131 ALA B N 1
ATOM 6053 C CA . ALA B 1 131 ? 29.141 -18.578 5.324 1 97.75 131 ALA B CA 1
ATOM 6054 C C . ALA B 1 131 ? 29.359 -18.281 6.805 1 97.75 131 ALA B C 1
ATOM 6056 O O . ALA B 1 131 ? 29.891 -19.109 7.543 1 97.75 131 ALA B O 1
ATOM 6057 N N . LYS B 1 132 ? 29.016 -17.047 7.207 1 98 132 LYS B N 1
ATOM 6058 C CA . LYS B 1 132 ? 29.141 -16.594 8.594 1 98 132 LYS B CA 1
ATOM 6059 C C . LYS B 1 132 ? 27.922 -15.812 9.031 1 98 132 LYS B C 1
ATOM 6061 O O . LYS B 1 132 ? 26.969 -15.656 8.266 1 98 132 LYS B O 1
ATOM 6066 N N . ASN B 1 133 ? 27.844 -15.469 10.352 1 98.12 133 ASN B N 1
ATOM 6067 C CA . ASN B 1 133 ? 26.828 -14.594 10.93 1 98.12 133 ASN B CA 1
ATOM 6068 C C . ASN B 1 133 ? 25.438 -15.203 10.82 1 98.12 133 ASN B C 1
ATOM 6070 O O . ASN B 1 133 ? 24.5 -14.547 10.367 1 98.12 133 ASN B O 1
ATOM 6074 N N . LEU B 1 134 ? 25.375 -16.5 11.102 1 98.62 134 LEU B N 1
ATOM 6075 C CA . LEU B 1 134 ? 24.062 -17.141 11.117 1 98.62 134 LEU B CA 1
ATOM 6076 C C . LEU B 1 134 ? 23.219 -16.625 12.273 1 98.62 134 LEU B C 1
ATOM 6078 O O . LEU B 1 134 ? 23.641 -16.672 13.43 1 98.62 134 LEU B O 1
ATOM 6082 N N . LYS B 1 135 ? 22.094 -16.047 12.008 1 98.38 135 LYS B N 1
ATOM 6083 C CA . LYS B 1 135 ? 21.188 -15.508 13.008 1 98.38 135 LYS B CA 1
ATOM 6084 C C . LYS B 1 135 ? 19.75 -15.938 12.727 1 98.38 135 LYS B C 1
ATOM 6086 O O . LYS B 1 135 ? 19.328 -16.016 11.57 1 98.38 135 LYS B O 1
ATOM 6091 N N . PHE B 1 136 ? 19 -16.203 13.773 1 98.56 136 PHE B N 1
ATOM 6092 C CA . PHE B 1 136 ? 17.594 -16.562 13.625 1 98.56 136 PHE B CA 1
ATOM 6093 C C . PHE B 1 136 ? 16.812 -15.438 12.961 1 98.56 136 PHE B C 1
ATOM 6095 O O . PHE B 1 136 ? 17.047 -14.266 13.242 1 98.56 136 PHE B O 1
ATOM 6102 N N . LEU B 1 137 ? 15.984 -15.758 12.07 1 98 137 LEU B N 1
ATOM 6103 C CA . LEU B 1 137 ? 14.945 -14.891 11.523 1 98 137 LEU B CA 1
ATOM 6104 C C . LEU B 1 137 ? 13.562 -15.352 11.992 1 98 137 LEU B C 1
ATOM 6106 O O . LEU B 1 137 ? 13.406 -16.484 12.461 1 98 137 LEU B O 1
ATOM 6110 N N . ALA B 1 138 ? 12.633 -14.453 11.875 1 96.06 138 ALA B N 1
ATOM 6111 C CA . ALA B 1 138 ? 11.25 -14.852 12.102 1 96.06 138 ALA B CA 1
ATOM 6112 C C . ALA B 1 138 ? 10.734 -15.727 10.961 1 96.06 138 ALA B C 1
ATOM 6114 O O . ALA B 1 138 ? 11.07 -15.492 9.797 1 96.06 138 ALA B O 1
ATOM 6115 N N . PRO B 1 139 ? 9.93 -16.625 11.266 1 97.12 139 PRO B N 1
ATOM 6116 C CA . PRO B 1 139 ? 9.539 -17.047 12.617 1 97.12 139 PRO B CA 1
ATOM 6117 C C . PRO B 1 139 ? 10.656 -17.766 13.359 1 97.12 139 PRO B C 1
ATOM 6119 O O . PRO B 1 139 ? 11.531 -18.375 12.734 1 97.12 139 PRO B O 1
ATOM 6122 N N . LEU B 1 140 ? 10.586 -17.75 14.609 1 98.25 140 LEU B N 1
ATOM 6123 C CA . LEU B 1 140 ? 11.57 -18.422 15.453 1 98.25 140 LEU B CA 1
ATOM 6124 C C . LEU B 1 140 ? 11.43 -19.938 15.352 1 98.25 140 LEU B C 1
ATOM 6126 O O . LEU B 1 140 ? 10.383 -20.438 14.922 1 98.25 140 LEU B O 1
ATOM 6130 N N . PRO B 1 141 ? 12.516 -20.656 15.734 1 98.56 141 PRO B N 1
ATOM 6131 C CA . PRO B 1 141 ? 12.484 -22.109 15.633 1 98.56 141 PRO B CA 1
ATOM 6132 C C . PRO B 1 141 ? 11.289 -22.734 16.344 1 98.56 141 PRO B C 1
ATOM 6134 O O . PRO B 1 141 ? 10.969 -22.328 17.469 1 98.56 141 PRO B O 1
ATOM 6137 N N . SER B 1 142 ? 10.68 -23.609 15.719 1 98 142 SER B N 1
ATOM 6138 C CA . SER B 1 142 ? 9.508 -24.281 16.281 1 98 142 SER B CA 1
ATOM 6139 C C . SER B 1 142 ? 9.344 -25.688 15.727 1 98 142 SER B C 1
ATOM 6141 O O . SER B 1 142 ? 9.875 -26 14.656 1 98 142 SER B O 1
ATOM 6143 N N . ILE B 1 143 ? 8.625 -26.516 16.453 1 98.06 143 ILE B N 1
ATOM 6144 C CA . ILE B 1 143 ? 8.328 -27.859 15.992 1 98.06 143 ILE B CA 1
ATOM 6145 C C . ILE B 1 143 ? 7.109 -27.844 15.07 1 98.06 143 ILE B C 1
ATOM 6147 O O . ILE B 1 143 ? 6.047 -27.344 15.445 1 98.06 143 ILE B O 1
ATOM 6151 N N . GLN B 1 144 ? 7.344 -28.312 13.883 1 96.94 144 GLN B N 1
ATOM 6152 C CA . GLN B 1 144 ? 6.258 -28.469 12.922 1 96.94 144 GLN B CA 1
ATOM 6153 C C . GLN B 1 144 ? 5.766 -29.922 12.891 1 96.94 144 GLN B C 1
ATOM 6155 O O . GLN B 1 144 ? 6.562 -30.859 12.93 1 96.94 144 GLN B O 1
ATOM 6160 N N . ARG B 1 145 ? 4.473 -30.078 12.898 1 96.38 145 ARG B N 1
ATOM 6161 C CA . ARG B 1 145 ? 3.836 -31.391 12.797 1 96.38 145 ARG B CA 1
ATOM 6162 C C . ARG B 1 145 ? 2.688 -31.359 11.789 1 96.38 145 ARG B C 1
ATOM 6164 O O . ARG B 1 145 ? 1.52 -31.438 12.172 1 96.38 145 ARG B O 1
ATOM 6171 N N . PRO B 1 146 ? 3.004 -31.344 10.516 1 94.5 146 PRO B N 1
ATOM 6172 C CA . PRO B 1 146 ? 1.953 -31.281 9.5 1 94.5 146 PRO B CA 1
ATOM 6173 C C . PRO B 1 146 ? 1.063 -32.531 9.492 1 94.5 146 PRO B C 1
ATOM 6175 O O . PRO B 1 146 ? -0.087 -32.469 9.047 1 94.5 146 PRO B O 1
ATOM 6178 N N . TYR B 1 147 ? 1.601 -33.625 9.852 1 95.31 147 TYR B N 1
ATOM 6179 C CA . TYR B 1 147 ? 0.875 -34.875 10.039 1 95.31 147 TYR B CA 1
ATOM 6180 C C . TYR B 1 147 ? 1.259 -35.531 11.359 1 95.31 147 TYR B C 1
ATOM 6182 O O . TYR B 1 147 ? 2.318 -35.25 11.914 1 95.31 147 TYR B O 1
ATOM 6190 N N . GLU B 1 148 ? 0.453 -36.469 11.781 1 95.12 148 GLU B N 1
ATOM 6191 C CA . GLU B 1 148 ? 0.682 -37.125 13.07 1 95.12 148 GLU B CA 1
ATOM 6192 C C . GLU B 1 148 ? 1.998 -37.875 13.078 1 95.12 148 GLU B C 1
ATOM 6194 O O . GLU B 1 148 ? 2.666 -37.969 14.117 1 95.12 148 GLU B O 1
ATOM 6199 N N . ASP B 1 149 ? 2.367 -38.406 11.984 1 97.06 149 ASP B N 1
ATOM 6200 C CA . ASP B 1 149 ? 3.525 -39.281 11.938 1 97.06 149 ASP B CA 1
ATOM 6201 C C . ASP B 1 149 ? 4.762 -38.531 11.43 1 97.06 149 ASP B C 1
ATOM 6203 O O . ASP B 1 149 ? 5.801 -39.156 11.172 1 97.06 149 ASP B O 1
ATOM 6207 N N . LEU B 1 150 ? 4.695 -37.25 11.234 1 97.5 150 LEU B N 1
ATOM 6208 C CA . LEU B 1 150 ? 5.805 -36.469 10.695 1 97.5 150 LEU B CA 1
ATOM 6209 C C . LEU B 1 150 ? 6.059 -35.219 11.547 1 97.5 150 LEU B C 1
ATOM 6211 O O . LEU B 1 150 ? 5.164 -34.406 11.719 1 97.5 150 LEU B O 1
ATOM 6215 N N . ALA B 1 151 ? 7.262 -35.094 12.102 1 97.5 151 ALA B N 1
ATOM 6216 C CA . ALA B 1 151 ? 7.641 -33.969 12.945 1 97.5 151 ALA B CA 1
ATOM 6217 C C . ALA B 1 151 ? 9.062 -33.5 12.633 1 97.5 151 ALA B C 1
ATOM 6219 O O . ALA B 1 151 ? 9.953 -34.312 12.398 1 97.5 151 ALA B O 1
ATOM 6220 N N . TYR B 1 152 ? 9.266 -32.25 12.594 1 98.12 152 TYR B N 1
ATOM 6221 C CA . TYR B 1 152 ? 10.602 -31.703 12.383 1 98.12 152 TYR B CA 1
ATOM 6222 C C . TYR B 1 152 ? 10.758 -30.344 13.055 1 98.12 152 TYR B C 1
ATOM 6224 O O . TYR B 1 152 ? 9.766 -29.672 13.344 1 98.12 152 TYR B O 1
ATOM 6232 N N . LEU B 1 153 ? 11.93 -29.984 13.406 1 98.56 153 LEU B N 1
ATOM 6233 C CA . LEU B 1 153 ? 12.297 -28.656 13.891 1 98.56 153 LEU B CA 1
ATOM 6234 C C . LEU B 1 153 ? 12.633 -27.719 12.734 1 98.56 153 LEU B C 1
ATOM 6236 O O . LEU B 1 153 ? 13.57 -27.984 11.969 1 98.56 153 LEU B O 1
ATOM 6240 N N . GLN B 1 154 ? 11.828 -26.672 12.562 1 98.81 154 GLN B N 1
ATOM 6241 C CA . GLN B 1 154 ? 12.039 -25.703 11.492 1 98.81 154 GLN B CA 1
ATOM 6242 C C . GLN B 1 154 ? 12.805 -24.484 12 1 98.81 154 GLN B C 1
ATOM 6244 O O . GLN B 1 154 ? 12.445 -23.891 13.016 1 98.81 154 GLN B O 1
ATOM 6249 N N . ILE B 1 155 ? 13.852 -24.156 11.328 1 98.88 155 ILE B N 1
ATOM 6250 C CA . ILE B 1 155 ? 14.734 -23.062 11.68 1 98.88 155 ILE B CA 1
ATOM 6251 C C . ILE B 1 155 ? 14.898 -22.125 10.484 1 98.88 155 ILE B C 1
ATOM 6253 O O . ILE B 1 155 ? 15.195 -22.578 9.375 1 98.88 155 ILE B O 1
ATOM 6257 N N . VAL B 1 156 ? 14.633 -20.875 10.656 1 98.88 156 VAL B N 1
ATOM 6258 C CA . VAL B 1 156 ? 14.883 -19.859 9.633 1 98.88 156 VAL B CA 1
ATOM 6259 C C . VAL B 1 156 ? 16.062 -18.984 10.047 1 98.88 156 VAL B C 1
ATOM 6261 O O . VAL B 1 156 ? 16.078 -18.469 11.172 1 98.88 156 VAL B O 1
ATOM 6264 N N . LEU B 1 157 ? 17.031 -18.812 9.102 1 98.69 157 LEU B N 1
ATOM 6265 C CA . LEU B 1 157 ? 18.281 -18.141 9.438 1 98.69 157 LEU B CA 1
ATOM 6266 C C . LEU B 1 157 ? 18.625 -17.094 8.375 1 98.69 157 LEU B C 1
ATOM 6268 O O . LEU B 1 157 ? 18.219 -17.219 7.219 1 98.69 157 LEU B O 1
ATOM 6272 N N . SER B 1 158 ? 19.297 -16.125 8.82 1 98.62 158 SER B N 1
ATOM 6273 C CA . SER B 1 158 ? 20.109 -15.336 7.906 1 98.62 158 SER B CA 1
ATOM 6274 C C . SER B 1 158 ? 21.562 -15.781 7.934 1 98.62 158 SER B C 1
ATOM 6276 O O . SER B 1 158 ? 22.047 -16.312 8.945 1 98.62 158 SER B O 1
ATOM 6278 N N . LEU B 1 159 ? 22.281 -15.633 6.879 1 98.62 159 LEU B N 1
ATOM 6279 C CA . LEU B 1 159 ? 23.703 -15.914 6.805 1 98.62 159 LEU B CA 1
ATOM 6280 C C . LEU B 1 159 ? 24.375 -15.016 5.77 1 98.62 159 LEU B C 1
ATOM 6282 O O . LEU B 1 159 ? 23.703 -14.469 4.887 1 98.62 159 LEU B O 1
ATOM 6286 N N . ASP B 1 160 ? 25.688 -14.883 5.883 1 98.56 160 ASP B N 1
ATOM 6287 C CA . ASP B 1 160 ? 26.484 -14.07 4.961 1 98.56 160 ASP B CA 1
ATOM 6288 C C . ASP B 1 160 ? 27.547 -14.922 4.258 1 98.56 160 ASP B C 1
ATOM 6290 O O . ASP B 1 160 ? 28.344 -15.594 4.91 1 98.56 160 ASP B O 1
ATOM 6294 N N . THR B 1 161 ? 27.453 -14.898 2.982 1 98.12 161 THR B N 1
ATOM 6295 C CA . THR B 1 161 ? 28.609 -15.312 2.201 1 98.12 161 THR B CA 1
ATOM 6296 C C . THR B 1 161 ? 29.531 -14.133 1.918 1 98.12 161 THR B C 1
ATOM 6298 O O . THR B 1 161 ? 29.328 -13.039 2.449 1 98.12 161 THR B O 1
ATOM 6301 N N . GLU B 1 162 ? 30.547 -14.367 1.118 1 96.25 162 GLU B N 1
ATOM 6302 C CA . GLU B 1 162 ? 31.469 -13.281 0.814 1 96.25 162 GLU B CA 1
ATOM 6303 C C . GLU B 1 162 ? 30.797 -12.18 0.005 1 96.25 162 GLU B C 1
ATOM 6305 O O . GLU B 1 162 ? 31.062 -11 0.195 1 96.25 162 GLU B O 1
ATOM 6310 N N . LEU B 1 163 ? 29.844 -12.578 -0.806 1 97.31 163 LEU B N 1
ATOM 6311 C CA . LEU B 1 163 ? 29.297 -11.633 -1.773 1 97.31 163 LEU B CA 1
ATOM 6312 C C . LEU B 1 163 ? 27.891 -11.18 -1.361 1 97.31 163 LEU B C 1
ATOM 6314 O O . LEU B 1 163 ? 27.438 -10.117 -1.777 1 97.31 163 LEU B O 1
ATOM 6318 N N . ALA B 1 164 ? 27.25 -12.023 -0.559 1 98 164 ALA B N 1
ATOM 6319 C CA . ALA B 1 164 ? 25.828 -11.773 -0.444 1 98 164 ALA B CA 1
ATOM 6320 C C . ALA B 1 164 ? 25.312 -12.133 0.948 1 98 164 ALA B C 1
ATOM 6322 O O . ALA B 1 164 ? 25.922 -12.953 1.646 1 98 164 ALA B O 1
ATOM 6323 N N . ASN B 1 165 ? 24.281 -11.438 1.394 1 98.5 165 ASN B N 1
ATOM 6324 C CA . ASN B 1 165 ? 23.406 -11.922 2.457 1 98.5 165 ASN B CA 1
ATOM 6325 C C . ASN B 1 165 ? 22.375 -12.922 1.927 1 98.5 165 ASN B C 1
ATOM 6327 O O . ASN B 1 165 ? 21.875 -12.766 0.811 1 98.5 165 ASN B O 1
ATOM 6331 N N . ALA B 1 166 ? 22.125 -13.961 2.662 1 98.75 166 ALA B N 1
ATOM 6332 C CA . ALA B 1 166 ? 21.156 -14.992 2.275 1 98.75 166 ALA B CA 1
ATOM 6333 C C . ALA B 1 166 ? 20.312 -15.422 3.465 1 98.75 166 ALA B C 1
ATOM 6335 O O . ALA B 1 166 ? 20.609 -15.07 4.609 1 98.75 166 ALA B O 1
ATOM 6336 N N . HIS B 1 167 ? 19.188 -16.016 3.164 1 98.81 167 HIS B N 1
ATOM 6337 C CA . HIS B 1 167 ? 18.469 -16.734 4.219 1 98.81 167 HIS B CA 1
ATOM 6338 C C . HIS B 1 167 ? 18.516 -18.234 4 1 98.81 167 HIS B C 1
ATOM 6340 O O . HIS B 1 167 ? 18.828 -18.703 2.904 1 98.81 167 HIS B O 1
ATOM 6346 N N . ALA B 1 168 ? 18.203 -18.953 5.043 1 98.88 168 ALA B N 1
ATOM 6347 C CA . ALA B 1 168 ? 18.109 -20.406 4.988 1 98.88 168 ALA B CA 1
ATOM 6348 C C . ALA B 1 168 ? 16.906 -20.906 5.789 1 98.88 168 ALA B C 1
ATOM 6350 O O . ALA B 1 168 ? 16.625 -20.406 6.871 1 98.88 168 ALA B O 1
ATOM 6351 N N . VAL B 1 169 ? 16.188 -21.766 5.219 1 98.88 169 VAL B N 1
ATOM 6352 C CA . VAL B 1 169 ? 15.18 -22.547 5.941 1 98.88 169 VAL B CA 1
ATOM 6353 C C . VAL B 1 169 ? 15.672 -23.984 6.129 1 98.88 169 VAL B C 1
ATOM 6355 O O . VAL B 1 169 ? 15.906 -24.688 5.152 1 98.88 169 VAL B O 1
ATOM 6358 N N . VAL B 1 170 ? 15.789 -24.391 7.352 1 98.88 170 VAL B N 1
ATOM 6359 C CA . VAL B 1 170 ? 16.328 -25.703 7.707 1 98.88 170 VAL B CA 1
ATOM 6360 C C . VAL B 1 170 ? 15.266 -26.516 8.445 1 98.88 170 VAL B C 1
ATOM 6362 O O . VAL B 1 170 ? 14.734 -26.078 9.469 1 98.88 170 VAL B O 1
ATOM 6365 N N . ASN B 1 171 ? 14.977 -27.625 7.883 1 98.81 171 ASN B N 1
ATOM 6366 C CA . ASN B 1 171 ? 14.148 -28.594 8.594 1 98.81 171 ASN B CA 1
ATOM 6367 C C . ASN B 1 171 ? 14.977 -29.781 9.078 1 98.81 171 ASN B C 1
ATOM 6369 O O . ASN B 1 171 ? 15.531 -30.531 8.273 1 98.81 171 ASN B O 1
ATOM 6373 N N . VAL B 1 172 ? 15.07 -29.984 10.406 1 98.62 172 VAL B N 1
ATOM 6374 C CA . VAL B 1 172 ? 15.852 -31.078 10.969 1 98.62 172 VAL B CA 1
ATOM 6375 C C . VAL B 1 172 ? 14.93 -32.062 11.688 1 98.62 172 VAL B C 1
ATOM 6377 O O . VAL B 1 172 ? 13.945 -31.656 12.312 1 98.62 172 VAL B O 1
ATOM 6380 N N . VAL B 1 173 ? 15.258 -33.281 11.547 1 98.31 173 VAL B N 1
ATOM 6381 C CA . VAL B 1 173 ? 14.477 -34.344 12.18 1 98.31 173 VAL B CA 1
ATOM 6382 C C . VAL B 1 173 ? 15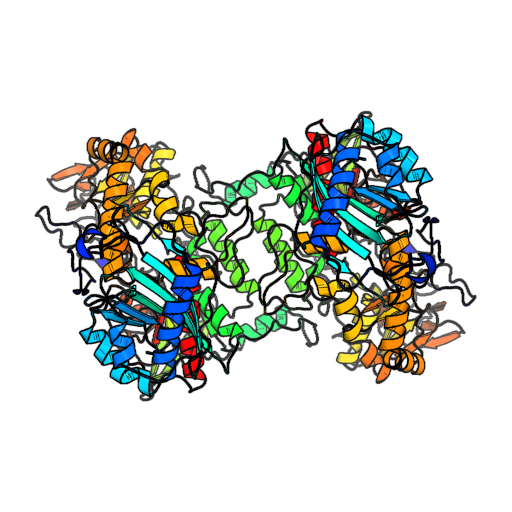.312 -35.031 13.25 1 98.31 173 VAL B C 1
ATOM 6384 O O . VAL B 1 173 ? 16.547 -35 13.211 1 98.31 173 VAL B O 1
ATOM 6387 N N . GLN B 1 174 ? 14.625 -35.562 14.188 1 96.75 174 GLN B N 1
ATOM 6388 C CA . GLN B 1 174 ? 15.289 -36.312 15.266 1 96.75 174 GLN B CA 1
ATOM 6389 C C . GLN B 1 174 ? 15.562 -37.75 14.867 1 96.75 174 GLN B C 1
ATOM 6391 O O . GLN B 1 174 ? 14.641 -38.469 14.484 1 96.75 174 GLN B O 1
ATOM 6396 N N . THR B 1 175 ? 16.844 -38.125 14.891 1 96.25 175 THR B N 1
ATOM 6397 C CA . THR B 1 175 ? 17.234 -39.5 14.641 1 96.25 175 THR B CA 1
ATOM 6398 C C . THR B 1 175 ? 17.953 -40.094 15.859 1 96.25 175 THR B C 1
ATOM 6400 O O . THR B 1 175 ? 18.156 -39.406 16.859 1 96.25 175 THR B O 1
ATOM 6403 N N . ALA B 1 176 ? 18.312 -41.312 15.727 1 93.44 176 ALA B N 1
ATOM 6404 C CA . ALA B 1 176 ? 19.062 -41.969 16.797 1 93.44 176 ALA B CA 1
ATOM 6405 C C . ALA B 1 176 ? 20.438 -41.312 16.969 1 93.44 176 ALA B C 1
ATOM 6407 O O . ALA B 1 176 ? 21 -41.312 18.062 1 93.44 176 ALA B O 1
ATOM 6408 N N . GLN B 1 177 ? 20.938 -40.719 15.961 1 93.75 177 GLN B N 1
ATOM 6409 C CA . GLN B 1 177 ? 22.25 -40.062 15.977 1 93.75 177 GLN B CA 1
ATOM 6410 C C . GLN B 1 177 ? 22.141 -38.594 16.297 1 93.75 177 GLN B C 1
ATOM 6412 O O . GLN B 1 177 ? 23.141 -37.875 16.281 1 93.75 177 GLN B O 1
ATOM 6417 N N . GLY B 1 178 ? 20.922 -38.156 16.594 1 95.06 178 GLY B N 1
ATOM 6418 C CA . GLY B 1 178 ? 20.703 -36.75 16.859 1 95.06 178 GLY B CA 1
ATOM 6419 C C . GLY B 1 178 ? 19.938 -36.031 15.75 1 95.06 178 GLY B C 1
ATOM 6420 O O . GLY B 1 178 ? 19.25 -36.688 14.953 1 95.06 178 GLY B O 1
ATOM 6421 N N . TRP B 1 179 ? 20.016 -34.719 15.781 1 97.56 179 TRP B N 1
ATOM 6422 C CA . TRP B 1 179 ? 19.328 -33.938 14.766 1 97.56 179 TRP B CA 1
ATOM 6423 C C . TRP B 1 179 ? 20.031 -34.062 13.422 1 97.56 179 TRP B C 1
ATOM 6425 O O . TRP B 1 179 ? 21.266 -33.906 13.336 1 97.56 179 TRP B O 1
ATOM 6435 N N . LYS B 1 180 ? 19.328 -34.344 12.383 1 98.44 180 LYS B N 1
ATOM 6436 C CA . LYS B 1 180 ? 19.844 -34.375 11.016 1 98.44 180 LYS B CA 1
ATOM 6437 C C . LYS B 1 180 ? 18.984 -33.531 10.078 1 98.44 180 LYS B C 1
ATOM 6439 O O . LYS B 1 180 ? 17.766 -33.438 10.234 1 98.44 180 LYS B O 1
ATOM 6444 N N . ILE B 1 181 ? 19.641 -32.906 9.133 1 98.88 181 ILE B N 1
ATOM 6445 C CA . ILE B 1 181 ? 18.938 -32.062 8.18 1 98.88 181 ILE B CA 1
ATOM 6446 C C . ILE B 1 181 ? 18.141 -32.906 7.203 1 98.88 181 ILE B C 1
ATOM 6448 O O . ILE B 1 181 ? 18.703 -33.781 6.512 1 98.88 181 ILE B O 1
ATOM 6452 N N . TRP B 1 182 ? 16.844 -32.688 7.184 1 98.69 182 TRP B N 1
ATOM 6453 C CA . TRP B 1 182 ? 15.977 -33.25 6.152 1 98.69 182 TRP B CA 1
ATOM 6454 C C . TRP B 1 182 ? 16 -32.406 4.895 1 98.69 182 TRP B C 1
ATOM 6456 O O . TRP B 1 182 ? 16.266 -32.906 3.799 1 98.69 182 TRP B O 1
ATOM 6466 N N . THR B 1 183 ? 15.789 -31.094 5.062 1 98.81 183 THR B N 1
ATOM 6467 C CA . THR B 1 183 ? 15.883 -30.172 3.943 1 98.81 183 THR B CA 1
ATOM 6468 C C . THR B 1 183 ? 16.594 -28.891 4.367 1 98.81 183 THR B C 1
ATOM 6470 O O . THR B 1 183 ? 16.422 -28.406 5.492 1 98.81 183 THR B O 1
ATOM 6473 N N . LEU B 1 184 ? 17.391 -28.344 3.527 1 98.88 184 LEU B N 1
ATOM 6474 C CA . LEU B 1 184 ? 18.047 -27.047 3.645 1 98.88 184 LEU B CA 1
ATOM 6475 C C . LEU B 1 184 ? 17.844 -26.219 2.375 1 98.88 184 LEU B C 1
ATOM 6477 O O . LEU B 1 184 ? 18.172 -26.688 1.277 1 98.88 184 LEU B O 1
ATOM 6481 N N . HIS B 1 185 ? 17.234 -25.078 2.523 1 98.88 185 HIS B N 1
ATOM 6482 C CA . HIS B 1 185 ? 17.047 -24.156 1.404 1 98.88 185 HIS B CA 1
ATOM 6483 C C . HIS B 1 185 ? 17.781 -22.844 1.632 1 98.88 185 HIS B C 1
ATOM 6485 O O . HIS B 1 185 ? 17.438 -22.078 2.533 1 98.88 185 HIS B O 1
ATOM 6491 N N . THR B 1 186 ? 18.844 -22.594 0.908 1 98.88 186 THR B N 1
ATOM 6492 C CA . THR B 1 186 ? 19.625 -21.359 0.972 1 98.88 186 THR B CA 1
ATOM 6493 C C . THR B 1 186 ? 19.281 -20.453 -0.202 1 98.88 186 THR B C 1
ATOM 6495 O O . THR B 1 186 ? 19.25 -20.891 -1.352 1 98.88 186 THR B O 1
ATOM 6498 N N . VAL B 1 187 ? 18.984 -19.172 0.078 1 98.88 187 VAL B N 1
ATOM 6499 C CA . VAL B 1 187 ? 18.5 -18.266 -0.954 1 98.88 187 VAL B CA 1
ATOM 6500 C C . VAL B 1 187 ? 19.141 -16.891 -0.784 1 98.88 187 VAL B C 1
ATOM 6502 O O . VAL B 1 187 ? 19.172 -16.344 0.321 1 98.88 187 VAL B O 1
ATOM 6505 N N . ILE B 1 188 ? 19.594 -16.297 -1.818 1 98.75 188 ILE B N 1
ATOM 6506 C CA . ILE B 1 188 ? 20.188 -14.961 -1.786 1 98.75 188 ILE B CA 1
ATOM 6507 C C . ILE B 1 188 ? 19.125 -13.938 -1.382 1 98.75 188 ILE B C 1
ATOM 6509 O O . ILE B 1 188 ? 17.969 -14.047 -1.782 1 98.75 188 ILE B O 1
ATOM 6513 N N . GLU B 1 189 ? 19.531 -12.898 -0.652 1 98.38 189 GLU B N 1
ATOM 6514 C CA . GLU B 1 189 ? 18.609 -11.852 -0.237 1 98.38 189 GLU B CA 1
ATOM 6515 C C . GLU B 1 189 ? 19.094 -10.477 -0.695 1 98.38 189 GLU B C 1
ATOM 6517 O O . GLU B 1 189 ? 18.297 -9.578 -0.937 1 98.38 189 GLU B O 1
ATOM 6522 N N . SER B 1 190 ? 20.406 -10.305 -0.76 1 98.31 190 SER B N 1
ATOM 6523 C CA . SER B 1 190 ? 20.984 -9.031 -1.161 1 98.31 190 SER B CA 1
ATOM 6524 C C . SER B 1 190 ? 22.469 -9.188 -1.515 1 98.31 190 SER B C 1
ATOM 6526 O O . SER B 1 190 ? 23.078 -10.195 -1.175 1 98.31 190 SER B O 1
ATOM 6528 N N . LEU B 1 191 ? 22.984 -8.266 -2.26 1 98.56 191 LEU B N 1
ATOM 6529 C CA . LEU B 1 191 ? 24.422 -8.148 -2.508 1 98.56 191 LEU B CA 1
ATOM 6530 C C . LEU B 1 191 ? 25.062 -7.168 -1.53 1 98.56 191 LEU B C 1
ATOM 6532 O O . LEU B 1 191 ? 24.578 -6.047 -1.365 1 98.56 191 LEU B O 1
ATOM 6536 N N . HIS B 1 192 ? 26.156 -7.602 -0.85 1 97.88 192 HIS B N 1
ATOM 6537 C CA . HIS B 1 192 ? 26.781 -6.766 0.172 1 97.88 192 HIS B CA 1
ATOM 6538 C C . HIS B 1 192 ? 27.172 -5.406 -0.392 1 97.88 192 HIS B C 1
ATOM 6540 O O . HIS B 1 192 ? 26.906 -4.371 0.223 1 97.88 192 HIS B O 1
ATOM 6546 N N . ASP B 1 193 ? 27.703 -5.355 -1.565 1 98.06 193 ASP B N 1
ATOM 6547 C CA . ASP B 1 193 ? 28.312 -4.137 -2.096 1 98.06 193 ASP B CA 1
ATOM 6548 C C . ASP B 1 193 ? 27.312 -3.346 -2.932 1 98.06 193 ASP B C 1
ATOM 6550 O O . ASP B 1 193 ? 27.594 -2.213 -3.332 1 98.06 193 ASP B O 1
ATOM 6554 N N . PHE B 1 194 ? 26.203 -3.887 -3.188 1 98.19 194 PHE B N 1
ATOM 6555 C CA . PHE B 1 194 ? 25.219 -3.24 -4.055 1 98.19 194 PHE B CA 1
ATOM 6556 C C . PHE B 1 194 ? 23.828 -3.297 -3.438 1 98.19 194 PHE B C 1
ATOM 6558 O O . PHE B 1 194 ? 22.922 -3.9 -4.004 1 98.19 194 PHE B O 1
ATOM 6565 N N . PRO B 1 195 ? 23.641 -2.643 -2.307 1 96.44 195 PRO B N 1
ATOM 6566 C CA . PRO B 1 195 ? 22.312 -2.602 -1.691 1 96.44 195 PRO B CA 1
ATOM 6567 C C . PRO B 1 195 ? 21.297 -1.83 -2.529 1 96.44 195 PRO B C 1
ATOM 6569 O O . PRO B 1 195 ? 21.688 -1.128 -3.471 1 96.44 195 PRO B O 1
ATOM 6572 N N . GLU B 1 196 ? 20.047 -1.995 -2.25 1 96.62 196 GLU B N 1
ATOM 6573 C CA . GLU B 1 196 ? 19.016 -1.198 -2.908 1 96.62 196 GLU B CA 1
ATOM 6574 C C . GLU B 1 196 ? 19.234 0.292 -2.664 1 96.62 196 GLU B C 1
ATOM 6576 O O . GLU B 1 196 ? 19.688 0.691 -1.593 1 96.62 196 GLU B O 1
ATOM 6581 N N . LEU B 1 197 ? 18.859 1.032 -3.604 1 96.5 197 LEU B N 1
ATOM 6582 C CA . LEU B 1 197 ? 18.969 2.484 -3.508 1 96.5 197 LEU B CA 1
ATOM 6583 C C . LEU B 1 197 ? 17.953 3.043 -2.525 1 96.5 197 LEU B C 1
ATOM 6585 O O . LEU B 1 197 ? 16.844 2.504 -2.395 1 96.5 197 LEU B O 1
ATOM 6589 N N . PRO B 1 198 ? 18.312 4.086 -1.786 1 94.56 198 PRO B N 1
ATOM 6590 C CA . PRO B 1 198 ? 17.312 4.773 -0.955 1 94.56 198 PRO B CA 1
ATOM 6591 C C . PRO B 1 198 ? 16.25 5.496 -1.779 1 94.56 198 PRO B C 1
ATOM 6593 O O . PRO B 1 198 ? 16.422 5.688 -2.986 1 94.56 198 PRO B O 1
ATOM 6596 N N . PRO B 1 199 ? 15.164 5.875 -1.151 1 95.25 199 PRO B N 1
ATOM 6597 C CA . PRO B 1 199 ? 14.172 6.664 -1.879 1 95.25 199 PRO B CA 1
ATOM 6598 C C . PRO B 1 199 ? 14.742 7.961 -2.447 1 95.25 199 PRO B C 1
ATOM 6600 O O . PRO B 1 199 ? 15.68 8.531 -1.875 1 95.25 199 PRO B O 1
ATOM 6603 N N . ALA B 1 200 ? 14.086 8.398 -3.486 1 95.25 200 ALA B N 1
ATOM 6604 C CA . ALA B 1 200 ? 14.477 9.68 -4.055 1 95.25 200 ALA B CA 1
ATOM 6605 C C . ALA B 1 200 ? 14.156 10.828 -3.094 1 95.25 200 ALA B C 1
ATOM 6607 O O . ALA B 1 200 ? 13.227 10.727 -2.289 1 95.25 200 ALA B O 1
ATOM 6608 N N . ASP B 1 201 ? 14.969 11.859 -3.125 1 95.5 201 ASP B N 1
ATOM 6609 C CA . ASP B 1 201 ? 14.727 13.055 -2.326 1 95.5 201 ASP B CA 1
ATOM 6610 C C . ASP B 1 201 ? 13.336 13.617 -2.604 1 95.5 201 ASP B C 1
ATOM 6612 O O . ASP B 1 201 ? 12.516 13.742 -1.692 1 95.5 201 ASP B O 1
ATOM 6616 N N . GLY B 1 202 ? 12.984 13.945 -3.922 1 93.56 202 GLY B N 1
ATOM 6617 C CA . GLY B 1 202 ? 11.648 14.32 -4.34 1 93.56 202 GLY B CA 1
ATOM 6618 C C . GLY B 1 202 ? 11.477 15.82 -4.516 1 93.56 202 GLY B C 1
ATOM 6619 O O . GLY B 1 202 ? 10.484 16.266 -5.094 1 93.56 202 GLY B O 1
ATOM 6620 N N . HIS B 1 203 ? 12.469 16.641 -3.992 1 93.44 203 HIS B N 1
ATOM 6621 C CA . HIS B 1 203 ? 12.383 18.078 -4.234 1 93.44 203 HIS B CA 1
ATOM 6622 C C . HIS B 1 203 ? 12.445 18.391 -5.727 1 93.44 203 HIS B C 1
ATOM 6624 O O . HIS B 1 203 ? 13.273 17.844 -6.445 1 93.44 203 HIS B O 1
ATOM 6630 N N . MET B 1 204 ? 11.562 19.25 -6.156 1 89.38 204 MET B N 1
ATOM 6631 C CA . MET B 1 204 ? 11.547 19.672 -7.555 1 89.38 204 MET B CA 1
ATOM 6632 C C . MET B 1 204 ? 12.602 20.75 -7.805 1 89.38 204 MET B C 1
ATOM 6634 O O . MET B 1 204 ? 12.367 21.922 -7.535 1 89.38 204 MET B O 1
ATOM 6638 N N . THR B 1 205 ? 13.711 20.344 -8.328 1 85.38 205 THR B N 1
ATOM 6639 C CA . THR B 1 205 ? 14.805 21.266 -8.578 1 85.38 205 THR B CA 1
ATOM 6640 C C . THR B 1 205 ? 15.117 21.344 -10.07 1 85.38 205 THR B C 1
ATOM 6642 O O . THR B 1 205 ? 16.016 22.078 -10.484 1 85.38 205 THR B O 1
ATOM 6645 N N . GLY B 1 206 ? 14.297 20.594 -10.781 1 85.56 206 GLY B N 1
ATOM 6646 C CA . GLY B 1 206 ? 14.539 20.562 -12.219 1 85.56 206 GLY B CA 1
ATOM 6647 C C . GLY B 1 206 ? 13.891 21.719 -12.961 1 85.56 206 GLY B C 1
ATOM 6648 O O . GLY B 1 206 ? 13.219 22.562 -12.352 1 85.56 206 GLY B O 1
ATOM 6649 N N . SER B 1 207 ? 14.086 21.734 -14.281 1 88.88 207 SER B N 1
ATOM 6650 C CA . SER B 1 207 ? 13.656 22.859 -15.109 1 88.88 207 SER B CA 1
ATOM 6651 C C . SER B 1 207 ? 12.219 22.672 -15.586 1 88.88 207 SER B C 1
ATOM 6653 O O . SER B 1 207 ? 11.602 23.625 -16.078 1 88.88 207 SER B O 1
ATOM 6655 N N . ILE B 1 208 ? 11.727 21.453 -15.445 1 90.25 208 ILE B N 1
ATOM 6656 C CA . ILE B 1 208 ? 10.367 21.188 -15.898 1 90.25 208 ILE B CA 1
ATOM 6657 C C . ILE B 1 208 ? 9.625 20.359 -14.844 1 90.25 208 ILE B C 1
ATOM 6659 O O . ILE B 1 208 ? 10.211 19.953 -13.836 1 90.25 208 ILE B O 1
ATOM 6663 N N . SER B 1 209 ? 8.359 20.203 -15.078 1 91.06 209 SER B N 1
ATOM 6664 C CA . SER B 1 209 ? 7.527 19.516 -14.086 1 91.06 209 SER B CA 1
ATOM 6665 C C . SER B 1 209 ? 7.93 18.047 -13.945 1 91.06 209 SER B C 1
ATOM 6667 O O . SER B 1 209 ? 8.625 17.5 -14.797 1 91.06 209 SER B O 1
ATOM 6669 N N . TRP B 1 210 ? 7.562 17.453 -12.883 1 93.44 210 TRP B N 1
ATOM 6670 C CA . TRP B 1 210 ? 7.848 16.062 -12.594 1 93.44 210 TRP B CA 1
ATOM 6671 C C . TRP B 1 210 ? 7.32 15.148 -13.703 1 93.44 210 TRP B C 1
ATOM 6673 O O . TRP B 1 210 ? 8.031 14.258 -14.172 1 93.44 210 TRP B O 1
ATOM 6683 N N . GLU B 1 211 ? 6.129 15.344 -14.195 1 92.81 211 GLU B N 1
ATOM 6684 C CA . GLU B 1 211 ? 5.504 14.516 -15.219 1 92.81 211 GLU B CA 1
ATOM 6685 C C . GLU B 1 211 ? 6.234 14.641 -16.562 1 92.81 211 GLU B C 1
ATOM 6687 O O . GLU B 1 211 ? 6.402 13.656 -17.281 1 92.81 211 GLU B O 1
ATOM 6692 N N . LYS B 1 212 ? 6.598 15.891 -16.828 1 93.56 212 LYS B N 1
ATOM 6693 C CA . LYS B 1 212 ? 7.301 16.109 -18.094 1 93.56 212 LYS B CA 1
ATOM 6694 C C . LYS B 1 212 ? 8.695 15.492 -18.062 1 93.56 212 LYS B C 1
ATOM 6696 O O . LYS B 1 212 ? 9.156 14.93 -19.047 1 93.56 212 LYS B O 1
ATOM 6701 N N . GLN B 1 213 ? 9.312 15.664 -16.953 1 94 213 GLN B N 1
ATOM 6702 C CA . GLN B 1 213 ? 10.625 15.039 -16.812 1 94 213 GLN B CA 1
ATOM 6703 C C . GLN B 1 213 ? 10.531 13.523 -16.922 1 94 213 GLN B C 1
ATOM 6705 O O . GLN B 1 213 ? 11.367 12.883 -17.562 1 94 213 GLN B O 1
ATOM 6710 N N . ARG B 1 214 ? 9.57 12.898 -16.312 1 94.38 214 ARG B N 1
ATOM 6711 C CA . ARG B 1 214 ? 9.359 11.453 -16.391 1 94.38 214 ARG B CA 1
ATOM 6712 C C . ARG B 1 214 ? 9.141 11.008 -17.828 1 94.38 214 ARG B C 1
ATOM 6714 O O . ARG B 1 214 ? 9.688 9.984 -18.25 1 94.38 214 ARG B O 1
ATOM 6721 N N . ALA B 1 215 ? 8.305 11.695 -18.5 1 95 215 ALA B N 1
ATOM 6722 C CA . ALA B 1 215 ? 8.031 11.375 -19.906 1 95 215 ALA B CA 1
ATOM 6723 C C . ALA B 1 215 ? 9.305 11.43 -20.75 1 95 215 ALA B C 1
ATOM 6725 O O . ALA B 1 215 ? 9.531 10.57 -21.594 1 95 215 ALA B O 1
ATOM 6726 N N . LYS B 1 216 ? 10.102 12.445 -20.516 1 95.75 216 LYS B N 1
ATOM 6727 C CA . LYS B 1 216 ? 11.367 12.602 -21.234 1 95.75 216 LYS B CA 1
ATOM 6728 C C . LYS B 1 216 ? 12.32 11.453 -20.906 1 95.75 216 LYS B C 1
ATOM 6730 O O . LYS B 1 216 ? 12.945 10.883 -21.812 1 95.75 216 LYS B O 1
ATOM 6735 N N . ASP B 1 217 ? 12.398 11.133 -19.641 1 95.19 217 ASP B N 1
ATOM 6736 C CA . ASP B 1 217 ? 13.266 10.047 -19.188 1 95.19 217 ASP B CA 1
ATOM 6737 C C . ASP B 1 217 ? 12.859 8.719 -19.828 1 95.19 217 ASP B C 1
ATOM 6739 O O . ASP B 1 217 ? 13.719 7.938 -20.25 1 95.19 217 ASP B O 1
ATOM 6743 N N . ASP B 1 218 ? 11.617 8.43 -19.891 1 96.06 218 ASP B N 1
ATOM 6744 C CA . ASP B 1 218 ? 11.109 7.191 -20.484 1 96.06 218 ASP B CA 1
ATOM 6745 C C . ASP B 1 218 ? 11.422 7.125 -21.969 1 96.06 218 ASP B C 1
ATOM 6747 O O . ASP B 1 218 ? 11.797 6.07 -22.484 1 96.06 218 ASP B O 1
ATOM 6751 N N . ASP B 1 219 ? 11.273 8.211 -22.547 1 95.56 219 ASP B N 1
ATOM 6752 C CA . ASP B 1 219 ? 11.453 8.258 -24 1 95.56 219 ASP B CA 1
ATOM 6753 C C . ASP B 1 219 ? 12.922 8.086 -24.375 1 95.56 219 ASP B C 1
ATOM 6755 O O . ASP B 1 219 ? 13.242 7.43 -25.375 1 95.56 219 ASP B O 1
ATOM 6759 N N . GLU B 1 220 ? 13.836 8.625 -23.578 1 96.25 220 GLU B N 1
ATOM 6760 C CA . GLU B 1 220 ? 15.242 8.703 -23.953 1 96.25 220 GLU B CA 1
ATOM 6761 C C . GLU B 1 220 ? 16.062 7.625 -23.25 1 96.25 220 GLU B C 1
ATOM 6763 O O . GLU B 1 220 ? 17.297 7.629 -23.312 1 96.25 220 GLU B O 1
ATOM 6768 N N . ILE B 1 221 ? 15.398 6.715 -22.688 1 96.75 221 ILE B N 1
ATOM 6769 C CA . ILE B 1 221 ? 16.094 5.734 -21.859 1 96.75 221 ILE B CA 1
ATOM 6770 C C . ILE B 1 221 ? 17.031 4.895 -22.734 1 96.75 221 ILE B C 1
ATOM 6772 O O . ILE B 1 221 ? 16.688 4.535 -23.859 1 96.75 221 ILE B O 1
ATOM 6776 N N . GLN B 1 222 ? 18.25 4.633 -22.281 1 97.25 222 GLN B N 1
ATOM 6777 C CA . GLN B 1 222 ? 19.188 3.625 -22.766 1 97.25 222 GLN B CA 1
ATOM 6778 C C . GLN B 1 222 ? 19.312 2.469 -21.781 1 97.25 222 GLN B C 1
ATOM 6780 O O . GLN B 1 222 ? 20.172 2.479 -20.906 1 97.25 222 GLN B O 1
ATOM 6785 N N . PRO B 1 223 ? 18.484 1.493 -21.984 1 98.31 223 PRO B N 1
ATOM 6786 C CA . PRO B 1 223 ? 18.344 0.472 -20.953 1 98.31 223 PRO B CA 1
ATOM 6787 C C . PRO B 1 223 ? 19.5 -0.531 -20.953 1 98.31 223 PRO B C 1
ATOM 6789 O O . PRO B 1 223 ? 20 -0.899 -22.016 1 98.31 223 PRO B O 1
ATOM 6792 N N . GLU B 1 224 ? 19.844 -0.97 -19.734 1 98.5 224 GLU B N 1
ATOM 6793 C CA . GLU B 1 224 ? 20.75 -2.107 -19.562 1 98.5 224 GLU B CA 1
ATOM 6794 C C . GLU B 1 224 ? 20 -3.43 -19.719 1 98.5 224 GLU B C 1
ATOM 6796 O O . GLU B 1 224 ? 20.594 -4.445 -20.094 1 98.5 224 GLU B O 1
ATOM 6801 N N . VAL B 1 225 ? 18.734 -3.428 -19.406 1 98.81 225 VAL B N 1
ATOM 6802 C CA . VAL B 1 225 ? 17.875 -4.598 -19.516 1 98.81 225 VAL B CA 1
ATOM 6803 C C . VAL B 1 225 ? 16.594 -4.23 -20.266 1 98.81 225 VAL B C 1
ATOM 6805 O O . VAL B 1 225 ? 15.93 -3.25 -19.922 1 98.81 225 VAL B O 1
ATOM 6808 N N . VAL B 1 226 ? 16.266 -4.949 -21.281 1 98.88 226 VAL B N 1
ATOM 6809 C CA . VAL B 1 226 ? 14.969 -4.84 -21.953 1 98.88 226 VAL B CA 1
ATOM 6810 C C . VAL B 1 226 ? 14.062 -5.996 -21.516 1 98.88 226 VAL B C 1
ATOM 6812 O O . VAL B 1 226 ? 14.453 -7.16 -21.625 1 98.88 226 VAL B O 1
ATOM 6815 N N . ILE B 1 227 ? 12.961 -5.68 -21.016 1 98.88 227 ILE B N 1
ATOM 6816 C CA . ILE B 1 227 ? 11.961 -6.656 -20.594 1 98.88 227 ILE B CA 1
ATOM 6817 C C . ILE B 1 227 ? 10.789 -6.656 -21.578 1 98.88 227 ILE B C 1
ATOM 6819 O O . ILE B 1 227 ? 10.125 -5.633 -21.75 1 98.88 227 ILE B O 1
ATOM 6823 N N . VAL B 1 228 ? 10.547 -7.766 -22.188 1 98.56 228 VAL B N 1
ATOM 6824 C CA . VAL B 1 228 ? 9.422 -7.887 -23.109 1 98.56 228 VAL B CA 1
ATOM 6825 C C . VAL B 1 228 ? 8.188 -8.375 -22.359 1 98.56 228 VAL B C 1
ATOM 6827 O O . VAL B 1 228 ? 8.133 -9.531 -21.922 1 98.56 228 VAL B O 1
ATOM 6830 N N . GLY B 1 229 ? 7.195 -7.496 -22.234 1 98 229 GLY B N 1
ATOM 6831 C CA . GLY B 1 229 ? 5.98 -7.816 -21.5 1 98 229 GLY B CA 1
ATOM 6832 C C . GLY B 1 229 ? 5.828 -7.02 -20.219 1 98 229 GLY B C 1
ATOM 6833 O O . GLY B 1 229 ? 6.707 -7.047 -19.359 1 98 229 GLY B O 1
ATOM 6834 N N . GLY B 1 230 ? 4.723 -6.344 -20.141 1 98.19 230 GLY B N 1
ATOM 6835 C CA . GLY B 1 230 ? 4.43 -5.516 -18.969 1 98.19 230 GLY B CA 1
ATOM 6836 C C . GLY B 1 230 ? 3.361 -6.109 -18.078 1 98.19 230 GLY B C 1
ATOM 6837 O O . GLY B 1 230 ? 2.551 -5.379 -17.5 1 98.19 230 GLY B O 1
ATOM 6838 N N . GLY B 1 231 ? 3.256 -7.465 -18 1 97.62 231 GLY B N 1
ATOM 6839 C CA . GLY B 1 231 ? 2.439 -8.125 -16.984 1 97.62 231 GLY B CA 1
ATOM 6840 C C . GLY B 1 231 ? 3.074 -8.125 -15.609 1 97.62 231 GLY B C 1
ATOM 6841 O O . GLY B 1 231 ? 4.023 -7.383 -15.359 1 97.62 231 GLY B O 1
ATOM 6842 N N . GLN B 1 232 ? 2.58 -8.906 -14.695 1 97.69 232 GLN B N 1
ATOM 6843 C CA . GLN B 1 232 ? 3.021 -8.898 -13.305 1 97.69 232 GLN B CA 1
ATOM 6844 C C . GLN B 1 232 ? 4.516 -9.18 -13.195 1 97.69 232 GLN B C 1
ATOM 6846 O O . GLN B 1 232 ? 5.219 -8.555 -12.398 1 97.69 232 GLN B O 1
ATOM 6851 N N . ASN B 1 233 ? 5.027 -10.109 -13.977 1 98.38 233 ASN B N 1
ATOM 6852 C CA . ASN B 1 233 ? 6.43 -10.5 -13.898 1 98.38 233 ASN B CA 1
ATOM 6853 C C . ASN B 1 233 ? 7.352 -9.398 -14.406 1 98.38 233 ASN B C 1
ATOM 6855 O O . ASN B 1 233 ? 8.359 -9.086 -13.773 1 98.38 233 ASN B O 1
ATOM 6859 N N . GLY B 1 234 ? 6.988 -8.836 -15.57 1 98.75 234 GLY B N 1
ATOM 6860 C CA . GLY B 1 234 ? 7.777 -7.734 -16.094 1 98.75 234 GLY B CA 1
ATOM 6861 C C . GLY B 1 234 ? 7.809 -6.531 -15.164 1 98.75 234 GLY B C 1
ATOM 6862 O O . GLY B 1 234 ? 8.867 -5.941 -14.945 1 98.75 234 GLY B O 1
ATOM 6863 N N . LEU B 1 235 ? 6.684 -6.211 -14.625 1 98.81 235 LEU B N 1
ATOM 6864 C CA . LEU B 1 235 ? 6.57 -5.062 -13.734 1 98.81 235 LEU B CA 1
ATOM 6865 C C . LEU B 1 235 ? 7.418 -5.262 -12.484 1 98.81 235 LEU B C 1
ATOM 6867 O O . LEU B 1 235 ? 8.188 -4.375 -12.094 1 98.81 235 LEU B O 1
ATOM 6871 N N . ALA B 1 236 ? 7.289 -6.402 -11.852 1 98.81 236 ALA B N 1
ATOM 6872 C CA . ALA B 1 236 ? 8.016 -6.68 -10.617 1 98.81 236 ALA B CA 1
ATOM 6873 C C . ALA B 1 236 ? 9.523 -6.672 -10.852 1 98.81 236 ALA B C 1
ATOM 6875 O O . ALA B 1 236 ? 10.273 -6.113 -10.055 1 98.81 236 ALA B O 1
ATOM 6876 N N . LEU B 1 237 ? 9.938 -7.281 -11.914 1 98.88 237 LEU B N 1
ATOM 6877 C CA . LEU B 1 237 ? 11.367 -7.328 -12.203 1 98.88 237 LEU B CA 1
ATOM 6878 C C . LEU B 1 237 ? 11.922 -5.934 -12.477 1 98.88 237 LEU B C 1
ATOM 6880 O O . LEU B 1 237 ? 12.992 -5.578 -11.984 1 98.88 237 LEU B O 1
ATOM 6884 N N . ALA B 1 238 ? 11.156 -5.176 -13.242 1 98.88 238 ALA B N 1
ATOM 6885 C CA . ALA B 1 238 ? 11.586 -3.809 -13.539 1 98.88 238 ALA B CA 1
ATOM 6886 C C . ALA B 1 238 ? 11.75 -2.994 -12.258 1 98.88 238 ALA B C 1
ATOM 6888 O O . ALA B 1 238 ? 12.703 -2.232 -12.117 1 98.88 238 ALA B O 1
ATOM 6889 N N . ALA B 1 239 ? 10.859 -3.125 -11.375 1 98.88 239 ALA B N 1
ATOM 6890 C CA . ALA B 1 239 ? 10.93 -2.393 -10.109 1 98.88 239 ALA B CA 1
ATOM 6891 C C . ALA B 1 239 ? 12.156 -2.803 -9.305 1 98.88 239 ALA B C 1
ATOM 6893 O O . ALA B 1 239 ? 12.883 -1.948 -8.797 1 98.88 239 ALA B O 1
ATOM 6894 N N . ARG B 1 240 ? 12.359 -4.148 -9.195 1 98.75 240 ARG B N 1
ATOM 6895 C CA . ARG B 1 240 ? 13.531 -4.648 -8.477 1 98.75 240 ARG B CA 1
ATOM 6896 C C . ARG B 1 240 ? 14.812 -4.094 -9.078 1 98.75 240 ARG B C 1
ATOM 6898 O O . ARG B 1 240 ? 15.695 -3.635 -8.352 1 98.75 240 ARG B O 1
ATOM 6905 N N . LEU B 1 241 ? 14.906 -4.16 -10.344 1 98.88 241 LEU B N 1
ATOM 6906 C CA . LEU B 1 241 ? 16.094 -3.684 -11.031 1 98.88 241 LEU B CA 1
ATOM 6907 C C . LEU B 1 241 ? 16.297 -2.188 -10.812 1 98.88 241 LEU B C 1
ATOM 6909 O O . LEU B 1 241 ? 17.406 -1.734 -10.539 1 98.88 241 LEU B O 1
ATOM 6913 N N . LYS B 1 242 ? 15.211 -1.452 -10.914 1 98.56 242 LYS B N 1
ATOM 6914 C CA . LYS B 1 242 ? 15.281 -0.008 -10.711 1 98.56 242 LYS B CA 1
ATOM 6915 C C . LYS B 1 242 ? 15.883 0.327 -9.352 1 98.56 242 LYS B C 1
ATOM 6917 O O . LYS B 1 242 ? 16.781 1.161 -9.25 1 98.56 242 LYS B O 1
ATOM 6922 N N . PHE B 1 243 ? 15.484 -0.3 -8.359 1 98 243 PHE B N 1
ATOM 6923 C CA . PHE B 1 243 ? 15.898 0.066 -7.012 1 98 243 PHE B CA 1
ATOM 6924 C C . PHE B 1 243 ? 17.266 -0.518 -6.695 1 98 243 PHE B C 1
ATOM 6926 O O . PHE B 1 243 ? 17.875 -0.181 -5.676 1 98 243 PHE B O 1
ATOM 6933 N N . LEU B 1 244 ? 17.766 -1.338 -7.586 1 98.62 244 LEU B N 1
ATOM 6934 C CA . LEU B 1 244 ? 19.156 -1.772 -7.523 1 98.62 244 LEU B CA 1
ATOM 6935 C C . LEU B 1 244 ? 20.047 -0.882 -8.383 1 98.62 244 LEU B C 1
ATOM 6937 O O . LEU B 1 244 ? 21.234 -1.145 -8.531 1 98.62 244 LEU B O 1
ATOM 6941 N N . GLY B 1 245 ? 19.453 0.102 -9.039 1 98.31 245 GLY B N 1
ATOM 6942 C CA . GLY B 1 245 ? 20.203 1.058 -9.836 1 98.31 245 GLY B CA 1
ATOM 6943 C C . GLY B 1 245 ? 20.422 0.601 -11.266 1 98.31 245 GLY B C 1
ATOM 6944 O O . GLY B 1 245 ? 21.312 1.101 -11.953 1 98.31 245 GLY B O 1
ATOM 6945 N N . VAL B 1 246 ? 19.641 -0.388 -11.75 1 98.75 246 VAL B N 1
ATOM 6946 C CA . VAL B 1 246 ? 19.75 -0.91 -13.109 1 98.75 246 VAL B CA 1
ATOM 6947 C C . VAL B 1 246 ? 18.672 -0.3 -13.992 1 98.75 246 VAL B C 1
ATOM 6949 O O . VAL B 1 246 ? 17.484 -0.374 -13.672 1 98.75 246 VAL B O 1
ATOM 6952 N N . LYS B 1 247 ? 19 0.28 -15.109 1 98.38 247 LYS B N 1
ATOM 6953 C CA . LYS B 1 247 ? 18.047 0.85 -16.047 1 98.38 247 LYS B CA 1
ATOM 6954 C C . LYS B 1 247 ? 17.359 -0.243 -16.859 1 98.38 247 LYS B C 1
ATOM 6956 O O . LYS B 1 247 ? 18 -0.922 -17.656 1 98.38 247 LYS B O 1
ATOM 6961 N N . ALA B 1 248 ? 16.078 -0.361 -16.641 1 98.81 248 ALA B N 1
ATOM 6962 C CA . ALA B 1 248 ? 15.289 -1.356 -17.359 1 98.81 248 ALA B CA 1
ATOM 6963 C C . ALA B 1 248 ? 14.133 -0.702 -18.125 1 98.81 248 ALA B C 1
ATOM 6965 O O . ALA B 1 248 ? 13.539 0.265 -17.641 1 98.81 248 ALA B O 1
ATOM 6966 N N . LEU B 1 249 ? 13.844 -1.206 -19.281 1 98.88 249 LEU B N 1
ATOM 6967 C CA . LEU B 1 249 ? 12.719 -0.764 -20.109 1 98.88 249 LEU B CA 1
ATOM 6968 C C . LEU B 1 249 ? 11.758 -1.914 -20.375 1 98.88 249 LEU B C 1
ATOM 6970 O O . LEU B 1 249 ? 12.164 -2.98 -20.828 1 98.88 249 LEU B O 1
ATOM 6974 N N . ILE B 1 250 ? 10.523 -1.709 -20.062 1 98.88 250 ILE B N 1
ATOM 6975 C CA . ILE B 1 250 ? 9.469 -2.65 -20.438 1 98.88 250 ILE B CA 1
ATOM 6976 C C . ILE B 1 250 ? 8.906 -2.281 -21.797 1 98.88 250 ILE B C 1
ATOM 6978 O O . ILE B 1 250 ? 8.555 -1.125 -22.047 1 98.88 250 ILE B O 1
ATOM 6982 N N . VAL B 1 251 ? 8.883 -3.182 -22.672 1 98.69 251 VAL B N 1
ATOM 6983 C CA . VAL B 1 251 ? 8.211 -3.039 -23.953 1 98.69 251 VAL B CA 1
ATOM 6984 C C . VAL B 1 251 ? 6.934 -3.879 -23.969 1 98.69 251 VAL B C 1
ATOM 6986 O O . VAL B 1 251 ? 6.984 -5.102 -23.812 1 98.69 251 VAL B O 1
ATOM 6989 N N . ASP B 1 252 ? 5.828 -3.225 -24.109 1 98.06 252 ASP B N 1
ATOM 6990 C CA . ASP B 1 252 ? 4.547 -3.926 -24.078 1 98.06 252 ASP B CA 1
ATOM 6991 C C . ASP B 1 252 ? 3.678 -3.535 -25.266 1 98.06 252 ASP B C 1
ATOM 6993 O O . ASP B 1 252 ? 3.619 -2.361 -25.641 1 98.06 252 ASP B O 1
ATOM 6997 N N . ARG B 1 253 ? 3.002 -4.473 -25.797 1 95.88 253 ARG B N 1
ATOM 6998 C CA . ARG B 1 253 ? 2.18 -4.242 -26.969 1 95.88 253 ARG B CA 1
ATOM 6999 C C . ARG B 1 253 ? 0.859 -3.576 -26.609 1 95.88 253 ARG B C 1
ATOM 7001 O O . ARG B 1 253 ? 0.215 -2.949 -27.453 1 95.88 253 ARG B O 1
ATOM 7008 N N . GLY B 1 254 ? 0.471 -3.746 -25.391 1 96.44 254 GLY B N 1
ATOM 7009 C CA . GLY B 1 254 ? -0.772 -3.133 -24.953 1 96.44 254 GLY B CA 1
ATOM 7010 C C . GLY B 1 254 ? -0.711 -1.617 -24.922 1 96.44 254 GLY B C 1
ATOM 7011 O O . GLY B 1 254 ? 0.36 -1.037 -24.734 1 96.44 254 GLY B O 1
ATOM 7012 N N . ALA B 1 255 ? -1.91 -1.005 -25.062 1 97.25 255 ALA B N 1
ATOM 7013 C CA . ALA B 1 255 ? -1.992 0.453 -25.016 1 97.25 255 ALA B CA 1
ATOM 7014 C C . ALA B 1 255 ? -1.714 0.98 -23.609 1 97.25 255 ALA B C 1
ATOM 7016 O O . ALA B 1 255 ? -1.192 2.086 -23.453 1 97.25 255 ALA B O 1
ATOM 7017 N N . GLU B 1 256 ? -2.09 0.192 -22.656 1 96.94 256 GLU B N 1
ATOM 7018 C CA . GLU B 1 256 ? -1.875 0.545 -21.25 1 96.94 256 GLU B CA 1
ATOM 7019 C C . GLU B 1 256 ? -1.445 -0.67 -20.438 1 96.94 256 GLU B C 1
ATOM 7021 O O . GLU B 1 256 ? -1.884 -1.791 -20.703 1 96.94 256 GLU B O 1
ATOM 7026 N N . ILE B 1 257 ? -0.59 -0.396 -19.438 1 98.12 257 ILE B N 1
ATOM 7027 C CA . ILE B 1 257 ? -0.279 -1.437 -18.469 1 98.12 257 ILE B CA 1
ATOM 7028 C C . ILE B 1 257 ? -1.562 -1.911 -17.781 1 98.12 257 ILE B C 1
ATOM 7030 O O . ILE B 1 257 ? -2.422 -1.1 -17.438 1 98.12 257 ILE B O 1
ATOM 7034 N N . GLY B 1 258 ? -1.708 -3.197 -17.609 1 97.25 258 GLY B N 1
ATOM 7035 C CA . GLY B 1 258 ? -2.883 -3.764 -16.969 1 97.25 258 GLY B CA 1
ATOM 7036 C C . GLY B 1 258 ? -3.848 -4.406 -17.938 1 97.25 258 GLY B C 1
ATOM 7037 O O . GLY B 1 258 ? -4.707 -5.195 -17.547 1 97.25 258 GLY B O 1
ATOM 7038 N N . GL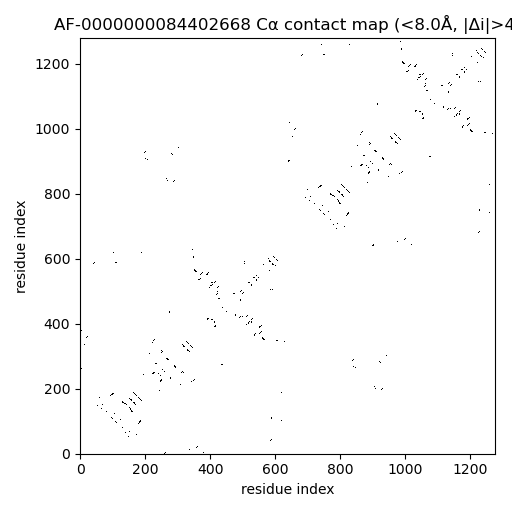U B 1 259 ? -3.678 -4.207 -19.234 1 95.5 259 GLU B N 1
ATOM 7039 C CA . GLU B 1 259 ? -4.605 -4.715 -20.234 1 95.5 259 GLU B CA 1
ATOM 7040 C C . GLU B 1 259 ? -4.586 -6.238 -20.281 1 95.5 259 GLU B C 1
ATOM 7042 O O . GLU B 1 259 ? -5.578 -6.867 -20.656 1 95.5 259 GLU B O 1
ATOM 7047 N N . VAL B 1 260 ? -3.521 -6.805 -19.875 1 93.38 260 VAL B N 1
ATOM 7048 C CA . VAL B 1 260 ? -3.441 -8.258 -19.828 1 93.38 260 VAL B CA 1
ATOM 7049 C C . VAL B 1 260 ? -4.523 -8.812 -18.906 1 93.38 260 VAL B C 1
ATOM 7051 O O . VAL B 1 260 ? -4.93 -9.969 -19.031 1 93.38 260 VAL B O 1
ATOM 7054 N N . TRP B 1 261 ? -5.082 -7.988 -18.031 1 95.19 261 TRP B N 1
ATOM 7055 C CA . TRP B 1 261 ? -6.16 -8.383 -17.125 1 95.19 261 TRP B CA 1
ATOM 7056 C C . TRP B 1 261 ? -7.477 -7.742 -17.547 1 95.19 261 TRP B C 1
ATOM 7058 O O . TRP B 1 261 ? -8.508 -8.414 -17.609 1 95.19 261 TRP B O 1
ATOM 7068 N N . THR B 1 262 ? -7.469 -6.477 -17.906 1 94.06 262 THR B N 1
ATOM 7069 C CA . THR B 1 262 ? -8.711 -5.75 -18.156 1 94.06 262 THR B CA 1
ATOM 7070 C C . THR B 1 262 ? -9.375 -6.223 -19.438 1 94.06 262 THR B C 1
ATOM 7072 O O . THR B 1 262 ? -10.578 -6.055 -19.625 1 94.06 262 THR B O 1
ATOM 7075 N N . LYS B 1 263 ? -8.602 -6.867 -20.312 1 92 263 LYS B N 1
ATOM 7076 C CA . LYS B 1 263 ? -9.156 -7.309 -21.594 1 92 263 LYS B CA 1
ATOM 7077 C C . LYS B 1 263 ? -9.57 -8.773 -21.531 1 92 263 LYS B C 1
ATOM 7079 O O . LYS B 1 263 ? -10.008 -9.344 -22.531 1 92 263 LYS B O 1
ATOM 7084 N N . ARG B 1 264 ? -9.43 -9.367 -20.406 1 93.31 264 ARG B N 1
ATOM 7085 C CA . ARG B 1 264 ? -9.977 -10.711 -20.219 1 93.31 264 ARG B CA 1
ATOM 7086 C C . ARG B 1 264 ? -11.5 -10.664 -20.078 1 93.31 264 ARG B C 1
ATOM 7088 O O . ARG B 1 264 ? -12.094 -9.586 -20.078 1 93.31 264 ARG B O 1
ATOM 7095 N N . TYR B 1 265 ? -12.109 -11.898 -20.078 1 93 265 TYR B N 1
ATOM 7096 C CA . TYR B 1 265 ? -13.57 -11.938 -20.031 1 93 265 TYR B CA 1
ATOM 7097 C C . TYR B 1 265 ? -14.086 -11.234 -18.781 1 93 265 TYR B C 1
ATOM 7099 O O . TYR B 1 265 ? -13.469 -11.305 -17.719 1 93 265 TYR B O 1
ATOM 7107 N N . GLU B 1 266 ? -15.164 -10.516 -18.875 1 91.12 266 GLU B N 1
ATOM 7108 C CA . GLU B 1 266 ? -15.625 -9.508 -17.922 1 91.12 266 GLU B CA 1
ATOM 7109 C C . GLU B 1 266 ? -15.992 -10.141 -16.578 1 91.12 266 GLU B C 1
ATOM 7111 O O . GLU B 1 266 ? -16.047 -9.461 -15.555 1 91.12 266 GLU B O 1
ATOM 7116 N N . TYR B 1 267 ? -16.25 -11.422 -16.562 1 91.75 267 TYR B N 1
ATOM 7117 C CA . TYR B 1 267 ? -16.703 -12.094 -15.352 1 91.75 267 TYR B CA 1
ATOM 7118 C C . TYR B 1 267 ? -15.547 -12.781 -14.641 1 91.75 267 TYR B C 1
ATOM 7120 O O . TYR B 1 267 ? -15.766 -13.602 -13.742 1 91.75 267 TYR B O 1
ATOM 7128 N N . LEU B 1 268 ? -14.352 -12.438 -15.023 1 94.81 268 LEU B N 1
ATOM 7129 C CA . LEU B 1 268 ? -13.172 -13.078 -14.438 1 94.81 268 LEU B CA 1
ATOM 7130 C C . LEU B 1 268 ? -12.812 -12.43 -13.102 1 94.81 268 LEU B C 1
ATOM 7132 O O . LEU B 1 268 ? -12.766 -11.203 -13 1 94.81 268 LEU B O 1
ATOM 7136 N N . SER B 1 269 ? -12.633 -13.195 -12.055 1 95.94 269 SER B N 1
ATOM 7137 C CA . SER B 1 269 ? -11.977 -12.883 -10.789 1 95.94 269 SER B CA 1
ATOM 7138 C C . SER B 1 269 ? -10.852 -13.867 -10.492 1 95.94 269 SER B C 1
ATOM 7140 O O . SER B 1 269 ? -10.828 -14.977 -11.039 1 95.94 269 SER B O 1
ATOM 7142 N N . LEU B 1 270 ? -9.961 -13.469 -9.688 1 95.38 270 LEU B N 1
ATOM 7143 C CA . LEU B 1 270 ? -8.992 -14.453 -9.219 1 95.38 270 LEU B CA 1
ATOM 7144 C C . LEU B 1 270 ? -9.695 -15.641 -8.57 1 95.38 270 LEU B C 1
ATOM 7146 O O . LEU B 1 270 ? -10.672 -15.477 -7.848 1 95.38 270 LEU B O 1
ATOM 7150 N N . HIS B 1 271 ? -9.141 -16.828 -8.836 1 93 271 HIS B N 1
ATOM 7151 C CA . HIS B 1 271 ? -9.766 -18.031 -8.328 1 93 271 HIS B CA 1
ATOM 7152 C C . HIS B 1 271 ? -9.32 -18.328 -6.898 1 93 271 HIS B C 1
ATOM 7154 O O . HIS B 1 271 ? -9.945 -19.125 -6.195 1 93 271 HIS B O 1
ATOM 7160 N N . PHE B 1 272 ? -8.203 -17.781 -6.449 1 94.31 272 PHE B N 1
ATOM 7161 C CA . PHE B 1 272 ? -7.734 -17.797 -5.07 1 94.31 272 PHE B CA 1
ATOM 7162 C C . PHE B 1 272 ? -7.719 -16.391 -4.48 1 94.31 272 PHE B C 1
ATOM 7164 O O . PHE B 1 272 ? -7.645 -15.406 -5.211 1 94.31 272 PHE B O 1
ATOM 7171 N N . PRO B 1 273 ? -7.785 -16.391 -3.09 1 96.62 273 PRO B N 1
ATOM 7172 C CA . PRO B 1 273 ? -7.598 -15.086 -2.467 1 96.62 273 PRO B CA 1
ATOM 7173 C C . PRO B 1 273 ? -6.293 -14.414 -2.887 1 96.62 273 PRO B C 1
ATOM 7175 O O . PRO B 1 273 ? -5.285 -15.094 -3.09 1 96.62 273 PRO B O 1
ATOM 7178 N N . HIS B 1 274 ? -6.309 -13.094 -2.988 1 97.62 274 HIS B N 1
ATOM 7179 C CA . HIS B 1 274 ? -5.164 -12.312 -3.443 1 97.62 274 HIS B CA 1
ATOM 7180 C C . HIS B 1 274 ? -4.031 -12.359 -2.426 1 97.62 274 HIS B C 1
ATOM 7182 O O . HIS B 1 274 ? -2.965 -11.781 -2.654 1 97.62 274 HIS B O 1
ATOM 7188 N N . TRP B 1 275 ? -4.113 -13.039 -1.356 1 97.69 275 TRP B N 1
ATOM 7189 C CA . TRP B 1 275 ? -3.289 -12.93 -0.157 1 97.69 275 TRP B CA 1
ATOM 7190 C C . TRP B 1 275 ? -1.818 -13.164 -0.48 1 97.69 275 TRP B C 1
ATOM 7192 O O . TRP B 1 275 ? -0.935 -12.562 0.135 1 97.69 275 TRP B O 1
ATOM 7202 N N . ALA B 1 276 ? -1.561 -13.969 -1.442 1 97.75 276 ALA B N 1
ATOM 7203 C CA . ALA B 1 276 ? -0.177 -14.305 -1.772 1 97.75 276 ALA B CA 1
ATOM 7204 C C . ALA B 1 276 ? 0.306 -13.5 -2.979 1 97.75 276 ALA B C 1
ATOM 7206 O O . ALA B 1 276 ? 1.457 -13.633 -3.402 1 97.75 276 ALA B O 1
ATOM 7207 N N . ASP B 1 277 ? -0.498 -12.57 -3.52 1 98.06 277 ASP B N 1
ATOM 7208 C CA . ASP B 1 277 ? -0.268 -12.016 -4.852 1 98.06 277 ASP B CA 1
ATOM 7209 C C . ASP B 1 277 ? 0.251 -10.586 -4.773 1 98.06 277 ASP B C 1
ATOM 7211 O O . ASP B 1 277 ? 0.34 -9.891 -5.789 1 98.06 277 ASP B O 1
ATOM 7215 N N . HIS B 1 278 ? 0.626 -10.125 -3.617 1 98 278 HIS B N 1
ATOM 7216 C CA . HIS B 1 278 ? 1.116 -8.758 -3.479 1 98 278 HIS B CA 1
ATOM 7217 C C . HIS B 1 278 ? 2.355 -8.531 -4.336 1 98 278 HIS B C 1
ATOM 7219 O O . HIS B 1 278 ? 3.246 -9.383 -4.387 1 98 278 HIS B O 1
ATOM 7225 N N . PHE B 1 279 ? 2.408 -7.355 -5.027 1 98.19 279 PHE B N 1
ATOM 7226 C CA . PHE B 1 279 ? 3.621 -6.988 -5.75 1 98.19 279 PHE B CA 1
ATOM 7227 C C . PHE B 1 279 ? 4.672 -6.43 -4.797 1 98.19 279 PHE B C 1
ATOM 7229 O O . PHE B 1 279 ? 4.336 -5.91 -3.729 1 98.19 279 PHE B O 1
ATOM 7236 N N . PRO B 1 280 ? 5.953 -6.543 -5.199 1 97.81 280 PRO B N 1
ATOM 7237 C CA . PRO B 1 280 ? 6.996 -5.961 -4.355 1 97.81 280 PRO B CA 1
ATOM 7238 C C . PRO B 1 280 ? 6.828 -4.453 -4.168 1 97.81 280 PRO B C 1
ATOM 7240 O O . PRO B 1 280 ? 6.434 -3.75 -5.102 1 97.81 280 PRO B O 1
ATOM 7243 N N . TYR B 1 281 ? 7.066 -3.914 -2.965 1 97.25 281 TYR B N 1
ATOM 7244 C CA . TYR B 1 281 ? 7.219 -2.504 -2.625 1 97.25 281 TYR B CA 1
ATOM 7245 C C . TYR B 1 281 ? 5.863 -1.804 -2.588 1 97.25 281 TYR B C 1
ATOM 7247 O O . TYR B 1 281 ? 5.758 -0.669 -2.115 1 97.25 281 TYR B O 1
ATOM 7255 N N . PHE B 1 282 ? 4.805 -2.371 -3.123 1 97.38 282 PHE B N 1
ATOM 7256 C CA . PHE B 1 282 ? 3.488 -1.745 -3.174 1 97.38 282 PHE B CA 1
ATOM 7257 C C . PHE B 1 282 ? 2.385 -2.791 -3.066 1 97.38 282 PHE B C 1
ATOM 7259 O O . PHE B 1 282 ? 1.72 -3.102 -4.055 1 97.38 282 PHE B O 1
ATOM 7266 N N . PRO B 1 283 ? 2.086 -3.33 -1.896 1 97.06 283 PRO B N 1
ATOM 7267 C CA . PRO B 1 283 ? 1.043 -4.34 -1.703 1 97.06 283 PRO B CA 1
ATOM 7268 C C . PRO B 1 283 ? -0.36 -3.801 -1.968 1 97.06 283 PRO B C 1
ATOM 7270 O O . PRO B 1 283 ? -0.554 -2.584 -2.041 1 97.06 283 PRO B O 1
ATOM 7273 N N . TYR B 1 284 ? -1.282 -4.742 -2.145 1 97.62 284 TYR B N 1
ATOM 7274 C CA . TYR B 1 284 ? -2.686 -4.363 -2.26 1 97.62 284 TYR B CA 1
ATOM 7275 C C . TYR B 1 284 ? -3.145 -3.596 -1.024 1 97.62 284 TYR B C 1
ATOM 7277 O O . TYR B 1 284 ? -2.646 -3.828 0.079 1 97.62 284 TYR B O 1
ATOM 7285 N N . PRO B 1 285 ? -4.062 -2.68 -1.171 1 96.62 285 PRO B N 1
ATOM 7286 C CA . PRO B 1 285 ? -4.621 -1.957 -0.026 1 96.62 285 PRO B CA 1
ATOM 7287 C C . PRO B 1 285 ? -5.434 -2.857 0.902 1 96.62 285 PRO B C 1
ATOM 7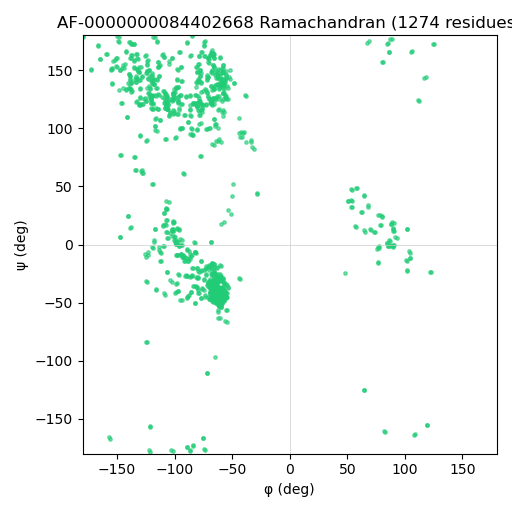289 O O . PRO B 1 285 ? -5.82 -3.963 0.514 1 96.62 285 PRO B O 1
ATOM 7292 N N . ASP B 1 286 ? -5.656 -2.318 2.107 1 95.81 286 ASP B N 1
ATOM 7293 C CA . ASP B 1 286 ? -6.625 -2.953 2.996 1 95.81 286 ASP B CA 1
ATOM 7294 C C . ASP B 1 286 ? -8.023 -2.943 2.385 1 95.81 286 ASP B C 1
ATOM 7296 O O . ASP B 1 286 ? -8.352 -2.057 1.594 1 95.81 286 ASP B O 1
ATOM 7300 N N . HIS B 1 287 ? -8.789 -3.986 2.668 1 96.31 287 HIS B N 1
ATOM 7301 C CA . HIS B 1 287 ? -10.18 -4.125 2.23 1 96.31 287 HIS B CA 1
ATOM 7302 C C . HIS B 1 287 ? -10.258 -4.441 0.74 1 96.31 287 HIS B C 1
ATOM 7304 O O . HIS B 1 287 ? -11.32 -4.316 0.13 1 96.31 287 HIS B O 1
ATOM 7310 N N . TRP B 1 288 ? -9.086 -4.758 0.136 1 97.25 288 TRP B N 1
ATOM 7311 C CA . TRP B 1 288 ? -9.07 -5.238 -1.242 1 97.25 288 TRP B CA 1
ATOM 7312 C C . TRP B 1 288 ? -9.93 -6.488 -1.395 1 97.25 288 TRP B C 1
ATOM 7314 O O . TRP B 1 288 ? -9.914 -7.367 -0.529 1 97.25 288 TRP B O 1
ATOM 7324 N N . PRO B 1 289 ? -10.664 -6.602 -2.465 1 97.25 289 PRO B N 1
ATOM 7325 C CA . PRO B 1 289 ? -11.516 -7.781 -2.613 1 97.25 289 PRO B CA 1
ATOM 7326 C C . PRO B 1 289 ? -10.727 -9.086 -2.553 1 97.25 289 PRO B C 1
ATOM 7328 O O . PRO B 1 289 ? -9.641 -9.188 -3.127 1 97.25 289 PRO B O 1
ATOM 7331 N N . THR B 1 290 ? -11.273 -10.062 -1.83 1 96.69 290 THR B N 1
ATOM 7332 C CA . THR B 1 290 ? -10.578 -11.32 -1.584 1 96.69 290 THR B CA 1
ATOM 7333 C C . THR B 1 290 ? -10.258 -12.023 -2.896 1 96.69 290 THR B C 1
ATOM 7335 O O . THR B 1 290 ? -9.102 -12.367 -3.156 1 96.69 290 THR B O 1
ATOM 7338 N N . TYR B 1 291 ? -11.281 -12.219 -3.703 1 97.38 291 TYR B N 1
ATOM 7339 C CA . TYR B 1 291 ? -11.141 -12.719 -5.066 1 97.38 291 TYR B CA 1
ATOM 7340 C C . TYR B 1 291 ? -11.195 -11.578 -6.074 1 97.38 291 TYR B C 1
ATOM 7342 O O . TYR B 1 291 ? -12.281 -11.211 -6.539 1 97.38 291 TYR B O 1
ATOM 7350 N N . THR B 1 292 ? -10.125 -11.023 -6.453 1 97.56 292 THR B N 1
ATOM 7351 C CA . THR B 1 292 ? -9.953 -9.75 -7.145 1 97.56 292 THR B CA 1
ATOM 7352 C C . THR B 1 292 ? -10.539 -9.812 -8.555 1 97.56 292 THR B C 1
ATOM 7354 O O . THR B 1 292 ? -10.117 -10.641 -9.367 1 97.56 292 THR B O 1
ATOM 7357 N N . PRO B 1 293 ? -11.398 -8.93 -8.898 1 97.19 293 PRO B N 1
ATOM 7358 C CA . PRO B 1 293 ? -11.844 -8.836 -10.297 1 97.19 293 PRO B CA 1
ATOM 7359 C C . PRO B 1 293 ? -10.703 -8.5 -11.258 1 97.19 293 PRO B C 1
ATOM 7361 O O . PRO B 1 293 ? -9.828 -7.691 -10.922 1 97.19 293 PRO B O 1
ATOM 7364 N N . ALA B 1 294 ? -10.773 -9.07 -12.398 1 96.44 294 ALA B N 1
ATOM 7365 C CA . ALA B 1 294 ? -9.711 -8.883 -13.391 1 96.44 294 ALA B CA 1
ATOM 7366 C C . ALA B 1 294 ? -9.516 -7.406 -13.703 1 96.44 294 ALA B C 1
ATOM 7368 O O . ALA B 1 294 ? -8.375 -6.941 -13.836 1 96.44 294 ALA B O 1
ATOM 7369 N N . GLN B 1 295 ? -10.578 -6.652 -13.859 1 95.94 295 GLN B N 1
ATOM 7370 C CA . GLN B 1 295 ? -10.492 -5.23 -14.172 1 95.94 295 GLN B CA 1
ATOM 7371 C C . GLN B 1 295 ? -9.766 -4.469 -13.07 1 95.94 295 GLN B C 1
ATOM 7373 O O . GLN B 1 295 ? -8.93 -3.604 -13.344 1 95.94 295 GLN B O 1
ATOM 7378 N N . LYS B 1 296 ? -10.094 -4.781 -11.859 1 97.19 296 LYS B N 1
ATOM 7379 C CA . LYS B 1 296 ? -9.445 -4.121 -10.727 1 97.19 296 LYS B CA 1
ATOM 7380 C C . LYS B 1 296 ? -7.973 -4.496 -10.641 1 97.19 296 LYS B C 1
ATOM 7382 O O . LYS B 1 296 ? -7.133 -3.666 -10.289 1 97.19 296 LYS B O 1
ATOM 7387 N N . GLN B 1 297 ? -7.652 -5.742 -10.938 1 97.75 297 GLN B N 1
ATOM 7388 C CA . GLN B 1 297 ? -6.258 -6.176 -10.992 1 97.75 297 GLN B CA 1
ATOM 7389 C C . GLN B 1 297 ? -5.473 -5.367 -12.016 1 97.75 297 GLN B C 1
ATOM 7391 O O . GLN B 1 297 ? -4.324 -4.992 -11.773 1 97.75 297 GLN B O 1
ATOM 7396 N N . GLY B 1 298 ? -6.09 -5.176 -13.164 1 97.88 298 GLY B N 1
ATOM 7397 C CA . GLY B 1 298 ? -5.441 -4.371 -14.188 1 97.88 298 GLY B CA 1
ATOM 7398 C C . GLY B 1 298 ? -5.164 -2.949 -13.742 1 97.88 298 GLY B C 1
ATOM 7399 O O . GLY B 1 298 ? -4.09 -2.408 -14.016 1 97.88 298 GLY B O 1
ATOM 7400 N N . LEU B 1 299 ? -6.09 -2.318 -13.078 1 97.75 299 LEU B N 1
ATOM 7401 C CA . LEU B 1 299 ? -5.898 -0.972 -12.547 1 97.75 299 LEU B CA 1
ATOM 7402 C C . LEU B 1 299 ? -4.742 -0.935 -11.555 1 97.75 299 LEU B C 1
ATOM 7404 O O . LEU B 1 299 ? -3.916 -0.021 -11.594 1 97.75 299 LEU B O 1
ATOM 7408 N N . TYR B 1 300 ? -4.73 -1.897 -10.68 1 98.38 300 TYR B N 1
ATOM 7409 C CA . TYR B 1 300 ? -3.639 -1.987 -9.719 1 98.38 300 TYR B CA 1
ATOM 7410 C C . TYR B 1 300 ? -2.289 -2.023 -10.422 1 98.38 300 TYR B C 1
ATOM 7412 O O . TYR B 1 300 ? -1.34 -1.362 -10 1 98.38 300 TYR B O 1
ATOM 7420 N N . MET B 1 301 ? -2.172 -2.814 -11.453 1 98.69 301 MET B N 1
ATOM 7421 C CA . MET B 1 301 ? -0.924 -2.912 -12.211 1 98.69 301 MET B CA 1
ATOM 7422 C C . MET B 1 301 ? -0.558 -1.569 -12.836 1 98.69 301 MET B C 1
ATOM 7424 O O . MET B 1 301 ? 0.619 -1.21 -12.898 1 98.69 301 MET B O 1
ATOM 7428 N N . GLN B 1 302 ? -1.553 -0.898 -13.312 1 98.19 302 GLN B N 1
ATOM 7429 C CA . GLN B 1 302 ? -1.327 0.437 -13.852 1 98.19 302 GLN B CA 1
ATOM 7430 C C . GLN B 1 302 ? -0.783 1.38 -12.781 1 98.19 302 GLN B C 1
ATOM 7432 O O . GLN B 1 302 ? 0.181 2.109 -13.023 1 98.19 302 GLN B O 1
ATOM 7437 N N . TRP B 1 303 ? -1.431 1.414 -11.602 1 98.31 303 TRP B N 1
ATOM 7438 C CA . TRP B 1 303 ? -0.953 2.227 -10.492 1 98.31 303 TRP B CA 1
ATOM 7439 C C . TRP B 1 303 ? 0.476 1.848 -10.109 1 98.31 303 TRP B C 1
ATOM 7441 O O . TRP B 1 303 ? 1.304 2.721 -9.836 1 98.31 303 TRP B O 1
ATOM 7451 N N . TYR B 1 304 ? 0.72 0.545 -10.086 1 98.62 304 TYR B N 1
ATOM 7452 C CA . TYR B 1 304 ? 2.025 0.032 -9.688 1 98.62 304 TYR B CA 1
ATOM 7453 C C . TYR B 1 304 ? 3.127 0.584 -10.586 1 98.62 304 TYR B C 1
ATOM 7455 O O . TYR B 1 304 ? 4.148 1.075 -10.102 1 98.62 304 TYR B O 1
ATOM 7463 N N . ALA B 1 305 ? 2.924 0.472 -11.906 1 98.62 305 ALA B N 1
ATOM 7464 C CA . ALA B 1 305 ? 3.91 0.964 -12.867 1 98.62 305 ALA B CA 1
ATOM 7465 C C . ALA B 1 305 ? 4.188 2.449 -12.648 1 98.62 305 ALA B C 1
ATOM 7467 O O . ALA B 1 305 ? 5.344 2.883 -12.695 1 98.62 305 ALA B O 1
ATOM 7468 N N . SER B 1 306 ? 3.152 3.18 -12.422 1 97.75 306 SER B N 1
ATOM 7469 C CA . SER B 1 306 ? 3.279 4.613 -12.18 1 97.75 306 SER B CA 1
ATOM 7470 C C . SER B 1 306 ? 3.973 4.891 -10.852 1 97.75 306 SER B C 1
ATOM 7472 O O . SER B 1 306 ? 4.898 5.699 -10.781 1 97.75 306 SER B O 1
ATOM 7474 N N . ALA B 1 307 ? 3.562 4.234 -9.82 1 97.94 307 ALA B N 1
ATOM 7475 C CA . ALA B 1 307 ? 4.086 4.43 -8.469 1 97.94 307 ALA B CA 1
ATOM 7476 C C . ALA B 1 307 ? 5.586 4.152 -8.414 1 97.94 307 ALA B C 1
ATOM 7478 O O . ALA B 1 307 ? 6.336 4.883 -7.762 1 97.94 307 ALA B O 1
ATOM 7479 N N . MET B 1 308 ? 5.984 3.088 -9.062 1 98.25 308 MET B N 1
ATOM 7480 C CA . MET B 1 308 ? 7.391 2.703 -9.062 1 98.25 308 MET B CA 1
ATOM 7481 C C . MET B 1 308 ? 8.172 3.494 -10.109 1 98.25 308 MET B C 1
ATOM 7483 O O . MET B 1 308 ? 9.391 3.352 -10.227 1 98.25 308 MET B O 1
ATOM 7487 N N . GLU B 1 309 ? 7.445 4.293 -10.93 1 97.69 309 GLU B N 1
ATOM 7488 C CA . GLU B 1 309 ? 8.055 5.105 -11.977 1 97.69 309 GLU B CA 1
ATOM 7489 C C . GLU B 1 309 ? 8.836 4.246 -12.961 1 97.69 309 GLU B C 1
ATOM 7491 O O . GLU B 1 309 ? 9.992 4.547 -13.273 1 97.69 309 GLU B O 1
ATOM 7496 N N . LEU B 1 310 ? 8.219 3.213 -13.422 1 98.56 310 LEU B N 1
ATOM 7497 C CA . LEU B 1 310 ? 8.875 2.285 -14.336 1 98.56 310 LEU B CA 1
ATOM 7498 C C . LEU B 1 310 ? 8.875 2.832 -15.758 1 98.56 310 LEU B C 1
ATOM 7500 O O . LEU B 1 310 ? 7.898 3.445 -16.188 1 98.56 310 LEU B O 1
ATOM 7504 N N . ALA B 1 311 ? 9.938 2.648 -16.453 1 98.62 311 ALA B N 1
ATOM 7505 C CA . ALA B 1 311 ? 9.992 3.006 -17.859 1 98.62 311 ALA B CA 1
ATOM 7506 C C . ALA B 1 311 ? 9.258 1.979 -18.719 1 98.62 311 ALA B C 1
ATOM 7508 O O . ALA B 1 311 ? 9.656 0.816 -18.797 1 98.62 311 ALA B O 1
ATOM 7509 N N . VAL B 1 312 ? 8.234 2.396 -19.359 1 98.56 312 VAL B N 1
ATOM 7510 C CA . VAL B 1 312 ? 7.398 1.515 -20.172 1 98.56 312 VAL B CA 1
ATOM 7511 C C . VAL B 1 312 ? 7.129 2.158 -21.531 1 98.56 312 VAL B C 1
ATOM 7513 O O . VAL B 1 312 ? 6.719 3.316 -21.609 1 98.56 312 VAL B O 1
ATOM 7516 N N . TRP B 1 313 ? 7.465 1.491 -22.547 1 98.56 313 TRP B N 1
ATOM 7517 C CA . TRP B 1 313 ? 6.953 1.832 -23.859 1 98.56 313 TRP B CA 1
ATOM 7518 C C . TRP B 1 313 ? 5.727 0.994 -24.203 1 98.56 313 TRP B C 1
ATOM 7520 O O . TRP B 1 313 ? 5.852 -0.163 -24.609 1 98.56 313 TRP B O 1
ATOM 7530 N N . ASN B 1 314 ? 4.539 1.595 -24.031 1 97.75 314 ASN B N 1
ATOM 7531 C CA . ASN B 1 314 ? 3.279 0.963 -24.406 1 97.75 314 ASN B CA 1
ATOM 7532 C C . ASN B 1 314 ? 3.064 1.016 -25.922 1 97.75 314 ASN B C 1
ATOM 7534 O O . ASN B 1 314 ? 3.807 1.691 -26.625 1 97.75 314 ASN B O 1
ATOM 7538 N N . SER B 1 315 ? 2.076 0.181 -26.359 1 97.94 315 SER B N 1
ATOM 7539 C CA . SER B 1 315 ? 1.767 0.125 -27.781 1 97.94 315 SER B CA 1
ATOM 7540 C C . SER B 1 315 ? 3.027 -0.077 -28.625 1 97.94 315 SER B C 1
ATOM 7542 O O . SER B 1 315 ? 3.209 0.575 -29.656 1 97.94 315 SER B O 1
ATOM 7544 N N . SER B 1 316 ? 3.91 -0.855 -28.125 1 98 316 SER B N 1
ATOM 7545 C CA . SER B 1 316 ? 5.219 -1.078 -28.719 1 98 316 SER B CA 1
ATOM 7546 C C . SER B 1 316 ? 5.535 -2.566 -28.828 1 98 316 SER B C 1
ATOM 7548 O O . SER B 1 316 ? 5.098 -3.357 -27.984 1 98 316 SER B O 1
ATOM 7550 N N . SER B 1 317 ? 6.316 -2.93 -29.875 1 97.44 317 SER B N 1
ATOM 7551 C CA . SER B 1 317 ? 6.648 -4.332 -30.109 1 97.44 317 SER B CA 1
ATOM 7552 C C . SER B 1 317 ? 8.109 -4.5 -30.5 1 97.44 317 SER B C 1
ATOM 7554 O O . SER B 1 317 ? 8.656 -3.684 -31.25 1 97.44 317 SER B O 1
ATOM 7556 N N . VAL B 1 318 ? 8.68 -5.508 -29.953 1 97.62 318 VAL B N 1
ATOM 7557 C CA . VAL B 1 318 ? 9.969 -5.934 -30.484 1 97.62 318 VAL B CA 1
ATOM 7558 C C . VAL B 1 318 ? 9.781 -6.566 -31.859 1 97.62 318 VAL B C 1
ATOM 7560 O O . VAL B 1 318 ? 9.008 -7.516 -32.031 1 97.62 318 VAL B O 1
ATOM 7563 N N . VAL B 1 319 ? 10.539 -6.078 -32.844 1 96.25 319 VAL B N 1
ATOM 7564 C CA . VAL B 1 319 ? 10.305 -6.547 -34.219 1 96.25 319 VAL B CA 1
ATOM 7565 C C . VAL B 1 319 ? 11.562 -7.223 -34.75 1 96.25 319 VAL B C 1
ATOM 7567 O O . VAL B 1 319 ? 11.555 -7.781 -35.844 1 96.25 319 VAL B O 1
ATOM 7570 N N . GLY B 1 320 ? 12.594 -7.203 -33.938 1 94.31 320 GLY B N 1
ATOM 7571 C CA . GLY B 1 320 ? 13.836 -7.863 -34.312 1 94.31 320 GLY B CA 1
ATOM 7572 C C . GLY B 1 320 ? 14.859 -7.902 -33.188 1 94.31 320 GLY B C 1
ATOM 7573 O O . GLY B 1 320 ? 14.906 -6.996 -32.375 1 94.31 320 GLY B O 1
ATOM 7574 N N . ALA B 1 321 ? 15.656 -8.969 -33.25 1 96.69 321 ALA B N 1
ATOM 7575 C CA . ALA B 1 321 ? 16.719 -9.102 -32.281 1 96.69 321 ALA B CA 1
ATOM 7576 C C . ALA B 1 321 ? 17.875 -9.945 -32.812 1 96.69 321 ALA B C 1
ATOM 7578 O O . ALA B 1 321 ? 17.656 -10.922 -33.531 1 96.69 321 ALA B O 1
ATOM 7579 N N . GLU B 1 322 ? 19.062 -9.5 -32.531 1 96 322 GLU B N 1
ATOM 7580 C CA . GLU B 1 322 ? 20.266 -10.242 -32.906 1 96 322 GLU B CA 1
ATOM 7581 C C . GLU B 1 322 ? 21.344 -10.117 -31.812 1 96 322 GLU B C 1
ATOM 7583 O O . GLU B 1 322 ? 21.297 -9.203 -30.984 1 96 322 GLU B O 1
ATOM 7588 N N . GLN B 1 323 ? 22.172 -11.102 -31.828 1 94.88 323 GLN B N 1
ATOM 7589 C CA . GLN B 1 323 ? 23.344 -11.07 -30.969 1 94.88 323 GLN B CA 1
ATOM 7590 C C . GLN B 1 323 ? 24.641 -11.141 -31.781 1 94.88 323 GLN B C 1
ATOM 7592 O O . GLN B 1 323 ? 24.672 -11.789 -32.844 1 94.88 323 GLN B O 1
ATOM 7597 N N . ASP B 1 324 ? 25.609 -10.445 -31.234 1 92.62 324 ASP B N 1
ATOM 7598 C CA . ASP B 1 324 ? 26.922 -10.641 -31.828 1 92.62 324 ASP B CA 1
ATOM 7599 C C . ASP B 1 324 ? 27.641 -11.836 -31.203 1 92.62 324 ASP B C 1
ATOM 7601 O O . ASP B 1 324 ? 27.062 -12.547 -30.375 1 92.62 324 ASP B O 1
ATOM 7605 N N . SER B 1 325 ? 28.812 -12.055 -31.625 1 90.69 325 SER B N 1
ATOM 7606 C CA . SER B 1 325 ? 29.547 -13.242 -31.203 1 90.69 325 SER B CA 1
ATOM 7607 C C . SER B 1 325 ? 29.891 -13.18 -29.719 1 90.69 325 SER B C 1
ATOM 7609 O O . SER B 1 325 ? 30.125 -14.211 -29.094 1 90.69 325 SER B O 1
ATOM 7611 N N . ALA B 1 326 ? 29.797 -11.984 -29.188 1 89.19 326 ALA B N 1
ATOM 7612 C CA . ALA B 1 326 ? 30.125 -11.805 -27.781 1 89.19 326 ALA B CA 1
ATOM 7613 C C . ALA B 1 326 ? 28.859 -11.852 -26.922 1 89.19 326 ALA B C 1
ATOM 7615 O O . ALA B 1 326 ? 28.922 -11.727 -25.703 1 89.19 326 ALA B O 1
ATOM 7616 N N . GLY B 1 327 ? 27.734 -12.008 -27.562 1 89.19 327 GLY B N 1
ATOM 7617 C CA . GLY B 1 327 ? 26.484 -12.117 -26.812 1 89.19 327 GLY B CA 1
ATOM 7618 C C . GLY B 1 327 ? 25.812 -10.773 -26.562 1 89.19 327 GLY B C 1
ATOM 7619 O O . GLY B 1 327 ? 24.859 -10.688 -25.797 1 89.19 327 GLY B O 1
ATOM 7620 N N . ASN B 1 328 ? 26.328 -9.789 -27.25 1 92.81 328 ASN B N 1
ATOM 7621 C CA . ASN B 1 328 ? 25.719 -8.461 -27.109 1 92.81 328 ASN B CA 1
ATOM 7622 C C . ASN B 1 328 ? 24.438 -8.344 -27.938 1 92.81 328 ASN B C 1
ATOM 7624 O O . ASN B 1 328 ? 24.391 -8.812 -29.078 1 92.81 328 ASN B O 1
ATOM 7628 N N . TRP B 1 329 ? 23.5 -7.688 -27.375 1 97.81 329 TRP B N 1
ATOM 7629 C CA . TRP B 1 329 ? 22.188 -7.629 -28 1 97.81 329 TRP B CA 1
ATOM 7630 C C . TRP B 1 329 ? 22.047 -6.379 -28.875 1 97.81 329 TRP B C 1
ATOM 7632 O O . TRP B 1 329 ? 22.562 -5.312 -28.516 1 97.81 329 TRP B O 1
ATOM 7642 N N . LYS B 1 330 ? 21.438 -6.523 -29.938 1 97.88 330 LYS B N 1
ATOM 7643 C CA . LYS B 1 330 ? 20.766 -5.473 -30.703 1 97.88 330 LYS B CA 1
ATOM 7644 C C . LYS B 1 330 ? 19.266 -5.766 -30.844 1 97.88 330 LYS B C 1
ATOM 7646 O O . LYS B 1 330 ? 18.891 -6.781 -31.438 1 97.88 330 LYS B O 1
ATOM 7651 N N . VAL B 1 331 ? 18.438 -4.91 -30.281 1 98.12 331 VAL B N 1
ATOM 7652 C CA . VAL B 1 331 ? 16.984 -5.133 -30.266 1 98.12 331 VAL B CA 1
ATOM 7653 C C . VAL B 1 331 ? 16.281 -3.992 -31 1 98.12 331 VAL B C 1
ATOM 7655 O O . VAL B 1 331 ? 16.531 -2.816 -30.719 1 98.12 331 VAL B O 1
ATOM 7658 N N . GLN B 1 332 ? 15.469 -4.332 -31.922 1 98.06 332 GLN B N 1
ATOM 7659 C CA . GLN B 1 332 ? 14.672 -3.354 -32.656 1 98.06 332 GLN B CA 1
ATOM 7660 C C . GLN B 1 332 ? 13.242 -3.305 -32.125 1 98.06 332 GLN B C 1
ATOM 7662 O O . GLN B 1 332 ? 12.578 -4.336 -32 1 98.06 332 GLN B O 1
ATOM 7667 N N . VAL B 1 333 ? 12.797 -2.098 -31.75 1 98.38 333 VAL B N 1
ATOM 7668 C CA . VAL B 1 333 ? 11.461 -1.902 -31.203 1 98.38 333 VAL B CA 1
ATOM 7669 C C . VAL B 1 333 ? 10.68 -0.931 -32.094 1 98.38 333 VAL B C 1
ATOM 7671 O O . VAL B 1 333 ? 11.18 0.14 -32.438 1 98.38 333 VAL B O 1
ATOM 7674 N N . ASN B 1 334 ? 9.492 -1.342 -32.5 1 98.19 334 ASN B N 1
ATOM 7675 C CA . ASN B 1 334 ? 8.531 -0.42 -33.094 1 98.19 334 ASN B CA 1
ATOM 7676 C C . ASN B 1 334 ? 7.684 0.278 -32.031 1 98.19 334 ASN B C 1
ATOM 7678 O O . ASN B 1 334 ? 6.66 -0.252 -31.609 1 98.19 334 ASN B O 1
ATOM 7682 N N . LYS B 1 335 ? 8.125 1.444 -31.656 1 97.12 335 LYS B N 1
ATOM 7683 C CA . LYS B 1 335 ? 7.465 2.205 -30.609 1 97.12 335 LYS B CA 1
ATOM 7684 C C . LYS B 1 335 ? 6.219 2.91 -31.125 1 97.12 335 LYS B C 1
ATOM 7686 O O . LYS B 1 335 ? 6.281 3.643 -32.125 1 97.12 335 LYS B O 1
ATOM 7691 N N . ASN B 1 336 ? 5.141 2.695 -30.484 1 94.62 336 ASN B N 1
ATOM 7692 C CA . ASN B 1 336 ? 3.852 3.297 -30.797 1 94.62 336 ASN B CA 1
ATOM 7693 C C . ASN B 1 336 ? 3.428 2.979 -32.219 1 94.62 336 ASN B C 1
ATOM 7695 O O . ASN B 1 336 ? 2.676 3.738 -32.844 1 94.62 336 ASN B O 1
ATOM 7699 N N . GLY B 1 337 ? 4.004 2.035 -32.906 1 92.44 337 GLY B N 1
ATOM 7700 C CA . GLY B 1 337 ? 3.617 1.569 -34.25 1 92.44 337 GLY B CA 1
ATOM 7701 C C . GLY B 1 337 ? 4.234 2.385 -35.344 1 92.44 337 GLY B C 1
ATOM 7702 O O . GLY B 1 337 ? 4.027 2.084 -36.531 1 92.44 337 GLY B O 1
ATOM 7703 N N . ASN B 1 338 ? 5.027 3.426 -35.031 1 93.44 338 ASN B N 1
ATOM 7704 C CA . ASN B 1 338 ? 5.496 4.285 -36.125 1 93.44 338 ASN B CA 1
ATOM 7705 C C . ASN B 1 338 ? 6.887 4.844 -35.844 1 93.44 338 ASN B C 1
ATOM 7707 O O . ASN B 1 338 ? 7.332 5.781 -36.5 1 93.44 338 ASN B O 1
ATOM 7711 N N . ASP B 1 339 ? 7.531 4.469 -34.844 1 95.75 339 ASP B N 1
ATOM 7712 C CA . ASP B 1 339 ? 8.852 4.945 -34.438 1 95.75 339 ASP B CA 1
ATOM 7713 C C . ASP B 1 339 ? 9.805 3.781 -34.156 1 95.75 339 ASP B C 1
ATOM 7715 O O . ASP B 1 339 ? 9.875 3.266 -33.062 1 95.75 339 ASP B O 1
ATOM 7719 N N . LEU B 1 340 ? 10.578 3.395 -35.219 1 97.12 340 LEU B N 1
ATOM 7720 C CA . LEU B 1 340 ? 11.516 2.283 -35.094 1 97.12 340 LEU B CA 1
ATOM 7721 C C . LEU B 1 340 ? 12.758 2.703 -34.312 1 97.12 340 LEU B C 1
ATOM 7723 O O . LEU B 1 340 ? 13.445 3.65 -34.688 1 97.12 340 LEU B O 1
ATOM 7727 N N . ARG B 1 341 ? 13.023 2.049 -33.188 1 97.56 341 ARG B N 1
ATOM 7728 C CA . ARG B 1 341 ? 14.156 2.336 -32.312 1 97.56 341 ARG B CA 1
ATOM 7729 C C . ARG B 1 341 ? 15.062 1.117 -32.188 1 97.56 341 ARG B C 1
ATOM 7731 O O . ARG B 1 341 ? 14.586 -0.018 -32.125 1 97.56 341 ARG B O 1
ATOM 7738 N N . THR B 1 342 ? 16.344 1.354 -32.156 1 97.69 342 THR B N 1
ATOM 7739 C CA . THR B 1 342 ? 17.328 0.298 -31.906 1 97.69 342 THR B CA 1
ATOM 7740 C C . THR B 1 342 ? 17.922 0.447 -30.516 1 97.69 342 THR B C 1
ATOM 7742 O O . THR B 1 342 ? 18.438 1.511 -30.172 1 97.69 342 THR B O 1
ATOM 7745 N N . LEU B 1 343 ? 17.859 -0.597 -29.766 1 98.12 343 LEU B N 1
ATOM 7746 C CA . LEU B 1 343 ? 18.422 -0.635 -28.422 1 98.12 343 LEU B CA 1
ATOM 7747 C C . LEU B 1 343 ? 19.578 -1.628 -28.344 1 98.12 343 LEU B C 1
ATOM 7749 O O . LEU B 1 343 ? 19.641 -2.576 -29.125 1 98.12 343 LEU B O 1
ATOM 7753 N N . THR B 1 344 ? 20.531 -1.389 -27.422 1 98.12 344 THR B N 1
ATOM 7754 C CA . THR B 1 344 ? 21.656 -2.285 -27.219 1 98.12 344 THR B CA 1
ATOM 7755 C C . THR B 1 344 ? 21.797 -2.66 -25.734 1 98.12 344 THR B C 1
ATOM 7757 O O . THR B 1 344 ? 22.828 -2.393 -25.125 1 98.12 344 THR B O 1
ATOM 7760 N N . PRO B 1 345 ? 20.812 -3.326 -25.234 1 98.19 345 PRO B N 1
ATOM 7761 C CA . PRO B 1 345 ? 20.875 -3.713 -23.828 1 98.19 345 PRO B CA 1
ATOM 7762 C C . PRO B 1 345 ? 21.922 -4.809 -23.562 1 98.19 345 PRO B C 1
ATOM 7764 O O . PRO B 1 345 ? 22.328 -5.508 -24.484 1 98.19 345 PRO B O 1
ATOM 7767 N N . LYS B 1 346 ? 22.312 -4.926 -22.297 1 97.44 346 LYS B N 1
ATOM 7768 C CA . LYS B 1 346 ? 23.156 -6.031 -21.875 1 97.44 346 LYS B CA 1
ATOM 7769 C C . LYS B 1 346 ? 22.359 -7.328 -21.75 1 97.44 346 LYS B C 1
ATOM 7771 O O . LYS B 1 346 ? 22.891 -8.406 -22.047 1 97.44 346 LYS B O 1
ATOM 7776 N N . HIS B 1 347 ? 21.188 -7.254 -21.297 1 98.44 347 HIS B N 1
ATOM 7777 C CA . HIS B 1 347 ? 20.328 -8.414 -21.078 1 98.44 347 HIS B CA 1
ATOM 7778 C C . HIS B 1 347 ? 18.938 -8.195 -21.672 1 98.44 347 HIS B C 1
ATOM 7780 O O . HIS B 1 347 ? 18.453 -7.059 -21.719 1 98.44 347 HIS B O 1
ATOM 7786 N N . VAL B 1 348 ? 18.312 -9.25 -22.094 1 98.69 348 VAL B N 1
ATOM 7787 C CA . VAL B 1 348 ? 16.922 -9.281 -22.531 1 98.69 348 VAL B CA 1
ATOM 7788 C C . VAL B 1 348 ? 16.141 -10.289 -21.672 1 98.69 348 VAL B C 1
ATOM 7790 O O . VAL B 1 348 ? 16.641 -11.375 -21.375 1 98.69 348 VAL B O 1
ATOM 7793 N N . VAL B 1 349 ? 14.977 -9.922 -21.188 1 98.75 349 VAL B N 1
ATOM 7794 C CA . VAL B 1 349 ? 14.125 -10.805 -20.391 1 98.75 349 VAL B CA 1
ATOM 7795 C C . VAL B 1 349 ? 12.773 -10.984 -21.094 1 98.75 349 VAL B C 1
ATOM 7797 O O . VAL B 1 349 ? 12.094 -10 -21.406 1 98.75 349 VAL B O 1
ATOM 7800 N N . MET B 1 350 ? 12.422 -12.211 -21.344 1 98.06 350 MET B N 1
ATOM 7801 C CA . MET B 1 350 ? 11.078 -12.523 -21.828 1 98.06 350 MET B CA 1
ATOM 7802 C C . MET B 1 350 ? 10.109 -12.695 -20.656 1 98.06 350 MET B C 1
ATOM 7804 O O . MET B 1 350 ? 10.227 -13.648 -19.875 1 98.06 350 MET B O 1
ATOM 7808 N N . ALA B 1 351 ? 9.203 -11.82 -20.5 1 97.88 351 ALA B N 1
ATOM 7809 C CA . ALA B 1 351 ? 8.148 -11.875 -19.484 1 97.88 351 ALA B CA 1
ATOM 7810 C C . ALA B 1 351 ? 6.766 -11.898 -20.141 1 97.88 351 ALA B C 1
ATOM 7812 O O . ALA B 1 351 ? 5.887 -11.117 -19.766 1 97.88 351 ALA B O 1
ATOM 7813 N N . THR B 1 352 ? 6.504 -12.773 -21.062 1 93.44 352 THR B N 1
ATOM 7814 C CA . THR B 1 352 ? 5.324 -12.789 -21.922 1 93.44 352 THR B CA 1
ATOM 7815 C C . THR B 1 352 ? 4.379 -13.922 -21.516 1 93.44 352 THR B C 1
ATOM 7817 O O . THR B 1 352 ? 3.621 -14.43 -22.344 1 93.44 352 THR B O 1
ATOM 7820 N N . SER B 1 353 ? 4.477 -14.406 -20.344 1 89 353 SER B N 1
ATOM 7821 C CA . SER B 1 353 ? 3.562 -15.406 -19.812 1 89 353 SER B CA 1
ATOM 7822 C C . SER B 1 353 ? 4.008 -16.812 -20.188 1 89 353 SER B C 1
ATOM 7824 O O . SER B 1 353 ? 4.852 -17 -21.062 1 89 353 SER B O 1
ATOM 7826 N N . LEU B 1 354 ? 3.436 -17.734 -19.531 1 86.81 354 LEU B N 1
ATOM 7827 C CA . LEU B 1 354 ? 3.623 -19.141 -19.828 1 86.81 354 LEU B CA 1
ATOM 7828 C C . LEU B 1 354 ? 2.816 -19.562 -21.062 1 86.81 354 LEU B C 1
ATOM 7830 O O . LEU B 1 354 ? 3.109 -20.578 -21.688 1 86.81 354 LEU B O 1
ATOM 7834 N N . CYS B 1 355 ? 1.849 -18.75 -21.281 1 78.5 355 CYS B N 1
ATOM 7835 C CA . CYS B 1 355 ? 0.973 -19.047 -22.406 1 78.5 355 CYS B CA 1
ATOM 7836 C C . CYS B 1 355 ? 1.579 -18.562 -23.719 1 78.5 355 CYS B C 1
ATOM 7838 O O . CYS B 1 355 ? 1.842 -17.359 -23.875 1 78.5 355 CYS B O 1
ATOM 7840 N N . GLY B 1 356 ? 1.763 -19.469 -24.562 1 77.88 356 GLY B N 1
ATOM 7841 C CA . GLY B 1 356 ? 2.201 -19.078 -25.891 1 77.88 356 GLY B CA 1
ATOM 7842 C C . GLY B 1 356 ? 1.116 -18.391 -26.703 1 77.88 356 GLY B C 1
ATOM 7843 O O . GLY B 1 356 ? 0.631 -17.328 -26.328 1 77.88 356 GLY B O 1
ATOM 7844 N N . VAL B 1 357 ? 0.645 -19.062 -27.703 1 80.31 357 VAL B N 1
ATOM 7845 C CA . VAL B 1 357 ? -0.404 -18.531 -28.562 1 80.31 357 VAL B CA 1
ATOM 7846 C C . VAL B 1 357 ? -1.68 -19.359 -28.391 1 80.31 357 VAL B C 1
ATOM 7848 O O . VAL B 1 357 ? -1.62 -20.562 -28.188 1 80.31 357 VAL B O 1
ATOM 7851 N N . PRO B 1 358 ? -2.83 -18.641 -28.484 1 86.62 358 PRO B N 1
ATOM 7852 C CA . PRO B 1 358 ? -4.082 -19.391 -28.391 1 86.62 358 PRO B CA 1
ATOM 7853 C C . PRO B 1 358 ? -4.168 -20.516 -29.422 1 86.62 358 PRO B C 1
ATOM 7855 O O . PRO B 1 358 ? -3.75 -20.328 -30.578 1 86.62 358 PRO B O 1
ATOM 7858 N N . THR B 1 359 ? -4.77 -21.625 -28.969 1 86.19 359 THR B N 1
ATOM 7859 C CA . THR B 1 359 ? -4.801 -22.797 -29.844 1 86.19 359 THR B CA 1
ATOM 7860 C C . THR B 1 359 ? -6.23 -23.281 -30.047 1 86.19 359 THR B C 1
ATOM 7862 O O . THR B 1 359 ? -6.957 -23.5 -29.078 1 86.19 359 THR B O 1
ATOM 7865 N N . ILE B 1 360 ? -6.648 -23.359 -31.312 1 87.81 360 ILE B N 1
ATOM 7866 C CA . ILE B 1 360 ? -7.879 -24.047 -31.703 1 87.81 360 ILE B CA 1
ATOM 7867 C C . ILE B 1 360 ? -7.539 -25.312 -32.469 1 87.81 360 ILE B C 1
ATOM 7869 O O . ILE B 1 360 ? -6.73 -25.281 -33.406 1 87.81 360 ILE B O 1
ATOM 7873 N N . PRO B 1 361 ? -8.156 -26.391 -32.094 1 89.25 361 PRO B N 1
ATOM 7874 C CA . PRO B 1 361 ? -7.859 -27.625 -32.844 1 89.25 361 PRO B CA 1
ATOM 7875 C C . PRO B 1 361 ? -8.352 -27.594 -34.281 1 89.25 361 PRO B C 1
ATOM 7877 O O . PRO B 1 361 ? -9.344 -26.938 -34.594 1 89.25 361 PRO B O 1
ATOM 7880 N N . VAL B 1 362 ? -7.621 -28.297 -35.094 1 89.44 362 VAL B N 1
ATOM 7881 C CA . VAL B 1 362 ? -8.07 -28.484 -36.469 1 89.44 362 VAL B CA 1
ATOM 7882 C C . VAL B 1 362 ? -9.141 -29.562 -36.5 1 89.44 362 VAL B C 1
ATOM 7884 O O . VAL B 1 362 ? -8.867 -30.734 -36.219 1 89.44 362 VAL B O 1
ATOM 7887 N N . ILE B 1 363 ? -10.281 -29.188 -36.844 1 93.81 363 ILE B N 1
ATOM 7888 C CA . ILE B 1 363 ? -11.406 -30.125 -36.875 1 93.81 363 ILE B CA 1
ATOM 7889 C C . ILE B 1 363 ? -12.016 -30.172 -38.281 1 93.81 363 ILE B C 1
ATOM 7891 O O . ILE B 1 363 ? -12.375 -29.141 -38.844 1 93.81 363 ILE B O 1
ATOM 7895 N N . PRO B 1 364 ? -12.203 -31.297 -38.781 1 94 364 PRO B N 1
ATOM 7896 C CA . PRO B 1 364 ? -12.797 -31.422 -40.125 1 94 364 PRO B CA 1
ATOM 7897 C C . PRO B 1 364 ? -14.172 -30.75 -40.219 1 94 364 PRO B C 1
ATOM 7899 O O . PRO B 1 364 ? -15.008 -30.938 -39.312 1 94 364 PRO B O 1
ATOM 7902 N N . GLY B 1 365 ? -14.328 -29.922 -41.25 1 94.12 365 GLY B N 1
ATOM 7903 C CA . GLY B 1 365 ? -15.633 -29.359 -41.531 1 94.12 365 GLY B CA 1
ATOM 7904 C C . GLY B 1 365 ? -15.906 -28.047 -40.812 1 94.12 365 GLY B C 1
ATOM 7905 O O . GLY B 1 365 ? -16.953 -27.422 -41.031 1 94.12 365 GLY B O 1
ATOM 7906 N N . ILE B 1 366 ? -15 -27.609 -40.031 1 92.25 366 ILE B N 1
ATOM 7907 C CA . ILE B 1 366 ? -15.266 -26.438 -39.188 1 92.25 366 ILE B CA 1
ATOM 7908 C C . ILE B 1 366 ? -15.477 -25.203 -40.062 1 92.25 366 ILE B C 1
ATOM 7910 O O . ILE B 1 366 ? -16.281 -24.328 -39.75 1 92.25 366 ILE B O 1
ATOM 7914 N N . SER B 1 367 ? -14.828 -25.047 -41.219 1 90.56 367 SER B N 1
ATOM 7915 C CA . SER B 1 367 ? -14.922 -23.906 -42.125 1 90.56 367 SER B CA 1
ATOM 7916 C C . SER B 1 367 ? -16.281 -23.859 -42.812 1 90.56 367 SER B C 1
ATOM 7918 O O . SER B 1 367 ? -16.703 -22.797 -43.25 1 90.56 367 SER B O 1
ATOM 7920 N N . ASP B 1 368 ? -16.969 -24.969 -42.875 1 91.12 368 ASP B N 1
ATOM 7921 C CA . ASP B 1 368 ? -18.234 -25.047 -43.594 1 91.12 368 ASP B CA 1
ATOM 7922 C C . ASP B 1 368 ? -19.422 -24.922 -42.656 1 91.12 368 ASP B C 1
ATOM 7924 O O . ASP B 1 368 ? -20.562 -24.875 -43.062 1 91.12 368 ASP B O 1
ATOM 7928 N N . TRP B 1 369 ? -19.094 -24.953 -41.375 1 92.44 369 TRP B N 1
ATOM 7929 C CA . TRP B 1 369 ? -20.156 -24.891 -40.375 1 92.44 369 TRP B CA 1
ATOM 7930 C C . TRP B 1 369 ? -20.828 -23.516 -40.375 1 92.44 369 TRP B C 1
ATOM 7932 O O . TRP B 1 369 ? -20.156 -22.484 -40.25 1 92.44 369 TRP B O 1
ATOM 7942 N N . LYS B 1 370 ? -22.188 -23.391 -40.531 1 93.44 370 LYS B N 1
ATOM 7943 C CA . LYS B 1 370 ? -22.891 -22.125 -40.719 1 93.44 370 LYS B CA 1
ATOM 7944 C C . LYS B 1 370 ? -23.953 -21.938 -39.625 1 93.44 370 LYS B C 1
ATOM 7946 O O . LYS B 1 370 ? -24.516 -20.844 -39.5 1 93.44 370 LYS B O 1
ATOM 7951 N N . ALA B 1 371 ? -24.172 -22.922 -38.875 1 92.38 371 ALA B N 1
ATOM 7952 C CA . ALA B 1 371 ? -25.281 -22.906 -37.938 1 92.38 371 ALA B CA 1
ATOM 7953 C C . ALA B 1 371 ? -24.984 -21.984 -36.75 1 92.38 371 ALA B C 1
ATOM 7955 O O . ALA B 1 371 ? -25.906 -21.547 -36.062 1 92.38 371 ALA B O 1
ATOM 7956 N N . GLY B 1 372 ? -23.75 -21.688 -36.469 1 95.25 372 GLY B N 1
ATOM 7957 C CA . GLY B 1 372 ? -23.344 -20.859 -35.344 1 95.25 372 GLY B CA 1
ATOM 7958 C C . GLY B 1 372 ? -21.984 -20.203 -35.531 1 95.25 372 GLY B C 1
ATOM 7959 O O . GLY B 1 372 ? -21.547 -20.016 -36.656 1 95.25 372 GLY B O 1
ATOM 7960 N N . ILE B 1 373 ? -21.469 -19.672 -34.438 1 95.38 373 ILE B N 1
ATOM 7961 C CA . ILE B 1 373 ? -20.125 -19.094 -34.469 1 95.38 373 ILE B CA 1
ATOM 7962 C C . ILE B 1 373 ? -19.234 -19.797 -33.438 1 95.38 373 ILE B C 1
ATOM 7964 O O . ILE B 1 373 ? -19.734 -20.406 -32.5 1 95.38 373 ILE B O 1
ATOM 7968 N N . TYR B 1 374 ? -17.969 -19.859 -33.719 1 95.12 374 TYR B N 1
ATOM 7969 C CA . TYR B 1 374 ? -17 -20.391 -32.781 1 95.12 374 TYR B CA 1
ATOM 7970 C C . TYR B 1 374 ? -15.898 -19.375 -32.5 1 95.12 374 TYR B C 1
ATOM 7972 O O . TYR B 1 374 ? -15.602 -18.516 -33.312 1 95.12 374 TYR B O 1
ATOM 7980 N N . ARG B 1 375 ? -15.344 -19.406 -31.297 1 95 375 ARG B N 1
ATOM 7981 C CA . ARG B 1 375 ? -14.219 -18.547 -30.922 1 95 375 ARG B CA 1
ATOM 7982 C C . ARG B 1 375 ? -13.398 -19.172 -29.797 1 95 375 ARG B C 1
ATOM 7984 O O . ARG B 1 375 ? -13.891 -20.047 -29.078 1 95 375 ARG B O 1
ATOM 7991 N N . HIS B 1 376 ? -12.125 -18.859 -29.781 1 95 376 HIS B N 1
ATOM 7992 C CA . HIS B 1 376 ? -11.305 -19.188 -28.625 1 95 376 HIS B CA 1
ATOM 7993 C C . HIS B 1 376 ? -11.734 -18.406 -27.391 1 95 376 HIS B C 1
ATOM 7995 O O . HIS B 1 376 ? -12.234 -17.281 -27.516 1 95 376 HIS B O 1
ATOM 8001 N N . SER B 1 377 ? -11.492 -18.969 -26.266 1 94.19 377 SER B N 1
ATOM 8002 C CA . SER B 1 377 ? -11.93 -18.359 -25.016 1 94.19 377 SER B CA 1
ATOM 8003 C C . SER B 1 377 ? -11.344 -16.953 -24.859 1 94.19 377 SER B C 1
ATOM 8005 O O . SER B 1 377 ? -11.969 -16.078 -24.25 1 94.19 377 SER B O 1
ATOM 8007 N N . THR B 1 378 ? -10.172 -16.656 -25.406 1 91.38 378 THR B N 1
ATOM 8008 C CA . THR B 1 378 ? -9.539 -15.344 -25.297 1 91.38 378 THR B CA 1
ATOM 8009 C C . THR B 1 378 ? -10.344 -14.289 -26.062 1 91.38 378 THR B C 1
ATOM 8011 O O . THR B 1 378 ? -10.195 -13.094 -25.828 1 91.38 378 THR B O 1
ATOM 8014 N N . ALA B 1 379 ? -11.234 -14.75 -26.922 1 93.25 379 ALA B N 1
ATOM 8015 C CA . ALA B 1 379 ? -12.039 -13.836 -27.75 1 93.25 379 ALA B CA 1
ATOM 8016 C C . ALA B 1 379 ? -13.477 -13.781 -27.25 1 93.25 379 ALA B C 1
ATOM 8018 O O . ALA B 1 379 ? -14.336 -13.18 -27.906 1 93.25 379 ALA B O 1
ATOM 8019 N N . HIS B 1 380 ? -13.727 -14.414 -26.172 1 94.75 380 HIS B N 1
ATOM 8020 C CA . HIS B 1 380 ? -15.062 -14.414 -25.594 1 94.75 380 HIS B CA 1
ATOM 8021 C C . HIS B 1 380 ? -15.141 -13.516 -24.375 1 94.75 380 HIS B C 1
ATOM 8023 O O . HIS B 1 380 ? -14.672 -13.883 -23.297 1 94.75 380 HIS B O 1
ATOM 8029 N N . ASP B 1 381 ? -15.812 -12.461 -24.469 1 93 381 ASP B N 1
ATOM 8030 C CA . ASP B 1 381 ? -15.859 -11.469 -23.406 1 93 381 ASP B CA 1
ATOM 8031 C C . ASP B 1 381 ? -16.984 -11.773 -22.422 1 93 381 ASP B C 1
ATOM 8033 O O . ASP B 1 381 ? -16.797 -11.641 -21.203 1 93 381 ASP B O 1
ATOM 8037 N N . SER B 1 382 ? -18.156 -12.102 -22.953 1 93.56 382 SER B N 1
ATOM 8038 C CA . SER B 1 382 ? -19.328 -12.422 -22.141 1 93.56 382 SER B CA 1
ATOM 8039 C C . SER B 1 382 ? -20.359 -13.219 -22.938 1 93.56 382 SER B C 1
ATOM 8041 O O . SER B 1 382 ? -20.312 -13.242 -24.172 1 93.56 382 SER B O 1
ATOM 8043 N N . SER B 1 383 ? -21.266 -13.82 -22.219 1 95.19 383 SER B N 1
ATOM 8044 C CA . SER B 1 383 ? -22.281 -14.641 -22.859 1 95.19 383 SER B CA 1
ATOM 8045 C C . SER B 1 383 ? -23.609 -13.906 -22.969 1 95.19 383 SER B C 1
ATOM 8047 O O . SER B 1 383 ? -24.625 -14.5 -23.328 1 95.19 383 SER B O 1
ATOM 8049 N N . ARG B 1 384 ? -23.641 -12.703 -22.734 1 94 384 ARG B N 1
ATOM 8050 C CA . ARG B 1 384 ? -24.859 -11.922 -22.641 1 94 384 ARG B CA 1
ATOM 8051 C C . ARG B 1 384 ? -25.688 -12.016 -23.922 1 94 384 ARG B C 1
ATOM 8053 O O . ARG B 1 384 ? -26.922 -12.047 -23.875 1 94 384 ARG B O 1
ATOM 8060 N N . ASP B 1 385 ? -25.078 -12.094 -25.047 1 94.25 385 ASP B N 1
ATOM 8061 C CA . ASP B 1 385 ? -25.75 -12.047 -26.344 1 94.25 385 ASP B CA 1
ATOM 8062 C C . ASP B 1 385 ? -26.312 -13.414 -26.719 1 94.25 385 ASP B C 1
ATOM 8064 O O . ASP B 1 385 ? -26.969 -13.562 -27.766 1 94.25 385 ASP B O 1
ATOM 8068 N N . PHE B 1 386 ? -26.156 -14.375 -25.875 1 96.94 386 PHE B N 1
ATOM 8069 C CA . PHE B 1 386 ? -26.531 -15.734 -26.25 1 96.94 386 PHE B CA 1
ATOM 8070 C C . PHE B 1 386 ? -27.656 -16.266 -25.375 1 96.94 386 PHE B C 1
ATOM 8072 O O . PHE B 1 386 ? -27.906 -17.469 -25.328 1 96.94 386 PHE B O 1
ATOM 8079 N N . VAL B 1 387 ? -28.281 -15.398 -24.656 1 96.69 387 VAL B N 1
ATOM 8080 C CA . VAL B 1 387 ? -29.453 -15.789 -23.891 1 96.69 387 VAL B CA 1
ATOM 8081 C C . VAL B 1 387 ? -30.516 -16.375 -24.828 1 96.69 387 VAL B C 1
ATOM 8083 O O . VAL B 1 387 ? -30.812 -15.805 -25.875 1 96.69 387 VAL B O 1
ATOM 8086 N N . GLY B 1 388 ? -31.031 -17.516 -24.469 1 97.31 388 GLY B N 1
ATOM 8087 C CA . GLY B 1 388 ? -32.031 -18.188 -25.297 1 97.31 388 GLY B CA 1
ATOM 8088 C C . GLY B 1 388 ? -31.406 -19.078 -26.359 1 97.31 388 GLY B C 1
ATOM 8089 O O . GLY B 1 388 ? -32.125 -19.703 -27.141 1 97.31 388 GLY B O 1
ATOM 8090 N N . LYS B 1 389 ? -30.094 -19.172 -26.344 1 97.5 389 LYS B N 1
ATOM 8091 C CA . LYS B 1 389 ? -29.375 -19.953 -27.344 1 97.5 389 LYS B CA 1
ATOM 8092 C C . LYS B 1 389 ? -28.672 -21.141 -26.688 1 97.5 389 LYS B C 1
ATOM 8094 O O . LYS B 1 389 ? -28.766 -21.344 -25.484 1 97.5 389 LYS B O 1
ATOM 8099 N N . LYS B 1 390 ? -28.062 -22 -27.594 1 98.19 390 LYS B N 1
ATOM 8100 C CA . LYS B 1 390 ? -27.312 -23.156 -27.125 1 98.19 390 LYS B CA 1
ATOM 8101 C C . LYS B 1 390 ? -25.812 -22.953 -27.297 1 98.19 390 LYS B C 1
ATOM 8103 O O . LYS B 1 390 ? -25.344 -22.609 -28.391 1 98.19 390 LYS B O 1
ATOM 8108 N N . VAL B 1 391 ? -25.078 -23.203 -26.188 1 98.56 391 VAL B N 1
ATOM 8109 C CA . VAL B 1 391 ? -23.641 -22.922 -26.203 1 98.56 391 VAL B CA 1
ATOM 8110 C C . VAL B 1 391 ? -22.875 -24.203 -25.844 1 98.56 391 VAL B C 1
ATOM 8112 O O . VAL B 1 391 ? -23.266 -24.938 -24.953 1 98.56 391 VAL B O 1
ATOM 8115 N N . LEU B 1 392 ? -21.797 -24.516 -26.594 1 98.62 392 LEU B N 1
ATOM 8116 C CA . LEU B 1 392 ? -20.844 -25.578 -26.281 1 98.62 392 LEU B CA 1
ATOM 8117 C C . LEU B 1 392 ? -19.516 -24.984 -25.828 1 98.62 392 LEU B C 1
ATOM 8119 O O . LEU B 1 392 ? -18.938 -24.125 -26.516 1 98.62 392 LEU B O 1
ATOM 8123 N N . VAL B 1 393 ? -19.109 -25.344 -24.703 1 98.62 393 VAL B N 1
ATOM 8124 C CA . VAL B 1 393 ? -17.781 -24.969 -24.203 1 98.62 393 VAL B CA 1
ATOM 8125 C C . VAL B 1 393 ? -16.859 -26.188 -24.25 1 98.62 393 VAL B C 1
ATOM 8127 O O . VAL B 1 393 ? -17.141 -27.219 -23.641 1 98.62 393 VAL B O 1
ATOM 8130 N N . VAL B 1 394 ? -15.711 -26.047 -24.984 1 97.81 394 VAL B N 1
ATOM 8131 C CA . VAL B 1 394 ? -14.781 -27.172 -25.188 1 97.81 394 VAL B CA 1
ATOM 8132 C C . VAL B 1 394 ? -13.562 -26.984 -24.281 1 97.81 394 VAL B C 1
ATOM 8134 O O . VAL B 1 394 ? -12.75 -26.078 -24.5 1 97.81 394 VAL B O 1
ATOM 8137 N N . GLY B 1 395 ? -13.422 -27.875 -23.312 1 95 395 GLY B N 1
ATOM 8138 C CA . GLY B 1 395 ? -12.312 -27.812 -22.375 1 95 395 GLY B CA 1
ATOM 8139 C C . GLY B 1 395 ? -12.758 -27.609 -20.938 1 95 395 GLY B C 1
ATOM 8140 O O . GLY B 1 395 ? -13.719 -26.891 -20.688 1 95 395 GLY B O 1
ATOM 8141 N N . THR B 1 396 ? -11.984 -28.266 -20.047 1 92.88 396 THR B N 1
ATOM 8142 C CA . THR B 1 396 ? -12.414 -28.266 -18.656 1 92.88 396 THR B CA 1
ATOM 8143 C C . THR B 1 396 ? -11.273 -27.812 -17.75 1 92.88 396 THR B C 1
ATOM 8145 O O . THR B 1 396 ? -10.898 -28.516 -16.812 1 92.88 396 THR B O 1
ATOM 8148 N N . SER B 1 397 ? -10.789 -26.672 -17.875 1 93.31 397 SER B N 1
ATOM 8149 C CA . SER B 1 397 ? -9.953 -25.938 -16.938 1 93.31 397 SER B CA 1
ATOM 8150 C C . SER B 1 397 ? -10.602 -24.609 -16.547 1 93.31 397 SER B C 1
ATOM 8152 O O . SER B 1 397 ? -11.812 -24.438 -16.703 1 93.31 397 SER B O 1
ATOM 8154 N N . SER B 1 398 ? -9.906 -23.672 -16.141 1 93.06 398 SER B N 1
ATOM 8155 C CA . SER B 1 398 ? -10.461 -22.453 -15.547 1 93.06 398 SER B CA 1
ATOM 8156 C C . SER B 1 398 ? -11.328 -21.703 -16.547 1 93.06 398 SER B C 1
ATOM 8158 O O . SER B 1 398 ? -12.461 -21.328 -16.234 1 93.06 398 SER B O 1
ATOM 8160 N N . SER B 1 399 ? -10.82 -21.422 -17.75 1 94.31 399 SER B N 1
ATOM 8161 C CA . SER B 1 399 ? -11.57 -20.641 -18.734 1 94.31 399 SER B CA 1
ATOM 8162 C C . SER B 1 399 ? -12.844 -21.359 -19.156 1 94.31 399 SER B C 1
ATOM 8164 O O . SER B 1 399 ? -13.867 -20.734 -19.406 1 94.31 399 SER B O 1
ATOM 8166 N N . GLY B 1 400 ? -12.75 -22.719 -19.281 1 96.81 400 GLY B N 1
ATOM 8167 C CA . GLY B 1 400 ? -13.922 -23.484 -19.641 1 96.81 400 GLY B CA 1
ATOM 8168 C C . GLY B 1 400 ? -15.023 -23.438 -18.594 1 96.81 400 GLY B C 1
ATOM 8169 O O . GLY B 1 400 ? -16.172 -23.109 -18.906 1 96.81 400 GLY B O 1
ATOM 8170 N N . PHE B 1 401 ? -14.609 -23.688 -17.406 1 97.38 401 PHE B N 1
ATOM 8171 C CA . PHE B 1 401 ? -15.562 -23.672 -16.312 1 97.38 401 PHE B CA 1
ATOM 8172 C C . PHE B 1 401 ? -16.156 -22.281 -16.141 1 97.38 401 PHE B C 1
ATOM 8174 O O . PHE B 1 401 ? -17.359 -22.141 -15.906 1 97.38 401 PHE B O 1
ATOM 8181 N N . ASP B 1 402 ? -15.367 -21.281 -16.219 1 96.19 402 ASP B N 1
ATOM 8182 C CA . ASP B 1 402 ? -15.836 -19.906 -16.031 1 96.19 402 ASP B CA 1
ATOM 8183 C C . ASP B 1 402 ? -16.844 -19.516 -17.109 1 96.19 402 ASP B C 1
ATOM 8185 O O . ASP B 1 402 ? -17.844 -18.859 -16.828 1 96.19 402 ASP B O 1
ATOM 8189 N N . THR B 1 403 ? -16.516 -19.891 -18.328 1 97.06 403 THR B N 1
ATOM 8190 C CA . THR B 1 403 ? -17.406 -19.609 -19.438 1 97.06 403 THR B CA 1
ATOM 8191 C C . THR B 1 403 ? -18.75 -20.312 -19.25 1 97.06 403 THR B C 1
ATOM 8193 O O . THR B 1 403 ? -19.812 -19.703 -19.422 1 97.06 403 THR B O 1
ATOM 8196 N N . ALA B 1 404 ? -18.672 -21.547 -18.906 1 98 404 ALA B N 1
ATOM 8197 C CA . ALA B 1 404 ? -19.891 -22.297 -18.641 1 98 404 ALA B CA 1
ATOM 8198 C C . ALA B 1 404 ? -20.688 -21.672 -17.484 1 98 404 ALA B C 1
ATOM 8200 O O . ALA B 1 404 ? -21.906 -21.609 -17.547 1 98 404 ALA B O 1
ATOM 8201 N N . TYR B 1 405 ? -20 -21.266 -16.469 1 97 405 TYR B N 1
ATOM 8202 C CA . TYR B 1 405 ? -20.625 -20.625 -15.312 1 97 405 TYR B CA 1
ATOM 8203 C C . TYR B 1 405 ? -21.344 -19.344 -15.727 1 97 405 TYR B C 1
ATOM 8205 O O . TYR B 1 405 ? -22.469 -19.109 -15.312 1 97 405 TYR B O 1
ATOM 8213 N N . ASP B 1 406 ? -20.656 -18.516 -16.531 1 96.69 406 ASP B N 1
ATOM 8214 C CA . ASP B 1 406 ? -21.266 -17.281 -17.016 1 96.69 406 ASP B CA 1
ATOM 8215 C C . ASP B 1 406 ? -22.547 -17.578 -17.797 1 96.69 406 ASP B C 1
ATOM 8217 O O . ASP B 1 406 ? -23.547 -16.859 -17.656 1 96.69 406 ASP B O 1
ATOM 8221 N N . CYS B 1 407 ? -22.578 -18.609 -18.594 1 97.38 407 CYS B N 1
ATOM 8222 C CA . CYS B 1 407 ? -23.75 -19.031 -19.344 1 97.38 407 CYS B CA 1
ATOM 8223 C C . CYS B 1 407 ? -24.875 -19.469 -18.406 1 97.38 407 CYS B C 1
ATOM 8225 O O . CYS B 1 407 ? -26 -19.016 -18.531 1 97.38 407 CYS B O 1
ATOM 8227 N N . ALA B 1 408 ? -24.547 -20.281 -17.516 1 97.06 408 ALA B N 1
ATOM 8228 C CA . ALA B 1 408 ? -25.531 -20.859 -16.609 1 97.06 408 ALA B CA 1
ATOM 8229 C C . ALA B 1 408 ? -26.219 -19.766 -15.789 1 97.06 408 ALA B C 1
ATOM 8231 O O . ALA B 1 408 ? -27.438 -19.797 -15.594 1 97.06 408 ALA B O 1
ATOM 8232 N N . ARG B 1 409 ? -25.5 -18.859 -15.289 1 94.44 409 ARG B N 1
ATOM 8233 C CA . ARG B 1 409 ? -26.047 -17.797 -14.461 1 94.44 409 ARG B CA 1
ATOM 8234 C C . ARG B 1 409 ? -27.031 -16.938 -15.258 1 94.44 409 ARG B C 1
ATOM 8236 O O . ARG B 1 409 ? -27.906 -16.281 -14.68 1 94.44 409 ARG B O 1
ATOM 8243 N N . ARG B 1 410 ? -26.906 -17.016 -16.578 1 95.44 410 ARG B N 1
ATOM 8244 C CA . ARG B 1 410 ? -27.766 -16.234 -17.453 1 95.44 410 ARG B CA 1
ATOM 8245 C C . ARG B 1 410 ? -28.922 -17.062 -17.984 1 95.44 410 ARG B C 1
ATOM 8247 O O . ARG B 1 410 ? -29.75 -16.578 -18.75 1 95.44 410 ARG B O 1
ATOM 8254 N N . GLY B 1 411 ? -28.984 -18.266 -17.594 1 96 411 GLY B N 1
ATOM 8255 C CA . GLY B 1 411 ? -30.047 -19.156 -18.031 1 96 411 GLY B CA 1
ATOM 8256 C C . GLY B 1 411 ? -29.828 -19.703 -19.422 1 96 411 GLY B C 1
ATOM 8257 O O . GLY B 1 411 ? -30.766 -20.188 -20.062 1 96 411 GLY B O 1
ATOM 8258 N N . ILE B 1 412 ? -28.641 -19.609 -19.906 1 97.94 412 ILE B N 1
ATOM 8259 C CA . ILE B 1 412 ? -28.281 -20.125 -21.219 1 97.94 412 ILE B CA 1
ATOM 8260 C C . ILE B 1 412 ? -28.125 -21.641 -21.156 1 97.94 412 ILE B C 1
ATOM 8262 O O . ILE B 1 412 ? -27.578 -22.172 -20.203 1 97.94 412 ILE B O 1
ATOM 8266 N N . ASP B 1 413 ? -28.625 -22.328 -22.234 1 98.56 413 ASP B N 1
ATOM 8267 C CA . ASP B 1 413 ? -28.422 -23.766 -22.375 1 98.56 413 ASP B CA 1
ATOM 8268 C C . ASP B 1 413 ? -26.969 -24.078 -22.75 1 98.56 413 ASP B C 1
ATOM 8270 O O . ASP B 1 413 ? -26.609 -24.016 -23.922 1 98.56 413 ASP B O 1
ATOM 8274 N N . VAL B 1 414 ? -26.156 -24.469 -21.75 1 98.75 414 VAL B N 1
ATOM 8275 C CA . VAL B 1 414 ? -24.719 -24.625 -21.969 1 98.75 414 VAL B CA 1
ATOM 8276 C C . VAL B 1 414 ? -24.312 -26.062 -21.703 1 98.75 414 VAL B C 1
ATOM 8278 O O . VAL B 1 414 ? -24.812 -26.688 -20.766 1 98.75 414 VAL B O 1
ATOM 8281 N N . THR B 1 415 ? -23.438 -26.609 -22.562 1 98.69 415 THR B N 1
ATOM 8282 C CA . THR B 1 415 ? -22.828 -27.922 -22.406 1 98.69 415 THR B CA 1
ATOM 8283 C C . THR B 1 415 ? -21.312 -27.797 -22.328 1 98.69 415 THR B C 1
ATOM 8285 O O . THR B 1 415 ? -20.688 -27.141 -23.156 1 98.69 415 THR B O 1
ATOM 8288 N N . LEU B 1 416 ? -20.781 -28.391 -21.312 1 98.44 416 LEU B N 1
ATOM 8289 C CA . LEU B 1 416 ? -19.328 -28.516 -21.156 1 98.44 416 LEU B CA 1
ATOM 8290 C C . LEU B 1 416 ? -18.828 -29.844 -21.734 1 98.44 416 LEU B C 1
ATOM 8292 O O . LEU B 1 416 ? -19.281 -30.906 -21.328 1 98.44 416 LEU B O 1
ATOM 8296 N N . LEU B 1 417 ? -17.938 -29.734 -22.688 1 98.06 417 LEU B N 1
ATOM 8297 C CA . LEU B 1 417 ? -17.359 -30.922 -23.312 1 98.06 417 LEU B CA 1
ATOM 8298 C C . LEU B 1 417 ? -16.016 -31.281 -22.672 1 98.06 417 LEU B C 1
ATOM 8300 O O . LEU B 1 417 ? -15.078 -30.484 -22.719 1 98.06 417 LEU B O 1
ATOM 8304 N N . GLN B 1 418 ? -15.953 -32.406 -22.047 1 96.56 418 GLN B N 1
ATOM 8305 C CA . GLN B 1 418 ? -14.758 -32.875 -21.359 1 96.56 418 GLN B CA 1
ATOM 8306 C C . GLN B 1 418 ? -14.117 -34.031 -22.094 1 96.56 418 GLN B C 1
ATOM 8308 O O . GLN B 1 418 ? -14.789 -35.031 -22.406 1 96.56 418 GLN B O 1
ATOM 8313 N N . ARG B 1 419 ? -12.891 -33.875 -22.375 1 93.06 419 ARG B N 1
ATOM 8314 C CA . ARG B 1 419 ? -12.164 -34.969 -23.016 1 93.06 419 ARG B CA 1
ATOM 8315 C C . ARG B 1 419 ? -11.445 -35.844 -21.984 1 93.06 419 ARG B C 1
ATOM 8317 O O . ARG B 1 419 ? -11.469 -37.062 -22.078 1 93.06 419 ARG B O 1
ATOM 8324 N N . SER B 1 420 ? -10.727 -35.219 -21.047 1 92 420 SER B N 1
ATOM 8325 C CA . SER B 1 420 ? -9.969 -35.875 -20.016 1 92 420 SER B CA 1
ATOM 8326 C C . SER B 1 420 ? -10.383 -35.406 -18.625 1 92 420 SER B C 1
ATOM 8328 O O . SER B 1 420 ? -10.891 -34.281 -18.469 1 92 420 SER B O 1
ATOM 8330 N N . PRO B 1 421 ? -10.164 -36.25 -17.641 1 95 421 PRO B N 1
ATOM 8331 C CA . PRO B 1 421 ? -10.547 -35.875 -16.281 1 95 421 PRO B CA 1
ATOM 8332 C C . PRO B 1 421 ? -9.859 -34.594 -15.82 1 95 421 PRO B C 1
ATOM 8334 O O . PRO B 1 421 ? -8.742 -34.281 -16.25 1 95 421 PRO B O 1
ATOM 8337 N N . THR B 1 422 ? -10.508 -33.875 -14.938 1 96.06 422 THR B N 1
ATOM 8338 C CA . THR B 1 422 ? -10.023 -32.625 -14.398 1 96.06 422 THR B CA 1
ATOM 8339 C C . THR B 1 422 ? -9.805 -32.719 -12.891 1 96.06 422 THR B C 1
ATOM 8341 O O . THR B 1 422 ? -10.594 -33.375 -12.188 1 96.06 422 THR B O 1
ATOM 8344 N N . TYR B 1 423 ? -8.719 -32.156 -12.375 1 96.94 423 TYR B N 1
ATOM 8345 C CA . TYR B 1 423 ? -8.562 -32.062 -10.93 1 96.94 423 TYR B CA 1
ATOM 8346 C C . TYR B 1 423 ? -9.422 -30.922 -10.375 1 96.94 423 TYR B C 1
ATOM 8348 O O . TYR B 1 423 ? -9.273 -29.766 -10.773 1 96.94 423 TYR B O 1
ATOM 8356 N N . ILE B 1 424 ? -10.328 -31.25 -9.484 1 97.56 424 ILE B N 1
ATOM 8357 C CA . ILE B 1 424 ? -11.258 -30.281 -8.898 1 97.56 424 ILE B CA 1
ATOM 8358 C C . ILE B 1 424 ? -10.992 -30.156 -7.406 1 97.56 424 ILE B C 1
ATOM 8360 O O . ILE B 1 424 ? -10.805 -31.156 -6.711 1 97.56 424 ILE B O 1
ATOM 8364 N N . MET B 1 425 ? -10.945 -28.969 -6.918 1 95.19 425 MET B N 1
ATOM 8365 C CA . MET B 1 425 ? -10.852 -28.75 -5.477 1 95.19 425 MET B CA 1
ATOM 8366 C C . MET B 1 425 ? -11.75 -27.594 -5.051 1 95.19 425 MET B C 1
ATOM 8368 O O . MET B 1 425 ? -11.922 -26.625 -5.797 1 95.19 425 MET B O 1
ATOM 8372 N N . SER B 1 426 ? -12.328 -27.75 -3.797 1 96.81 426 SER B N 1
ATOM 8373 C CA . SER B 1 426 ? -13.125 -26.672 -3.219 1 96.81 426 SER B CA 1
ATOM 8374 C C . SER B 1 426 ? -12.242 -25.578 -2.646 1 96.81 426 SER B C 1
ATOM 8376 O O . SER B 1 426 ? -11.117 -25.828 -2.213 1 96.81 426 SER B O 1
ATOM 8378 N N . LEU B 1 427 ? -12.773 -24.344 -2.668 1 96.56 427 LEU B N 1
ATOM 8379 C CA . LEU B 1 427 ? -12.062 -23.25 -2.033 1 96.56 427 LEU B CA 1
ATOM 8380 C C . LEU B 1 427 ? -12.047 -23.406 -0.517 1 96.56 427 LEU B C 1
ATOM 8382 O O . LEU B 1 427 ? -11.047 -23.094 0.137 1 96.56 427 LEU B O 1
ATOM 8386 N N . THR B 1 428 ? -13.055 -23.953 0.068 1 96.5 428 THR B N 1
ATOM 8387 C CA . THR B 1 428 ? -13.219 -24.141 1.506 1 96.5 428 THR B CA 1
ATOM 8388 C C . THR B 1 428 ? -12.062 -24.938 2.088 1 96.5 428 THR B C 1
ATOM 8390 O O . THR B 1 428 ? -11.523 -24.594 3.143 1 96.5 428 THR B O 1
ATOM 8393 N N . HIS B 1 429 ? -11.695 -25.969 1.375 1 97.06 429 HIS B N 1
ATOM 8394 C CA . HIS B 1 429 ? -10.719 -26.891 1.957 1 97.06 429 HIS B CA 1
ATOM 8395 C C . HIS B 1 429 ? -9.32 -26.594 1.434 1 97.06 429 HIS B C 1
ATOM 8397 O O . HIS B 1 429 ? -8.328 -26.781 2.15 1 97.06 429 HIS B O 1
ATOM 8403 N N . SER B 1 430 ? -9.242 -26.172 0.227 1 96.81 430 SER B N 1
ATOM 8404 C CA . SER B 1 430 ? -7.934 -26.016 -0.397 1 96.81 430 SER B CA 1
ATOM 8405 C C . SER B 1 430 ? -7.266 -24.719 0.012 1 96.81 430 SER B C 1
ATOM 8407 O O . SER B 1 430 ? -6.047 -24.656 0.187 1 96.81 430 SER B O 1
ATOM 8409 N N . VAL B 1 431 ? -8.008 -23.594 0.183 1 96.31 431 VAL B N 1
ATOM 8410 C CA . VAL B 1 431 ? -7.449 -22.266 0.408 1 96.31 431 VAL B CA 1
ATOM 8411 C C . VAL B 1 431 ? -6.641 -22.266 1.704 1 96.31 431 VAL B C 1
ATOM 8413 O O . VAL B 1 431 ? -5.461 -21.906 1.707 1 96.31 431 VAL B O 1
ATOM 8416 N N . PRO B 1 432 ? -7.199 -22.703 2.859 1 95.44 432 PRO B N 1
ATOM 8417 C CA . PRO B 1 432 ? -6.414 -22.703 4.098 1 95.44 432 PRO B CA 1
ATOM 8418 C C . PRO B 1 432 ? -5.156 -23.562 4.004 1 95.44 432 PRO B C 1
ATOM 8420 O O . PRO B 1 432 ? -4.145 -23.25 4.633 1 95.44 432 PRO B O 1
ATOM 8423 N N . ARG B 1 433 ? -5.207 -24.562 3.207 1 94.38 433 ARG B N 1
ATOM 8424 C CA . ARG B 1 433 ? -4.098 -25.516 3.119 1 94.38 433 ARG B CA 1
ATOM 8425 C C . ARG B 1 433 ? -3.021 -25 2.166 1 94.38 433 ARG B C 1
ATOM 8427 O O . ARG B 1 433 ? -1.831 -25.234 2.387 1 94.38 433 ARG B O 1
ATOM 8434 N N . ALA B 1 434 ? -3.479 -24.328 1.118 1 94.31 434 ALA B N 1
ATOM 8435 C CA . ALA B 1 434 ? -2.539 -23.906 0.08 1 94.31 434 ALA B CA 1
ATOM 8436 C C . ALA B 1 434 ? -1.889 -22.578 0.432 1 94.31 434 ALA B C 1
ATOM 8438 O O . ALA B 1 434 ? -0.683 -22.406 0.242 1 94.31 434 ALA B O 1
ATOM 8439 N N . ILE B 1 435 ? -2.738 -21.625 0.997 1 96.06 435 ILE B N 1
ATOM 8440 C CA . ILE B 1 435 ? -2.184 -20.281 1.157 1 96.06 435 ILE B CA 1
ATOM 8441 C C . ILE B 1 435 ? -2.641 -19.688 2.488 1 96.06 435 ILE B C 1
ATOM 8443 O O . ILE B 1 435 ? -2.725 -18.469 2.637 1 96.06 435 ILE B O 1
ATOM 8447 N N . GLY B 1 436 ? -2.969 -20.547 3.451 1 95.81 436 GLY B N 1
ATOM 8448 C CA . GLY B 1 436 ? -3.432 -20.078 4.746 1 95.81 436 GLY B CA 1
ATOM 8449 C C . GLY B 1 436 ? -2.414 -19.219 5.473 1 95.81 436 GLY B C 1
ATOM 8450 O O . GLY B 1 436 ? -2.779 -18.344 6.266 1 95.81 436 GLY B O 1
ATOM 8451 N N . GLY B 1 437 ? -1.136 -19.422 5.199 1 95.69 437 GLY B N 1
ATOM 8452 C CA . GLY B 1 437 ? -0.079 -18.656 5.828 1 95.69 437 GLY B CA 1
ATOM 8453 C C . GLY B 1 437 ? -0.105 -17.188 5.434 1 95.69 437 GLY B C 1
ATOM 8454 O O . GLY B 1 437 ? 0.365 -16.328 6.188 1 95.69 437 GLY B O 1
ATOM 8455 N N . TYR B 1 438 ? -0.69 -16.875 4.273 1 97.5 438 TYR B N 1
ATOM 8456 C CA . TYR B 1 438 ? -0.734 -15.516 3.762 1 97.5 438 TYR B CA 1
ATOM 8457 C C . TYR B 1 438 ? -2.008 -14.805 4.207 1 97.5 438 TYR B C 1
ATOM 8459 O O . TYR B 1 438 ? -2.156 -13.594 4.004 1 97.5 438 TYR B O 1
ATOM 8467 N N . GLU B 1 439 ? -2.975 -15.5 4.797 1 96.88 439 GLU B N 1
ATOM 8468 C CA . GLU B 1 439 ? -4.266 -14.922 5.156 1 96.88 439 GLU B CA 1
ATOM 8469 C C . GLU B 1 439 ? -4.109 -13.852 6.23 1 96.88 439 GLU B C 1
ATOM 8471 O O . GLU B 1 439 ? -3.498 -14.086 7.273 1 96.88 439 GLU B O 1
ATOM 8476 N N . PRO B 1 440 ? -4.641 -12.648 5.953 1 95.19 440 PRO B N 1
ATOM 8477 C CA . PRO B 1 440 ? -4.66 -11.656 7.035 1 95.19 440 PRO B CA 1
ATOM 8478 C C . PRO B 1 440 ? -5.457 -12.125 8.25 1 95.19 440 PRO B C 1
ATOM 8480 O O . PRO B 1 440 ? -6.5 -12.766 8.094 1 95.19 440 PRO B O 1
ATOM 8483 N N . LYS B 1 441 ? -4.898 -11.883 9.336 1 91.5 441 LYS B N 1
ATOM 8484 C CA . LYS B 1 441 ? -5.586 -12.172 10.594 1 91.5 441 LYS B CA 1
ATOM 8485 C C . LYS B 1 441 ? -6.02 -10.891 11.297 1 91.5 441 LYS B C 1
ATOM 8487 O O . LYS B 1 441 ? -5.188 -10.031 11.594 1 91.5 441 LYS B O 1
ATOM 8492 N N . ASP B 1 442 ? -7.258 -10.711 11.562 1 84.88 442 ASP B N 1
ATOM 8493 C CA . ASP B 1 442 ? -7.828 -9.523 12.195 1 84.88 442 ASP B CA 1
ATOM 8494 C C . ASP B 1 442 ? -7.418 -8.25 11.453 1 84.88 442 ASP B C 1
ATOM 8496 O O . ASP B 1 442 ? -6.984 -7.277 12.07 1 84.88 442 ASP B O 1
ATOM 8500 N N . GLY B 1 443 ? -7.398 -8.453 10.148 1 82.88 443 GLY B N 1
ATOM 8501 C CA . GLY B 1 443 ? -7.141 -7.305 9.305 1 82.88 443 GLY B CA 1
ATOM 8502 C C . GLY B 1 443 ? -5.664 -7.008 9.133 1 82.88 443 GLY B C 1
ATOM 8503 O O . GLY B 1 443 ? -5.293 -6.059 8.438 1 82.88 443 GLY B O 1
ATOM 8504 N N . VAL B 1 444 ? -4.855 -7.812 9.719 1 89.12 444 VAL B N 1
ATOM 8505 C CA . VAL B 1 444 ? -3.42 -7.555 9.648 1 89.12 444 VAL B CA 1
ATOM 8506 C C . VAL B 1 444 ? -2.754 -8.57 8.727 1 89.12 444 VAL B C 1
ATOM 8508 O O . VAL B 1 444 ? -2.83 -9.781 8.961 1 89.12 444 VAL B O 1
ATOM 8511 N N . ARG B 1 445 ? -2.193 -8.094 7.711 1 93.81 445 ARG B N 1
ATOM 8512 C CA . ARG B 1 445 ? -1.449 -8.93 6.773 1 93.81 445 ARG B CA 1
ATOM 8513 C C . ARG B 1 445 ? -0.171 -9.461 7.41 1 93.81 445 ARG B C 1
ATOM 8515 O O . ARG B 1 445 ? 0.532 -8.734 8.109 1 93.81 445 ARG B O 1
ATOM 8522 N N . PRO B 1 446 ? 0.12 -10.688 7.207 1 95.81 446 PRO B N 1
ATOM 8523 C CA . PRO B 1 446 ? 1.4 -11.195 7.703 1 95.81 446 PRO B CA 1
ATOM 8524 C C . PRO B 1 446 ? 2.596 -10.633 6.941 1 95.81 446 PRO B C 1
ATOM 8526 O O . PRO B 1 446 ? 2.424 -9.992 5.902 1 95.81 446 PRO B O 1
ATOM 8529 N N . ASN B 1 447 ? 3.795 -10.781 7.562 1 95.25 447 ASN B N 1
ATOM 8530 C CA . ASN B 1 447 ? 5 -10.406 6.832 1 95.25 447 ASN B CA 1
ATOM 8531 C C . ASN B 1 447 ? 5.188 -11.258 5.578 1 95.25 447 ASN B C 1
ATOM 8533 O O . ASN B 1 447 ? 5.383 -12.469 5.672 1 95.25 447 ASN B O 1
ATOM 8537 N N . LEU B 1 448 ? 5.145 -10.688 4.469 1 96.38 448 LEU B N 1
ATOM 8538 C CA . LEU B 1 448 ? 5.125 -11.391 3.191 1 96.38 448 LEU B CA 1
ATOM 8539 C C . LEU B 1 448 ? 6.465 -12.07 2.926 1 96.38 448 LEU B C 1
ATOM 8541 O O . LEU B 1 448 ? 6.504 -13.172 2.363 1 96.38 448 LEU B O 1
ATOM 8545 N N . ASP B 1 449 ? 7.547 -11.422 3.309 1 95.81 449 ASP B N 1
ATOM 8546 C CA . ASP B 1 449 ? 8.867 -12.023 3.113 1 95.81 449 ASP B CA 1
ATOM 8547 C C . ASP B 1 449 ? 9.016 -13.305 3.934 1 95.81 449 ASP B C 1
ATOM 8549 O O . ASP B 1 449 ? 9.602 -14.281 3.467 1 95.81 449 ASP B O 1
ATOM 8553 N N . GLU B 1 450 ? 8.477 -13.258 5.145 1 97.44 450 GLU B N 1
ATOM 8554 C CA . GLU B 1 450 ? 8.523 -14.445 6 1 97.44 450 GLU B CA 1
ATOM 8555 C C . GLU B 1 450 ? 7.719 -15.594 5.391 1 97.44 450 GLU B C 1
ATOM 8557 O O . GLU B 1 450 ? 8.188 -16.734 5.359 1 97.44 450 GLU B O 1
ATOM 8562 N N . GLN B 1 451 ? 6.574 -15.211 4.883 1 97.81 451 GLN B N 1
ATOM 8563 C CA . GLN B 1 451 ? 5.727 -16.234 4.281 1 97.81 451 GLN B CA 1
ATOM 8564 C C . GLN B 1 451 ? 6.355 -16.797 3.008 1 97.81 451 GLN B C 1
ATOM 8566 O O . GLN B 1 451 ? 6.285 -18 2.746 1 97.81 451 GLN B O 1
ATOM 8571 N N . ASP B 1 452 ? 6.98 -15.945 2.219 1 98.06 452 ASP B N 1
ATOM 8572 C CA . ASP B 1 452 ? 7.652 -16.391 1.001 1 98.06 452 ASP B CA 1
ATOM 8573 C C . ASP B 1 452 ? 8.789 -17.359 1.32 1 98.06 452 ASP B C 1
ATOM 8575 O O . ASP B 1 452 ? 8.961 -18.375 0.639 1 98.06 452 ASP B O 1
ATOM 8579 N N . ARG B 1 453 ? 9.578 -17.062 2.375 1 98.12 453 ARG B N 1
ATOM 8580 C CA . ARG B 1 453 ? 10.688 -17.922 2.762 1 98.12 453 ARG B CA 1
ATOM 8581 C C . ARG B 1 453 ? 10.195 -19.344 3.055 1 98.12 453 ARG B C 1
ATOM 8583 O O . ARG B 1 453 ? 10.836 -20.312 2.65 1 98.12 453 ARG B O 1
ATOM 8590 N N . LEU B 1 454 ? 9.102 -19.391 3.668 1 98.06 454 LEU B N 1
ATOM 8591 C CA . LEU B 1 454 ? 8.57 -20.688 4.066 1 98.06 454 LEU B CA 1
ATOM 8592 C C . LEU B 1 454 ? 7.91 -21.391 2.887 1 98.06 454 LEU B C 1
ATOM 8594 O O . LEU B 1 454 ? 8.141 -22.594 2.66 1 98.06 454 LEU B O 1
ATOM 8598 N N . THR B 1 455 ? 7.176 -20.672 2.107 1 97.25 455 THR B N 1
ATOM 8599 C CA . THR B 1 455 ? 6.359 -21.234 1.042 1 97.25 455 THR B CA 1
ATOM 8600 C C . THR B 1 455 ? 7.242 -21.828 -0.054 1 97.25 455 THR B C 1
ATOM 8602 O O . THR B 1 455 ? 6.902 -22.859 -0.641 1 97.25 455 THR B O 1
ATOM 8605 N N . PHE B 1 456 ? 8.344 -21.25 -0.304 1 97.56 456 PHE B N 1
ATOM 8606 C CA . PHE B 1 456 ? 9.164 -21.656 -1.44 1 97.56 456 PHE B CA 1
ATOM 8607 C C . PHE B 1 456 ? 10.336 -22.516 -0.982 1 97.56 456 PHE B C 1
ATOM 8609 O O . PHE B 1 456 ? 11.203 -22.859 -1.782 1 97.56 456 PHE B O 1
ATOM 8616 N N . ALA B 1 457 ? 10.328 -22.984 0.253 1 98.25 457 ALA B N 1
ATOM 8617 C CA . ALA B 1 457 ? 11.516 -23.594 0.836 1 98.25 457 ALA B CA 1
ATOM 8618 C C . ALA B 1 457 ? 11.547 -25.094 0.55 1 98.25 457 ALA B C 1
ATOM 8620 O O . ALA B 1 457 ? 12.617 -25.703 0.49 1 98.25 457 ALA B O 1
ATOM 8621 N N . MET B 1 458 ? 10.461 -25.75 0.359 1 97.69 458 MET B N 1
ATOM 8622 C CA . MET B 1 458 ? 10.398 -27.219 0.266 1 97.69 458 MET B CA 1
ATOM 8623 C C . MET B 1 458 ? 10.852 -27.688 -1.11 1 97.69 458 MET B C 1
ATOM 8625 O O . MET B 1 458 ? 10.273 -27.297 -2.127 1 97.69 458 MET B O 1
ATOM 8629 N N . PRO B 1 459 ? 11.859 -28.562 -1.132 1 98.12 459 PRO B N 1
ATOM 8630 C CA . PRO B 1 459 ? 12.305 -29.094 -2.426 1 98.12 459 PRO B CA 1
ATOM 8631 C C . PRO B 1 459 ? 11.273 -30 -3.086 1 98.12 459 PRO B C 1
ATOM 8633 O O . PRO B 1 459 ? 10.383 -30.531 -2.408 1 98.12 459 PRO B O 1
ATOM 8636 N N . THR B 1 460 ? 11.453 -30.234 -4.348 1 97.81 460 THR B N 1
ATOM 8637 C CA . THR B 1 460 ? 10.508 -30.969 -5.184 1 97.81 460 THR B CA 1
ATOM 8638 C C . THR B 1 460 ? 10.242 -32.375 -4.621 1 97.81 460 THR B C 1
ATOM 8640 O O . THR B 1 460 ? 9.094 -32.781 -4.523 1 97.81 460 THR B O 1
ATOM 8643 N N . GLY B 1 461 ? 11.281 -33.125 -4.273 1 97.19 461 GLY B N 1
ATOM 8644 C CA . GLY B 1 461 ? 11.125 -34.469 -3.773 1 97.19 461 GLY B CA 1
ATOM 8645 C C . GLY B 1 461 ? 10.195 -34.562 -2.574 1 97.19 461 GLY B C 1
ATOM 8646 O O . GLY B 1 461 ? 9.109 -35.125 -2.662 1 97.19 461 GLY B O 1
ATOM 8647 N N . PRO B 1 462 ? 10.633 -33.969 -1.469 1 97.38 462 PRO B N 1
ATOM 8648 C CA . PRO B 1 462 ? 9.766 -33.906 -0.286 1 97.38 462 PRO B CA 1
ATOM 8649 C C . PRO B 1 462 ? 8.406 -33.312 -0.58 1 97.38 462 PRO B C 1
ATOM 8651 O O . PRO B 1 462 ? 7.387 -33.75 -0.048 1 97.38 462 PRO B O 1
ATOM 8654 N N . ALA B 1 463 ? 8.344 -32.344 -1.41 1 97.25 463 ALA B N 1
ATOM 8655 C CA . ALA B 1 463 ? 7.094 -31.656 -1.72 1 97.25 463 ALA B CA 1
ATOM 8656 C C . ALA B 1 463 ? 6.125 -32.562 -2.453 1 97.25 463 ALA B C 1
ATOM 8658 O O . ALA B 1 463 ? 4.91 -32.469 -2.27 1 97.25 463 ALA B O 1
ATOM 8659 N N . GLU B 1 464 ? 6.633 -33.344 -3.324 1 96.88 464 GLU B N 1
ATOM 8660 C CA . GLU B 1 464 ? 5.781 -34.281 -4.047 1 96.88 464 GLU B CA 1
ATOM 8661 C C . GLU B 1 464 ? 5.086 -35.25 -3.088 1 96.88 464 GLU B C 1
ATOM 8663 O O . GLU B 1 464 ? 3.883 -35.5 -3.209 1 96.88 464 GLU B O 1
ATOM 8668 N N . GLU B 1 465 ? 5.867 -35.781 -2.174 1 96.75 465 GLU B N 1
ATOM 8669 C CA . GLU B 1 465 ? 5.297 -36.719 -1.208 1 96.75 465 GLU B CA 1
ATOM 8670 C C . GLU B 1 465 ? 4.277 -36.031 -0.306 1 96.75 465 GLU B C 1
ATOM 8672 O O . GLU B 1 465 ? 3.227 -36.594 0.001 1 96.75 465 GLU B O 1
ATOM 8677 N N . LEU B 1 466 ? 4.613 -34.938 0.132 1 97.06 466 LEU B N 1
ATOM 8678 C CA . LEU B 1 466 ? 3.66 -34.156 0.913 1 97.06 466 LEU B CA 1
ATOM 8679 C C . LEU B 1 466 ? 2.43 -33.812 0.08 1 97.06 466 LEU B C 1
ATOM 8681 O O . LEU B 1 466 ? 1.309 -33.812 0.592 1 97.06 466 LEU B O 1
ATOM 8685 N N . GLY B 1 467 ? 2.682 -33.469 -1.191 1 96.44 467 GLY B N 1
ATOM 8686 C CA . GLY B 1 467 ? 1.599 -33.188 -2.111 1 96.44 467 GLY B CA 1
ATOM 8687 C C . GLY B 1 467 ? 0.643 -34.344 -2.316 1 96.44 467 GLY B C 1
ATOM 8688 O O . GLY B 1 467 ? -0.57 -34.125 -2.41 1 96.44 467 GLY B O 1
ATOM 8689 N N . ARG B 1 468 ? 1.122 -35.531 -2.408 1 96.88 468 ARG B N 1
ATOM 8690 C CA . ARG B 1 468 ? 0.284 -36.719 -2.535 1 96.88 468 ARG B CA 1
ATOM 8691 C C . ARG B 1 468 ? -0.619 -36.906 -1.316 1 96.88 468 ARG B C 1
ATOM 8693 O O . ARG B 1 468 ? -1.804 -37.219 -1.454 1 96.88 468 ARG B O 1
ATOM 8700 N N . ARG B 1 469 ? -0.033 -36.688 -0.177 1 96.94 469 ARG B N 1
ATOM 8701 C CA . ARG B 1 469 ? -0.82 -36.781 1.048 1 96.94 469 ARG B CA 1
ATOM 8702 C C . ARG B 1 469 ? -1.917 -35.719 1.079 1 96.94 469 ARG B C 1
ATOM 8704 O O . ARG B 1 469 ? -3.066 -36 1.406 1 96.94 469 ARG B O 1
ATOM 8711 N N . ASN B 1 470 ? -1.535 -34.562 0.777 1 96.94 470 ASN B N 1
ATOM 8712 C CA . ASN B 1 470 ? -2.506 -33.469 0.797 1 96.94 470 ASN B CA 1
ATOM 8713 C C . ASN B 1 470 ? -3.625 -33.688 -0.214 1 96.94 470 ASN B C 1
ATOM 8715 O O . ASN B 1 470 ? -4.785 -33.375 0.058 1 96.94 470 ASN B O 1
ATOM 8719 N N . ALA B 1 471 ? -3.244 -34.156 -1.395 1 97.06 471 ALA B N 1
ATOM 8720 C CA . ALA B 1 471 ? -4.242 -34.438 -2.42 1 97.06 471 ALA B CA 1
ATOM 8721 C C . ALA B 1 471 ? -5.254 -35.469 -1.93 1 97.06 471 ALA B C 1
ATOM 8723 O O . ALA B 1 471 ? -6.449 -35.344 -2.215 1 97.06 471 ALA B O 1
ATOM 8724 N N . GLU B 1 472 ? -4.777 -36.406 -1.256 1 97.06 472 GLU B N 1
ATOM 8725 C CA . GLU B 1 472 ? -5.66 -37.438 -0.685 1 97.06 472 GLU B CA 1
ATOM 8726 C C . GLU B 1 472 ? -6.586 -36.812 0.366 1 97.06 472 GLU B C 1
ATOM 8728 O O . GLU B 1 472 ? -7.785 -37.125 0.385 1 97.06 472 GLU B O 1
ATOM 8733 N N . VAL B 1 473 ? -6.008 -36.062 1.214 1 97.19 473 VAL B N 1
ATOM 8734 C CA . VAL B 1 473 ? -6.789 -35.375 2.244 1 97.19 473 VAL B CA 1
ATOM 8735 C C . VAL B 1 473 ? -7.891 -34.531 1.595 1 97.19 473 VAL B C 1
ATOM 8737 O O . VAL B 1 473 ? -9.047 -34.594 2.004 1 97.19 473 VAL B O 1
ATOM 8740 N N . LEU B 1 474 ? -7.582 -33.812 0.588 1 97.38 474 LEU B N 1
ATOM 8741 C CA . LEU B 1 474 ? -8.531 -32.938 -0.074 1 97.38 474 LEU B CA 1
ATOM 8742 C C . LEU B 1 474 ? -9.609 -33.75 -0.793 1 97.38 474 LEU B C 1
ATOM 8744 O O . LEU B 1 474 ? -10.781 -33.344 -0.809 1 97.38 474 LEU B O 1
ATOM 8748 N N . GLU B 1 475 ? -9.195 -34.781 -1.426 1 97.12 475 GLU B N 1
ATOM 8749 C CA . GLU B 1 475 ? -10.156 -35.656 -2.086 1 97.12 475 GLU B CA 1
ATOM 8750 C C . GLU B 1 475 ? -11.195 -36.188 -1.098 1 97.12 475 GLU B C 1
ATOM 8752 O O . GLU B 1 475 ? -12.383 -36.25 -1.413 1 97.12 475 GLU B O 1
ATOM 8757 N N . ASN B 1 476 ? -10.719 -36.531 0.08 1 97.75 476 ASN B N 1
ATOM 8758 C CA . ASN B 1 476 ? -11.617 -37.031 1.115 1 97.75 476 ASN B CA 1
ATOM 8759 C C . ASN B 1 476 ? -12.539 -35.938 1.628 1 97.75 476 ASN B C 1
ATOM 8761 O O . ASN B 1 476 ? -13.742 -36.156 1.795 1 97.75 476 ASN B O 1
ATOM 8765 N N . LEU B 1 477 ? -11.984 -34.844 1.872 1 97.75 477 LEU B N 1
ATOM 8766 C CA . LEU B 1 477 ? -12.758 -33.719 2.387 1 97.75 477 LEU B CA 1
ATOM 8767 C C . LEU B 1 477 ? -13.797 -33.25 1.363 1 97.75 477 LEU B C 1
ATOM 8769 O O . LEU B 1 477 ? -14.875 -32.781 1.733 1 97.75 477 LEU B O 1
ATOM 8773 N N . ASP B 1 478 ? -13.477 -33.406 0.043 1 97.81 478 ASP B N 1
ATOM 8774 C CA . ASP B 1 478 ? -14.344 -32.938 -1.035 1 97.81 478 ASP B CA 1
ATOM 8775 C C . ASP B 1 478 ? -15.133 -34.094 -1.643 1 97.81 478 ASP B C 1
ATOM 8777 O O . ASP B 1 478 ? -15.641 -34 -2.762 1 97.81 478 ASP B O 1
ATOM 8781 N N . SER B 1 479 ? -15.25 -35.188 -0.951 1 97.75 479 SER B N 1
ATOM 8782 C CA . SER B 1 479 ? -15.844 -36.406 -1.509 1 97.75 479 SER B CA 1
ATOM 8783 C C . SER B 1 479 ? -17.281 -36.156 -1.966 1 97.75 479 SER B C 1
ATOM 8785 O O . SER B 1 479 ? -17.688 -36.656 -3.016 1 97.75 479 SER B O 1
ATOM 8787 N N . ASP B 1 480 ? -18.047 -35.375 -1.167 1 97.69 480 ASP B N 1
ATOM 8788 C CA . ASP B 1 480 ? -19.438 -35.125 -1.544 1 97.69 480 ASP B CA 1
ATOM 8789 C C . ASP B 1 480 ? -19.5 -34.312 -2.84 1 97.69 480 ASP B C 1
ATOM 8791 O O . ASP B 1 480 ? -20.312 -34.594 -3.717 1 97.69 480 ASP B O 1
ATOM 8795 N N . LEU B 1 481 ? -18.656 -33.344 -2.916 1 98 481 LEU B N 1
ATOM 8796 C CA . LEU B 1 481 ? -18.594 -32.531 -4.121 1 98 481 LEU B CA 1
ATOM 8797 C C . LEU B 1 481 ? -18.219 -33.375 -5.332 1 98 481 LEU B C 1
ATOM 8799 O O . LEU B 1 481 ? -18.875 -33.281 -6.371 1 98 481 LEU B O 1
ATOM 8803 N N . LEU B 1 482 ? -17.219 -34.188 -5.23 1 98.19 482 LEU B N 1
ATOM 8804 C CA . LEU B 1 482 ? -16.703 -35 -6.332 1 98.19 482 LEU B CA 1
ATOM 8805 C C . LEU B 1 482 ? -17.719 -36.031 -6.766 1 98.19 482 LEU B C 1
ATOM 8807 O O . LEU B 1 482 ? -17.938 -36.25 -7.961 1 98.19 482 LEU B O 1
ATOM 8811 N N . ASN B 1 483 ? -18.359 -36.625 -5.789 1 98.06 483 ASN B N 1
ATOM 8812 C CA . ASN B 1 483 ? -19.391 -37.625 -6.105 1 98.06 483 ASN B CA 1
ATOM 8813 C C . ASN B 1 483 ? -20.562 -37 -6.836 1 98.06 483 ASN B C 1
ATOM 8815 O O . ASN B 1 483 ? -21.109 -37.594 -7.777 1 98.06 483 ASN B O 1
ATOM 8819 N N . ALA B 1 484 ? -20.906 -35.875 -6.348 1 98.44 484 ALA B N 1
ATOM 8820 C CA . ALA B 1 484 ? -22.016 -35.188 -6.996 1 98.44 484 ALA B CA 1
ATOM 8821 C C . ALA B 1 484 ? -21.672 -34.844 -8.445 1 98.44 484 ALA B C 1
ATOM 8823 O O . ALA B 1 484 ? -22.547 -34.906 -9.32 1 98.44 484 ALA B O 1
ATOM 8824 N N . LEU B 1 485 ? -20.484 -34.469 -8.703 1 98.56 485 LEU B N 1
ATOM 8825 C CA . LEU B 1 485 ? -20.047 -34.156 -10.062 1 98.56 485 LEU B CA 1
ATOM 8826 C C . LEU B 1 485 ? -20.016 -35.406 -10.922 1 98.56 485 LEU B C 1
ATOM 8828 O O . LEU B 1 485 ? -20.406 -35.375 -12.086 1 98.56 485 LEU B O 1
ATOM 8832 N N . HIS B 1 486 ? -19.594 -36.5 -10.32 1 97.94 486 HIS B N 1
ATOM 8833 C CA . HIS B 1 486 ? -19.578 -37.781 -11.016 1 97.94 486 HIS B CA 1
ATOM 8834 C C . HIS B 1 486 ? -21 -38.188 -11.43 1 97.94 486 HIS B C 1
ATOM 8836 O O . HIS B 1 486 ? -21.203 -38.688 -12.531 1 97.94 486 HIS B O 1
ATOM 8842 N N . ASP B 1 487 ? -21.875 -37.938 -10.586 1 98.06 487 ASP B N 1
ATOM 8843 C CA . ASP B 1 487 ? -23.266 -38.25 -10.859 1 98.06 487 ASP B CA 1
ATOM 8844 C C . ASP B 1 487 ? -23.781 -37.5 -12.078 1 98.06 487 ASP B C 1
ATOM 8846 O O . ASP B 1 487 ? -24.719 -37.969 -12.734 1 98.06 487 ASP B O 1
ATOM 8850 N N . LYS B 1 488 ? -23.156 -36.406 -12.344 1 98.12 488 LYS B N 1
ATOM 8851 C CA . LYS B 1 488 ? -23.594 -35.562 -13.469 1 98.12 488 LYS B CA 1
ATOM 8852 C C . LYS B 1 488 ? -22.719 -35.812 -14.695 1 98.12 488 LYS B C 1
ATOM 8854 O O . LYS B 1 488 ? -22.875 -35.125 -15.711 1 98.12 488 LYS B O 1
ATOM 8859 N N . GLY B 1 489 ? -21.781 -36.688 -14.57 1 97.31 489 GLY B N 1
ATOM 8860 C CA . GLY B 1 489 ? -21.031 -37.094 -15.734 1 97.31 489 GLY B CA 1
ATOM 8861 C C . GLY B 1 489 ? -19.656 -36.5 -15.812 1 97.31 489 GLY B C 1
ATOM 8862 O O . GLY B 1 489 ? -18.859 -36.844 -16.703 1 97.31 489 GLY B O 1
ATOM 8863 N N . LEU B 1 490 ? -19.266 -35.562 -14.945 1 97.88 490 LEU B N 1
ATOM 8864 C CA . LEU B 1 490 ? -17.938 -35 -14.961 1 97.88 490 LEU B CA 1
ATOM 8865 C C . LEU B 1 490 ? -16.906 -35.969 -14.367 1 97.88 490 LEU B C 1
ATOM 8867 O O . LEU B 1 490 ? -17.125 -36.5 -13.281 1 97.88 490 LEU B O 1
ATOM 8871 N N . LYS B 1 491 ? -15.828 -36.156 -15.047 1 96.88 491 LYS B N 1
ATOM 8872 C CA . LYS B 1 491 ? -14.758 -37.031 -14.562 1 96.88 491 LYS B CA 1
ATOM 8873 C C . LYS B 1 491 ? -13.672 -36.219 -13.875 1 96.88 491 LYS B C 1
ATOM 8875 O O . LYS B 1 491 ? -13.305 -35.125 -14.336 1 96.88 491 LYS B O 1
ATOM 8880 N N . THR B 1 492 ? -13.266 -36.719 -12.766 1 96.81 492 THR B N 1
ATOM 8881 C CA . THR B 1 492 ? -12.211 -36.062 -12.008 1 96.81 492 THR B CA 1
ATOM 8882 C C . THR B 1 492 ? -11.055 -37.031 -11.727 1 96.81 492 THR B C 1
ATOM 8884 O O . THR B 1 492 ? -11.18 -38.219 -11.953 1 96.81 492 THR B O 1
ATOM 8887 N N . TRP B 1 493 ? -9.867 -36.531 -11.359 1 95.12 493 TRP B N 1
ATOM 8888 C CA . TRP B 1 493 ? -8.703 -37.312 -10.953 1 95.12 493 TRP B CA 1
ATOM 8889 C C . TRP B 1 493 ? -7.852 -36.531 -9.945 1 95.12 493 TRP B C 1
ATOM 8891 O O . TRP B 1 493 ? -8.18 -35.406 -9.578 1 95.12 493 TRP B O 1
ATOM 8901 N N . ARG B 1 494 ? -6.77 -37.156 -9.492 1 95.38 494 ARG B N 1
ATOM 8902 C CA . ARG B 1 494 ? -5.977 -36.562 -8.43 1 95.38 494 ARG B CA 1
ATOM 8903 C C . ARG B 1 494 ? -4.785 -35.781 -9 1 95.38 494 ARG B C 1
ATOM 8905 O O . ARG B 1 494 ? -3.826 -35.5 -8.281 1 95.38 494 ARG B O 1
ATOM 8912 N N . GLY B 1 495 ? -4.773 -35.531 -10.266 1 94.88 495 GLY B N 1
ATOM 8913 C CA . GLY B 1 495 ? -3.713 -34.75 -10.883 1 94.88 495 GLY B CA 1
ATOM 8914 C C . GLY B 1 495 ? -2.492 -35.594 -11.234 1 94.88 495 GLY B C 1
ATOM 8915 O O . GLY B 1 495 ? -2.406 -36.75 -10.883 1 94.88 495 GLY B O 1
ATOM 8916 N N . GLN B 1 496 ? -1.572 -34.938 -11.938 1 94.94 496 GLN B N 1
ATOM 8917 C CA . GLN B 1 496 ? -0.328 -35.562 -12.352 1 94.94 496 GLN B CA 1
ATOM 8918 C C . GLN B 1 496 ? 0.464 -36.062 -11.141 1 94.94 496 GLN B C 1
ATOM 8920 O O . GLN B 1 496 ? 0.682 -35.312 -10.188 1 94.94 496 GLN B O 1
ATOM 8925 N N . ARG B 1 497 ? 0.795 -37.438 -11.141 1 94.69 497 ARG B N 1
ATOM 8926 C CA . ARG B 1 497 ? 1.576 -38.094 -10.109 1 94.69 497 ARG B CA 1
ATOM 8927 C C . ARG B 1 497 ? 0.84 -38.094 -8.773 1 94.69 497 ARG B C 1
ATOM 8929 O O . ARG B 1 497 ? 1.451 -38.281 -7.719 1 94.69 497 ARG B O 1
ATOM 8936 N N . GLY B 1 498 ? -0.413 -37.719 -8.805 1 95.56 498 GLY B N 1
ATOM 8937 C CA . GLY B 1 498 ? -1.279 -37.781 -7.641 1 95.56 498 GLY B CA 1
ATOM 8938 C C . GLY B 1 498 ? -1.05 -36.625 -6.672 1 95.56 498 GLY B C 1
ATOM 8939 O O . GLY B 1 498 ? -1.312 -36.781 -5.473 1 95.56 498 GLY B O 1
ATOM 8940 N N . THR B 1 499 ? -0.582 -35.562 -7.102 1 96.38 499 THR B N 1
ATOM 8941 C CA . THR B 1 499 ? -0.174 -34.469 -6.203 1 96.38 499 THR B CA 1
ATOM 8942 C C . THR B 1 499 ? -1.152 -33.312 -6.277 1 96.38 499 THR B C 1
ATOM 8944 O O . THR B 1 499 ? -0.81 -32.188 -5.918 1 96.38 499 THR B O 1
ATOM 8947 N N . GLY B 1 500 ? -2.32 -33.594 -6.809 1 94.88 500 GLY B N 1
ATOM 8948 C CA . GLY B 1 500 ? -3.268 -32.5 -6.98 1 94.88 500 GLY B CA 1
ATOM 8949 C C . GLY B 1 500 ? -2.793 -31.438 -7.957 1 94.88 500 GLY B C 1
ATOM 8950 O O . GLY B 1 500 ? -2.42 -31.75 -9.086 1 94.88 500 GLY B O 1
ATOM 8951 N N . ASN B 1 501 ? -2.773 -30.219 -7.496 1 93.88 501 ASN B N 1
ATOM 8952 C CA . ASN B 1 501 ? -2.367 -29.109 -8.359 1 93.88 501 ASN B CA 1
ATOM 8953 C C . ASN B 1 501 ? -0.86 -28.875 -8.305 1 93.88 501 ASN B C 1
ATOM 8955 O O . ASN B 1 501 ? -0.322 -28.078 -9.062 1 93.88 501 ASN B O 1
ATOM 8959 N N . GLY B 1 502 ? -0.138 -29.547 -7.504 1 94.25 502 GLY B N 1
ATOM 8960 C CA . GLY B 1 502 ? 1.288 -29.328 -7.332 1 94.25 502 GLY B CA 1
ATOM 8961 C C . GLY B 1 502 ? 2.084 -29.547 -8.602 1 94.25 502 GLY B C 1
ATOM 8962 O O . GLY B 1 502 ? 2.613 -28.609 -9.188 1 94.25 502 GLY B O 1
ATOM 8963 N N . THR B 1 503 ? 2.061 -30.812 -9.102 1 95.31 503 THR B N 1
ATOM 8964 C CA . THR B 1 503 ? 2.826 -31.156 -10.297 1 95.31 503 THR B CA 1
ATOM 8965 C C . THR B 1 503 ? 2.191 -30.531 -11.539 1 95.31 503 THR B C 1
ATOM 8967 O O . THR B 1 503 ? 2.895 -30.109 -12.453 1 95.31 503 THR B O 1
ATOM 8970 N N . LEU B 1 504 ? 0.917 -30.438 -11.562 1 94.56 504 LEU B N 1
ATOM 8971 C CA . LEU B 1 504 ? 0.229 -29.812 -12.688 1 94.56 504 LEU B CA 1
ATOM 8972 C C . LEU B 1 504 ? 0.657 -28.359 -12.852 1 94.56 504 LEU B C 1
ATOM 8974 O O . LEU B 1 504 ? 0.827 -27.891 -13.977 1 94.56 504 LEU B O 1
ATOM 8978 N N . GLY B 1 505 ? 0.815 -27.672 -11.742 1 93.06 505 GLY B N 1
ATOM 8979 C CA . GLY B 1 505 ? 1.23 -26.281 -11.789 1 93.06 505 GLY B CA 1
ATOM 8980 C C . GLY B 1 505 ? 2.648 -26.094 -12.289 1 93.06 505 GLY B C 1
ATOM 8981 O O . GLY B 1 505 ? 2.969 -25.078 -12.906 1 93.06 505 GLY B O 1
ATOM 8982 N N . GLN B 1 506 ? 3.453 -27.094 -12.148 1 95.12 506 GLN B N 1
ATOM 8983 C CA . GLN B 1 506 ? 4.867 -27 -12.5 1 95.12 506 GLN B CA 1
ATOM 8984 C C . GLN B 1 506 ? 5.105 -27.484 -13.93 1 95.12 506 GLN B C 1
ATOM 8986 O O . GLN B 1 506 ? 6.195 -27.312 -14.477 1 95.12 506 GLN B O 1
ATOM 8991 N N . THR B 1 507 ? 4.047 -28.109 -14.531 1 94 507 THR B N 1
ATOM 8992 C CA . THR B 1 507 ? 4.207 -28.719 -15.852 1 94 507 THR B CA 1
ATOM 8993 C C . THR B 1 507 ? 3.18 -28.156 -16.828 1 94 507 THR B C 1
ATOM 8995 O O . THR B 1 507 ? 3.357 -27.062 -17.375 1 94 507 THR B O 1
ATOM 8998 N N . ARG B 1 508 ? 2.037 -28.703 -16.812 1 88.75 508 ARG B N 1
ATOM 8999 C CA . ARG B 1 508 ? 0.993 -28.328 -17.75 1 88.75 508 ARG B CA 1
ATOM 9000 C C . ARG B 1 508 ? 0.449 -26.938 -17.453 1 88.75 508 ARG B C 1
ATOM 9002 O O . ARG B 1 508 ? 0.047 -26.203 -18.359 1 88.75 508 ARG B O 1
ATOM 9009 N N . ASN B 1 509 ? 0.436 -26.578 -16.234 1 87 509 ASN B N 1
ATOM 9010 C CA . ASN B 1 509 ? -0.181 -25.344 -15.781 1 87 509 ASN B CA 1
ATOM 9011 C C . ASN B 1 509 ? -1.631 -25.234 -16.25 1 87 509 ASN B C 1
ATOM 9013 O O . ASN B 1 509 ? -2.021 -24.234 -16.859 1 87 509 ASN B O 1
ATOM 9017 N N . GLY B 1 510 ? -2.34 -26.266 -16.062 1 88.06 510 GLY B N 1
ATOM 9018 C CA . GLY B 1 510 ? -3.736 -26.469 -16.422 1 88.06 510 GLY B CA 1
ATOM 9019 C C . GLY B 1 510 ? -4.254 -27.844 -16.031 1 88.06 510 GLY B C 1
ATOM 9020 O O . GLY B 1 510 ? -3.537 -28.641 -15.422 1 88.06 510 GLY B O 1
ATOM 9021 N N . GLY B 1 511 ? -5.504 -28.031 -16.328 1 91 511 GLY B N 1
ATOM 9022 C CA . GLY B 1 511 ? -6.105 -29.312 -16.016 1 91 511 GLY B CA 1
ATOM 9023 C C . GLY B 1 511 ? -6.715 -29.391 -14.633 1 91 511 GLY B C 1
ATOM 9024 O O . GLY B 1 511 ? -6.996 -30.469 -14.125 1 91 511 GLY B O 1
ATOM 9025 N N . PHE B 1 512 ? -6.848 -28.281 -14.078 1 94.31 512 PHE B N 1
ATOM 9026 C CA . PHE B 1 512 ? -7.461 -28.203 -12.758 1 94.31 512 PHE B CA 1
ATOM 9027 C C . PHE B 1 512 ? -8.43 -27.016 -12.68 1 94.31 512 PHE B C 1
ATOM 9029 O O . PHE B 1 512 ? -8.414 -26.141 -13.547 1 94.31 512 PHE B O 1
ATOM 9036 N N . TYR B 1 513 ? -9.25 -27.031 -11.734 1 95.94 513 TYR B N 1
ATOM 9037 C CA . TYR B 1 513 ? -10.211 -25.969 -11.492 1 95.94 513 TYR B CA 1
ATOM 9038 C C . TYR B 1 513 ? -10.453 -25.781 -10 1 95.94 513 TYR B C 1
ATOM 9040 O O . TYR B 1 513 ? -10.812 -26.734 -9.297 1 95.94 513 TYR B O 1
ATOM 9048 N N . PHE B 1 514 ? -10.219 -24.625 -9.5 1 94.06 514 PHE B N 1
ATOM 9049 C CA . PHE B 1 514 ? -10.68 -24.203 -8.188 1 94.06 514 PHE B CA 1
ATOM 9050 C C . PHE B 1 514 ? -12.141 -23.766 -8.242 1 94.06 514 PHE B C 1
ATOM 9052 O O . PHE B 1 514 ? -12.477 -22.797 -8.93 1 94.06 514 PHE B O 1
ATOM 9059 N N . ASP B 1 515 ? -12.938 -24.391 -7.539 1 93.81 515 ASP B N 1
ATOM 9060 C CA . ASP B 1 515 ? -14.367 -24.188 -7.734 1 93.81 515 ASP B CA 1
ATOM 9061 C C . ASP B 1 515 ? -14.781 -22.766 -7.355 1 93.81 515 ASP B C 1
ATOM 9063 O O . ASP B 1 515 ? -14.93 -22.453 -6.176 1 93.81 515 ASP B O 1
ATOM 9067 N N . ALA B 1 516 ? -15.062 -22.031 -8.328 1 91.75 516 ALA B N 1
ATOM 9068 C CA . ALA B 1 516 ? -15.539 -20.672 -8.164 1 91.75 516 ALA B CA 1
ATOM 9069 C C . ALA B 1 516 ? -17.016 -20.547 -8.539 1 91.75 516 ALA B C 1
ATOM 9071 O O . ALA B 1 516 ? -17.438 -19.516 -9.062 1 91.75 516 ALA B O 1
ATOM 9072 N N . GLY B 1 517 ? -17.734 -21.625 -8.398 1 92.88 517 GLY B N 1
ATOM 9073 C CA . GLY B 1 517 ? -19.172 -21.547 -8.586 1 92.88 517 GLY B CA 1
ATOM 9074 C C . GLY B 1 517 ? -19.688 -22.469 -9.672 1 92.88 517 GLY B C 1
ATOM 9075 O O . GLY B 1 517 ? -20.859 -22.859 -9.648 1 92.88 517 GLY B O 1
ATOM 9076 N N . ALA B 1 518 ? -18.859 -22.875 -10.633 1 96.75 518 ALA B N 1
ATOM 9077 C CA . ALA B 1 518 ? -19.297 -23.688 -11.773 1 96.75 518 ALA B CA 1
ATOM 9078 C C . ALA B 1 518 ? -19.734 -25.078 -11.328 1 96.75 518 ALA B C 1
ATOM 9080 O O . ALA B 1 518 ? -20.656 -25.656 -11.906 1 96.75 518 ALA B O 1
ATOM 9081 N N . CYS B 1 519 ? -19.109 -25.656 -10.344 1 97.88 519 CYS B N 1
ATOM 9082 C CA . CYS B 1 519 ? -19.406 -27 -9.898 1 97.88 519 CYS B CA 1
ATOM 9083 C C . CYS B 1 519 ? -20.828 -27.094 -9.367 1 97.88 519 CYS B C 1
ATOM 9085 O O . CYS B 1 519 ? -21.547 -28.078 -9.648 1 97.88 519 CYS B O 1
ATOM 9087 N N . GLU B 1 520 ? -21.234 -26.109 -8.617 1 97.06 520 GLU B N 1
ATOM 9088 C CA . GLU B 1 520 ? -22.609 -26.094 -8.117 1 97.06 520 GLU B CA 1
ATOM 9089 C C . GLU B 1 520 ? -23.609 -26.078 -9.266 1 97.06 520 GLU B C 1
ATOM 9091 O O . GLU B 1 520 ? -24.656 -26.719 -9.18 1 97.06 520 GLU B O 1
ATOM 9096 N N . GLN B 1 521 ? -23.297 -25.375 -10.344 1 97.75 521 GLN B N 1
ATOM 9097 C CA . GLN B 1 521 ? -24.188 -25.281 -11.492 1 97.75 521 GLN B CA 1
ATOM 9098 C C . GLN B 1 521 ? -24.25 -26.609 -12.242 1 97.75 521 GLN B C 1
ATOM 9100 O O . GLN B 1 521 ? -25.281 -26.953 -12.828 1 97.75 521 GLN B O 1
ATOM 9105 N N . ILE B 1 522 ? -23.156 -27.344 -12.289 1 98.62 522 ILE B N 1
ATOM 9106 C CA . ILE B 1 522 ? -23.156 -28.688 -12.859 1 98.62 522 ILE B CA 1
ATOM 9107 C C . ILE B 1 522 ? -24.062 -29.609 -12.031 1 98.62 522 ILE B C 1
ATOM 9109 O O . ILE B 1 522 ? -24.938 -30.281 -12.57 1 98.62 522 ILE B O 1
ATOM 9113 N N . ILE B 1 523 ? -23.938 -29.562 -10.75 1 98.38 523 ILE B N 1
ATOM 9114 C CA . ILE B 1 523 ? -24.656 -30.422 -9.82 1 98.38 523 ILE B CA 1
ATOM 9115 C C . ILE B 1 523 ? -26.141 -30.156 -9.906 1 98.38 523 ILE B C 1
ATOM 9117 O O . ILE B 1 523 ? -26.969 -31.078 -9.852 1 98.38 523 ILE B O 1
ATOM 9121 N N . ASN B 1 524 ? -26.484 -28.938 -10.148 1 97.69 524 ASN B N 1
ATOM 9122 C CA . ASN B 1 524 ? -27.891 -28.547 -10.219 1 97.69 524 ASN B CA 1
ATOM 9123 C C . ASN B 1 524 ? -28.453 -28.75 -11.617 1 97.69 524 ASN B C 1
ATOM 9125 O O . ASN B 1 524 ? -29.625 -28.484 -11.859 1 97.69 524 ASN B O 1
ATOM 9129 N N . GLY B 1 525 ? -27.609 -29.062 -12.523 1 97.81 525 GLY B N 1
ATOM 9130 C CA . GLY B 1 525 ? -28.078 -29.438 -13.852 1 97.81 525 GLY B CA 1
ATOM 9131 C C . GLY B 1 525 ? -28.125 -28.266 -14.812 1 97.81 525 GLY B C 1
ATOM 9132 O O . GLY B 1 525 ? -28.562 -28.406 -15.953 1 97.81 525 GLY B O 1
ATOM 9133 N N . LYS B 1 526 ? -27.656 -27.141 -14.391 1 98.19 526 LYS B N 1
ATOM 9134 C CA . LYS B 1 526 ? -27.688 -25.953 -15.234 1 98.19 526 LYS B CA 1
ATOM 9135 C C . LYS B 1 526 ? -26.547 -25.969 -16.25 1 98.19 526 LYS B C 1
ATOM 9137 O O . LYS B 1 526 ? -26.641 -25.344 -17.312 1 98.19 526 LYS B O 1
ATOM 9142 N N . ILE B 1 527 ? -25.484 -26.578 -15.969 1 98.69 527 ILE B N 1
ATOM 9143 C CA . ILE B 1 527 ? -24.422 -26.891 -16.922 1 98.69 527 ILE B CA 1
ATOM 9144 C C . ILE B 1 527 ? -24.453 -28.391 -17.25 1 98.69 527 ILE B C 1
ATOM 9146 O O . ILE B 1 527 ? -24.281 -29.234 -16.359 1 98.69 527 ILE B O 1
ATOM 9150 N N . LYS B 1 528 ? -24.703 -28.656 -18.438 1 98.56 528 LYS B N 1
ATOM 9151 C CA . LYS B 1 528 ? -24.656 -30.047 -18.891 1 98.56 528 LYS B CA 1
ATOM 9152 C C . LYS B 1 528 ? -23.219 -30.484 -19.172 1 98.56 528 LYS B C 1
ATOM 9154 O O . LYS B 1 528 ? -22.375 -29.656 -19.562 1 98.56 528 LYS B O 1
ATOM 9159 N N . VAL B 1 529 ? -22.953 -31.797 -18.953 1 98.38 529 VAL B N 1
ATOM 9160 C CA . VAL B 1 529 ? -21.609 -32.312 -19.203 1 98.38 529 VAL B CA 1
ATOM 9161 C C . VAL B 1 529 ? -21.688 -33.438 -20.25 1 98.38 529 VAL B C 1
ATOM 9163 O O . VAL B 1 529 ? -22.516 -34.344 -20.156 1 98.38 529 VAL B O 1
ATOM 9166 N N . GLU B 1 530 ? -20.875 -33.281 -21.219 1 97 530 GLU B N 1
ATOM 9167 C CA . GLU B 1 530 ? -20.703 -34.344 -22.219 1 97 530 GLU B CA 1
ATOM 9168 C C . GLU B 1 530 ? -19.266 -34.812 -22.281 1 97 530 GLU B C 1
ATOM 9170 O O . GLU B 1 530 ? -18.328 -34.031 -22.125 1 97 530 GLU B O 1
ATOM 9175 N N . GLN B 1 531 ? -19.109 -36.094 -22.531 1 95.94 531 GLN B N 1
ATOM 9176 C CA . GLN B 1 531 ? -17.781 -36.688 -22.641 1 95.94 531 GLN B CA 1
ATOM 9177 C C . GLN B 1 531 ? -17.344 -36.812 -24.094 1 95.94 531 GLN B C 1
ATOM 9179 O O . GLN B 1 531 ? -18.172 -37.125 -24.953 1 95.94 531 GLN B O 1
ATOM 9184 N N . GLY B 1 532 ? -16.078 -36.562 -24.266 1 94.94 532 GLY B N 1
ATOM 9185 C CA . GLY B 1 532 ? -15.531 -36.781 -25.594 1 94.94 532 GLY B CA 1
ATOM 9186 C C . GLY B 1 532 ? -14.953 -35.562 -26.25 1 94.94 532 GLY B C 1
ATOM 9187 O O . GLY B 1 532 ? -14.359 -34.719 -25.562 1 94.94 532 GLY B O 1
ATOM 9188 N N . TYR B 1 533 ? -14.914 -35.562 -27.594 1 95.06 533 TYR B N 1
ATOM 9189 C CA . TYR B 1 533 ? -14.367 -34.469 -28.406 1 95.06 533 TYR B CA 1
ATOM 9190 C C . TYR B 1 533 ? -15.195 -34.25 -29.672 1 95.06 533 TYR B C 1
ATOM 9192 O O . TYR B 1 533 ? -16.094 -35.062 -29.969 1 95.06 533 TYR B O 1
ATOM 9200 N N . ILE B 1 534 ? -14.969 -33.156 -30.297 1 96.62 534 ILE B N 1
ATOM 9201 C CA . ILE B 1 534 ? -15.633 -32.875 -31.578 1 96.62 534 ILE B CA 1
ATOM 9202 C C . ILE B 1 534 ? -14.922 -33.656 -32.688 1 96.62 534 ILE B C 1
ATOM 9204 O O . ILE B 1 534 ? -13.742 -33.406 -32.969 1 96.62 534 ILE B O 1
ATOM 9208 N N . GLU B 1 535 ? -15.625 -34.406 -33.344 1 95.62 535 GLU B N 1
ATOM 9209 C CA . GLU B 1 535 ? -15.055 -35.219 -34.406 1 95.62 535 GLU B CA 1
ATOM 9210 C C . GLU B 1 535 ? -15.055 -34.438 -35.719 1 95.62 535 GLU B C 1
ATOM 9212 O O . GLU B 1 535 ? -14.109 -34.5 -36.5 1 95.62 535 GLU B O 1
ATOM 9217 N N . SER B 1 536 ? -16.172 -33.781 -35.969 1 95.62 536 SER B N 1
ATOM 9218 C CA . SER B 1 536 ? -16.328 -33.031 -37.188 1 95.62 536 SER B CA 1
ATOM 9219 C C . SER B 1 536 ? -17.531 -32.094 -37.125 1 95.62 536 SER B C 1
ATOM 9221 O O . SER B 1 536 ? -18.297 -32.125 -36.188 1 95.62 536 SER B O 1
ATOM 9223 N N . PHE B 1 537 ? -17.531 -31.281 -38.188 1 95.94 537 PHE B N 1
ATOM 9224 C CA . PHE B 1 537 ? -18.672 -30.391 -38.375 1 95.94 537 PHE B CA 1
ATOM 9225 C C . PHE B 1 537 ? -19.391 -30.719 -39.688 1 95.94 537 PHE B C 1
ATOM 9227 O O . PHE B 1 537 ? -18.75 -31.109 -40.656 1 95.94 537 PHE B O 1
ATOM 9234 N N . THR B 1 538 ? -20.672 -30.625 -39.625 1 94.94 538 THR B N 1
ATOM 9235 C CA . THR B 1 538 ? -21.438 -30.469 -40.844 1 94.94 538 THR B CA 1
ATOM 9236 C C . THR B 1 538 ? -21.906 -29.031 -41.031 1 94.94 538 THR B C 1
ATOM 9238 O O . THR B 1 538 ? -21.531 -28.156 -40.25 1 94.94 538 THR B O 1
ATOM 9241 N N . GLU B 1 539 ? -22.656 -28.844 -42.094 1 93.62 539 GLU B N 1
ATOM 9242 C CA . GLU B 1 539 ? -23.141 -27.484 -42.344 1 93.62 539 GLU B CA 1
ATOM 9243 C C . GLU B 1 539 ? -24 -26.984 -41.188 1 93.62 539 GLU B C 1
ATOM 9245 O O . GLU B 1 539 ? -23.984 -25.797 -40.844 1 93.62 539 GLU B O 1
ATOM 9250 N N . ASN B 1 540 ? -24.656 -27.969 -40.562 1 93.5 540 ASN B N 1
ATOM 9251 C CA . ASN B 1 540 ? -25.641 -27.531 -39.594 1 93.5 540 ASN B CA 1
ATOM 9252 C C . ASN B 1 540 ? -25.406 -28.141 -38.219 1 93.5 540 ASN B C 1
ATOM 9254 O O . ASN B 1 540 ? -25.984 -27.703 -37.219 1 93.5 540 ASN B O 1
ATOM 9258 N N . ASP B 1 541 ? -24.469 -29.156 -38.188 1 94.81 541 ASP B N 1
ATOM 9259 C CA . ASP B 1 541 ? -24.359 -29.891 -36.938 1 94.81 541 ASP B CA 1
ATOM 9260 C C . ASP B 1 541 ? -22.906 -29.969 -36.469 1 94.81 541 ASP B C 1
ATOM 9262 O O . ASP B 1 541 ? -21.984 -29.859 -37.281 1 94.81 541 ASP B O 1
ATOM 9266 N N . VAL B 1 542 ? -22.781 -30.094 -35.125 1 97.31 542 VAL B N 1
ATOM 9267 C CA . VAL B 1 542 ? -21.531 -30.5 -34.5 1 97.31 542 VAL B CA 1
ATOM 9268 C C . VAL B 1 542 ? -21.562 -31.984 -34.219 1 97.31 542 VAL B C 1
ATOM 9270 O O . VAL B 1 542 ? -22.5 -32.5 -33.562 1 97.31 542 VAL B O 1
ATOM 9273 N N . VAL B 1 543 ? -20.609 -32.719 -34.719 1 97.25 543 VAL B N 1
ATOM 9274 C CA . VAL B 1 543 ? -20.562 -34.156 -34.5 1 97.25 543 VAL B CA 1
ATOM 9275 C C . VAL B 1 543 ? -19.547 -34.469 -33.375 1 97.25 543 VAL B C 1
ATOM 9277 O O . VAL B 1 543 ? -18.344 -34.312 -33.594 1 97.25 543 VAL B O 1
ATOM 9280 N N . LEU B 1 544 ? -20.047 -34.938 -32.312 1 96.94 544 LEU B N 1
ATOM 9281 C CA . LEU B 1 544 ? -19.203 -35.344 -31.188 1 96.94 544 LEU B CA 1
ATOM 9282 C C . LEU B 1 544 ? -18.75 -36.781 -31.359 1 96.94 544 LEU B C 1
ATOM 9284 O O . LEU B 1 544 ? -19.281 -37.531 -32.188 1 96.94 544 LEU B O 1
ATOM 9288 N N . SER B 1 545 ? -17.719 -37.156 -30.641 1 95.12 545 SER B N 1
ATOM 9289 C CA . SER B 1 545 ? -17.188 -38.5 -30.688 1 95.12 545 SER B CA 1
ATOM 9290 C C . SER B 1 545 ? -18.281 -39.562 -30.547 1 95.12 545 SER B C 1
ATOM 9292 O O . SER B 1 545 ? -19.234 -39.375 -29.766 1 95.12 545 SER B O 1
ATOM 9294 N N . GLY B 1 546 ? -18.203 -40.594 -31.297 1 93.5 546 GLY B N 1
ATOM 9295 C CA . GLY B 1 546 ? -19.234 -41.656 -31.344 1 93.5 546 GLY B CA 1
ATOM 9296 C C . GLY B 1 546 ? -20.344 -41.344 -32.344 1 93.5 546 GLY B C 1
ATOM 9297 O O . GLY B 1 546 ? -21.344 -42.062 -32.375 1 93.5 546 GLY B O 1
ATOM 9298 N N . GLY B 1 547 ? -20.266 -40.25 -32.969 1 93 547 GLY B N 1
ATOM 9299 C CA . GLY B 1 547 ? -21.203 -39.906 -34.031 1 93 547 GLY B CA 1
ATOM 9300 C C . GLY B 1 547 ? -22.422 -39.156 -33.531 1 93 547 GLY B C 1
ATOM 9301 O O . GLY B 1 547 ? -23.438 -39.062 -34.219 1 93 547 GLY B O 1
ATOM 9302 N N . ARG B 1 548 ? -22.359 -38.594 -32.375 1 95.19 548 ARG B N 1
ATOM 9303 C CA . ARG B 1 548 ? -23.484 -37.875 -31.781 1 95.19 548 ARG B CA 1
ATOM 9304 C C . ARG B 1 548 ? -23.656 -36.5 -32.375 1 95.19 548 ARG B C 1
ATOM 9306 O O . ARG B 1 548 ? -22.828 -35.594 -32.188 1 95.19 548 ARG B O 1
ATOM 9313 N N . LYS B 1 549 ? -24.734 -36.281 -33.125 1 96.25 549 LYS B N 1
ATOM 9314 C CA . LYS B 1 549 ? -25.016 -35 -33.781 1 96.25 549 LYS B CA 1
ATOM 9315 C C . LYS B 1 549 ? -25.766 -34.062 -32.844 1 96.25 549 LYS B C 1
ATOM 9317 O O . LYS B 1 549 ? -26.75 -34.469 -32.219 1 96.25 549 LYS B O 1
ATOM 9322 N N . LYS B 1 550 ? -25.234 -32.906 -32.719 1 96.56 550 LYS B N 1
ATOM 9323 C CA . LYS B 1 550 ? -25.828 -31.891 -31.859 1 96.56 550 LYS B CA 1
ATOM 9324 C C . LYS B 1 550 ? -25.859 -30.531 -32.562 1 96.56 550 LYS B C 1
ATOM 9326 O O . LYS B 1 550 ? -25.094 -30.297 -33.5 1 96.56 550 LYS B O 1
ATOM 9331 N N . HIS B 1 551 ? -26.781 -29.641 -32.062 1 96.44 551 HIS B N 1
ATOM 9332 C CA . HIS B 1 551 ? -26.891 -28.281 -32.562 1 96.44 551 HIS B CA 1
ATOM 9333 C C . HIS B 1 551 ? -26.484 -27.266 -31.5 1 96.44 551 HIS B C 1
ATOM 9335 O O . HIS B 1 551 ? -26.969 -27.312 -30.375 1 96.44 551 HIS B O 1
ATOM 9341 N N . TYR B 1 552 ? -25.594 -26.359 -31.875 1 97.56 552 TYR B N 1
ATOM 9342 C CA . TYR B 1 552 ? -25.172 -25.266 -31.016 1 97.56 552 TYR B CA 1
ATOM 9343 C C . TYR B 1 552 ? -25.125 -23.953 -31.781 1 97.56 552 TYR B C 1
ATOM 9345 O O . TYR B 1 552 ? -24.922 -23.938 -33 1 97.56 552 TYR B O 1
ATOM 9353 N N . ASP B 1 553 ? -25.328 -22.859 -31.031 1 97.31 553 ASP B N 1
ATOM 9354 C CA . ASP B 1 553 ? -25.266 -21.516 -31.609 1 97.31 553 ASP B CA 1
ATOM 9355 C C . ASP B 1 553 ? -23.891 -20.891 -31.406 1 97.31 553 ASP B C 1
ATOM 9357 O O . ASP B 1 553 ? -23.5 -19.984 -32.156 1 97.31 553 ASP B O 1
ATOM 9361 N N . LEU B 1 554 ? -23.203 -21.297 -30.406 1 97.75 554 LEU B N 1
ATOM 9362 C CA . LEU B 1 554 ? -21.875 -20.812 -30.062 1 97.75 554 LEU B CA 1
ATOM 9363 C C . LEU B 1 554 ? -21.016 -21.953 -29.547 1 97.75 554 LEU B C 1
ATOM 9365 O O . LEU B 1 554 ? -21.469 -22.781 -28.75 1 97.75 554 LEU B O 1
ATOM 9369 N N . ILE B 1 555 ? -19.797 -22.016 -30.078 1 97.94 555 ILE B N 1
ATOM 9370 C CA . ILE B 1 555 ? -18.766 -22.891 -29.531 1 97.94 555 ILE B CA 1
ATOM 9371 C C . ILE B 1 555 ? -17.594 -22.062 -29 1 97.94 555 ILE B C 1
ATOM 9373 O O . ILE B 1 555 ? -17 -21.297 -29.75 1 97.94 555 ILE B O 1
ATOM 9377 N N . VAL B 1 556 ? -17.344 -22.141 -27.719 1 97.94 556 VAL B N 1
ATOM 9378 C CA . VAL B 1 556 ? -16.156 -21.5 -27.141 1 97.94 556 VAL B CA 1
ATOM 9379 C C . VAL B 1 556 ? -15.078 -22.547 -26.891 1 97.94 556 VAL B C 1
ATOM 9381 O O . VAL B 1 556 ? -15.258 -23.453 -26.078 1 97.94 556 VAL B O 1
ATOM 9384 N N . PHE B 1 557 ? -13.977 -22.391 -27.594 1 96.81 557 PHE B N 1
ATOM 9385 C CA . PHE B 1 557 ? -12.836 -23.297 -27.422 1 96.81 557 PHE B CA 1
ATOM 9386 C C . PHE B 1 557 ? -11.945 -22.828 -26.281 1 96.81 557 PHE B C 1
ATOM 9388 O O . PHE B 1 557 ? -11.141 -21.906 -26.453 1 96.81 557 PHE B O 1
ATOM 9395 N N . ALA B 1 558 ? -12.102 -23.453 -25.156 1 95.88 558 ALA B N 1
ATOM 9396 C CA . ALA B 1 558 ? -11.188 -23.281 -24.031 1 95.88 558 ALA B CA 1
ATOM 9397 C C . ALA B 1 558 ? -10.086 -24.328 -24.047 1 95.88 558 ALA B C 1
ATOM 9399 O O . ALA B 1 558 ? -9.906 -25.062 -23.078 1 95.88 558 ALA B O 1
ATOM 9400 N N . THR B 1 559 ? -9.32 -24.266 -25.125 1 91.38 559 THR B N 1
ATOM 9401 C CA . THR B 1 559 ? -8.422 -25.375 -25.453 1 91.38 559 THR B CA 1
ATOM 9402 C C . THR B 1 559 ? -6.965 -24.953 -25.25 1 91.38 559 THR B C 1
ATOM 9404 O O . THR B 1 559 ? -6.051 -25.609 -25.766 1 91.38 559 THR B O 1
ATOM 9407 N N . GLY B 1 560 ? -6.785 -23.922 -24.562 1 88.88 560 GLY B N 1
ATOM 9408 C CA . GLY B 1 560 ? -5.473 -23.578 -24.031 1 88.88 560 GLY B CA 1
ATOM 9409 C C . GLY B 1 560 ? -4.594 -22.875 -25.047 1 88.88 560 GLY B C 1
ATOM 9410 O O . GLY B 1 560 ? -5.086 -22.094 -25.875 1 88.88 560 GLY B O 1
ATOM 9411 N N . PHE B 1 561 ? -3.229 -22.891 -24.797 1 87.56 561 PHE B N 1
ATOM 9412 C CA . PHE B 1 561 ? -2.203 -22.172 -25.531 1 87.56 561 PHE B CA 1
ATOM 9413 C C . PHE B 1 561 ? -1.037 -23.078 -25.875 1 87.56 561 PHE B C 1
ATOM 9415 O O . PHE B 1 561 ? -0.867 -24.141 -25.266 1 87.56 561 PHE B O 1
ATOM 9422 N N . SER B 1 562 ? -0.298 -22.578 -26.875 1 86.44 562 SER B N 1
ATOM 9423 C CA . SER B 1 562 ? 0.958 -23.266 -27.156 1 86.44 562 SER B CA 1
ATOM 9424 C C . SER B 1 562 ? 2.012 -22.953 -26.094 1 86.44 562 SER B C 1
ATOM 9426 O O . SER B 1 562 ? 1.727 -22.266 -25.125 1 86.44 562 SER B O 1
ATOM 9428 N N . ASN B 1 563 ? 3.195 -23.469 -26.328 1 86.06 563 ASN B N 1
ATOM 9429 C CA . ASN B 1 563 ? 4.262 -23.312 -25.344 1 86.06 563 ASN B CA 1
ATOM 9430 C C . ASN B 1 563 ? 4.902 -21.922 -25.422 1 86.06 563 ASN B C 1
ATOM 9432 O O . ASN B 1 563 ? 4.824 -21.266 -26.469 1 86.06 563 ASN B O 1
ATOM 9436 N N . THR B 1 564 ? 5.57 -21.578 -24.406 1 90.69 564 THR B N 1
ATOM 9437 C CA . THR B 1 564 ? 6.219 -20.281 -24.25 1 90.69 564 THR B CA 1
ATOM 9438 C C . THR B 1 564 ? 7.254 -20.047 -25.344 1 90.69 564 THR B C 1
ATOM 9440 O O . THR B 1 564 ? 7.492 -18.906 -25.75 1 90.69 564 THR B O 1
ATOM 9443 N N . ILE B 1 565 ? 7.828 -21.078 -25.859 1 93.38 565 ILE B N 1
ATOM 9444 C CA . ILE B 1 565 ? 8.883 -20.969 -26.859 1 93.38 565 ILE B CA 1
ATOM 9445 C C . ILE B 1 565 ? 8.336 -20.297 -28.109 1 93.38 565 ILE B C 1
ATOM 9447 O O . ILE B 1 565 ? 9.078 -19.625 -28.828 1 93.38 565 ILE B O 1
ATOM 9451 N N . ASP B 1 566 ? 7.07 -20.453 -28.328 1 92.06 566 ASP B N 1
ATOM 9452 C CA . ASP B 1 566 ? 6.461 -19.828 -29.5 1 92.06 566 ASP B CA 1
ATOM 9453 C C . ASP B 1 566 ? 6.41 -18.312 -29.344 1 92.06 566 ASP B C 1
ATOM 9455 O O . ASP B 1 566 ? 6.523 -17.578 -30.328 1 92.06 566 ASP B O 1
ATOM 9459 N N . SER B 1 567 ? 6.273 -17.906 -28.156 1 91.69 567 SER B N 1
ATOM 9460 C CA . SER B 1 567 ? 6.359 -16.484 -27.906 1 91.69 567 SER B CA 1
ATOM 9461 C C . SER B 1 567 ? 7.77 -15.953 -28.172 1 91.69 567 SER B C 1
ATOM 9463 O O . SER B 1 567 ? 7.938 -14.883 -28.75 1 91.69 567 SER B O 1
ATOM 9465 N N . VAL B 1 568 ? 8.766 -16.641 -27.75 1 95 568 VAL B N 1
ATOM 9466 C CA . VAL B 1 568 ? 10.156 -16.266 -27.984 1 95 568 VAL B CA 1
ATOM 9467 C C . VAL B 1 568 ? 10.422 -16.219 -29.484 1 95 568 VAL B C 1
ATOM 9469 O O . VAL B 1 568 ? 11.016 -15.258 -30 1 95 568 VAL B O 1
ATOM 9472 N N . ARG B 1 569 ? 9.922 -17.219 -30.156 1 94.62 569 ARG B N 1
ATOM 9473 C CA . ARG B 1 569 ? 10.125 -17.328 -31.609 1 94.62 569 ARG B CA 1
ATOM 9474 C C . ARG B 1 569 ? 9.477 -16.141 -32.312 1 94.62 569 ARG B C 1
ATOM 9476 O O . ARG B 1 569 ? 10.094 -15.523 -33.188 1 94.62 569 ARG B O 1
ATOM 9483 N N . ASN B 1 570 ? 8.305 -15.875 -31.906 1 92 570 ASN B N 1
ATOM 9484 C CA . ASN B 1 570 ? 7.555 -14.797 -32.562 1 92 570 ASN B CA 1
ATOM 9485 C C . ASN B 1 570 ? 8.172 -13.43 -32.281 1 92 570 ASN B C 1
ATOM 9487 O O . ASN B 1 570 ? 8.047 -12.508 -33.062 1 92 570 ASN B O 1
ATOM 9491 N N . THR B 1 571 ? 8.883 -13.312 -31.172 1 94.69 571 THR B N 1
ATOM 9492 C CA . THR B 1 571 ? 9.375 -12.016 -30.734 1 94.69 571 THR B CA 1
ATOM 9493 C C . THR B 1 571 ? 10.828 -11.812 -31.125 1 94.69 571 THR B C 1
ATOM 9495 O O . THR B 1 571 ? 11.219 -10.734 -31.578 1 94.69 571 THR B O 1
ATOM 9498 N N . LEU B 1 572 ? 11.648 -12.898 -30.984 1 96.44 572 LEU B N 1
ATOM 9499 C CA . LEU B 1 572 ? 13.094 -12.734 -31.125 1 96.44 572 LEU B CA 1
ATOM 9500 C C . LEU B 1 572 ? 13.594 -13.461 -32.375 1 96.44 572 LEU B C 1
ATOM 9502 O O . LEU B 1 572 ? 14.742 -13.281 -32.781 1 96.44 572 LEU B O 1
ATOM 9506 N N . GLY B 1 573 ? 12.781 -14.312 -32.938 1 95.44 573 GLY B N 1
ATOM 9507 C CA . GLY B 1 573 ? 13.148 -15.008 -34.156 1 95.44 573 GLY B CA 1
ATOM 9508 C C . GLY B 1 573 ? 13.508 -16.469 -33.938 1 95.44 573 GLY B C 1
ATOM 9509 O O . GLY B 1 573 ? 13.758 -16.875 -32.781 1 95.44 573 GLY B O 1
ATOM 9510 N N . ASP B 1 574 ? 13.562 -17.188 -35 1 95.44 574 ASP B N 1
ATOM 9511 C CA . ASP B 1 574 ? 13.773 -18.641 -34.969 1 95.44 574 ASP B CA 1
ATOM 9512 C C . ASP B 1 574 ? 15.18 -18.969 -34.469 1 95.44 574 ASP B C 1
ATOM 9514 O O . ASP B 1 574 ? 15.352 -19.906 -33.688 1 95.44 574 ASP B O 1
ATOM 9518 N N . ASP B 1 575 ? 16.125 -18.219 -34.875 1 94.44 575 ASP B N 1
ATOM 9519 C CA . ASP B 1 575 ? 17.5 -18.5 -34.562 1 94.44 575 ASP B CA 1
ATOM 9520 C C . ASP B 1 575 ? 17.719 -18.469 -33.031 1 94.44 575 ASP B C 1
ATOM 9522 O O . ASP B 1 575 ? 18.359 -19.359 -32.469 1 94.44 575 ASP B O 1
ATOM 9526 N N . ILE B 1 576 ? 17.156 -17.516 -32.438 1 96.06 576 ILE B N 1
ATOM 9527 C CA . ILE B 1 576 ? 17.297 -17.359 -31 1 96.06 576 ILE B CA 1
ATOM 9528 C C . ILE B 1 576 ? 16.453 -18.422 -30.297 1 96.06 576 ILE B C 1
ATOM 9530 O O . ILE B 1 576 ? 16.938 -19.094 -29.375 1 96.06 576 ILE B O 1
ATOM 9534 N N . ALA B 1 577 ? 15.242 -18.641 -30.719 1 96.25 577 ALA B N 1
ATOM 9535 C CA . ALA B 1 577 ? 14.336 -19.609 -30.109 1 96.25 577 ALA B CA 1
ATOM 9536 C C . ALA B 1 577 ? 14.914 -21.016 -30.156 1 96.25 577 ALA B C 1
ATOM 9538 O O . ALA B 1 577 ? 14.758 -21.797 -29.219 1 96.25 577 ALA B O 1
ATOM 9539 N N . ASP B 1 578 ? 15.57 -21.328 -31.219 1 96.19 578 ASP B N 1
ATOM 9540 C CA . ASP B 1 578 ? 16.094 -22.688 -31.422 1 96.19 578 ASP B CA 1
ATOM 9541 C C . ASP B 1 578 ? 17.25 -22.969 -30.453 1 96.19 578 ASP B C 1
ATOM 9543 O O . ASP B 1 578 ? 17.594 -24.125 -30.219 1 96.19 578 ASP B O 1
ATOM 9547 N N . GLN B 1 579 ? 17.812 -21.969 -29.906 1 95.62 579 GLN B N 1
ATOM 9548 C CA . GLN B 1 579 ? 18.922 -22.125 -28.984 1 95.62 579 GLN B CA 1
ATOM 9549 C C . GLN B 1 579 ? 18.438 -22.234 -27.547 1 95.62 579 GLN B C 1
ATOM 9551 O O . GLN B 1 579 ? 19.203 -22.641 -26.656 1 95.62 579 GLN B O 1
ATOM 9556 N N . CYS B 1 580 ? 17.25 -21.906 -27.344 1 96 580 CYS B N 1
ATOM 9557 C CA . CYS B 1 580 ? 16.703 -21.938 -25.984 1 96 580 CYS B CA 1
ATOM 9558 C C . CYS B 1 580 ? 16.5 -23.375 -25.516 1 96 580 CYS B C 1
ATOM 9560 O O . CYS B 1 580 ? 16.094 -24.25 -26.297 1 96 580 CYS B O 1
ATOM 9562 N N . GLY B 1 581 ? 16.766 -23.609 -24.25 1 93.81 581 GLY B N 1
ATOM 9563 C CA . GLY B 1 581 ? 16.359 -24.859 -23.656 1 93.81 581 GLY B CA 1
ATOM 9564 C C . GLY B 1 581 ? 14.867 -24.938 -23.391 1 93.81 581 GLY B C 1
ATOM 9565 O O . GLY B 1 581 ? 14.141 -23.969 -23.594 1 93.81 581 GLY B O 1
ATOM 9566 N N . PRO B 1 582 ? 14.438 -26.156 -22.938 1 93.25 582 PRO B N 1
ATOM 9567 C CA . PRO B 1 582 ? 13.031 -26.266 -22.562 1 93.25 582 PRO B CA 1
ATOM 9568 C C . PRO B 1 582 ? 12.625 -25.266 -21.484 1 93.25 582 PRO B C 1
ATOM 9570 O O . PRO B 1 582 ? 13.375 -25.047 -20.531 1 93.25 582 PRO B O 1
ATOM 9573 N N . ILE B 1 583 ? 11.523 -24.672 -21.766 1 93.81 583 ILE B N 1
ATOM 9574 C CA . ILE B 1 583 ? 11.039 -23.656 -20.828 1 93.81 583 ILE B CA 1
ATOM 9575 C C . ILE B 1 583 ? 9.977 -24.266 -19.922 1 93.81 583 ILE B C 1
ATOM 9577 O O . ILE B 1 583 ? 9.062 -24.953 -20.391 1 93.81 583 ILE B O 1
ATOM 9581 N N . TRP B 1 584 ? 10.047 -24.031 -18.672 1 94.12 584 TRP B N 1
ATOM 9582 C CA . TRP B 1 584 ? 9.109 -24.531 -17.672 1 94.12 584 TRP B CA 1
ATOM 9583 C C . TRP B 1 584 ? 9.242 -26.047 -17.516 1 94.12 584 TRP B C 1
ATOM 9585 O O . TRP B 1 584 ? 10.078 -26.672 -18.172 1 94.12 584 TRP B O 1
ATOM 9595 N N . GLY B 1 585 ? 8.516 -26.625 -16.562 1 95.62 585 GLY B N 1
ATOM 9596 C CA . GLY B 1 585 ? 8.742 -28.031 -16.234 1 95.62 585 GLY B CA 1
ATOM 9597 C C . GLY B 1 585 ? 9.836 -28.234 -15.203 1 95.62 585 GLY B C 1
ATOM 9598 O O . GLY B 1 585 ? 10.508 -27.281 -14.805 1 95.62 585 GLY B O 1
ATOM 9599 N N . ILE B 1 586 ? 10.031 -29.484 -14.836 1 97.31 586 ILE B N 1
ATOM 9600 C CA . ILE B 1 586 ? 10.945 -29.812 -13.734 1 97.31 586 ILE B CA 1
ATOM 9601 C C . ILE B 1 586 ? 12.117 -30.641 -14.266 1 97.31 586 ILE B C 1
ATOM 9603 O O . ILE B 1 586 ? 11.914 -31.641 -14.961 1 97.31 586 ILE B O 1
ATOM 9607 N N . ASP B 1 587 ? 13.289 -30.203 -13.961 1 96.62 587 ASP B N 1
ATOM 9608 C CA . ASP B 1 587 ? 14.484 -30.906 -14.422 1 96.62 587 ASP B CA 1
ATOM 9609 C C . ASP B 1 587 ? 14.828 -32.062 -13.492 1 96.62 587 ASP B C 1
ATOM 9611 O O . ASP B 1 587 ? 14.047 -32.406 -12.594 1 96.62 587 ASP B O 1
ATOM 9615 N N . GLU B 1 588 ? 15.898 -32.656 -13.703 1 96.06 588 GLU B N 1
ATOM 9616 C CA . GLU B 1 588 ? 16.281 -33.875 -13 1 96.06 588 GLU B CA 1
ATOM 9617 C C . GLU B 1 588 ? 16.516 -33.625 -11.516 1 96.06 588 GLU B C 1
ATOM 9619 O O . GLU B 1 588 ? 16.281 -34.5 -10.68 1 96.06 588 GLU B O 1
ATOM 9624 N N . GLU B 1 589 ? 16.922 -32.375 -11.164 1 96.81 589 GLU B N 1
ATOM 9625 C CA . GLU B 1 589 ? 17.219 -32.031 -9.773 1 96.81 589 GLU B CA 1
ATOM 9626 C C . GLU B 1 589 ? 15.992 -31.516 -9.055 1 96.81 589 GLU B C 1
ATOM 9628 O O . GLU B 1 589 ? 15.977 -31.406 -7.828 1 96.81 589 GLU B O 1
ATOM 9633 N N . GLY B 1 590 ? 14.977 -31.234 -9.812 1 97.44 590 GLY B N 1
ATOM 9634 C CA . GLY B 1 590 ? 13.742 -30.766 -9.195 1 97.44 590 GLY B CA 1
ATOM 9635 C C . GLY B 1 590 ? 13.555 -29.266 -9.305 1 97.44 590 GLY B C 1
ATOM 9636 O O . GLY B 1 590 ? 12.742 -28.688 -8.586 1 97.44 590 GLY B O 1
ATOM 9637 N N . GLU B 1 591 ? 14.297 -28.609 -10.102 1 97.31 591 GLU B N 1
ATOM 9638 C CA . GLU B 1 591 ? 14.141 -27.172 -10.328 1 97.31 591 GLU B CA 1
ATOM 9639 C C . GLU B 1 591 ? 13.484 -26.891 -11.68 1 97.31 591 GLU B C 1
ATOM 9641 O O . GLU B 1 591 ? 13.5 -27.75 -12.57 1 97.31 591 GLU B O 1
ATOM 9646 N N . PHE B 1 592 ? 12.891 -25.734 -11.805 1 96.69 592 PHE B N 1
ATOM 9647 C CA . PHE B 1 592 ? 12.359 -25.344 -13.102 1 96.69 592 PHE B CA 1
ATOM 9648 C C . PHE B 1 592 ? 13.469 -25.297 -14.148 1 96.69 592 PHE B C 1
ATOM 9650 O O . PHE B 1 592 ? 14.586 -24.875 -13.859 1 96.69 592 PHE B O 1
ATOM 9657 N N . ARG B 1 593 ? 13.242 -25.656 -15.258 1 94.5 593 ARG B N 1
ATOM 9658 C CA . ARG B 1 593 ? 14.25 -25.703 -16.312 1 94.5 593 ARG B CA 1
ATOM 9659 C C . ARG B 1 593 ? 14.75 -24.312 -16.656 1 94.5 593 ARG B C 1
ATOM 9661 O O . ARG B 1 593 ? 15.336 -23.625 -15.812 1 94.5 593 ARG B O 1
ATOM 9668 N N . SER B 1 594 ? 14.359 -23.594 -17.594 1 94.25 594 SER B N 1
ATOM 9669 C CA . SER B 1 594 ? 14.945 -22.359 -18.094 1 94.25 594 SER B CA 1
ATOM 9670 C C . SER B 1 594 ? 14.32 -21.141 -17.438 1 94.25 594 SER B C 1
ATOM 9672 O O . SER B 1 594 ? 14.844 -20.031 -17.531 1 94.25 594 SER B O 1
ATOM 9674 N N . ALA B 1 595 ? 13.305 -21.25 -16.703 1 95.75 595 ALA B N 1
ATOM 9675 C CA . ALA B 1 595 ? 12.703 -20.125 -16 1 95.75 595 ALA B CA 1
ATOM 9676 C C . ALA B 1 595 ? 13.625 -19.594 -14.906 1 95.75 595 ALA B C 1
ATOM 9678 O O . ALA B 1 595 ? 14.102 -20.375 -14.07 1 95.75 595 ALA B O 1
ATOM 9679 N N . TYR B 1 596 ? 13.992 -18.328 -14.883 1 96.5 596 TYR B N 1
ATOM 9680 C CA . TYR B 1 596 ? 14.734 -17.578 -13.883 1 96.5 596 TYR B CA 1
ATOM 9681 C C . TYR B 1 596 ? 16.234 -17.891 -13.961 1 96.5 596 TYR B C 1
ATOM 9683 O O . TYR B 1 596 ? 17.016 -17.375 -13.172 1 96.5 596 TYR B O 1
ATOM 9691 N N . LYS B 1 597 ? 16.578 -18.812 -14.852 1 94.81 597 LYS B N 1
ATOM 9692 C CA . LYS B 1 597 ? 17.969 -19.234 -15.023 1 94.81 597 LYS B CA 1
ATOM 9693 C C . LYS B 1 597 ? 18.438 -19 -16.453 1 94.81 597 LYS B C 1
ATOM 9695 O O . LYS B 1 597 ? 17.703 -18.422 -17.266 1 94.81 597 LYS B O 1
ATOM 9700 N N . GLU B 1 598 ? 19.656 -19.391 -16.656 1 95 598 GLU B N 1
ATOM 9701 C CA . GLU B 1 598 ? 20.172 -19.266 -18.016 1 95 598 GLU B CA 1
ATOM 9702 C C . GLU B 1 598 ? 19.312 -20.062 -19 1 95 598 GLU B C 1
ATOM 9704 O O . GLU B 1 598 ? 18.922 -21.203 -18.719 1 95 598 GLU B O 1
ATOM 9709 N N . SER B 1 599 ? 19.031 -19.531 -20.141 1 95.94 599 SER B N 1
ATOM 9710 C CA . SER B 1 599 ? 18.062 -20.062 -21.078 1 95.94 599 SER B CA 1
ATOM 9711 C C . SER B 1 599 ? 18.719 -20.922 -22.156 1 95.94 599 SER B C 1
ATOM 9713 O O . SER B 1 599 ? 18.047 -21.594 -22.938 1 95.94 599 SER B O 1
ATOM 9715 N N . GLY B 1 600 ? 19.969 -20.922 -22.219 1 94.81 600 GLY B N 1
ATOM 9716 C CA . GLY B 1 600 ? 20.703 -21.484 -23.328 1 94.81 600 GLY B CA 1
ATOM 9717 C C . GLY B 1 600 ? 21.219 -20.422 -24.297 1 94.81 600 GLY B C 1
ATOM 9718 O O . GLY B 1 600 ? 22.141 -20.688 -25.062 1 94.81 600 GLY B O 1
ATOM 9719 N N . VAL B 1 601 ? 20.625 -19.328 -24.297 1 96.44 601 VAL B N 1
ATOM 9720 C CA . VAL B 1 601 ? 21.062 -18.156 -25.062 1 96.44 601 VAL B CA 1
ATOM 9721 C C . VAL B 1 601 ? 21.75 -17.172 -24.125 1 96.44 601 VAL B C 1
ATOM 9723 O O . VAL B 1 601 ? 21.156 -16.719 -23.141 1 96.44 601 VAL B O 1
ATOM 9726 N N . PRO B 1 602 ? 23.016 -16.766 -24.453 1 95.94 602 PRO B N 1
ATOM 9727 C CA . PRO B 1 602 ? 23.688 -15.828 -23.547 1 95.94 602 PRO B CA 1
ATOM 9728 C C . PRO B 1 602 ? 22.891 -14.547 -23.312 1 95.94 602 PRO B C 1
ATOM 9730 O O . PRO B 1 602 ? 22.375 -13.953 -24.266 1 95.94 602 PRO B O 1
ATOM 9733 N N . ASN B 1 603 ? 22.703 -14.211 -22.016 1 97.25 603 ASN B N 1
ATOM 9734 C CA . ASN B 1 603 ? 22.125 -12.938 -21.578 1 97.25 603 ASN B CA 1
ATOM 9735 C C . ASN B 1 603 ? 20.641 -12.859 -21.922 1 97.25 603 ASN B C 1
ATOM 9737 O O . ASN B 1 603 ? 20.062 -11.766 -21.922 1 97.25 603 ASN B O 1
ATOM 9741 N N . LEU B 1 604 ? 20 -13.977 -22.297 1 98 604 LEU B N 1
ATOM 9742 C CA . LEU B 1 604 ? 18.547 -14.078 -22.422 1 98 604 LEU B CA 1
ATOM 9743 C C . LEU B 1 604 ? 17.953 -14.789 -21.203 1 98 604 LEU B C 1
ATOM 9745 O O . LEU B 1 604 ? 18.391 -15.883 -20.844 1 98 604 LEU B O 1
ATOM 9749 N N . TRP B 1 605 ? 16.984 -14.18 -20.641 1 98.25 605 TRP B N 1
ATOM 9750 C CA . TRP B 1 605 ? 16.344 -14.727 -19.453 1 98.25 605 TRP B CA 1
ATOM 9751 C C . TRP B 1 605 ? 14.836 -14.891 -19.672 1 98.25 605 TRP B C 1
ATOM 9753 O O . TRP B 1 605 ? 14.227 -14.133 -20.422 1 98.25 605 TRP B O 1
ATOM 9763 N N . ILE B 1 606 ? 14.297 -15.906 -19.031 1 98 606 ILE B N 1
ATOM 9764 C CA . ILE B 1 606 ? 12.867 -16.172 -19.094 1 98 606 ILE B CA 1
ATOM 9765 C C . ILE B 1 606 ? 12.25 -15.969 -17.703 1 98 606 ILE B C 1
ATOM 9767 O O . ILE B 1 606 ? 12.594 -16.672 -16.75 1 98 606 ILE B O 1
ATOM 9771 N N . PHE B 1 607 ? 11.375 -15.031 -17.547 1 98.06 607 PHE B N 1
ATOM 9772 C CA . PHE B 1 607 ? 10.664 -14.773 -16.297 1 98.06 607 PHE B CA 1
ATOM 9773 C C . PHE B 1 607 ? 9.172 -14.992 -16.469 1 98.06 607 PHE B C 1
ATOM 9775 O O . PHE B 1 607 ? 8.461 -14.109 -16.969 1 98.06 607 PHE B O 1
ATOM 9782 N N . VAL B 1 608 ? 8.703 -16.125 -16 1 95.81 608 VAL B N 1
ATOM 9783 C CA . VAL B 1 608 ? 7.309 -16.547 -16.156 1 95.81 608 VAL B CA 1
ATOM 9784 C C . VAL B 1 608 ? 6.801 -17.172 -14.859 1 95.81 608 VAL B C 1
ATOM 9786 O O . VAL B 1 608 ? 7.535 -17.25 -13.875 1 95.81 608 VAL B O 1
ATOM 9789 N N . GLY B 1 609 ? 5.512 -17.484 -14.859 1 92.38 609 GLY B N 1
ATOM 9790 C CA . GLY B 1 609 ? 4.883 -18.062 -13.688 1 92.38 609 GLY B CA 1
ATOM 9791 C C . GLY B 1 609 ? 3.678 -17.281 -13.203 1 92.38 609 GLY B C 1
ATOM 9792 O O . GLY B 1 609 ? 3.402 -16.188 -13.695 1 92.38 609 GLY B O 1
ATOM 9793 N N . TYR B 1 610 ? 3.002 -17.891 -12.211 1 92.12 610 TYR B N 1
ATOM 9794 C CA . TYR B 1 610 ? 1.759 -17.281 -11.758 1 92.12 610 TYR B CA 1
ATOM 9795 C C . TYR B 1 610 ? 2.018 -16.281 -10.633 1 92.12 610 TYR B C 1
ATOM 9797 O O . TYR B 1 610 ? 3.16 -16.109 -10.203 1 92.12 610 TYR B O 1
ATOM 9805 N N . LEU B 1 611 ? 1.082 -15.562 -10.172 1 94.62 611 LEU B N 1
ATOM 9806 C CA . LEU B 1 611 ? 1.161 -14.352 -9.359 1 94.62 611 LEU B CA 1
ATOM 9807 C C . LEU B 1 611 ? 1.975 -14.609 -8.094 1 94.62 611 LEU B C 1
ATOM 9809 O O . LEU B 1 611 ? 2.879 -13.836 -7.766 1 94.62 611 LEU B O 1
ATOM 9813 N N . PRO B 1 612 ? 1.812 -15.742 -7.406 1 92.94 612 PRO B N 1
ATOM 9814 C CA . PRO B 1 612 ? 2.557 -15.938 -6.16 1 92.94 612 PRO B CA 1
ATOM 9815 C C . PRO B 1 612 ? 4.059 -16.094 -6.387 1 92.94 612 PRO B C 1
ATOM 9817 O O . PRO B 1 612 ? 4.848 -15.914 -5.461 1 92.94 612 PRO B O 1
ATOM 9820 N N . TYR B 1 613 ? 4.469 -16.453 -7.633 1 96.56 613 TYR B N 1
ATOM 9821 C CA . TYR B 1 613 ? 5.879 -16.656 -7.945 1 96.56 613 TYR B CA 1
ATOM 9822 C C . TYR B 1 613 ? 6.578 -15.32 -8.203 1 96.56 613 TYR B C 1
ATOM 9824 O O . TYR B 1 613 ? 7.809 -15.242 -8.164 1 96.56 613 TYR B O 1
ATOM 9832 N N . THR B 1 614 ? 5.809 -14.328 -8.5 1 97.88 614 THR B N 1
ATOM 9833 C CA . THR B 1 614 ? 6.328 -13.07 -9.039 1 97.88 614 THR B CA 1
ATOM 9834 C C . THR B 1 614 ? 7.242 -12.383 -8.023 1 97.88 614 THR B C 1
ATOM 9836 O O . THR B 1 614 ? 8.383 -12.039 -8.344 1 97.88 614 THR B O 1
ATOM 9839 N N . ARG B 1 615 ? 6.754 -12.242 -6.785 1 97.88 615 ARG B N 1
ATOM 9840 C CA . ARG B 1 615 ? 7.488 -11.492 -5.777 1 97.88 615 ARG B CA 1
ATOM 9841 C C . ARG B 1 615 ? 8.797 -12.188 -5.41 1 97.88 615 ARG B C 1
ATOM 9843 O O . ARG B 1 615 ? 9.859 -11.562 -5.398 1 97.88 615 ARG B O 1
ATOM 9850 N N . PHE B 1 616 ? 8.758 -13.453 -5.203 1 98 616 PHE B N 1
ATOM 9851 C CA . PHE B 1 616 ? 9.914 -14.227 -4.758 1 98 616 PHE B CA 1
ATOM 9852 C C . PHE B 1 616 ? 10.984 -14.273 -5.84 1 98 616 PHE B C 1
ATOM 9854 O O . PHE B 1 616 ? 12.148 -13.953 -5.586 1 98 616 PHE B O 1
ATOM 9861 N N . HIS B 1 617 ? 10.617 -14.578 -7.051 1 98.5 617 HIS B N 1
ATOM 9862 C CA . HIS B 1 617 ? 11.602 -14.852 -8.086 1 98.5 617 HIS B CA 1
ATOM 9863 C C . HIS B 1 617 ? 12.094 -13.57 -8.742 1 98.5 617 HIS B C 1
ATOM 9865 O O . HIS B 1 617 ? 13.195 -13.531 -9.297 1 98.5 617 HIS B O 1
ATOM 9871 N N . SER B 1 618 ? 11.32 -12.516 -8.758 1 98.69 618 SER B N 1
ATOM 9872 C CA . SER B 1 618 ? 11.805 -11.258 -9.305 1 98.69 618 SER B CA 1
ATOM 9873 C C . SER B 1 618 ? 13.008 -10.742 -8.523 1 98.69 618 SER B C 1
ATOM 9875 O O . SER B 1 618 ? 13.945 -10.188 -9.109 1 98.69 618 SER B O 1
ATOM 9877 N N . LYS B 1 619 ? 13.008 -10.922 -7.223 1 98.5 619 LYS B N 1
ATOM 9878 C CA . LYS B 1 619 ? 14.133 -10.492 -6.402 1 98.5 619 LYS B CA 1
ATOM 9879 C C . LYS B 1 619 ? 15.406 -11.266 -6.762 1 98.5 619 LYS B C 1
ATOM 9881 O O . LYS B 1 619 ? 16.469 -10.672 -6.898 1 98.5 619 LYS B O 1
ATOM 9886 N N . ARG B 1 620 ? 15.289 -12.523 -6.922 1 98.5 620 ARG B N 1
ATOM 9887 C CA . ARG B 1 620 ? 16.438 -13.367 -7.203 1 98.5 620 ARG B CA 1
ATOM 9888 C C . ARG B 1 620 ? 17.016 -13.062 -8.578 1 98.5 620 ARG B C 1
ATOM 9890 O O . ARG B 1 620 ? 18.234 -12.922 -8.734 1 98.5 620 ARG B O 1
ATOM 9897 N N . LEU B 1 621 ? 16.094 -12.984 -9.555 1 98.62 621 LEU B N 1
ATOM 9898 C CA . LEU B 1 621 ? 16.594 -12.711 -10.891 1 98.62 621 LEU B CA 1
ATOM 9899 C C . LEU B 1 621 ? 17.219 -11.32 -10.969 1 98.62 621 LEU B C 1
ATOM 9901 O O . LEU B 1 621 ? 18.25 -11.133 -11.617 1 98.62 621 LEU B O 1
ATOM 9905 N N . ALA B 1 622 ? 16.625 -10.375 -10.312 1 98.88 622 ALA B N 1
ATOM 9906 C CA . ALA B 1 622 ? 17.188 -9.023 -10.297 1 98.88 622 ALA B CA 1
ATOM 9907 C C . ALA B 1 622 ? 18.594 -9.008 -9.695 1 98.88 622 ALA B C 1
ATOM 9909 O O . ALA B 1 622 ? 19.484 -8.336 -10.203 1 98.88 622 ALA B O 1
ATOM 9910 N N . LEU B 1 623 ? 18.797 -9.734 -8.602 1 98.81 623 LEU B N 1
ATOM 9911 C CA . LEU B 1 623 ? 20.094 -9.789 -7.945 1 98.81 623 LEU B CA 1
ATOM 9912 C C . LEU B 1 623 ? 21.125 -10.469 -8.844 1 98.81 623 LEU B C 1
ATOM 9914 O O . LEU B 1 623 ? 22.281 -10.047 -8.898 1 98.81 623 LEU B O 1
ATOM 9918 N N . ARG B 1 624 ? 20.672 -11.508 -9.547 1 98.56 624 ARG B N 1
ATOM 9919 C CA . ARG B 1 624 ? 21.547 -12.172 -10.5 1 98.56 624 ARG B CA 1
ATOM 9920 C C . ARG B 1 624 ? 21.969 -11.211 -11.609 1 98.56 624 ARG B C 1
ATOM 9922 O O . ARG B 1 624 ? 23.156 -11.117 -11.938 1 98.56 624 ARG B O 1
ATOM 9929 N N . LEU B 1 625 ? 21.016 -10.531 -12.172 1 98.62 625 LEU B N 1
ATOM 9930 C CA . LEU B 1 625 ? 21.297 -9.578 -13.242 1 98.62 625 LEU B CA 1
ATOM 9931 C C . LEU B 1 625 ? 22.203 -8.461 -12.75 1 98.62 625 LEU B C 1
ATOM 9933 O O . LEU B 1 625 ? 23.141 -8.062 -13.453 1 98.62 625 LEU B O 1
ATOM 9937 N N . LYS B 1 626 ? 21.938 -7.957 -11.523 1 98.81 626 LYS B N 1
ATOM 9938 C CA . LYS B 1 626 ? 22.766 -6.902 -10.961 1 98.81 626 LYS B CA 1
ATOM 9939 C C . LYS B 1 626 ? 24.219 -7.371 -10.797 1 98.81 626 LYS B C 1
ATOM 9941 O O . LYS B 1 626 ? 25.156 -6.645 -11.133 1 98.81 626 LYS B O 1
ATOM 9946 N N . ALA B 1 627 ? 24.391 -8.578 -10.305 1 98.56 627 ALA B N 1
ATOM 9947 C CA . ALA B 1 627 ? 25.734 -9.133 -10.125 1 98.56 627 ALA B CA 1
ATOM 9948 C C . ALA B 1 627 ? 26.453 -9.258 -11.461 1 98.56 627 ALA B C 1
ATOM 9950 O O . ALA B 1 627 ? 27.656 -8.977 -11.555 1 98.56 627 ALA B O 1
ATOM 9951 N N . LEU B 1 628 ? 25.781 -9.656 -12.508 1 97.88 628 LEU B N 1
ATOM 9952 C CA . LEU B 1 628 ? 26.344 -9.797 -13.844 1 97.88 628 LEU B CA 1
ATOM 9953 C C . LEU B 1 628 ? 26.75 -8.43 -14.406 1 97.88 628 LEU B C 1
ATOM 9955 O O . LEU B 1 628 ? 27.844 -8.273 -14.953 1 97.88 628 LEU B O 1
ATOM 9959 N N . ILE B 1 629 ? 25.875 -7.488 -14.242 1 97.88 629 ILE B N 1
ATOM 9960 C CA . ILE B 1 629 ? 26.078 -6.152 -14.781 1 97.88 629 ILE B CA 1
ATOM 9961 C C . ILE B 1 629 ? 27.281 -5.5 -14.086 1 97.88 629 ILE B C 1
ATOM 9963 O O . ILE B 1 629 ? 28.078 -4.809 -14.727 1 97.88 629 ILE B O 1
ATOM 9967 N N . GLU B 1 630 ? 27.438 -5.812 -12.773 1 98 630 GLU B N 1
ATOM 9968 C CA . GLU B 1 630 ? 28.531 -5.219 -12.008 1 98 630 GLU B CA 1
ATOM 9969 C C . GLU B 1 630 ? 29.812 -6.023 -12.172 1 98 630 GLU B C 1
ATOM 9971 O O . GLU B 1 630 ? 30.875 -5.598 -11.711 1 98 630 GLU B O 1
ATOM 9976 N N . GLY B 1 631 ? 29.75 -7.195 -12.773 1 97.06 631 GLY B N 1
ATOM 9977 C CA . GLY B 1 631 ? 30.922 -8.016 -13.039 1 97.06 631 GLY B CA 1
ATOM 9978 C C . GLY B 1 631 ? 31.391 -8.797 -11.828 1 97.06 631 GLY B C 1
ATOM 9979 O O . GLY B 1 631 ? 32.562 -9.188 -11.75 1 97.06 631 GLY B O 1
ATOM 9980 N N . VAL B 1 632 ? 30.453 -9.047 -10.867 1 96.88 632 VAL B N 1
ATOM 9981 C CA . VAL B 1 632 ? 30.875 -9.711 -9.641 1 96.88 632 VAL B CA 1
ATOM 9982 C C . VAL B 1 632 ? 30.281 -11.109 -9.562 1 96.88 632 VAL B C 1
ATOM 9984 O O . VAL B 1 632 ? 30.609 -11.883 -8.664 1 96.88 632 VAL B O 1
ATOM 9987 N N . SER B 1 633 ? 29.391 -11.469 -10.477 1 95.56 633 SER B N 1
ATOM 9988 C CA . SER B 1 633 ? 28.734 -12.766 -10.445 1 95.56 633 SER B CA 1
ATOM 9989 C C . SER B 1 633 ? 29.734 -13.891 -10.727 1 95.56 633 SER B C 1
ATOM 9991 O O . SER B 1 633 ? 30.391 -13.898 -11.758 1 95.56 633 SER B O 1
ATOM 9993 N N . PRO B 1 634 ? 29.812 -14.844 -9.836 1 94.88 634 PRO B N 1
ATOM 9994 C CA . PRO B 1 634 ? 30.562 -16.047 -10.195 1 94.88 634 PRO B CA 1
ATOM 9995 C C . PRO B 1 634 ? 29.906 -16.844 -11.32 1 94.88 634 PRO B C 1
ATOM 9997 O O . PRO B 1 634 ? 28.719 -16.656 -11.609 1 94.88 634 PRO B O 1
ATOM 10000 N N . THR B 1 635 ? 30.75 -17.703 -11.898 1 94.25 635 THR B N 1
ATOM 10001 C CA . THR B 1 635 ? 30.172 -18.688 -12.812 1 94.25 635 THR B CA 1
ATOM 10002 C C . THR B 1 635 ? 29.266 -19.656 -12.062 1 94.25 635 THR B C 1
ATOM 10004 O O . THR B 1 635 ? 29.641 -20.156 -10.984 1 94.25 635 THR B O 1
ATOM 10007 N N . PRO B 1 636 ? 28.094 -19.891 -12.617 1 96.12 636 PRO B N 1
ATOM 10008 C CA . PRO B 1 636 ? 27.203 -20.844 -11.938 1 96.12 636 PRO B CA 1
ATOM 10009 C C . PRO B 1 636 ? 27.828 -22.219 -11.773 1 96.12 636 PRO B C 1
ATOM 10011 O O . PRO B 1 636 ? 28.531 -22.703 -12.672 1 96.12 636 PRO B O 1
ATOM 10014 N N . TYR B 1 637 ? 27.547 -22.828 -10.648 1 95.81 637 TYR B N 1
ATOM 10015 C CA . TYR B 1 637 ? 28.031 -24.172 -10.375 1 95.81 637 TYR B CA 1
ATOM 10016 C C . TYR B 1 637 ? 27.359 -25.188 -11.297 1 95.81 637 TYR B C 1
ATOM 10018 O O . TYR B 1 637 ? 26.125 -25.281 -11.336 1 95.81 637 TYR B O 1
ATOM 10026 N N . SER B 1 638 ? 28.109 -25.984 -12.125 1 87.94 638 SER B N 1
ATOM 10027 C CA . SER B 1 638 ? 27.547 -26.844 -13.164 1 87.94 638 SER B CA 1
ATOM 10028 C C . SER B 1 638 ? 27.766 -28.312 -12.852 1 87.94 638 SER B C 1
ATOM 10030 O O . SER B 1 638 ? 27.266 -29.188 -13.57 1 87.94 638 SER B O 1
ATOM 10032 N N . ALA B 1 639 ? 28.391 -28.625 -11.836 1 82.69 639 ALA B N 1
ATOM 10033 C CA . ALA B 1 639 ? 28.656 -30.047 -11.586 1 82.69 639 ALA B CA 1
ATOM 10034 C C . ALA B 1 639 ? 27.484 -30.703 -10.875 1 82.69 639 ALA B C 1
ATOM 10036 O O . ALA B 1 639 ? 26.75 -30.047 -10.141 1 82.69 639 ALA B O 1
#

Radius of gyration: 34.37 Å; Cα contacts (8 Å, |Δi|>4): 2790; chains: 2; bounding box: 73×102×91 Å

Secondary structure (DSSP, 8-state):
-PPP---S---S---------EEE------S---SS-TTTTB----------HHHHT-PPPTT--HHHHHHHHHHHHHHHHHHT-HHHHHHTEEEEEEEEEESSSSSSEEEEEHHHHHHHHHHHHTTTS--EEEEE-SSPPEEEEEETTEEEEEEEEEEE-SSEEEEEEEEEEEETTEEEEEEEEEEEEEETTSPPPPPP-----SSS-HHHHHHHHHHT---SEEEE--SHHHHHHHHHHHHTT--EEEE-SSSSTTHHHHTS-TT-B-SS-GGG-PBTTBPPPTT--SS-BHHHHHHHHHHHHHHTT-EEE-S-EEEEEEE-TT--EEEEEEETTTEEEEE--SEEEE-S-S--SBEEE--TTGGG--SSEEEEGGG---SGGGTTSEEEEE--SHHHHHHHHHHHHTT-EEEEEESS-BEEE-HHHHHHHHHGGG--BTTBPPPHHHHHHHHT-S-HHHHHHHHHHHHHHHHHHTHHHHHHHHHTT--B---GGG-THHHHHHTTS-SEEE-SSHHHHHHTTSEEEEES-EEEE-SS-EEETTTEEE--SEEEE---B--HHHHHHHHH-HHHHTT----SSB-TTSSBSSBTSB-SSTTEEE----HHHHHHHHHHHHHHHHHHHHT-PPPPP--/-PPP---S---S---------EEE------S---SS-TTTTB----------HHHHT-PPPTT--HHHHHHHHHHHHHHHHHHT-HHHHHHTEEEEEEEEEESSSSSSEEEEEHHHHHHHHHHHHTTTS--EEEEE-SSPPEEEEEETTEEEEEEEEEEE-SSEEEEEEEEEEEETTEEEEEEEEEEEEEETTSPPPPPP-----SSS-HHHHHHHHHHT---SEEEE--SHHHHHHHHHHHHTT--EEEE-SSSSTTHHHHTS-TT-B-SS-GGG-PBTTBPPPTT--SS-BHHHHHHHHHHHHHHTT-EEE-S-EEEEEEE-TT--EEEEEEETTTEEEEE--SEEEE-S-S--SBEEE--TTGGG--SSEEEEGGG---SGGGTTSEEEEE--SHHHHHHHHHHHHTT-EEEEEESS-BEEE-HHHHHHHHHGGG--BTTBPPPHHHHHHHHT-S-HHHHHHHHHHHHHHHHHHTHHHHHHHHHTT--B---GGG-THHHHHHTTS-SEEE-SSHHHHHHTTSEEEEES-EEEE-SS-EEETTTEEE--SEEEE---B--HHHHHHHHH-HHHHTT----SSB-TTSSBSSBTSB-SSTTEEE----HHHHHHHHHHHHHHHHHHHHT-PPPPP--

Organism: NC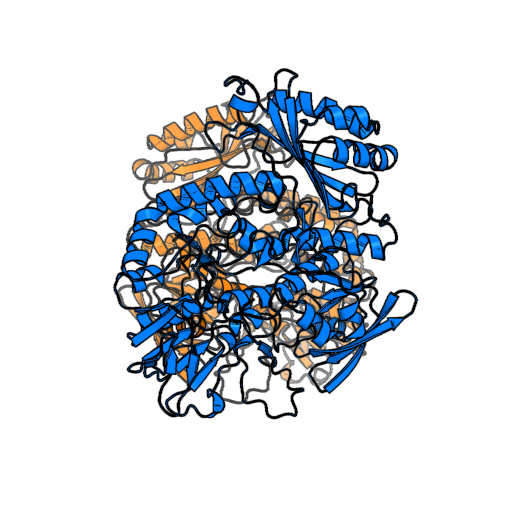BI:txid1296121

InterPro domains:
  IPR036188 FAD/NAD(P)-binding domain superfamily [G3DSA:3.50.50.60] (211-451)
  IPR036188 FAD/NAD(P)-binding domain superfamily [G3DSA:3.50.50.60] (467-628)
  IPR036188 FAD/NAD(P)-binding domain superfamily [SSF51905] (222-438)
  IPR036188 FAD/NAD(P)-binding domain superfamily [SSF51905] (389-590)
  IPR050982 Auxin biosynthesis and cation transport [PTHR43539] (225-570)

Sequence (1278 aa):
MSPIALDSKINSTPANLKAKVVEGHVEVEKQPKLPLADNYMYDFQYNHELPTIKSLGQDIAQDIDPIQEAEKFVAVLSKVLAAGDAAGFTDLFLEHGVWRDKLAFTWDYRTFNFKENIARAAQDLLPSTRAKNLKFLAPLPSIQRPYEDLAYLQIVLSLDTELANAHAVVNVVQTAQGWKIWTLHTVIESLHDFPELPPADGHMTGSISWEKQRAKDDDEIQPEVVIVGGGQNGLALAARLKFLGVKALIVDRGAEIGEVWTKRYEYLSLHFPHWADHFPYFPYPDHWPTYTPAQKQGLYMQWYASAMELAVWNSSSVVGAEQDSAGNWKVQVNKNGNDLRTLTPKHVVMATSLCGVPTIPVIPGISDWKAGIYRHSTAHDSSRDFVGKKVLVVGTSSSGFDTAYDCARRGIDVTLLQRSPTYIMSLTHSVPRAIGGYEPKDGVRPNLDEQDRLTFAMPTGPAEELGRRNAEVLENLDSDLLNALHDKGLKTWRGQRGTGNGTLGQTRNGGFYFDAGACEQIINGKIKVEQGYIESFTENDVVLSGGRKKHYDLIVFATGFSNTIDSVRNTLGDDIADQCGPIWGIDEEGEFRSAYKESGVPNLWIFVGYLPYTRFHSKRLALRLKALIEGVSPTPYSAMSPIALDSKINSTPANLKAKVVEGHVEVEKQPKLPLADNYMYDFQYNHELPTIKSLGQDIAQDIDPIQEAEKFVAVLSKVLAAGDAAGFTDLFLEHGVWRDKLAFTWDYRTFNFKENIARAAQDLLPSTRAKNLKFLAPLPSIQRPYEDLAYLQIVLSLDTELANAHAVVNVVQTAQGWKIWTLHTVIESLHDFPELPPADGHMTGSISWEKQRAKDDDEIQPEVVIVGGGQNGLALAARLKFLGVKALIVDRGAEIGEVWTKRYEYLSLHFPHWADHFPYFPYPDHWPTYTPAQKQGLYMQWYASAMELAVWNSSSVVGAEQDSAGNWKVQVNKNGNDLRTLTPKHVVMATSLCGVPTIPVIPGISDWKAGIYRHSTAHDSSRDFVGKKVLVVGTSSSGFDTAYDCARRGIDVTLLQRSPTYIMSLTHSVPRAIGGYEPKDGVRPNLDEQDRLTFAMPTGPAEELGRRNAEVLENLDSDLLNALHDKGLKTWRGQRGTGNGTLGQTRNGGFYFDAGACEQIINGKIKVEQGYIESFTENDVVLSGGRKKHYDLIVFATGFSNTIDSVRNTLGDDIADQCGPIWGIDEEGEFRSAYKESGVPNLWIFVGYLPYTRFHSKRLALRLKALIEGVSPTPYSA

Solvent-accessible surface area (backbone atoms only — not comparable to full-atom values): 66019 Å² total; per-residue (Å²): 125,56,50,44,43,80,79,82,74,76,76,64,90,55,84,69,71,60,69,58,58,43,67,41,83,70,83,79,76,85,71,95,57,70,80,52,61,71,56,55,55,37,51,55,73,72,73,61,81,76,78,24,30,77,80,44,72,39,74,77,68,86,85,61,56,47,50,60,55,46,51,56,53,47,53,53,51,45,51,24,35,54,67,24,34,25,66,62,51,40,65,40,38,34,72,79,11,35,44,34,31,38,42,52,81,39,52,39,79,47,39,28,66,20,39,70,47,37,36,52,49,30,57,68,43,21,72,76,52,35,34,42,77,70,39,82,33,72,62,66,45,39,77,45,60,92,43,96,54,34,59,31,42,39,38,31,31,33,33,29,40,91,62,28,36,25,37,33,40,35,33,28,31,54,40,92,90,37,76,24,31,46,36,36,21,35,31,47,71,48,41,70,90,56,56,67,60,76,51,46,62,35,67,53,78,64,95,59,35,66,68,57,48,50,53,51,49,50,71,67,59,80,36,45,28,38,28,39,21,52,46,72,46,24,46,42,28,44,48,44,25,43,38,56,73,40,50,45,34,28,36,18,63,43,80,46,62,20,37,59,33,50,28,25,38,51,60,41,33,45,77,53,64,49,57,59,47,45,49,72,60,49,57,75,44,63,65,49,38,37,15,36,31,27,54,58,51,9,50,51,46,35,50,47,42,57,72,65,62,56,36,62,44,44,31,11,42,60,75,36,50,48,65,51,96,84,37,46,38,40,37,32,31,32,40,66,75,76,42,80,42,81,44,67,24,61,31,41,33,46,18,64,45,60,50,29,35,47,32,45,70,70,45,55,42,55,90,58,38,65,56,45,50,74,43,47,47,48,68,45,51,73,55,76,89,42,58,86,37,34,34,37,27,37,28,59,24,55,67,17,40,51,51,46,34,53,25,32,79,61,66,16,52,29,35,39,32,31,71,55,55,22,26,72,44,52,52,84,66,44,42,59,71,74,50,41,78,35,49,56,56,96,84,41,68,55,66,61,68,50,44,48,54,60,71,71,41,67,52,47,46,66,40,46,55,52,26,31,52,49,32,50,52,50,49,60,74,38,38,68,62,52,50,44,36,43,75,48,60,48,55,65,51,52,39,41,81,37,16,27,64,58,48,20,58,47,38,74,59,56,50,36,35,59,52,80,58,35,62,61,35,34,58,71,57,45,34,39,53,43,78,39,49,74,58,33,33,40,55,64,34,43,25,30,53,94,70,46,74,42,74,48,43,33,36,36,37,30,59,55,52,41,56,38,61,54,47,41,27,74,40,43,30,61,74,56,38,71,46,40,53,66,71,54,12,33,32,62,58,41,40,63,21,26,49,69,33,76,20,68,38,73,54,35,35,32,43,65,69,58,62,62,49,34,48,64,47,24,51,50,41,30,51,52,51,51,27,52,75,72,68,68,54,68,78,53,67,81,126,127,51,47,45,46,80,77,82,75,77,74,63,89,56,85,70,69,60,65,59,58,42,66,42,82,72,81,80,77,87,68,96,58,69,79,52,59,72,56,55,55,36,51,54,74,73,74,61,81,75,79,25,29,77,78,44,71,41,74,78,67,87,86,62,56,46,54,61,55,46,51,57,51,46,52,53,53,44,50,24,34,54,67,25,33,26,65,61,51,39,66,41,39,34,72,78,11,35,46,33,31,39,43,53,80,38,52,39,78,48,39,29,66,21,40,69,47,37,35,53,49,30,58,67,41,20,72,78,52,35,34,43,77,71,38,81,33,72,62,68,44,38,76,45,61,93,42,96,54,33,58,30,43,39,37,29,31,34,33,30,40,92,60,29,37,25,37,33,41,35,32,28,29,54,40,89,90,39,76,25,31,45,37,36,23,35,31,47,73,47,41,70,90,57,57,69,58,77,50,46,63,35,68,53,78,65,96,58,35,66,70,59,48,48,54,50,50,48,71,67,60,79,36,44,29,38,28,38,20,51,46,72,45,24,47,41,27,42,48,44,25,43,39,54,72,42,49,45,34,28,38,17,62,44,80,46,62,21,37,57,33,50,29,24,40,50,60,41,34,45,78,54,63,50,58,59,47,47,49,71,60,48,58,75,45,63,66,47,37,36,14,37,31,28,53,59,51,10,51,50,45,34,49,47,42,58,74,66,63,58,36,63,43,44,31,11,43,61,76,35,49,50,65,50,97,84,39,45,39,42,38,32,32,32,40,65,76,77,43,81,43,80,46,66,22,63,31,41,33,46,18,62,48,61,52,28,35,46,32,44,71,70,46,55,42,56,89,59,40,66,57,44,50,74,43,46,46,49,68,46,52,73,56,76,90,41,59,88,38,33,35,36,28,36,29,59,22,58,68,18,40,48,51,47,34,55,26,33,77,61,66,16,51,30,35,39,33,30,70,57,53,20,25,72,45,52,52,83,67,44,43,60,71,74,50,41,79,34,48,56,56,93,84,40,68,54,65,59,69,50,44,48,54,60,71,70,40,66,52,47,45,65,41,46,56,51,25,30,51,49,32,51,52,48,50,60,75,39,39,67,62,53,49,44,34,42,75,49,60,48,57,64,51,52,38,40,81,38,15,27,66,57,48,20,59,47,37,75,59,57,49,36,36,60,52,80,59,35,61,62,35,33,59,71,57,45,33,39,54,43,80,41,50,75,59,32,32,40,56,66,35,43,26,29,54,94,69,47,74,42,74,49,44,32,36,36,36,30,59,56,53,40,55,39,61,55,46,44,25,72,39,43,29,60,75,56,40,71,46,40,53,67,71,52,15,32,30,61,58,43,37,57,40,14,47,69,33,77,22,67,38,72,54,36,34,31,42,65,70,57,63,62,49,32,47,65,48,23,52,50,41,31,52,51,50,50,28,53,76,71,68,69,54,68,79,53,66,82,126

Foldseek 3Di:
DQFFADDPPDPDPPPCVVLPQDADADDQDDDQPAPDALCFLAQADLFDDACWCVNQVHADDPPDDLQVLVVVLVVQVQVCQQQLPLVSNLVQADQQAKEFEFCQFQHHTFMQTGSVSSSVSSVVTRVPKGKHDWDFDPPAWDWDDPDPGDIWIWTKIWIDIPFFIWIKIWTWGQHPVGTHTRYIYIYGFGTPVQGFADDDPPDPPDPDDPVVVLVVCLVPPQFQEEEEDLALQSLLLQLLLVRSVGGYEYEYQAQAQLSSQLSAAQQDWALAFCLLQAGPPGGDDFPADRGHHSNRSSVVSRVSCVVSSGRYQYSKAWPEWDADPVQWIWTWMCGNVNDIDIHTHNFYEYAPAQFFGNHDHDAAAPVLADQADEDALSNHRACQVQQVFEEEEEDDWASSLSRLQRCLVSLHRYEYEDAHAFQEFECVLVRCVQPVVSDDDPRHGDDNVSSLCVNVRDFQNVLQNVLLVVLVVRCVVCVVLQVLLVVLPHHHDCDNSNRRCVQCQQRVVIRYYHDPPSSVCSSVPSYHYDYAAFRHDDHAWTAGPPRDTDGGHYYYYNPGGDGCLNVVCNRHHDVQSVQFDDATGAHHRRDTDQALHPGRRPNYGYHYHDSSVSNVSSNSSSNSSSCVVVVNRDDRNDD/DQFFADDPPDPDPPPCVVQPQDADADDQDPDQPAPDALCFLAQADLFDDACWCVNQVHADDPPDDLQVLVVVLVVQVQVCLQVLPLVSNLVQADQQAKEFEFCQFQHHTFIQTGSVSSSVSSNVTSVPKGKHDWDFDPPAWDWDDPDPGDIWIWTKIWIDIPFFIWIKIWTWGQHPVGTHTRYIYIYGFGTPVQGFADDDPPDPPDPDDPVVVLVVCLVPPQFQEEEEDLALQSLLLQLLLVRSVGGYEYEYQAQAQLSSQLSAAQQDWALAFCLLQAGPPGGDDFPADRGHHSNRSSVVSRVSCVVSSGRYQYSKAWPEWDADPVQWIWIWMCGNVNDIDIHTHNFYEYAPAQFFGNHDHDAAAPVLADQADEDALSNHRACQVQQVFEEEEEDDWASRLSRLQRCLVSLHRYEYEDAHAFQEFECVLVRCVQPVVSDDDPRHGDDNVSSLCVNVRDFQNVLQNVLLVVLVVRCVVCVVLQVLLVVLPHHHDCDNSNRRCVQCQQRVVIRYYHDPPSSVCSSVPSYHYDYAAFRHDDHAWTAGPPRDTDGGHYYYYNPGGDGCLNVVCNRHHDVQSVQFDDATGAHHRRDTDQALGPGRRPSYHYHYHDSSVSRVSSNSSSNSVSCVVVVNRDDRNDD

pLDDT: mean 92.7, std 14.43, range [19.7, 98.88]

Nearest PDB structures (foldseek):
  8acs-assembly1_C  TM=9.125E-01  e=4.945E-57  Janthinobacterium svalbardensis
  8acs-assembly2_B  TM=9.043E-01  e=4.416E-57  Janthinobacterium svalbardensis
  4usq-assembly1_F-2  TM=7.634E-01  e=2.727E-18  Cellvibrio sp. BR
  4c5o-assembly1_C  TM=7.943E-01  e=9.097E-17  Stenotrophomonas maltophilia
  4a9w-assembly1_B  TM=7.908E-01  e=2.984E-16  Stenotrophomonas maltophilia